Protein AF-0000000087102039 (afdb_homodimer)

Foldseek 3Di:
DQPDCPDDDDDPPDDPDPPPPDPPPPDDPPPPPPVPPPPPPPPPQDALCLQAQEWEQAAQNGDTHGAHLVLLVVQFVLSVVQQQQPPPPDDLNVQSVPTGSVRHRYDYHHHADPLLVNLVSCLSSVVDDPPNQDDQLQSLLSNLQVCLVRVRLVSNVVSLCSCLDPVNLVLLLVCLQVQHQAASNCSSLNSCLSSVPFVSNWVSLLSNLQRHLDAQCNQQPPDDDPSNVLSVLSSVVSVVLSVVLLVVVVCLLPPDDPDPPCPDCVQQPCLVQDQDPVRDRDRDDPPDPQPRLVQLVVVQSVVLVVCCVPCVSPGGNNRNLVSSLDGDPVSVVVRPCLVVQAPPPPVDVPVPRDRPSSNVSNVSVVVVCVPRSIGDGSQVSRPPHHRPPPCVPVVVVVVVVVVVVVVVVVVPVPPPCVPPDPPD/DDDDDDDDDDDDDDDPDDCPPDPPPPDDPPPPPPVPPPPPPPPPQDALCLQAQEWEQAAQNGDTHGAHLVLLVVQFVLSVVQQQQPPPPPDLNVQSVPTGSVRHRYDYHHHADPLLVNLVSCLSSVRDDPPNQDDQLQSLLSNLQVCLVRVRLVSNVVSLCSCLDPVNLVLLLVCLQVQHQAASNCSSLNSCLSSVPFVSNWVSLLSNLQRHLDAQCNQQPPDDDPSNVLSVLSSVVSVVLSVVLLVVLVCLLPPDDDDPPCPPCVQQPCLVQDQDPVRDRDRDDDPDPQPPLVQLVVVQSVVLVVCCVPCVSPGGNNRNLVSSLDGDPVSVVVRPCLVVQAPPPPVDVPVPRDRPSSNVSNVSVVVVCVPRSIGDGSQVSRPPHHRPPPQVPVNVVVVVVVVVVVVVVVVPVPPPCVPPDPPD

Solvent-accessible surface area (backbone atoms only — not comparable to full-atom values): 48150 Å² total; per-residue (Å²): 133,87,77,80,78,87,70,91,78,92,71,87,78,81,80,80,81,71,85,68,80,78,81,76,74,83,73,73,82,74,70,74,76,66,74,69,66,73,70,70,68,75,75,76,75,79,74,68,28,87,69,19,24,31,30,37,24,23,16,87,82,43,47,76,45,44,33,47,60,67,60,45,31,70,40,8,69,51,41,29,59,70,60,38,51,46,84,58,82,84,51,79,35,39,43,49,66,71,31,32,54,92,50,50,20,78,45,81,36,51,88,42,59,47,68,34,51,49,48,51,50,18,58,71,64,67,52,79,50,66,73,67,68,63,54,52,51,65,53,45,25,47,31,19,51,50,27,48,73,36,50,28,45,76,65,37,44,71,59,51,52,60,64,65,28,72,86,66,43,49,60,39,52,49,24,19,66,69,21,40,41,45,77,64,37,40,26,55,55,53,19,24,55,48,54,66,36,50,71,60,32,19,52,51,42,29,45,38,46,31,37,26,52,53,65,51,65,22,49,32,48,96,50,61,69,69,58,24,44,49,27,34,51,49,32,31,51,45,51,53,51,33,42,52,50,50,54,53,49,51,33,62,69,66,48,82,78,71,74,61,84,73,52,57,76,80,76,44,74,64,60,40,49,47,62,43,96,84,68,49,74,39,83,33,69,63,62,95,84,63,60,54,60,68,56,46,51,52,52,51,51,51,49,50,50,51,50,51,56,72,32,57,87,63,42,20,54,53,53,48,55,42,56,61,41,46,79,56,36,40,43,59,75,70,39,82,54,40,61,78,71,30,64,86,76,58,73,69,80,51,84,82,64,51,57,68,70,31,51,50,40,39,54,52,49,52,51,45,43,75,73,64,70,64,40,58,58,49,32,72,70,37,90,90,44,69,52,73,66,66,56,52,68,68,28,42,51,45,48,45,50,50,50,35,48,53,41,41,55,64,44,43,63,31,83,78,73,71,70,72,72,72,77,111,141,78,80,89,73,94,78,82,84,91,83,75,84,84,75,87,79,76,83,68,81,78,82,74,78,81,73,73,80,74,68,73,74,67,72,68,67,71,71,71,68,75,75,77,74,78,74,67,28,88,68,20,25,30,30,36,24,23,14,88,81,44,48,76,45,44,33,48,60,66,59,46,31,72,41,9,69,50,41,31,59,71,60,37,49,46,81,61,80,81,52,78,33,38,44,48,65,69,33,31,54,92,50,50,20,76,44,80,36,51,88,44,59,47,68,35,51,49,46,51,51,18,58,70,64,69,54,79,50,67,73,67,67,62,55,52,52,66,54,46,24,46,31,20,51,50,28,48,74,37,52,29,46,77,65,39,45,70,60,52,52,59,60,65,28,74,84,66,44,49,61,39,53,48,23,17,66,69,20,41,41,45,77,63,36,40,27,55,55,54,20,24,55,47,55,66,36,51,70,61,32,18,52,52,42,28,46,38,46,32,36,26,51,53,65,53,63,22,49,31,48,96,50,60,70,71,59,23,42,50,26,33,50,49,31,31,52,43,49,54,51,33,41,53,48,51,53,54,48,51,36,62,70,68,46,82,78,72,74,61,86,73,51,57,75,80,75,43,75,63,61,42,49,47,62,44,97,85,66,49,74,38,81,35,68,63,60,94,80,65,59,54,60,69,56,47,50,50,53,50,50,52,50,49,50,51,49,47,54,73,31,55,86,63,42,20,54,54,52,48,54,45,56,61,41,46,80,57,38,41,45,59,75,69,38,82,53,39,61,78,71,31,65,86,76,56,72,69,78,52,82,81,64,49,59,68,71,32,51,51,38,39,54,52,50,52,52,45,45,75,73,64,70,62,38,57,58,46,32,73,70,36,91,93,44,71,51,74,65,77,51,54,66,71,30,39,52,47,47,46,49,50,49,33,48,54,43,42,53,63,43,44,63,29,85,77,76,72,70,72,73,73,77,112

Radius of gyration: 37.92 Å; Cα contacts (8 Å, |Δi|>4): 1040; chains: 2; bounding box: 118×111×113 Å

Secondary structure (DSSP, 8-state):
--------------------------------------------PPPS-TT-SEEEEETTTTEEEEE-HHHHHHH-HHHHHHTS--S-TTSTHHHHHT--SSSPEEEEETTS-HHHHHHHHHHHTT---HHHHS--HHHHHHHHHHHHHTT-TGGGHHHHHHHT-GGGGHHHHHHHHHTS--TTTTHHHHHHHHTT-HHHHHHHHHHHHHH--S-SGGGTTT--HHHHHHHHHHHHHHHHHHHHHHHHHHHHHTS-----TT--TTTSS--EEEE-TTS-EEEE---TT---HHHHHHHHHHHHHHHHHHHGGG--HHHHHHHHHSPPHHHHHHSTTHHHHS-TT--S--TTSS-HHHHHHHHHHHHHHHHH-----HHHH-TT----STTSHHHHHHHHHHHHHHHHHHHTTS-----SGGG-/--------------------------------------------PPPS-TT-SEEEEETTTTEEEEE-HHHHHHH-HHHHHHTS--S-TTSTHHHHHT--SSSPEEEEETTS-HHHHHHHHHHHTT---HHHHS--HHHHHHHHHHHHHTT-TGGGHHHHHHHT-GGGGHHHHHHHHHTS--TTTTHHHHHHHHTT-HHHHHHHHHHHHHH--S-SGGGTTT--HHHHHHHHHHHHHHHHHHHHHHHHHHHHHTS-----TT--TTTSS--EEEE-TTS-EEEE---TT---HHHHHHHHHHHHHHHHHHHGGGS-HHHHHHHHHSPPTTHHHHSTTHHHHS-TT--S--TTSS-HHHHHHHHHHHHHHHHH-----HHHH-TT----STTSHHHHHHHHHHHHHHHHHHHHTS-----SGGG-

Structure (mmCIF, N/CA/C/O backbone):
data_AF-0000000087102039-model_v1
#
loop_
_entity.id
_entity.type
_entity.pdbx_description
1 polymer 'BTB domain-containing protein'
#
loop_
_atom_site.group_PDB
_atom_site.id
_atom_site.type_symbol
_atom_site.label_atom_id
_atom_site.label_alt_id
_atom_site.label_comp_id
_atom_site.label_asym_id
_atom_site.label_entity_id
_atom_site.label_seq_id
_atom_site.pdbx_PDB_ins_code
_atom_site.Cartn_x
_atom_site.Cartn_y
_atom_site.Cartn_z
_atom_site.occupancy
_atom_site.B_iso_or_equiv
_atom_site.auth_seq_id
_atom_site.auth_comp_id
_atom_site.auth_asym_id
_atom_site.auth_atom_id
_atom_site.pdbx_PDB_model_num
ATOM 1 N N . MET A 1 1 ? 60 3.762 45.062 1 17.02 1 MET A N 1
ATOM 2 C CA . MET A 1 1 ? 59.719 2.781 46.094 1 17.02 1 MET A CA 1
ATOM 3 C C . MET A 1 1 ? 58.375 2.094 45.875 1 17.02 1 MET A C 1
ATOM 5 O O . MET A 1 1 ? 57.562 2.561 45.094 1 17.02 1 MET A O 1
ATOM 9 N N . GLU A 1 2 ? 57.875 1.498 46.969 1 16.66 2 GLU A N 1
ATOM 10 C CA . GLU A 1 2 ? 57.188 0.29 47.438 1 16.66 2 GLU A CA 1
ATOM 11 C C . GLU A 1 2 ? 55.688 0.448 47.344 1 16.66 2 GLU A C 1
ATOM 13 O O . GLU A 1 2 ? 55.062 0.991 48.25 1 16.66 2 GLU A O 1
ATOM 18 N N . ARG A 1 3 ? 55.219 1.1 46.188 1 19.69 3 ARG A N 1
ATOM 19 C CA . ARG A 1 3 ? 53.812 1.444 45.938 1 19.69 3 ARG A CA 1
ATOM 20 C C . ARG A 1 3 ? 52.906 0.256 46.219 1 19.69 3 ARG A C 1
ATOM 22 O O . ARG A 1 3 ? 53.188 -0.871 45.812 1 19.69 3 ARG A O 1
ATOM 29 N N . ARG A 1 4 ? 51.906 0.52 46.969 1 18.41 4 ARG A N 1
ATOM 30 C CA . ARG A 1 4 ? 51.094 -0.146 47.969 1 18.41 4 ARG A CA 1
ATOM 31 C C . ARG A 1 4 ? 50.219 -1.213 47.344 1 18.41 4 ARG A C 1
ATOM 33 O O . ARG A 1 4 ? 49.719 -1.037 46.219 1 18.41 4 ARG A O 1
ATOM 40 N N . SER A 1 5 ? 50.125 -2.428 47.844 1 17.23 5 SER A N 1
ATOM 41 C CA . SER A 1 5 ? 49.812 -3.855 47.844 1 17.23 5 SER A CA 1
ATOM 42 C C . SER A 1 5 ? 48.312 -4.105 47.906 1 17.23 5 SER A C 1
ATOM 44 O O . SER A 1 5 ? 47.781 -4.336 49 1 17.23 5 SER A O 1
ATOM 46 N N . ALA A 1 6 ? 47.5 -3.188 47.188 1 20.36 6 ALA A N 1
ATOM 47 C CA . ALA A 1 6 ? 46.062 -3.055 47.531 1 20.36 6 ALA A CA 1
ATOM 48 C C . ALA A 1 6 ? 45.344 -4.398 47.438 1 20.36 6 ALA A C 1
ATOM 50 O O . ALA A 1 6 ? 45.125 -4.914 46.344 1 20.36 6 ALA A O 1
ATOM 51 N N . SER A 1 7 ? 45.438 -5.254 48.375 1 16.12 7 SER A N 1
ATOM 52 C CA . SER A 1 7 ? 45.344 -6.699 48.531 1 16.12 7 SER A CA 1
ATOM 53 C C . SER A 1 7 ? 43.906 -7.176 48.281 1 16.12 7 SER A C 1
ATOM 55 O O . SER A 1 7 ? 43.688 -8.094 47.5 1 16.12 7 SER A O 1
ATOM 57 N N . GLU A 1 8 ? 42.906 -7.012 49.25 1 17.36 8 GLU A N 1
ATOM 58 C CA . GLU A 1 8 ? 42.406 -8.219 49.875 1 17.36 8 GLU A CA 1
ATOM 59 C C . GLU A 1 8 ? 41.219 -8.781 49.125 1 17.36 8 GLU A C 1
ATOM 61 O O . GLU A 1 8 ? 40.531 -8.055 48.406 1 17.36 8 GLU A O 1
ATOM 66 N N . THR A 1 9 ? 40.719 -10.195 49.281 1 17.55 9 THR A N 1
ATOM 67 C CA . THR A 1 9 ? 40.375 -11.539 48.844 1 17.55 9 THR A CA 1
ATOM 68 C C . THR A 1 9 ? 38.875 -11.789 48.969 1 17.55 9 THR A C 1
ATOM 70 O O . THR A 1 9 ? 38.344 -12.703 48.344 1 17.55 9 THR A O 1
ATOM 73 N N . ASN A 1 10 ? 37.938 -10.945 49.688 1 17.38 10 ASN A N 1
ATOM 74 C CA . ASN A 1 10 ? 37.125 -11.852 50.5 1 17.38 10 ASN A CA 1
ATOM 75 C C . ASN A 1 10 ? 36.031 -12.516 49.656 1 17.38 10 ASN A C 1
ATOM 77 O O . ASN A 1 10 ? 35.344 -11.836 48.906 1 17.38 10 ASN A O 1
ATOM 81 N N . SER A 1 11 ? 35.875 -13.945 49.438 1 17.81 11 SER A N 1
ATOM 82 C CA . SER A 1 11 ? 35.344 -15.094 48.719 1 17.81 11 SER A CA 1
ATOM 83 C C . SER A 1 11 ? 33.875 -15.336 49.031 1 17.81 11 SER A C 1
ATOM 85 O O . SER A 1 11 ? 33.25 -16.25 48.5 1 17.81 11 SER A O 1
ATOM 87 N N . ASP A 1 12 ? 33.25 -14.664 50.062 1 17.8 12 ASP A N 1
ATOM 88 C CA . ASP A 1 12 ? 32.375 -15.594 50.75 1 17.8 12 ASP A CA 1
ATOM 89 C C . ASP A 1 12 ? 31.172 -16 49.906 1 17.8 12 ASP A C 1
ATOM 91 O O . ASP A 1 12 ? 30.516 -15.141 49.312 1 17.8 12 ASP A O 1
ATOM 95 N N . LYS A 1 13 ? 30.891 -17.344 49.5 1 18.33 13 LYS A N 1
ATOM 96 C CA . LYS A 1 13 ? 30.266 -18.375 48.688 1 18.33 13 LYS A CA 1
ATOM 97 C C . LYS A 1 13 ? 28.797 -18.578 49.094 1 18.33 13 LYS A C 1
ATOM 99 O O . LYS A 1 13 ? 28.141 -19.5 48.594 1 18.33 13 LYS A O 1
ATOM 104 N N . MET A 1 14 ? 28.203 -17.719 50 1 17.88 14 MET A N 1
ATOM 105 C CA . MET A 1 14 ? 27.25 -18.422 50.844 1 17.88 14 MET A CA 1
ATOM 106 C C . MET A 1 14 ? 26.125 -19.047 50.031 1 17.88 14 MET A C 1
ATOM 108 O O . MET A 1 14 ? 25.797 -18.547 48.938 1 17.88 14 MET A O 1
ATOM 112 N N . SER A 1 15 ? 25.281 -20.062 50.625 1 17.34 15 SER A N 1
ATOM 113 C CA . SER A 1 15 ? 24.578 -21.328 50.719 1 17.34 15 SER A CA 1
ATOM 114 C C . SER A 1 15 ? 23.109 -21.188 50.344 1 17.34 15 SER A C 1
ATOM 116 O O . SER A 1 15 ? 22.328 -20.578 51.062 1 17.34 15 SER A O 1
ATOM 118 N N . ILE A 1 16 ? 22.828 -20.75 49.094 1 20.47 16 ILE A N 1
ATOM 119 C CA . ILE A 1 16 ? 21.453 -20.484 48.719 1 20.47 16 ILE A CA 1
ATOM 120 C C . ILE A 1 16 ? 20.578 -21.703 48.969 1 20.47 16 ILE A C 1
ATOM 122 O O . ILE A 1 16 ? 20.859 -22.797 48.469 1 20.47 16 ILE A O 1
ATOM 126 N N . PRO A 1 17 ? 19.953 -21.844 50.156 1 18.12 17 PRO A N 1
ATOM 127 C CA . PRO A 1 17 ? 19.25 -23.031 50.656 1 18.12 17 PRO A CA 1
ATOM 128 C C . PRO A 1 17 ? 18.172 -23.531 49.688 1 18.12 17 PRO A C 1
ATOM 130 O O . PRO A 1 17 ? 17.484 -22.719 49.062 1 18.12 17 PRO A O 1
ATOM 133 N N . SER A 1 18 ? 18.234 -24.844 49.156 1 18.08 18 SER A N 1
ATOM 134 C CA . SER A 1 18 ? 17.641 -25.75 48.188 1 18.08 18 SER A CA 1
ATOM 135 C C . SER A 1 18 ? 16.234 -26.156 48.594 1 18.08 18 SER A C 1
ATOM 137 O O . SER A 1 18 ? 15.672 -27.094 48.031 1 18.08 18 SER A O 1
ATOM 139 N N . LYS A 1 19 ? 15.57 -25.578 49.656 1 17.61 19 LYS A N 1
ATOM 140 C CA . LYS A 1 19 ? 14.609 -26.516 50.219 1 17.61 19 LYS A CA 1
ATOM 141 C C . LYS A 1 19 ? 13.578 -26.953 49.188 1 17.61 19 LYS A C 1
ATOM 143 O O . LYS A 1 19 ? 12.914 -26.125 48.562 1 17.61 19 LYS A O 1
ATOM 148 N N . ALA A 1 20 ? 13.641 -28.266 48.75 1 19.19 20 ALA A N 1
ATOM 149 C CA . ALA A 1 20 ? 12.977 -29.141 47.812 1 19.19 20 ALA A CA 1
ATOM 150 C C . ALA A 1 20 ? 11.531 -29.391 48.219 1 19.19 20 ALA A C 1
ATOM 152 O O . ALA A 1 20 ? 11.266 -30.062 49.219 1 19.19 20 ALA A O 1
ATOM 153 N N . PRO A 1 21 ? 10.656 -28.375 48.344 1 20.12 21 PRO A N 1
ATOM 154 C CA . PRO A 1 21 ? 9.445 -28.797 49.031 1 20.12 21 PRO A CA 1
ATOM 155 C C . PRO A 1 21 ? 8.82 -30.047 48.438 1 20.12 21 PRO A C 1
ATOM 157 O O . PRO A 1 21 ? 8.969 -30.312 47.25 1 20.12 21 PRO A O 1
ATOM 160 N N . SER A 1 22 ? 8.695 -31.141 49.25 1 19.3 22 SER A N 1
ATOM 161 C CA . SER A 1 22 ? 8.211 -32.5 49.125 1 19.3 22 SER A CA 1
ATOM 162 C C . SER A 1 22 ? 6.801 -32.562 48.562 1 19.3 22 SER A C 1
ATOM 164 O O . SER A 1 22 ? 5.93 -31.797 48.969 1 19.3 22 SER A O 1
ATOM 166 N N . LEU A 1 23 ? 6.648 -33.125 47.375 1 21.44 23 LEU A N 1
ATOM 167 C CA . LEU A 1 23 ? 5.559 -33.375 46.438 1 21.44 23 LEU A CA 1
ATOM 168 C C . LEU A 1 23 ? 4.516 -34.281 47.062 1 21.44 23 LEU A C 1
ATOM 170 O O . LEU A 1 23 ? 4.773 -35.5 47.25 1 21.44 23 LEU A O 1
ATOM 174 N N . SER A 1 24 ? 3.947 -33.906 48.25 1 20.17 24 SER A N 1
ATOM 175 C CA . SER A 1 24 ? 3.014 -34.812 48.906 1 20.17 24 SER A CA 1
ATOM 176 C C . SER A 1 24 ? 2.014 -35.375 47.906 1 20.17 24 SER A C 1
ATOM 178 O O . SER A 1 24 ? 1.573 -34.688 47 1 20.17 24 SER A O 1
ATOM 180 N N . SER A 1 25 ? 1.806 -36.75 48 1 22.12 25 SER A N 1
ATOM 181 C CA . SER A 1 25 ? 1.198 -37.844 47.25 1 22.12 25 SER A CA 1
ATOM 182 C C . SER A 1 25 ? -0.323 -37.75 47.281 1 22.12 25 SER A C 1
ATOM 184 O O . SER A 1 25 ? -0.996 -38.531 47.969 1 22.12 25 SER A O 1
ATOM 186 N N . CYS A 1 26 ? -0.948 -36.562 47.156 1 23.25 26 CYS A N 1
ATOM 187 C CA . CYS A 1 26 ? -2.391 -36.594 47.344 1 23.25 26 CYS A CA 1
ATOM 188 C C . CYS A 1 26 ? -3.029 -37.719 46.562 1 23.25 26 CYS A C 1
ATOM 190 O O . CYS A 1 26 ? -2.904 -37.781 45.344 1 23.25 26 CYS A O 1
ATOM 192 N N . THR A 1 27 ? -3.268 -38.875 47.219 1 21.3 27 THR A N 1
ATOM 193 C CA . THR A 1 27 ? -3.764 -40.219 46.938 1 21.3 27 THR A CA 1
ATOM 194 C C . THR A 1 27 ? -5.012 -40.156 46.062 1 21.3 27 THR A C 1
ATOM 196 O O . THR A 1 27 ? -5.504 -39.062 45.75 1 21.3 27 THR A O 1
ATOM 199 N N . SER A 1 28 ? -6.211 -40.75 46.594 1 22.67 28 SER A N 1
ATOM 200 C CA . SER A 1 28 ? -7.02 -41.844 46.062 1 22.67 28 SER A CA 1
ATOM 201 C C . SER A 1 28 ? -8.227 -41.312 45.281 1 22.67 28 SER A C 1
ATOM 203 O O . SER A 1 28 ? -9.094 -42.094 44.875 1 22.67 28 SER A O 1
ATOM 205 N N . ASN A 1 29 ? -8.484 -40.031 45.156 1 23.97 29 ASN A N 1
ATOM 206 C CA . ASN A 1 29 ? -9.914 -39.812 44.938 1 23.97 29 ASN A CA 1
ATOM 207 C C . ASN A 1 29 ? -10.43 -40.625 43.75 1 23.97 29 ASN A C 1
ATOM 209 O O . ASN A 1 29 ? -9.891 -40.531 42.656 1 23.97 29 ASN A O 1
ATOM 213 N N . SER A 1 30 ? -11.141 -41.781 44 1 23.73 30 SER A N 1
ATOM 214 C CA . SER A 1 30 ? -11.836 -42.719 43.125 1 23.73 30 SER A CA 1
ATOM 215 C C . SER A 1 30 ? -12.773 -42 42.156 1 23.73 30 SER A C 1
ATOM 217 O O . SER A 1 30 ? -13.836 -41.531 42.562 1 23.73 30 SER A O 1
ATOM 219 N N . LYS A 1 31 ? -12.344 -41.094 41.5 1 26.61 31 LYS A N 1
ATOM 220 C CA . LYS A 1 31 ? -13.25 -40.406 40.562 1 26.61 31 LYS A CA 1
ATOM 221 C C . LYS A 1 31 ? -14.094 -41.406 39.812 1 26.61 31 LYS A C 1
ATOM 223 O O . LYS A 1 31 ? -13.562 -42.344 39.188 1 26.61 31 LYS A O 1
ATOM 228 N N . ASP A 1 32 ? -15.258 -41.625 40.281 1 29.34 32 ASP A N 1
ATOM 229 C CA . ASP A 1 32 ? -16.297 -42.438 39.625 1 29.34 32 ASP A CA 1
ATOM 230 C C . ASP A 1 32 ? -16.297 -42.188 38.125 1 29.34 32 ASP A C 1
ATOM 232 O O . ASP A 1 32 ? -16.219 -41.062 37.656 1 29.34 32 ASP A O 1
ATOM 236 N N . SER A 1 33 ? -15.742 -43.094 37.344 1 30.12 33 SER A N 1
ATOM 237 C CA . SER A 1 33 ? -15.797 -43.281 35.906 1 30.12 33 SER A CA 1
ATOM 238 C C . SER A 1 33 ? -17.203 -43.062 35.375 1 30.12 33 SER A C 1
ATOM 240 O O . SER A 1 33 ? -18.047 -43.969 35.406 1 30.12 33 SER A O 1
ATOM 242 N N . HIS A 1 34 ? -17.891 -42.031 35.938 1 31.05 34 HIS A N 1
ATOM 243 C CA . HIS A 1 34 ? -19.172 -41.969 35.25 1 31.05 34 HIS A CA 1
ATOM 244 C C . HIS A 1 34 ? -19.016 -42.156 33.75 1 31.05 34 HIS A C 1
ATOM 246 O O . HIS A 1 34 ? -18.062 -41.656 33.156 1 31.05 34 HIS A O 1
ATOM 252 N N . ASN A 1 35 ? -19.422 -43.281 33.281 1 30.91 35 ASN A N 1
ATOM 253 C CA . ASN A 1 35 ? -19.578 -43.688 31.891 1 30.91 35 ASN A CA 1
ATOM 254 C C . ASN A 1 35 ? -20 -42.531 31 1 30.91 35 ASN A C 1
ATOM 256 O O . ASN A 1 35 ? -21.125 -42.031 31.094 1 30.91 35 ASN A O 1
ATOM 260 N N . GLN A 1 36 ? -19.172 -41.531 30.891 1 33.78 36 GLN A N 1
ATOM 261 C CA . GLN A 1 36 ? -19.531 -40.562 29.844 1 33.78 36 GLN A CA 1
ATOM 262 C C . GLN A 1 36 ? -20.188 -41.25 28.656 1 33.78 36 GLN A C 1
ATOM 264 O O . GLN A 1 36 ? -19.609 -42.188 28.078 1 33.78 36 GLN A O 1
ATOM 269 N N . THR A 1 37 ? -21.5 -41.531 28.734 1 39.28 37 THR A N 1
ATOM 270 C CA . THR A 1 37 ? -22.203 -42 27.547 1 39.28 37 THR A CA 1
ATOM 271 C C . THR A 1 37 ? -21.5 -41.5 26.281 1 39.28 37 THR A C 1
ATOM 273 O O . THR A 1 37 ? -21.078 -40.344 26.188 1 39.28 37 THR A O 1
ATOM 276 N N . PRO A 1 38 ? -20.844 -42.438 25.562 1 38.72 38 PRO A N 1
ATOM 277 C CA . PRO A 1 38 ? -20.25 -42 24.281 1 38.72 38 PRO A CA 1
ATOM 278 C C . PRO A 1 38 ? -20.984 -40.844 23.641 1 38.72 38 PRO A C 1
ATOM 280 O O . PRO A 1 38 ? -22.219 -40.75 23.75 1 38.72 38 PRO A O 1
ATOM 283 N N . ASN A 1 39 ? -20.469 -39.656 23.75 1 40.44 39 ASN A N 1
ATOM 284 C CA . ASN A 1 39 ? -21 -38.562 22.969 1 40.44 39 ASN A CA 1
ATOM 285 C C . ASN A 1 39 ? -21.719 -39.031 21.719 1 40.44 39 ASN A C 1
ATOM 287 O O . ASN A 1 39 ? -21.234 -39.938 21.031 1 40.44 39 ASN A O 1
ATOM 291 N N . SER A 1 40 ? -23.016 -39.219 21.75 1 43.25 40 SER A N 1
ATOM 292 C CA . SER A 1 40 ? -23.781 -39.594 20.562 1 43.25 40 SER A CA 1
ATOM 293 C C . SER A 1 40 ? -23.031 -39.219 19.281 1 43.25 40 SER A C 1
ATOM 295 O O . SER A 1 40 ? -22.406 -38.156 19.219 1 43.25 40 SER A O 1
ATOM 297 N N . PRO A 1 41 ? -22.469 -40.188 18.578 1 46.22 41 PRO A N 1
ATOM 298 C CA . PRO A 1 41 ? -21.828 -39.844 17.312 1 46.22 41 PRO A CA 1
ATOM 299 C C . PRO A 1 41 ? -22.422 -38.594 16.656 1 46.22 41 PRO A C 1
ATOM 301 O O . PRO A 1 41 ? -23.609 -38.312 16.859 1 46.22 41 PRO A O 1
ATOM 304 N N . PRO A 1 42 ? -21.656 -37.531 16.547 1 51.5 42 PRO A N 1
ATOM 305 C CA . PRO A 1 42 ? -22.234 -36.375 15.898 1 51.5 42 PRO A CA 1
ATOM 306 C C . PRO A 1 42 ? -23.297 -36.719 14.852 1 51.5 42 PRO A C 1
ATOM 308 O O . PRO A 1 42 ? -23.156 -37.75 14.164 1 51.5 42 PRO A O 1
ATOM 311 N N . THR A 1 43 ? -24.547 -36.719 15.211 1 59.84 43 THR A N 1
ATOM 312 C CA . THR A 1 43 ? -25.609 -36.969 14.242 1 59.84 43 THR A CA 1
ATOM 313 C C . THR A 1 43 ? -25.156 -36.594 12.836 1 59.84 43 THR A C 1
ATOM 315 O O . THR A 1 43 ? -24.594 -35.531 12.609 1 59.84 43 THR A O 1
ATOM 318 N N . PRO A 1 44 ? -24.969 -37.656 12.047 1 71 44 PRO A N 1
ATOM 319 C CA . PRO A 1 44 ? -24.547 -37.438 10.664 1 71 44 PRO A CA 1
ATOM 320 C C . PRO A 1 44 ? -25.328 -36.281 9.992 1 71 44 PRO A C 1
ATOM 322 O O . PRO A 1 44 ? -26.516 -36.125 10.242 1 71 44 PRO A O 1
ATOM 325 N N . ARG A 1 45 ? -24.688 -35.281 9.438 1 83.88 45 ARG A N 1
ATOM 326 C CA . ARG A 1 45 ? -25.312 -34.188 8.719 1 83.88 45 ARG A CA 1
ATOM 327 C C . ARG A 1 45 ? -26.234 -34.688 7.609 1 83.88 45 ARG A C 1
ATOM 329 O O . ARG A 1 45 ? -25.922 -35.688 6.957 1 83.88 45 ARG A O 1
ATOM 336 N N . PRO A 1 46 ? -27.391 -34.188 7.5 1 87.62 46 PRO A N 1
ATOM 337 C CA . PRO A 1 46 ? -28.297 -34.594 6.434 1 87.62 46 PRO A CA 1
ATOM 338 C C . PRO A 1 46 ? -27.656 -34.562 5.051 1 87.62 46 PRO A C 1
ATOM 340 O O . PRO A 1 46 ? -26.875 -33.656 4.766 1 87.62 46 PRO A O 1
ATOM 343 N N . LYS A 1 47 ? -28 -35.562 4.301 1 92.81 47 LYS A N 1
ATOM 344 C CA . LYS A 1 47 ? -27.5 -35.594 2.928 1 92.81 47 LYS A CA 1
ATOM 345 C C . LYS A 1 47 ? -28.062 -34.438 2.111 1 92.81 47 LYS A C 1
ATOM 347 O O . LYS A 1 47 ? -29.203 -34 2.318 1 92.81 47 LYS A O 1
ATOM 352 N N . ILE A 1 48 ? -27.328 -33.906 1.179 1 96 48 ILE A N 1
ATOM 353 C CA . ILE A 1 48 ? -27.719 -32.75 0.372 1 96 48 ILE A CA 1
ATOM 354 C C . ILE A 1 48 ? -28.797 -33.156 -0.633 1 96 48 ILE A C 1
ATOM 356 O O . ILE A 1 48 ? -29.891 -32.594 -0.644 1 96 48 ILE A O 1
ATOM 360 N N . ALA A 1 49 ? -28.484 -34.156 -1.458 1 96.38 49 ALA A N 1
ATOM 361 C CA . ALA A 1 49 ? -29.391 -34.688 -2.465 1 96.38 49 ALA A CA 1
ATOM 362 C C . ALA A 1 49 ? -29.25 -36.188 -2.59 1 96.38 49 ALA A C 1
ATOM 364 O O . ALA A 1 49 ? -28.609 -36.688 -3.52 1 96.38 49 ALA A O 1
ATOM 365 N N . PRO A 1 50 ? -29.922 -36.938 -1.716 1 93.75 50 PRO A N 1
ATOM 366 C CA . PRO A 1 50 ? -29.781 -38.406 -1.726 1 93.75 50 PRO A CA 1
ATOM 367 C C . PRO A 1 50 ? -30.125 -39 -3.08 1 93.75 50 PRO A C 1
ATOM 369 O O . PRO A 1 50 ? -29.594 -40.062 -3.436 1 93.75 50 PRO A O 1
ATOM 372 N N . ASN A 1 51 ? -30.969 -38.406 -3.807 1 93.81 51 ASN A N 1
ATOM 373 C CA . ASN A 1 51 ? -31.359 -38.906 -5.117 1 93.81 51 ASN A CA 1
ATOM 374 C C . ASN A 1 51 ? -30.766 -38.062 -6.246 1 93.81 51 ASN A C 1
ATOM 376 O O . ASN A 1 51 ? -31.312 -38.031 -7.348 1 93.81 51 ASN A O 1
ATOM 380 N N . GLY A 1 52 ? -29.703 -37.344 -5.938 1 95.69 52 GLY A N 1
ATOM 381 C CA . GLY A 1 52 ? -29.047 -36.562 -6.965 1 95.69 52 GLY A CA 1
ATOM 382 C C . GLY A 1 52 ? -28.391 -37.406 -8.039 1 95.69 52 GLY A C 1
ATOM 383 O O . GLY A 1 52 ? -27.906 -38.5 -7.758 1 95.69 52 GLY A O 1
ATOM 384 N N . GLU A 1 53 ? -28.328 -36.969 -9.211 1 94.31 53 GLU A N 1
ATOM 385 C CA . GLU A 1 53 ? -27.797 -37.75 -10.328 1 94.31 53 GLU A CA 1
ATOM 386 C C . GLU A 1 53 ? -26.328 -37.406 -10.586 1 94.31 53 GLU A C 1
ATOM 388 O O . GLU A 1 53 ? -25.703 -38.031 -11.453 1 94.31 53 GLU A O 1
ATOM 393 N N . ILE A 1 54 ? -25.828 -36.438 -9.875 1 95.69 54 ILE A N 1
ATOM 394 C CA . ILE A 1 54 ? -24.422 -36.062 -10.031 1 95.69 54 ILE A CA 1
ATOM 395 C C . ILE A 1 54 ? -23.703 -36.219 -8.695 1 95.69 54 ILE A C 1
ATOM 397 O O . ILE A 1 54 ? -24.234 -35.844 -7.645 1 95.69 54 ILE A O 1
ATOM 401 N N . ILE A 1 55 ? -22.562 -36.781 -8.727 1 97.06 55 ILE A N 1
ATOM 402 C CA . ILE A 1 55 ? -21.656 -36.812 -7.578 1 97.06 55 ILE A CA 1
ATOM 403 C C . ILE A 1 55 ? -20.391 -36.031 -7.902 1 97.06 55 ILE A C 1
ATOM 405 O O . ILE A 1 55 ? -19.625 -36.406 -8.781 1 97.06 55 ILE A O 1
ATOM 409 N N . LEU A 1 56 ? -20.234 -34.906 -7.215 1 96.69 56 LEU A N 1
ATOM 410 C CA . LEU A 1 56 ? -19 -34.125 -7.336 1 96.69 56 LEU A CA 1
ATOM 411 C C . LEU A 1 56 ? -17.891 -34.719 -6.477 1 96.69 56 LEU A C 1
ATOM 413 O O . LEU A 1 56 ? -18.094 -35 -5.289 1 96.69 56 LEU A O 1
ATOM 417 N N . LEU A 1 57 ? -16.797 -35.062 -7.066 1 97.81 57 LEU A N 1
ATOM 418 C CA . LEU A 1 57 ? -15.602 -35.5 -6.344 1 97.81 57 LEU A CA 1
ATOM 419 C C . LEU A 1 57 ? -14.641 -34.344 -6.109 1 97.81 57 LEU A C 1
ATOM 421 O O . LEU A 1 57 ? -13.852 -34 -6.992 1 97.81 57 LEU A O 1
ATOM 425 N N . VAL A 1 58 ? -14.695 -33.875 -4.898 1 97.44 58 VAL A N 1
ATOM 426 C CA . VAL A 1 58 ? -14.102 -32.562 -4.641 1 97.44 58 VAL A CA 1
ATOM 427 C C . VAL A 1 58 ? -12.789 -32.719 -3.883 1 97.44 58 VAL A C 1
ATOM 429 O O . VAL A 1 58 ? -12.719 -33.469 -2.908 1 97.44 58 VAL A O 1
ATOM 432 N N . GLY A 1 59 ? -11.688 -31.938 -4.316 1 96.19 59 GLY A N 1
ATOM 433 C CA . GLY A 1 59 ? -10.406 -31.906 -3.629 1 96.19 59 GLY A CA 1
ATOM 434 C C . GLY A 1 59 ? -9.508 -33.062 -3.975 1 96.19 59 GLY A C 1
ATOM 435 O O . GLY A 1 59 ? -9.891 -33.969 -4.746 1 96.19 59 GLY A O 1
ATOM 436 N N . PRO A 1 60 ? -8.352 -33.062 -3.375 1 94.38 60 PRO A N 1
ATOM 437 C CA . PRO A 1 60 ? -7.371 -34.125 -3.662 1 94.38 60 PRO A CA 1
ATOM 438 C C . PRO A 1 60 ? -7.824 -35.5 -3.164 1 94.38 60 PRO A C 1
ATOM 440 O O . PRO A 1 60 ? -7.469 -36.5 -3.756 1 94.38 60 PRO A O 1
ATOM 443 N N . ASP A 1 61 ? -8.68 -35.562 -2.182 1 95.94 61 ASP A N 1
ATOM 444 C CA . ASP A 1 61 ? -9.156 -36.812 -1.61 1 95.94 61 ASP A CA 1
ATOM 445 C C . ASP A 1 61 ? -10.484 -37.25 -2.234 1 95.94 61 ASP A C 1
ATOM 447 O O . ASP A 1 61 ? -11.102 -38.219 -1.794 1 95.94 61 ASP A O 1
ATOM 451 N N . SER A 1 62 ? -10.93 -36.531 -3.178 1 96.31 62 SER A N 1
ATOM 452 C CA . SER A 1 62 ? -12.148 -36.844 -3.914 1 96.31 62 SER A CA 1
ATOM 453 C C . SER A 1 62 ? -13.344 -37 -2.975 1 96.31 62 SER A C 1
ATOM 455 O O . SER A 1 62 ? -14.07 -37.969 -3.035 1 96.31 62 SER A O 1
ATOM 457 N N . HIS A 1 63 ? -13.547 -36.062 -2.131 1 96.5 63 HIS A N 1
ATOM 458 C CA . HIS A 1 63 ? -14.703 -36.031 -1.241 1 96.5 63 HIS A CA 1
ATOM 459 C C . HIS A 1 63 ? -16 -35.969 -2.031 1 96.5 63 HIS A C 1
ATOM 461 O O . HIS A 1 63 ? -16.219 -35.031 -2.816 1 96.5 63 HIS A O 1
ATOM 467 N N . PRO A 1 64 ? -16.859 -36.906 -1.869 1 96.94 64 PRO A N 1
ATOM 468 C CA . PRO A 1 64 ? -18.078 -36.969 -2.678 1 96.94 64 PRO A CA 1
ATOM 469 C C . PRO A 1 64 ? -19.156 -36 -2.158 1 96.94 64 PRO A C 1
ATOM 471 O O . PRO A 1 64 ? -19.422 -35.969 -0.953 1 96.94 64 PRO A O 1
ATOM 474 N N . VAL A 1 65 ? -19.75 -35.219 -3.045 1 97.44 65 VAL A N 1
ATOM 475 C CA . VAL A 1 65 ? -20.891 -34.375 -2.789 1 97.44 65 VAL A CA 1
ATOM 476 C C . VAL A 1 65 ? -21.984 -34.656 -3.822 1 97.44 65 VAL A C 1
ATOM 478 O O . VAL A 1 65 ? -21.828 -34.312 -5 1 97.44 65 VAL A O 1
ATOM 481 N N . ARG A 1 66 ? -23.062 -35.219 -3.371 1 97.44 66 ARG A N 1
ATOM 482 C CA . ARG A 1 66 ? -24.125 -35.594 -4.289 1 97.44 66 ARG A CA 1
ATOM 483 C C . ARG A 1 66 ? -25.125 -34.469 -4.457 1 97.44 66 ARG A C 1
ATOM 485 O O . ARG A 1 66 ? -25.609 -33.906 -3.469 1 97.44 66 ARG A O 1
ATOM 492 N N . VAL A 1 67 ? -25.406 -34.094 -5.746 1 97.5 67 VAL A N 1
ATOM 493 C CA . VAL A 1 67 ? -26.203 -32.906 -6.004 1 97.5 67 VAL A CA 1
ATOM 494 C C . VAL A 1 67 ? -27.125 -33.156 -7.195 1 97.5 67 VAL A C 1
ATOM 496 O O . VAL A 1 67 ? -26.984 -34.156 -7.902 1 97.5 67 VAL A O 1
ATOM 499 N N . HIS A 1 68 ? -28.172 -32.312 -7.293 1 96 68 HIS A N 1
ATOM 500 C CA . HIS A 1 68 ? -29 -32.25 -8.492 1 96 68 HIS A CA 1
ATOM 501 C C . HIS A 1 68 ? -28.406 -31.328 -9.539 1 96 68 HIS A C 1
ATOM 503 O O . HIS A 1 68 ? -28.141 -30.156 -9.25 1 96 68 HIS A O 1
ATOM 509 N N . SER A 1 69 ? -28.203 -31.781 -10.711 1 93.88 69 SER A N 1
ATOM 510 C CA . SER A 1 69 ? -27.625 -30.984 -11.797 1 93.88 69 SER A CA 1
ATOM 511 C C . SER A 1 69 ? -28.453 -29.75 -12.086 1 93.88 69 SER A C 1
ATOM 513 O O . SER A 1 69 ? -27.906 -28.672 -12.32 1 93.88 69 SER A O 1
ATOM 515 N N . LEU A 1 70 ? -29.734 -29.875 -12.055 1 93.62 70 LEU A N 1
ATOM 516 C CA . LEU A 1 70 ? -30.625 -28.766 -12.383 1 93.62 70 LEU A CA 1
ATOM 517 C C . LEU A 1 70 ? -30.453 -27.609 -11.406 1 93.62 70 LEU A C 1
ATOM 519 O O . LEU A 1 70 ? -30.453 -26.453 -11.812 1 93.62 70 LEU A O 1
ATOM 523 N N . ILE A 1 71 ? -30.297 -27.891 -10.188 1 96.31 71 ILE A N 1
ATOM 524 C CA . ILE A 1 71 ? -30.172 -26.859 -9.156 1 96.31 71 ILE A CA 1
ATOM 525 C C . ILE A 1 71 ? -28.875 -26.094 -9.336 1 96.31 71 ILE A C 1
ATOM 527 O O . ILE A 1 71 ? -28.859 -24.859 -9.312 1 96.31 71 ILE A O 1
ATOM 531 N N . LEU A 1 72 ? -27.781 -26.781 -9.555 1 96.62 72 LEU A N 1
ATOM 532 C CA . LEU A 1 72 ? -26.484 -26.141 -9.742 1 96.62 72 LEU A CA 1
ATOM 533 C C . LEU A 1 72 ? -26.469 -25.328 -11.039 1 96.62 72 LEU A C 1
ATOM 535 O O . LEU A 1 72 ? -25.969 -24.203 -11.055 1 96.62 72 LEU A O 1
ATOM 539 N N . ALA A 1 73 ? -27.031 -25.953 -12.102 1 94.69 73 ALA A N 1
ATOM 540 C CA . ALA A 1 73 ? -27.031 -25.297 -13.406 1 94.69 73 ALA A CA 1
ATOM 541 C C . ALA A 1 73 ? -27.875 -24.031 -13.367 1 94.69 73 ALA A C 1
ATOM 543 O O . ALA A 1 73 ? -27.547 -23.047 -14.039 1 94.69 73 ALA A O 1
ATOM 544 N N . ASP A 1 74 ? -28.891 -24.062 -12.625 1 95.69 74 ASP A N 1
ATOM 545 C CA . ASP A 1 74 ? -29.75 -22.891 -12.5 1 95.69 74 ASP A CA 1
ATOM 546 C C . ASP A 1 74 ? -29.078 -21.781 -11.688 1 95.69 74 ASP A C 1
ATOM 548 O O . ASP A 1 74 ? -29.312 -20.609 -11.93 1 95.69 74 ASP A O 1
ATOM 552 N N . ALA A 1 75 ? -28.297 -22.188 -10.727 1 96.44 75 ALA A N 1
ATOM 553 C CA . ALA A 1 75 ? -27.703 -21.266 -9.766 1 96.44 75 ALA A CA 1
ATOM 554 C C . ALA A 1 75 ? -26.422 -20.641 -10.328 1 96.44 75 ALA A C 1
ATOM 556 O O . ALA A 1 75 ? -26 -19.578 -9.875 1 96.44 75 ALA A O 1
ATOM 557 N N . SER A 1 76 ? -25.797 -21.219 -11.305 1 96.94 76 SER A N 1
ATOM 558 C CA . SER A 1 76 ? -24.469 -20.828 -11.742 1 96.94 76 SER A CA 1
ATOM 559 C C . SER A 1 76 ? -24.25 -21.109 -13.219 1 96.94 76 SER A C 1
ATOM 561 O O . SER A 1 76 ? -24.406 -22.25 -13.664 1 96.94 76 SER A O 1
ATOM 563 N N . PRO A 1 77 ? -23.906 -20.109 -14.031 1 95.56 77 PRO A N 1
ATOM 564 C CA . PRO A 1 77 ? -23.578 -20.375 -15.43 1 95.56 77 PRO A CA 1
ATOM 565 C C . PRO A 1 77 ? -22.359 -21.281 -15.578 1 95.56 77 PRO A C 1
ATOM 567 O O . PRO A 1 77 ? -22.25 -22.031 -16.562 1 95.56 77 PRO A O 1
ATOM 570 N N . VAL A 1 78 ? -21.422 -21.219 -14.609 1 95.62 78 VAL A N 1
ATOM 571 C CA . VAL A 1 78 ? -20.219 -22.047 -14.641 1 95.62 78 VAL A CA 1
ATOM 572 C C . VAL A 1 78 ? -20.594 -23.5 -14.398 1 95.62 78 VAL A C 1
ATOM 574 O O . VAL A 1 78 ? -20.156 -24.391 -15.133 1 95.62 78 VAL A O 1
ATOM 577 N N . PHE A 1 79 ? -21.453 -23.734 -13.422 1 94.25 79 PHE A N 1
ATOM 578 C CA . PHE A 1 79 ? -21.938 -25.094 -13.188 1 94.25 79 PHE A CA 1
ATOM 579 C C . PHE A 1 79 ? -22.75 -25.594 -14.375 1 94.25 79 PHE A C 1
ATOM 581 O O . PHE A 1 79 ? -22.672 -26.781 -14.719 1 94.25 79 PHE A O 1
ATOM 588 N N . LYS A 1 80 ? -23.5 -24.703 -14.969 1 93.69 80 LYS A N 1
ATOM 589 C CA . LYS A 1 80 ? -24.281 -25.062 -16.141 1 93.69 80 LYS A CA 1
ATOM 590 C C . LYS A 1 80 ? -23.375 -25.578 -17.266 1 93.69 80 LYS A C 1
ATOM 592 O O . LYS A 1 80 ? -23.672 -26.594 -17.891 1 93.69 80 LYS A O 1
ATOM 597 N N . CYS A 1 81 ? -22.312 -24.859 -17.453 1 92.25 81 CYS A N 1
ATOM 598 C CA . CYS A 1 81 ? -21.359 -25.234 -18.5 1 92.25 81 CYS A CA 1
ATOM 599 C C . CYS A 1 81 ? -20.625 -26.531 -18.125 1 92.25 81 CYS A C 1
ATOM 601 O O . CYS A 1 81 ? -20.406 -27.375 -18.984 1 92.25 81 CYS A O 1
ATOM 603 N N . LEU A 1 82 ? -20.25 -26.656 -16.875 1 90.5 82 LEU A N 1
ATOM 604 C CA . LEU A 1 82 ? -19.484 -27.797 -16.391 1 90.5 82 LEU A CA 1
ATOM 605 C C . LEU A 1 82 ? -20.297 -29.078 -16.484 1 90.5 82 LEU A C 1
ATOM 607 O O . LEU A 1 82 ? -19.75 -30.156 -16.766 1 90.5 82 LEU A O 1
ATOM 611 N N . LEU A 1 83 ? -21.641 -28.922 -16.359 1 89 83 LEU A N 1
ATOM 612 C CA . LEU A 1 83 ? -22.5 -30.094 -16.266 1 89 83 LEU A CA 1
ATOM 613 C C . LEU A 1 83 ? -23.25 -30.328 -17.578 1 89 83 LEU A C 1
ATOM 615 O O . LEU A 1 83 ? -24.094 -31.219 -17.672 1 89 83 LEU A O 1
ATOM 619 N N . LYS A 1 84 ? -22.953 -29.359 -18.516 1 80.69 84 LYS A N 1
ATOM 620 C CA . LYS A 1 84 ? -23.578 -29.5 -19.828 1 80.69 84 LYS A CA 1
ATOM 621 C C . LYS A 1 84 ? -23.062 -30.75 -20.547 1 80.69 84 LYS A C 1
ATOM 623 O O . LYS A 1 84 ? -21.859 -31.016 -20.578 1 80.69 84 LYS A O 1
ATOM 628 N N . PRO A 1 85 ? -24.109 -31.547 -21.016 1 67.38 85 PRO A N 1
ATOM 629 C CA . PRO A 1 85 ? -23.688 -32.719 -21.797 1 67.38 85 PRO A CA 1
ATOM 630 C C . PRO A 1 85 ? -23 -32.344 -23.109 1 67.38 85 PRO A C 1
ATOM 632 O O . PRO A 1 85 ? -23.391 -31.359 -23.75 1 67.38 85 PRO A O 1
ATOM 635 N N . THR A 1 86 ? -21.734 -32.188 -23.203 1 57.97 86 THR A N 1
ATOM 636 C CA . THR A 1 86 ? -21.141 -31.922 -24.5 1 57.97 86 THR A CA 1
ATOM 637 C C . THR A 1 86 ? -21.422 -33.062 -25.484 1 57.97 86 THR A C 1
ATOM 639 O O . THR A 1 86 ? -21.438 -34.219 -25.078 1 57.97 86 THR A O 1
ATOM 642 N N . SER A 1 87 ? -22.344 -32.812 -26.438 1 48.53 87 SER A N 1
ATOM 643 C CA . SER A 1 87 ? -22.672 -33.781 -27.484 1 48.53 87 SER A CA 1
ATOM 644 C C . SER A 1 87 ? -21.469 -34.656 -27.844 1 48.53 87 SER A C 1
ATOM 646 O O . SER A 1 87 ? -21.562 -35.531 -28.719 1 48.53 87 SER A O 1
ATOM 648 N N . SER A 1 88 ? -20.281 -34.156 -27.766 1 44.66 88 SER A N 1
ATOM 649 C CA . SER A 1 88 ? -19.297 -35.062 -28.359 1 44.66 88 SER A CA 1
ATOM 650 C C . SER A 1 88 ? -19.188 -36.344 -27.547 1 44.66 88 SER A C 1
ATOM 652 O O . SER A 1 88 ? -19.25 -36.344 -26.312 1 44.66 88 SER A O 1
ATOM 654 N N . THR A 1 89 ? -19.594 -37.594 -28.047 1 43.59 89 THR A N 1
ATOM 655 C CA . THR A 1 89 ? -19.609 -39 -27.672 1 43.59 89 THR A CA 1
ATOM 656 C C . THR A 1 89 ? -18.562 -39.281 -26.594 1 43.59 89 THR A C 1
ATOM 658 O O . THR A 1 89 ? -18.641 -40.281 -25.891 1 43.59 89 THR A O 1
ATOM 661 N N . TYR A 1 90 ? -17.281 -39 -26.734 1 40.47 90 TYR A N 1
ATOM 662 C CA . TYR A 1 90 ? -16.172 -39.688 -26.094 1 40.47 90 TYR A CA 1
ATOM 663 C C . TYR A 1 90 ? -15.906 -39.125 -24.703 1 40.47 90 TYR A C 1
ATOM 665 O O . TYR A 1 90 ? -15 -39.594 -24.016 1 40.47 90 TYR A O 1
ATOM 673 N N . THR A 1 91 ? -16.094 -37.781 -24.406 1 44.41 91 THR A N 1
ATOM 674 C CA . THR A 1 91 ? -15.391 -37.312 -23.234 1 44.41 91 THR A CA 1
ATOM 675 C C . THR A 1 91 ? -16.297 -37.375 -22 1 44.41 91 THR A C 1
ATOM 677 O O . THR A 1 91 ? -17.516 -37.531 -22.125 1 44.41 91 THR A O 1
ATOM 680 N N . GLU A 1 92 ? -15.938 -37.219 -20.688 1 51 92 GLU A N 1
ATOM 681 C CA . GLU A 1 92 ? -16.5 -37.219 -19.344 1 51 92 GLU A CA 1
ATOM 682 C C . GLU A 1 92 ? -17.906 -36.594 -19.328 1 51 92 GLU A C 1
ATOM 684 O O . GLU A 1 92 ? -18.797 -37.062 -18.625 1 51 92 GLU A O 1
ATOM 689 N N . PRO A 1 93 ? -18.281 -35.594 -20.156 1 54.56 93 PRO A N 1
ATOM 690 C CA . PRO A 1 93 ? -19.609 -34.938 -20.109 1 54.56 93 PRO A CA 1
ATOM 691 C C . PRO A 1 93 ? -20.719 -35.844 -20.641 1 54.56 93 PRO A C 1
ATOM 693 O O . PRO A 1 93 ? -21.875 -35.688 -20.281 1 54.56 93 PRO A O 1
ATOM 696 N N . ALA A 1 94 ? -20.297 -36.875 -21.312 1 59.66 94 ALA A N 1
ATOM 697 C CA . ALA A 1 94 ? -21.344 -37.781 -21.797 1 59.66 94 ALA A CA 1
ATOM 698 C C . ALA A 1 94 ? -22.031 -38.5 -20.641 1 59.66 94 ALA A C 1
ATOM 700 O O . ALA A 1 94 ? -23.234 -38.781 -20.703 1 59.66 94 ALA A O 1
ATOM 701 N N . ALA A 1 95 ? -21.266 -38.688 -19.578 1 69.44 95 ALA A N 1
ATOM 702 C CA . ALA A 1 95 ? -21.812 -39.406 -18.422 1 69.44 95 ALA A CA 1
ATOM 703 C C . ALA A 1 95 ? -22.906 -38.594 -17.734 1 69.44 95 ALA A C 1
ATOM 705 O O . ALA A 1 95 ? -23.859 -39.188 -17.188 1 69.44 95 ALA A O 1
ATOM 706 N N . VAL A 1 96 ? -22.875 -37.281 -17.922 1 78.12 96 VAL A N 1
ATOM 707 C CA . VAL A 1 96 ? -23.859 -36.406 -17.266 1 78.12 96 VAL A CA 1
ATOM 708 C C . VAL A 1 96 ? -25.203 -36.531 -17.969 1 78.12 96 VAL A C 1
ATOM 710 O O . VAL A 1 96 ? -26.25 -36.5 -17.328 1 78.12 96 VAL A O 1
ATOM 713 N N . LEU A 1 97 ? -25.141 -36.781 -19.25 1 78.62 97 LEU A N 1
ATOM 714 C CA . LEU A 1 97 ? -26.344 -36.812 -20.047 1 78.62 97 LEU A CA 1
ATOM 715 C C . LEU A 1 97 ? -27.203 -38.031 -19.656 1 78.62 97 LEU A C 1
ATOM 717 O O . LEU A 1 97 ? -28.438 -37.938 -19.672 1 78.62 97 LEU A O 1
ATOM 721 N N . PHE A 1 98 ? -26.547 -39.062 -19.281 1 81.38 98 PHE A N 1
ATOM 722 C CA . PHE A 1 98 ? -27.281 -40.312 -19.016 1 81.38 98 PHE A CA 1
ATOM 723 C C . PHE A 1 98 ? -27.312 -40.594 -17.516 1 81.38 98 PHE A C 1
ATOM 725 O O . PHE A 1 98 ? -27.688 -41.688 -17.109 1 81.38 98 PHE A O 1
ATOM 732 N N . ALA A 1 99 ? -26.938 -39.625 -16.781 1 88.44 99 ALA A N 1
ATOM 733 C CA . ALA A 1 99 ? -26.875 -39.844 -15.336 1 88.44 99 ALA A CA 1
ATOM 734 C C . ALA A 1 99 ? -28.266 -39.969 -14.734 1 88.44 99 ALA A C 1
ATOM 736 O O . ALA A 1 99 ? -29.188 -39.25 -15.141 1 88.44 99 ALA A O 1
ATOM 737 N N . THR A 1 100 ? -28.469 -40.938 -13.867 1 89.38 100 THR A N 1
ATOM 738 C CA . THR A 1 100 ? -29.703 -41.156 -13.125 1 89.38 100 THR A CA 1
ATOM 739 C C . THR A 1 100 ? -29.422 -41.312 -11.633 1 89.38 100 THR A C 1
ATOM 741 O O . THR A 1 100 ? -28.281 -41.531 -11.234 1 89.38 100 THR A O 1
ATOM 744 N N . PRO A 1 101 ? -30.406 -41.094 -10.812 1 91.31 101 PRO A N 1
ATOM 745 C CA . PRO A 1 101 ? -30.203 -41.312 -9.375 1 91.31 101 PRO A CA 1
ATOM 746 C C . PRO A 1 101 ? -29.609 -42.656 -9.055 1 91.31 101 PRO A C 1
ATOM 748 O O . PRO A 1 101 ? -28.812 -42.781 -8.109 1 91.31 101 PRO A O 1
ATOM 751 N N . ASP A 1 102 ? -29.938 -43.656 -9.805 1 92.94 102 ASP A N 1
ATOM 752 C CA . ASP A 1 102 ? -29.438 -45 -9.562 1 92.94 102 ASP A CA 1
ATOM 753 C C . ASP A 1 102 ? -28.016 -45.188 -10.117 1 92.94 102 ASP A C 1
ATOM 755 O O . ASP A 1 102 ? -27.266 -46.031 -9.641 1 92.94 102 ASP A O 1
ATOM 759 N N . SER A 1 103 ? -27.781 -44.438 -11.102 1 93 103 SER A N 1
ATOM 760 C CA . SER A 1 103 ? -26.453 -44.438 -11.711 1 93 103 SER A CA 1
ATOM 761 C C . SER A 1 103 ? -25.938 -43.031 -11.898 1 93 103 SER A C 1
ATOM 763 O O . SER A 1 103 ? -25.906 -42.5 -13.023 1 93 103 SER A O 1
ATOM 765 N N . PRO A 1 104 ? -25.484 -42.5 -10.883 1 93.88 104 PRO A N 1
ATOM 766 C CA . PRO A 1 104 ? -25.062 -41.094 -10.938 1 93.88 104 PRO A CA 1
ATOM 767 C C . PRO A 1 104 ? -23.75 -40.875 -11.688 1 93.88 104 PRO A C 1
ATOM 769 O O . PRO A 1 104 ? -22.922 -41.781 -11.734 1 93.88 104 PRO A O 1
ATOM 772 N N . ALA A 1 105 ? -23.578 -39.75 -12.375 1 93.44 105 ALA A N 1
ATOM 773 C CA . ALA A 1 105 ? -22.328 -39.344 -13.023 1 93.44 105 ALA A CA 1
ATOM 774 C C . ALA A 1 105 ? -21.359 -38.719 -12.023 1 93.44 105 ALA A C 1
ATOM 776 O O . ALA A 1 105 ? -21.781 -38.031 -11.094 1 93.44 105 ALA A O 1
ATOM 777 N N . HIS A 1 106 ? -20.094 -39.031 -12.234 1 94.31 106 HIS A N 1
ATOM 778 C CA . HIS A 1 106 ? -19.047 -38.469 -11.383 1 94.31 106 HIS A CA 1
ATOM 779 C C . HIS A 1 106 ? -18.328 -37.312 -12.086 1 94.31 106 HIS A C 1
ATOM 781 O O . HIS A 1 106 ? -17.953 -37.438 -13.258 1 94.31 106 HIS A O 1
ATOM 787 N N . VAL A 1 107 ? -18.266 -36.188 -11.453 1 93.69 107 VAL A N 1
ATOM 788 C CA . VAL A 1 107 ? -17.547 -35.031 -11.961 1 93.69 107 VAL A CA 1
ATOM 789 C C . VAL A 1 107 ? -16.422 -34.656 -10.992 1 93.69 107 VAL A C 1
ATOM 791 O O . VAL A 1 107 ? -16.672 -34.406 -9.812 1 93.69 107 VAL A O 1
ATOM 794 N N . ALA A 1 108 ? -15.219 -34.562 -11.469 1 94.88 108 ALA A N 1
ATOM 795 C CA . ALA A 1 108 ? -14.055 -34.344 -10.625 1 94.88 108 ALA A CA 1
ATOM 796 C C . ALA A 1 108 ? -13.75 -32.844 -10.5 1 94.88 108 ALA A C 1
ATOM 798 O O . ALA A 1 108 ? -13.719 -32.125 -11.508 1 94.88 108 ALA A O 1
ATOM 799 N N . LEU A 1 109 ? -13.602 -32.406 -9.289 1 95.94 109 LEU A N 1
ATOM 800 C CA . LEU A 1 109 ? -13.133 -31.062 -8.945 1 95.94 109 LEU A CA 1
ATOM 801 C C . LEU A 1 109 ? -11.945 -31.141 -7.996 1 95.94 109 LEU A C 1
ATOM 803 O O . LEU A 1 109 ? -12.016 -30.672 -6.855 1 95.94 109 LEU A O 1
ATOM 807 N N . PRO A 1 110 ? -10.797 -31.531 -8.469 1 95.81 110 PRO A N 1
ATOM 808 C CA . PRO A 1 110 ? -9.68 -31.875 -7.59 1 95.81 110 PRO A CA 1
ATOM 809 C C . PRO A 1 110 ? -9.047 -30.656 -6.922 1 95.81 110 PRO A C 1
ATOM 811 O O . PRO A 1 110 ? -8.422 -30.781 -5.867 1 95.81 110 PRO A O 1
ATOM 814 N N . GLU A 1 111 ? -9.156 -29.453 -7.449 1 93.88 111 GLU A N 1
ATOM 815 C CA . GLU A 1 111 ? -8.461 -28.281 -6.941 1 93.88 111 GLU A CA 1
ATOM 816 C C . GLU A 1 111 ? -9.336 -27.484 -5.977 1 93.88 111 GLU A C 1
ATOM 818 O O . GLU A 1 111 ? -8.875 -26.531 -5.344 1 93.88 111 GLU A O 1
ATOM 823 N N . ASP A 1 112 ? -10.594 -27.953 -5.855 1 96.5 112 ASP A N 1
ATOM 824 C CA . ASP A 1 112 ? -11.539 -27.141 -5.086 1 96.5 112 ASP A CA 1
ATOM 825 C C . ASP A 1 112 ? -11.562 -27.578 -3.621 1 96.5 112 ASP A C 1
ATOM 827 O O . ASP A 1 112 ? -11.203 -28.719 -3.301 1 96.5 112 ASP A O 1
ATOM 831 N N . ASP A 1 113 ? -11.906 -26.656 -2.74 1 96 113 ASP A N 1
ATOM 832 C CA . ASP A 1 113 ? -12.047 -26.906 -1.311 1 96 113 ASP A CA 1
ATOM 833 C C . ASP A 1 113 ? -13.336 -27.672 -1.017 1 96 113 ASP A C 1
ATOM 835 O O . ASP A 1 113 ? -14.438 -27.172 -1.29 1 96 113 ASP A O 1
ATOM 839 N N . PRO A 1 114 ? -13.242 -28.906 -0.479 1 97.19 114 PRO A N 1
ATOM 840 C CA . PRO A 1 114 ? -14.43 -29.719 -0.266 1 97.19 114 PRO A CA 1
ATOM 841 C C . PRO A 1 114 ? -15.445 -29.062 0.665 1 97.19 114 PRO A C 1
ATOM 843 O O . PRO A 1 114 ? -16.656 -29.156 0.433 1 97.19 114 PRO A O 1
ATOM 846 N N . GLN A 1 115 ? -14.969 -28.438 1.704 1 96.25 115 GLN A N 1
ATOM 847 C CA . GLN A 1 115 ? -15.883 -27.812 2.652 1 96.25 115 GLN A CA 1
ATOM 848 C C . GLN A 1 115 ? -16.641 -26.656 2.004 1 96.25 115 GLN A C 1
ATOM 850 O O . GLN A 1 115 ? -17.844 -26.484 2.246 1 96.25 115 GLN A O 1
ATOM 855 N N . ALA A 1 116 ? -15.969 -25.859 1.23 1 98 116 ALA A N 1
ATOM 856 C CA . ALA A 1 116 ? -16.594 -24.719 0.56 1 98 116 ALA A CA 1
ATOM 857 C C . ALA A 1 116 ? -17.641 -25.188 -0.444 1 98 116 ALA A C 1
ATOM 859 O O . ALA A 1 116 ? -18.75 -24.656 -0.468 1 98 116 ALA A O 1
ATOM 860 N N . ILE A 1 117 ? -17.312 -26.188 -1.185 1 98.12 117 ILE A N 1
ATOM 861 C CA . ILE A 1 117 ? -18.234 -26.703 -2.186 1 98.12 117 ILE A CA 1
ATOM 862 C C . ILE A 1 117 ? -19.453 -27.328 -1.496 1 98.12 117 ILE A C 1
ATOM 864 O O . ILE A 1 117 ? -20.594 -27.109 -1.922 1 98.12 117 ILE A O 1
ATOM 868 N N . GLU A 1 118 ? -19.156 -28.078 -0.484 1 97.56 118 GLU A N 1
ATOM 869 C CA . GLU A 1 118 ? -20.266 -28.688 0.245 1 97.56 118 GLU A CA 1
ATOM 870 C C . GLU A 1 118 ? -21.219 -27.609 0.79 1 97.56 118 GLU A C 1
ATOM 872 O O . GLU A 1 118 ? -22.438 -27.75 0.686 1 97.56 118 GLU A O 1
ATOM 877 N N . THR A 1 119 ? -20.656 -26.594 1.418 1 97.88 119 THR A N 1
ATOM 878 C CA . THR A 1 119 ? -21.453 -25.516 1.968 1 97.88 119 THR A CA 1
ATOM 879 C C . THR A 1 119 ? -22.297 -24.844 0.876 1 97.88 119 THR A C 1
ATOM 881 O O . THR A 1 119 ? -23.5 -24.625 1.059 1 97.88 119 THR A O 1
ATOM 884 N N . ILE A 1 120 ? -21.672 -24.547 -0.271 1 98.44 120 ILE A N 1
ATOM 885 C CA . ILE A 1 120 ? -22.359 -23.922 -1.398 1 98.44 120 ILE A CA 1
ATOM 886 C C . ILE A 1 120 ? -23.5 -24.812 -1.863 1 98.44 120 ILE A C 1
ATOM 888 O O . ILE A 1 120 ? -24.625 -24.344 -2.049 1 98.44 120 ILE A O 1
ATOM 892 N N . CYS A 1 121 ? -23.234 -26.109 -1.979 1 98.06 121 CYS A N 1
ATOM 893 C CA . CYS A 1 121 ? -24.25 -27.047 -2.441 1 98.06 121 CYS A CA 1
ATOM 894 C C . CYS A 1 121 ? -25.391 -27.141 -1.438 1 98.06 121 CYS A C 1
ATOM 896 O O . CYS A 1 121 ? -26.562 -27.266 -1.824 1 98.06 121 CYS A O 1
ATOM 898 N N . ARG A 1 122 ? -25.047 -27.141 -0.177 1 97.56 122 ARG A N 1
ATOM 899 C CA . ARG A 1 122 ? -26.078 -27.188 0.847 1 97.56 122 ARG A CA 1
ATOM 900 C C . ARG A 1 122 ? -26.984 -25.953 0.766 1 97.56 122 ARG A C 1
ATOM 902 O O . ARG A 1 122 ? -28.203 -26.062 0.843 1 97.56 122 ARG A O 1
ATOM 909 N N . VAL A 1 123 ? -26.375 -24.766 0.613 1 97.5 123 VAL A N 1
ATOM 910 C CA . VAL A 1 123 ? -27.125 -23.516 0.532 1 97.5 123 VAL A CA 1
ATOM 911 C C . VAL A 1 123 ? -28.031 -23.531 -0.702 1 97.5 123 VAL A C 1
ATOM 913 O O . VAL A 1 123 ? -29.219 -23.234 -0.613 1 97.5 123 VAL A O 1
ATOM 916 N N . LEU A 1 124 ? -27.484 -23.969 -1.832 1 97.69 124 LEU A N 1
ATOM 917 C CA . LEU A 1 124 ? -28.234 -23.938 -3.088 1 97.69 124 LEU A CA 1
ATOM 918 C C . LEU A 1 124 ? -29.375 -24.938 -3.059 1 97.69 124 LEU A C 1
ATOM 920 O O . LEU A 1 124 ? -30.422 -24.703 -3.672 1 97.69 124 LEU A O 1
ATOM 924 N N . HIS A 1 125 ? -29.203 -26.094 -2.352 1 97 125 HIS A N 1
ATOM 925 C CA . HIS A 1 125 ? -30.219 -27.125 -2.244 1 97 125 HIS A CA 1
ATOM 926 C C . HIS A 1 125 ? -31.125 -26.891 -1.037 1 97 125 HIS A C 1
ATOM 928 O O . HIS A 1 125 ? -31.938 -27.734 -0.682 1 97 125 HIS A O 1
ATOM 934 N N . SER A 1 126 ? -30.906 -25.797 -0.307 1 94.5 126 SER A N 1
ATOM 935 C CA . SER A 1 126 ? -31.688 -25.391 0.852 1 94.5 126 SER A CA 1
ATOM 936 C C . SER A 1 126 ? -31.578 -26.406 1.981 1 94.5 126 SER A C 1
ATOM 938 O O . SER A 1 126 ? -32.562 -26.75 2.617 1 94.5 126 SER A O 1
ATOM 940 N N . ARG A 1 127 ? -30.391 -26.953 2.15 1 93.81 127 ARG A N 1
ATOM 941 C CA . ARG A 1 127 ? -30.078 -27.828 3.273 1 93.81 127 ARG A CA 1
ATOM 942 C C . ARG A 1 127 ? -29.281 -27.094 4.344 1 93.81 127 ARG A C 1
ATOM 944 O O . ARG A 1 127 ? -28.094 -27.312 4.508 1 93.81 127 ARG A O 1
ATOM 951 N N . ILE A 1 128 ? -29.984 -26.297 5.121 1 92.12 128 ILE A N 1
ATOM 952 C CA . ILE A 1 128 ? -29.344 -25.375 6.051 1 92.12 128 ILE A CA 1
ATOM 953 C C . ILE A 1 128 ? -29.297 -26 7.445 1 92.12 128 ILE A C 1
ATOM 955 O O . ILE A 1 128 ? -30.328 -26.484 7.945 1 92.12 128 ILE A O 1
ATOM 959 N N . ASP A 1 129 ? -28.172 -26.125 8.016 1 92.12 129 ASP A N 1
ATOM 960 C CA . ASP A 1 129 ? -27.984 -26.547 9.406 1 92.12 129 ASP A CA 1
ATOM 961 C C . ASP A 1 129 ? -27.062 -25.578 10.148 1 92.12 129 ASP A C 1
ATOM 963 O O . ASP A 1 129 ? -26.719 -24.516 9.617 1 92.12 129 ASP A O 1
ATOM 967 N N . ASP A 1 130 ? -26.672 -25.859 11.344 1 90.88 130 ASP A N 1
ATOM 968 C CA . ASP A 1 130 ? -25.891 -24.953 12.172 1 90.88 130 ASP A CA 1
ATOM 969 C C . ASP A 1 130 ? -24.484 -24.75 11.602 1 90.88 130 ASP A C 1
ATOM 971 O O . ASP A 1 130 ? -23.906 -23.672 11.703 1 90.88 130 ASP A O 1
ATOM 975 N N . ALA A 1 131 ? -24.016 -25.812 11.016 1 91.81 131 ALA A N 1
ATOM 976 C CA . ALA A 1 131 ? -22.656 -25.766 10.461 1 91.81 131 ALA A CA 1
ATOM 977 C C . ALA A 1 131 ? -22.594 -24.781 9.289 1 91.81 131 ALA A C 1
ATOM 979 O O . ALA A 1 131 ? -21.562 -24.156 9.062 1 91.81 131 ALA A O 1
ATOM 980 N N . VAL A 1 132 ? -23.688 -24.656 8.531 1 94.56 132 VAL A N 1
ATOM 981 C CA . VAL A 1 132 ? -23.766 -23.734 7.414 1 94.56 132 VAL A CA 1
ATOM 982 C C . VAL A 1 132 ? -23.938 -22.297 7.938 1 94.56 132 VAL A C 1
ATOM 984 O O . VAL A 1 132 ? -23.375 -21.359 7.387 1 94.56 132 VAL A O 1
ATOM 987 N N . CYS A 1 133 ? -24.625 -22.156 9.031 1 92.62 133 CYS A N 1
ATOM 988 C CA . CYS A 1 133 ? -24.953 -20.828 9.555 1 92.62 133 CYS A CA 1
ATOM 989 C C . CYS A 1 133 ? -23.766 -20.25 10.328 1 92.62 133 CYS A C 1
ATOM 991 O O . CYS A 1 133 ? -23.562 -19.031 10.328 1 92.62 133 CYS A O 1
ATOM 993 N N . ASP A 1 134 ? -23.078 -21.094 10.969 1 93.12 134 ASP A N 1
ATOM 994 C CA . ASP A 1 134 ? -22.047 -20.625 11.883 1 93.12 134 ASP A CA 1
ATOM 995 C C . ASP A 1 134 ? -20.641 -20.906 11.344 1 93.12 134 ASP A C 1
ATOM 997 O O . ASP A 1 134 ? -19.844 -21.594 11.992 1 93.12 134 ASP A O 1
ATOM 1001 N N . LEU A 1 135 ? -20.391 -20.312 10.258 1 95 135 LEU A N 1
ATOM 1002 C CA . LEU A 1 135 ? -19.078 -20.453 9.648 1 95 135 LEU A CA 1
ATOM 1003 C C . LEU A 1 135 ? -18.062 -19.531 10.344 1 95 135 LEU A C 1
ATOM 1005 O O . LEU A 1 135 ? -18.406 -18.422 10.758 1 95 135 LEU A O 1
ATOM 1009 N N . SER A 1 136 ? -16.844 -20.031 10.578 1 93.44 136 SER A N 1
ATOM 1010 C CA . SER A 1 136 ? -15.758 -19.156 10.977 1 93.44 136 SER A CA 1
ATOM 1011 C C . SER A 1 136 ? -15.414 -18.172 9.867 1 93.44 136 SER A C 1
ATOM 1013 O O . SER A 1 136 ? -15.828 -18.344 8.719 1 93.44 136 SER A O 1
ATOM 1015 N N . ASP A 1 137 ? -14.68 -17.156 10.195 1 92.94 137 ASP A N 1
ATOM 1016 C CA . ASP A 1 137 ? -14.305 -16.125 9.227 1 92.94 137 ASP A CA 1
ATOM 1017 C C . ASP A 1 137 ? -13.555 -16.734 8.047 1 92.94 137 ASP A C 1
ATOM 1019 O O . ASP A 1 137 ? -13.812 -16.375 6.891 1 92.94 137 ASP A O 1
ATOM 1023 N N . ASP A 1 138 ? -12.633 -17.609 8.344 1 93 138 ASP A N 1
ATOM 1024 C CA . ASP A 1 138 ? -11.836 -18.219 7.293 1 93 138 ASP A CA 1
ATOM 1025 C C . ASP A 1 138 ? -12.711 -19.094 6.391 1 93 138 ASP A C 1
ATOM 1027 O O . ASP A 1 138 ? -12.477 -19.188 5.188 1 93 138 ASP A O 1
ATOM 1031 N N . GLU A 1 139 ? -13.719 -19.797 6.965 1 95.94 139 GLU A N 1
ATOM 1032 C CA . GLU A 1 139 ? -14.648 -20.609 6.184 1 95.94 139 GLU A CA 1
ATOM 1033 C C . GLU A 1 139 ? -15.5 -19.734 5.262 1 95.94 139 GLU A C 1
ATOM 1035 O O . GLU A 1 139 ? -15.734 -20.094 4.105 1 95.94 139 GLU A O 1
ATOM 1040 N N . VAL A 1 140 ? -15.945 -18.625 5.828 1 96.75 140 VAL A N 1
ATOM 1041 C CA . VAL A 1 140 ? -16.734 -17.703 5.016 1 96.75 140 VAL A CA 1
ATOM 1042 C C . VAL A 1 140 ? -15.914 -17.234 3.812 1 96.75 140 VAL A C 1
ATOM 1044 O O . VAL A 1 140 ? -16.438 -17.188 2.693 1 96.75 140 VAL A O 1
ATOM 1047 N N . LEU A 1 141 ? -14.68 -16.938 4.074 1 96.19 141 LEU A N 1
ATOM 1048 C CA . LEU A 1 141 ? -13.805 -16.484 2.994 1 96.19 141 LEU A CA 1
ATOM 1049 C C . LEU A 1 141 ? -13.656 -17.562 1.929 1 96.19 141 LEU A C 1
ATOM 1051 O O . LEU A 1 141 ? -13.758 -17.281 0.733 1 96.19 141 LEU A O 1
ATOM 1055 N N . ARG A 1 142 ? -13.453 -18.812 2.303 1 96.81 142 ARG A N 1
ATOM 1056 C CA . ARG A 1 142 ? -13.297 -19.906 1.349 1 96.81 142 ARG A CA 1
ATOM 1057 C C . ARG A 1 142 ? -14.562 -20.078 0.515 1 96.81 142 ARG A C 1
ATOM 1059 O O . ARG A 1 142 ? -14.484 -20.328 -0.691 1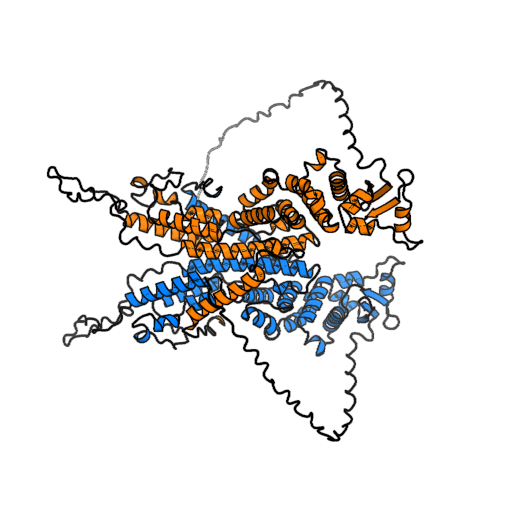 96.81 142 ARG A O 1
ATOM 1066 N N . VAL A 1 143 ? -15.664 -19.953 1.172 1 98.06 143 VAL A N 1
ATOM 1067 C CA . VAL A 1 143 ? -16.938 -20.047 0.462 1 98.06 143 VAL A CA 1
ATOM 1068 C C . VAL A 1 143 ? -17.047 -18.891 -0.537 1 98.06 143 VAL A C 1
ATOM 1070 O O . VAL A 1 143 ? -17.484 -19.094 -1.677 1 98.06 143 VAL A O 1
ATOM 1073 N N . ALA A 1 144 ? -16.672 -17.672 -0.061 1 98 144 ALA A N 1
ATOM 1074 C CA . ALA A 1 144 ? -16.766 -16.5 -0.925 1 98 144 ALA A CA 1
ATOM 1075 C C . ALA A 1 144 ? -15.922 -16.672 -2.182 1 98 144 ALA A C 1
ATOM 1077 O O . ALA A 1 144 ? -16.375 -16.391 -3.291 1 98 144 ALA A O 1
ATOM 1078 N N . VAL A 1 145 ? -14.711 -17.125 -2.027 1 97.06 145 VAL A N 1
ATOM 1079 C CA . VAL A 1 145 ? -13.789 -17.328 -3.141 1 97.06 145 VAL A CA 1
ATOM 1080 C C . VAL A 1 145 ? -14.367 -18.375 -4.105 1 97.06 145 VAL A C 1
ATOM 1082 O O . VAL A 1 145 ? -14.375 -18.156 -5.32 1 97.06 145 VAL A O 1
ATOM 1085 N N . THR A 1 146 ? -14.859 -19.438 -3.602 1 97.81 146 THR A N 1
ATOM 1086 C CA . THR A 1 146 ? -15.422 -20.516 -4.414 1 97.81 146 THR A CA 1
ATOM 1087 C C . THR A 1 146 ? -16.688 -20.047 -5.125 1 97.81 146 THR A C 1
ATOM 1089 O O . THR A 1 146 ? -16.922 -20.391 -6.285 1 97.81 146 THR A O 1
ATOM 1092 N N . ALA A 1 147 ? -17.516 -19.359 -4.402 1 97.94 147 ALA A N 1
ATOM 1093 C CA . ALA A 1 147 ? -18.75 -18.844 -4.988 1 97.94 147 ALA A CA 1
ATOM 1094 C C . ALA A 1 147 ? -18.453 -17.922 -6.168 1 97.94 147 ALA A C 1
ATOM 1096 O O . ALA A 1 147 ? -19.172 -17.922 -7.168 1 97.94 147 ALA A O 1
ATOM 1097 N N . ASP A 1 148 ? -17.453 -17.094 -5.98 1 96.62 148 ASP A N 1
ATOM 1098 C CA . ASP A 1 148 ? -17.031 -16.219 -7.082 1 96.62 148 ASP A CA 1
ATOM 1099 C C . ASP A 1 148 ? -16.516 -17.047 -8.258 1 96.62 148 ASP A C 1
ATOM 1101 O O . ASP A 1 148 ? -16.859 -16.766 -9.414 1 96.62 148 ASP A O 1
ATOM 1105 N N . LYS A 1 149 ? -15.703 -18.062 -7.984 1 95.88 149 LYS A N 1
ATOM 1106 C CA . LYS A 1 149 ? -15.156 -18.938 -9.008 1 95.88 149 LYS A CA 1
ATOM 1107 C C . LYS A 1 149 ? -16.266 -19.562 -9.844 1 95.88 149 LYS A C 1
ATOM 1109 O O . LYS A 1 149 ? -16.156 -19.672 -11.062 1 95.88 149 LYS A O 1
ATOM 1114 N N . TYR A 1 150 ? -17.344 -19.953 -9.195 1 97.06 150 TYR A N 1
ATOM 1115 C CA . TYR A 1 150 ? -18.406 -20.672 -9.883 1 97.06 150 TYR A CA 1
ATOM 1116 C C . TYR A 1 150 ? -19.562 -19.719 -10.195 1 97.06 150 TYR A C 1
ATOM 1118 O O . TYR A 1 150 ? -20.625 -20.172 -10.656 1 97.06 150 TYR A O 1
ATOM 1126 N N . ASP A 1 151 ? -19.406 -18.438 -9.891 1 96.38 151 ASP A N 1
ATOM 1127 C CA . ASP A 1 151 ? -20.359 -17.391 -10.219 1 96.38 151 ASP A CA 1
ATOM 1128 C C . ASP A 1 151 ? -21.75 -17.734 -9.68 1 96.38 151 ASP A C 1
ATOM 1130 O O . ASP A 1 151 ? -22.734 -17.734 -10.43 1 96.38 151 ASP A O 1
ATOM 1134 N N . CYS A 1 152 ? -21.844 -18.031 -8.438 1 97 152 CYS A N 1
ATOM 1135 C CA . CYS A 1 152 ? -23.125 -18.391 -7.867 1 97 152 CYS A CA 1
ATOM 1136 C C . CYS A 1 152 ? -23.438 -17.562 -6.629 1 97 152 CYS A C 1
ATOM 1138 O O . CYS A 1 152 ? -24.281 -17.922 -5.824 1 97 152 CYS A O 1
ATOM 1140 N N . THR A 1 153 ? -22.703 -16.422 -6.426 1 96.12 153 THR A N 1
ATOM 1141 C CA . THR A 1 153 ? -22.906 -15.547 -5.273 1 96.12 153 THR A CA 1
ATOM 1142 C C . THR A 1 153 ? -24.344 -15.039 -5.23 1 96.12 153 THR A C 1
ATOM 1144 O O . THR A 1 153 ? -24.969 -15.008 -4.168 1 96.12 153 THR A O 1
ATOM 1147 N N . ALA A 1 154 ? -24.828 -14.695 -6.359 1 94.31 154 ALA A N 1
ATOM 1148 C CA . ALA A 1 154 ? -26.172 -14.125 -6.426 1 94.31 154 ALA A CA 1
ATOM 1149 C C . ALA A 1 154 ? -27.219 -15.133 -5.945 1 94.31 154 ALA A C 1
ATOM 1151 O O . ALA A 1 154 ? -28.172 -14.766 -5.258 1 94.31 154 ALA A O 1
ATOM 1152 N N . ALA A 1 155 ? -27.031 -16.422 -6.285 1 96.62 155 ALA A N 1
ATOM 1153 C CA . ALA A 1 155 ? -27.969 -17.469 -5.906 1 96.62 155 ALA A CA 1
ATOM 1154 C C . ALA A 1 155 ? -27.906 -17.75 -4.41 1 96.62 155 ALA A C 1
ATOM 1156 O O . ALA A 1 155 ? -28.812 -18.359 -3.846 1 96.62 155 ALA A O 1
ATOM 1157 N N . MET A 1 156 ? -26.859 -17.266 -3.771 1 96.5 156 MET A N 1
ATOM 1158 C CA . MET A 1 156 ? -26.656 -17.484 -2.338 1 96.5 156 MET A CA 1
ATOM 1159 C C . MET A 1 156 ? -26.875 -16.188 -1.564 1 96.5 156 MET A C 1
ATOM 1161 O O . MET A 1 156 ? -26.328 -16 -0.477 1 96.5 156 MET A O 1
ATOM 1165 N N . GLY A 1 157 ? -27.672 -15.344 -2.066 1 95.06 157 GLY A N 1
ATOM 1166 C CA . GLY A 1 157 ? -27.812 -14 -1.539 1 95.06 157 GLY A CA 1
ATOM 1167 C C . GLY A 1 157 ? -28.172 -13.969 -0.064 1 95.06 157 GLY A C 1
ATOM 1168 O O . GLY A 1 157 ? -27.562 -13.227 0.71 1 95.06 157 GLY A O 1
ATOM 1169 N N . LEU A 1 158 ? -29.156 -14.758 0.354 1 93.94 158 LEU A N 1
ATOM 1170 C CA . LEU A 1 158 ? -29.609 -14.758 1.74 1 93.94 158 LEU A CA 1
ATOM 1171 C C . LEU A 1 158 ? -28.516 -15.289 2.668 1 93.94 158 LEU A C 1
ATOM 1173 O O . LEU A 1 158 ? -28.344 -14.781 3.777 1 93.94 158 LEU A O 1
ATOM 1177 N N . ALA A 1 159 ? -27.875 -16.297 2.232 1 96.06 159 ALA A N 1
ATOM 1178 C CA . ALA A 1 159 ? -26.781 -16.859 3.029 1 96.06 159 ALA A CA 1
ATOM 1179 C C . ALA A 1 159 ? -25.656 -15.836 3.195 1 96.06 159 ALA A C 1
ATOM 1181 O O . ALA A 1 159 ? -25.125 -15.672 4.293 1 96.06 159 ALA A O 1
ATOM 1182 N N . VAL A 1 160 ? -25.344 -15.133 2.119 1 96.88 160 VAL A N 1
ATOM 1183 C CA . VAL A 1 160 ? -24.281 -14.125 2.127 1 96.88 160 VAL A CA 1
ATOM 1184 C C . VAL A 1 160 ? -24.641 -13.008 3.107 1 96.88 160 VAL A C 1
ATOM 1186 O O . VAL A 1 160 ? -23.812 -12.586 3.912 1 96.88 160 VAL A O 1
ATOM 1189 N N . ARG A 1 161 ? -25.859 -12.602 3.084 1 94.56 161 ARG A N 1
ATOM 1190 C CA . ARG A 1 161 ? -26.312 -11.57 4.008 1 94.56 161 ARG A CA 1
ATOM 1191 C C . ARG A 1 161 ? -26.219 -12.039 5.453 1 94.56 161 ARG A C 1
ATOM 1193 O O . ARG A 1 161 ? -25.875 -11.258 6.344 1 94.56 161 ARG A O 1
ATOM 1200 N N . HIS A 1 162 ? -26.516 -13.258 5.641 1 95.25 162 HIS A N 1
ATOM 1201 C CA . HIS A 1 162 ? -26.438 -13.828 6.98 1 95.25 162 HIS A CA 1
ATOM 1202 C C . HIS A 1 162 ? -24.984 -13.844 7.48 1 95.25 162 HIS A C 1
ATOM 1204 O O . HIS A 1 162 ? -24.719 -13.438 8.609 1 95.25 162 HIS A O 1
ATOM 1210 N N . TRP A 1 163 ? -24.094 -14.32 6.668 1 96.25 163 TRP A N 1
ATOM 1211 C CA . TRP A 1 163 ? -22.688 -14.477 7.07 1 96.25 163 TRP A CA 1
ATOM 1212 C C . TRP A 1 163 ? -22.031 -13.117 7.273 1 96.25 163 TRP A C 1
ATOM 1214 O O . TRP A 1 163 ? -21.078 -13 8.039 1 96.25 163 TRP A O 1
ATOM 1224 N N . LEU A 1 164 ? -22.531 -12.016 6.598 1 95.75 164 LEU A N 1
ATOM 1225 C CA . LEU A 1 164 ? -21.906 -10.703 6.637 1 95.75 164 LEU A CA 1
ATOM 1226 C C . LEU A 1 164 ? -22.688 -9.758 7.547 1 95.75 164 LEU A C 1
ATOM 1228 O O . LEU A 1 164 ? -22.516 -8.539 7.465 1 95.75 164 LEU A O 1
ATOM 1232 N N . ARG A 1 165 ? -23.469 -10.383 8.359 1 93.31 165 ARG A N 1
ATOM 1233 C CA . ARG A 1 165 ? -24.203 -9.562 9.32 1 93.31 165 ARG A CA 1
ATOM 1234 C C . ARG A 1 165 ? -23.266 -8.859 10.281 1 93.31 165 ARG A C 1
ATOM 1236 O O . ARG A 1 165 ? -22.188 -9.375 10.602 1 93.31 165 ARG A O 1
ATOM 1243 N N . ALA A 1 166 ? -23.719 -7.754 10.812 1 88.62 166 ALA A N 1
ATOM 1244 C CA . ALA A 1 166 ? -22.906 -6.863 11.641 1 88.62 166 ALA A CA 1
ATOM 1245 C C . ALA A 1 166 ? -22.375 -7.594 12.875 1 88.62 166 ALA A C 1
ATOM 1247 O O . ALA A 1 166 ? -21.25 -7.359 13.305 1 88.62 166 ALA A O 1
ATOM 1248 N N . ASP A 1 167 ? -23.172 -8.43 13.438 1 88.75 167 ASP A N 1
ATOM 1249 C CA . ASP A 1 167 ? -22.781 -9.125 14.656 1 88.75 167 ASP A CA 1
ATOM 1250 C C . ASP A 1 167 ? -21.688 -10.156 14.375 1 88.75 167 ASP A C 1
ATOM 1252 O O . ASP A 1 167 ? -20.984 -10.586 15.289 1 88.75 167 ASP A O 1
ATOM 1256 N N . LYS A 1 168 ? -21.562 -10.516 13.086 1 88.88 168 LYS A N 1
ATOM 1257 C CA . LYS A 1 168 ? -20.547 -11.492 12.695 1 88.88 168 LYS A CA 1
ATOM 1258 C C . LYS A 1 168 ? -19.234 -10.812 12.344 1 88.88 168 LYS A C 1
ATOM 1260 O O . LYS A 1 168 ? -18.219 -11.484 12.117 1 88.88 168 LYS A O 1
ATOM 1265 N N . LEU A 1 169 ? -19.219 -9.516 12.367 1 88.88 169 LEU A N 1
ATOM 1266 C CA . LEU A 1 169 ? -18.047 -8.758 11.945 1 88.88 169 LEU A CA 1
ATOM 1267 C C . LEU A 1 169 ? -17.281 -8.219 13.148 1 88.88 169 LEU A C 1
ATOM 1269 O O . LEU A 1 169 ? -16.5 -7.277 13.023 1 88.88 169 LEU A O 1
ATOM 1273 N N . GLU A 1 170 ? -17.453 -8.797 14.281 1 84.25 170 GLU A N 1
ATOM 1274 C CA . GLU A 1 170 ? -16.875 -8.281 15.516 1 84.25 170 GLU A CA 1
ATOM 1275 C C . GLU A 1 170 ? -15.352 -8.461 15.531 1 84.25 170 GLU A C 1
ATOM 1277 O O . GLU A 1 170 ? -14.633 -7.598 16.031 1 84.25 170 GLU A O 1
ATOM 1282 N N . ALA A 1 171 ? -14.906 -9.539 14.922 1 79.25 171 ALA A N 1
ATOM 1283 C CA . ALA A 1 171 ? -13.477 -9.82 14.938 1 79.25 171 ALA A CA 1
ATOM 1284 C C . ALA A 1 171 ? -12.695 -8.727 14.219 1 79.25 171 ALA A C 1
ATOM 1286 O O . ALA A 1 171 ? -11.703 -8.203 14.75 1 79.25 171 ALA A O 1
ATOM 1287 N N . ILE A 1 172 ? -13.172 -8.352 13.086 1 82.19 172 ILE A N 1
ATOM 1288 C CA . ILE A 1 172 ? -12.461 -7.34 12.312 1 82.19 172 ILE A CA 1
ATOM 1289 C C . ILE A 1 172 ? -12.664 -5.969 12.953 1 82.19 172 ILE A C 1
ATOM 1291 O O . ILE A 1 172 ? -11.758 -5.129 12.93 1 82.19 172 ILE A O 1
ATOM 1295 N N . LYS A 1 173 ? -13.75 -5.762 13.516 1 81.31 173 LYS A N 1
ATOM 1296 C CA . LYS A 1 173 ? -14.008 -4.5 14.203 1 81.31 173 LYS A CA 1
ATOM 1297 C C . LYS A 1 173 ? -13.094 -4.332 15.414 1 81.31 173 LYS A C 1
ATOM 1299 O O . LYS A 1 173 ? -12.523 -3.26 15.633 1 81.31 173 LYS A O 1
ATOM 1304 N N . ASN A 1 174 ? -12.914 -5.398 16.062 1 80.38 174 ASN A N 1
ATOM 1305 C CA . ASN A 1 174 ? -12.008 -5.371 17.219 1 80.38 174 ASN A CA 1
ATOM 1306 C C . ASN A 1 174 ? -10.555 -5.203 16.781 1 80.38 174 ASN A C 1
ATOM 1308 O O . ASN A 1 174 ? -9.789 -4.488 17.438 1 80.38 174 ASN A O 1
ATOM 1312 N N . ALA A 1 175 ? -10.25 -5.832 15.734 1 78.25 175 ALA A N 1
ATOM 1313 C CA . ALA A 1 175 ? -8.898 -5.691 15.203 1 78.25 175 ALA A CA 1
ATOM 1314 C C . ALA A 1 175 ? -8.602 -4.238 14.836 1 78.25 175 ALA A C 1
ATOM 1316 O O . ALA A 1 175 ? -7.516 -3.732 15.117 1 78.25 175 ALA A O 1
ATOM 1317 N N . ALA A 1 176 ? -9.508 -3.635 14.203 1 78.06 176 ALA A N 1
ATOM 1318 C CA . ALA A 1 176 ? -9.367 -2.232 13.828 1 78.06 176 ALA A CA 1
ATOM 1319 C C . ALA A 1 176 ? -9.164 -1.352 15.055 1 78.06 176 ALA A C 1
ATOM 1321 O O . ALA A 1 176 ? -8.305 -0.461 15.055 1 78.06 176 ALA A O 1
ATOM 1322 N N . ARG A 1 177 ? -9.836 -1.659 16.078 1 75 177 ARG A N 1
ATOM 1323 C CA . ARG A 1 177 ? -9.773 -0.86 17.297 1 75 177 ARG A CA 1
ATOM 1324 C C . ARG A 1 177 ? -8.469 -1.095 18.047 1 75 177 ARG A C 1
ATOM 1326 O O . ARG A 1 177 ? -7.945 -0.185 18.688 1 75 177 ARG A O 1
ATOM 1333 N N . ASP A 1 178 ? -7.949 -2.287 17.844 1 74.31 178 ASP A N 1
ATOM 1334 C CA . ASP A 1 178 ? -6.688 -2.627 18.484 1 74.31 178 ASP A CA 1
ATOM 1335 C C . ASP A 1 178 ? -5.508 -1.978 17.766 1 74.31 178 ASP A C 1
ATOM 1337 O O . ASP A 1 178 ? -4.391 -1.954 18.281 1 74.31 178 ASP A O 1
ATOM 1341 N N . GLY A 1 179 ? -5.793 -1.43 16.719 1 69.25 179 GLY A N 1
ATOM 1342 C CA . GLY A 1 179 ? -4.785 -0.671 15.992 1 69.25 179 GLY A CA 1
ATOM 1343 C C . GLY A 1 179 ? -3.961 -1.524 15.047 1 69.25 179 GLY A C 1
ATOM 1344 O O . GLY A 1 179 ? -3.076 -1.016 14.352 1 69.25 179 GLY A O 1
ATOM 1345 N N . CYS A 1 180 ? -4.121 -2.832 15.117 1 69.88 180 CYS A N 1
ATOM 1346 C CA . CYS A 1 180 ? -3.393 -3.734 14.227 1 69.88 180 CYS A CA 1
ATOM 1347 C C . CYS A 1 180 ? -4.301 -4.848 13.719 1 69.88 180 CYS A C 1
ATOM 1349 O O . CYS A 1 180 ? -5.125 -5.375 14.469 1 69.88 180 CYS A O 1
ATOM 1351 N N . ILE A 1 181 ? -4.191 -5 12.406 1 72.62 181 ILE A N 1
ATOM 1352 C CA . ILE A 1 181 ? -4.945 -6.121 11.852 1 72.62 181 ILE A CA 1
ATOM 1353 C C . ILE A 1 181 ? -4.184 -7.422 12.086 1 72.62 181 ILE A C 1
ATOM 1355 O O . ILE A 1 181 ? -3.117 -7.637 11.5 1 72.62 181 ILE A O 1
ATOM 1359 N N . GLY A 1 182 ? -4.57 -8.133 13.102 1 67.94 182 GLY A N 1
ATOM 1360 C CA . GLY A 1 182 ? -3.938 -9.406 13.406 1 67.94 182 GLY A CA 1
ATOM 1361 C C . GLY A 1 182 ? -4.203 -10.469 12.367 1 67.94 182 GLY A C 1
ATOM 1362 O O . GLY A 1 182 ? -4.93 -10.234 11.398 1 67.94 182 GLY A O 1
ATOM 1363 N N . PHE A 1 183 ? -3.637 -11.617 12.672 1 67.19 183 PHE A N 1
ATOM 1364 C CA . PHE A 1 183 ? -3.699 -12.773 11.781 1 67.19 183 PHE A CA 1
ATOM 1365 C C . PHE A 1 183 ? -5.145 -13.148 11.484 1 67.19 183 PHE A C 1
ATOM 1367 O O . PHE A 1 183 ? -5.941 -13.359 12.398 1 67.19 183 PHE A O 1
ATOM 1374 N N . ARG A 1 184 ? -5.523 -13.203 10.242 1 68.25 184 ARG A N 1
ATOM 1375 C CA . ARG A 1 184 ? -6.773 -13.688 9.664 1 68.25 184 ARG A CA 1
ATOM 1376 C C . ARG A 1 184 ? -7.953 -12.82 10.109 1 68.25 184 ARG A C 1
ATOM 1378 O O . ARG A 1 184 ? -9.109 -13.211 9.945 1 68.25 184 ARG A O 1
ATOM 1385 N N . ARG A 1 185 ? -7.664 -11.719 10.742 1 78.25 185 ARG A N 1
ATOM 1386 C CA . ARG A 1 185 ? -8.75 -10.836 11.164 1 78.25 185 ARG A CA 1
ATOM 1387 C C . ARG A 1 185 ? -9.289 -10.031 9.984 1 78.25 185 ARG A C 1
ATOM 1389 O O . ARG A 1 185 ? -10.352 -9.414 10.078 1 78.25 185 ARG A O 1
ATOM 1396 N N . GLY A 1 186 ? -8.602 -10.227 8.914 1 87 186 GLY A N 1
ATOM 1397 C CA . GLY A 1 186 ? -9.039 -9.5 7.734 1 87 186 GLY A CA 1
ATOM 1398 C C . GLY A 1 186 ? -9.82 -10.367 6.758 1 87 186 GLY A C 1
ATOM 1399 O O . GLY A 1 186 ? -10.18 -9.914 5.668 1 87 186 GLY A O 1
ATOM 1400 N N . ASP A 1 187 ? -10.195 -11.609 7.16 1 92.94 187 ASP A N 1
ATOM 1401 C CA . ASP A 1 187 ? -10.836 -12.555 6.254 1 92.94 187 ASP A CA 1
ATOM 1402 C C . ASP A 1 187 ? -12.203 -12.062 5.809 1 92.94 187 ASP A C 1
ATOM 1404 O O . ASP A 1 187 ? -12.594 -12.242 4.652 1 92.94 187 ASP A O 1
ATOM 1408 N N . MET A 1 188 ? -12.859 -11.414 6.762 1 94.44 188 MET A N 1
ATOM 1409 C CA . MET A 1 188 ? -14.219 -10.977 6.449 1 94.44 188 MET A CA 1
ATOM 1410 C C . MET A 1 188 ? -14.195 -9.844 5.434 1 94.44 188 MET A C 1
ATOM 1412 O O . MET A 1 188 ? -15.133 -9.703 4.637 1 94.44 188 MET A O 1
ATOM 1416 N N . LEU A 1 189 ? -13.133 -9.047 5.469 1 95.56 189 LEU A N 1
ATOM 1417 C CA . LEU A 1 189 ? -13 -8.016 4.441 1 95.56 189 LEU A CA 1
ATOM 1418 C C . LEU A 1 189 ? -12.828 -8.641 3.062 1 95.56 189 LEU A C 1
ATOM 1420 O O . LEU A 1 189 ? -13.477 -8.227 2.102 1 95.56 189 LEU A O 1
ATOM 1424 N N . LEU A 1 190 ? -12 -9.609 2.973 1 95.94 190 LEU A N 1
ATOM 1425 C CA . LEU A 1 190 ? -11.773 -10.305 1.708 1 95.94 190 LEU A CA 1
ATOM 1426 C C . LEU A 1 190 ? -13.031 -11.039 1.26 1 95.94 190 LEU A C 1
ATOM 1428 O O . LEU A 1 190 ? -13.328 -11.102 0.064 1 95.94 190 LEU A O 1
ATOM 1432 N N . ALA A 1 191 ? -13.742 -11.617 2.256 1 96.88 191 ALA A N 1
ATOM 1433 C CA . ALA A 1 191 ? -15.008 -12.273 1.931 1 96.88 191 ALA A CA 1
ATOM 1434 C C . ALA A 1 191 ? -16 -11.289 1.328 1 96.88 191 ALA A C 1
ATOM 1436 O O . ALA A 1 191 ? -16.656 -11.594 0.324 1 96.88 191 ALA A O 1
ATOM 1437 N N . ALA A 1 192 ? -16.094 -10.117 1.956 1 96.94 192 ALA A N 1
ATOM 1438 C CA . ALA A 1 192 ? -16.984 -9.086 1.425 1 96.94 192 ALA A CA 1
ATOM 1439 C C . ALA A 1 192 ? -16.594 -8.695 0.006 1 96.94 192 ALA A C 1
ATOM 1441 O O . ALA A 1 192 ? -17.453 -8.422 -0.835 1 96.94 192 ALA A O 1
ATOM 1442 N N . TYR A 1 193 ? -15.297 -8.664 -0.218 1 97.12 193 TYR A N 1
ATOM 1443 C CA . TYR A 1 193 ? -14.766 -8.375 -1.545 1 97.12 193 TYR A CA 1
ATOM 1444 C C . TYR A 1 193 ? -15.219 -9.422 -2.555 1 97.12 193 TYR A C 1
ATOM 1446 O O . TYR A 1 193 ? -15.766 -9.078 -3.607 1 97.12 193 TYR A O 1
ATOM 1454 N N . TRP A 1 194 ? -15.086 -10.648 -2.281 1 97.19 194 TRP A N 1
ATOM 1455 C CA . TRP A 1 194 ? -15.375 -11.727 -3.225 1 97.19 194 TRP A CA 1
ATOM 1456 C C . TRP A 1 194 ? -16.875 -11.914 -3.391 1 97.19 194 TRP A C 1
ATOM 1458 O O . TRP A 1 194 ? -17.359 -12.273 -4.473 1 97.19 194 TRP A O 1
ATOM 1468 N N . PHE A 1 195 ? -17.656 -11.648 -2.324 1 97.38 195 PHE A N 1
ATOM 1469 C CA . PHE A 1 195 ? -19.109 -11.711 -2.414 1 97.38 195 PHE A CA 1
ATOM 1470 C C . PHE A 1 195 ? -19.656 -10.508 -3.18 1 97.38 195 PHE A C 1
ATOM 1472 O O . PHE A 1 195 ? -20.844 -10.445 -3.473 1 97.38 195 PHE A O 1
ATOM 1479 N N . LYS A 1 196 ? -18.797 -9.586 -3.453 1 95.88 196 LYS A N 1
ATOM 1480 C CA . LYS A 1 196 ? -19.172 -8.352 -4.141 1 95.88 196 LYS A CA 1
ATOM 1481 C C . LYS A 1 196 ? -20.25 -7.594 -3.369 1 95.88 196 LYS A C 1
ATOM 1483 O O . LYS A 1 196 ? -21.203 -7.098 -3.957 1 95.88 196 LYS A O 1
ATOM 1488 N N . CYS A 1 197 ? -20.062 -7.664 -2.051 1 95.31 197 CYS A N 1
ATOM 1489 C CA . CYS A 1 197 ? -20.969 -6.941 -1.175 1 95.31 197 CYS A CA 1
ATOM 1490 C C . CYS A 1 197 ? -20.453 -5.535 -0.893 1 95.31 197 CYS A C 1
ATOM 1492 O O . CYS A 1 197 ? -19.719 -5.316 0.073 1 95.31 197 CYS A O 1
ATOM 1494 N N . GLU A 1 198 ? -20.953 -4.539 -1.586 1 93.94 198 GLU A N 1
ATOM 1495 C CA . GLU A 1 198 ? -20.422 -3.176 -1.569 1 93.94 198 GLU A CA 1
ATOM 1496 C C . GLU A 1 198 ? -20.625 -2.52 -0.208 1 93.94 198 GLU A C 1
ATOM 1498 O O . GLU A 1 198 ? -19.688 -1.957 0.365 1 93.94 198 GLU A O 1
ATOM 1503 N N . PRO A 1 199 ? -21.844 -2.596 0.411 1 93.44 199 PRO A N 1
ATOM 1504 C CA . PRO A 1 199 ? -22.062 -1.874 1.667 1 93.44 199 PRO A CA 1
ATOM 1505 C C . PRO A 1 199 ? -21.172 -2.371 2.797 1 93.44 199 PRO A C 1
ATOM 1507 O O . PRO A 1 199 ? -20.578 -1.563 3.523 1 93.44 199 PRO A O 1
ATOM 1510 N N . VAL A 1 200 ? -21.078 -3.689 2.879 1 95.5 200 VAL A N 1
ATOM 1511 C CA . VAL A 1 200 ? -20.266 -4.25 3.957 1 95.5 200 VAL A CA 1
ATOM 1512 C C . VAL A 1 200 ? -18.797 -3.949 3.707 1 95.5 200 VAL A C 1
ATOM 1514 O O . VAL A 1 200 ? -18.047 -3.611 4.637 1 95.5 200 VAL A O 1
ATOM 1517 N N . PHE A 1 201 ? -18.406 -4.082 2.469 1 96.25 201 PHE A N 1
ATOM 1518 C CA . PHE A 1 201 ? -17.031 -3.787 2.102 1 96.25 201 PHE A CA 1
ATOM 1519 C C . PHE A 1 201 ? -16.672 -2.344 2.443 1 96.25 201 PHE A C 1
ATOM 1521 O O . PHE A 1 201 ? -15.633 -2.082 3.041 1 96.25 201 PHE A O 1
ATOM 1528 N N . GLU A 1 202 ? -17.484 -1.421 2.098 1 94.38 202 GLU A N 1
ATOM 1529 C CA . GLU A 1 202 ? -17.266 -0.004 2.375 1 94.38 202 GLU A CA 1
ATOM 1530 C C . GLU A 1 202 ? -17.203 0.262 3.877 1 94.38 202 GLU A C 1
ATOM 1532 O O . GLU A 1 202 ? -16.344 1.008 4.348 1 94.38 202 GLU A O 1
ATOM 1537 N N . GLU A 1 203 ? -18.125 -0.311 4.57 1 93.19 203 GLU A N 1
ATOM 1538 C CA . GLU A 1 203 ? -18.172 -0.122 6.016 1 93.19 203 GLU A CA 1
ATOM 1539 C C . GLU A 1 203 ? -16.891 -0.636 6.68 1 93.19 203 GLU A C 1
ATOM 1541 O O . GLU A 1 203 ? -16.312 0.043 7.531 1 93.19 203 GLU A O 1
ATOM 1546 N N . LEU A 1 204 ? -16.469 -1.801 6.305 1 93.81 204 LEU A N 1
ATOM 1547 C CA . LEU A 1 204 ? -15.289 -2.4 6.918 1 93.81 204 LEU A CA 1
ATOM 1548 C C . LEU A 1 204 ? -14.031 -1.604 6.578 1 93.81 204 LEU A C 1
ATOM 1550 O O . LEU A 1 204 ? -13.18 -1.389 7.438 1 93.81 204 LEU A O 1
ATOM 1554 N N . THR A 1 205 ? -13.906 -1.212 5.316 1 95.38 205 THR A N 1
ATOM 1555 C CA . THR A 1 205 ? -12.734 -0.436 4.922 1 95.38 205 THR A CA 1
ATOM 1556 C C . THR A 1 205 ? -12.727 0.923 5.613 1 95.38 205 THR A C 1
ATOM 1558 O O . THR A 1 205 ? -11.664 1.428 5.988 1 95.38 205 THR A O 1
ATOM 1561 N N . ARG A 1 206 ? -13.875 1.532 5.777 1 93.25 206 ARG A N 1
ATOM 1562 C CA . ARG A 1 206 ? -13.969 2.783 6.523 1 93.25 206 ARG A CA 1
ATOM 1563 C C . ARG A 1 206 ? -13.5 2.602 7.961 1 93.25 206 ARG A C 1
ATOM 1565 O O . ARG A 1 206 ? -12.734 3.42 8.477 1 93.25 206 ARG A O 1
ATOM 1572 N N . LEU A 1 207 ? -13.945 1.576 8.531 1 91.38 207 LEU A N 1
ATOM 1573 C CA . LEU A 1 207 ? -13.57 1.28 9.906 1 91.38 207 LEU A CA 1
ATOM 1574 C C . LEU A 1 207 ? -12.062 1.087 10.031 1 91.38 207 LEU A C 1
ATOM 1576 O O . LEU A 1 207 ? -11.438 1.597 10.961 1 91.38 207 LEU A O 1
ATOM 1580 N N . LEU A 1 208 ? -11.5 0.358 9.125 1 92.12 208 LEU A N 1
ATOM 1581 C CA . LEU A 1 208 ? -10.062 0.089 9.164 1 92.12 208 LEU A CA 1
ATOM 1582 C C . LEU A 1 208 ? -9.266 1.378 9.008 1 92.12 208 LEU A C 1
ATOM 1584 O O . LEU A 1 208 ? -8.344 1.637 9.789 1 92.12 208 LEU A O 1
ATOM 1588 N N . VAL A 1 209 ? -9.602 2.209 8.078 1 92.81 209 VAL A N 1
ATOM 1589 C CA . VAL A 1 209 ? -8.844 3.42 7.785 1 92.81 209 VAL A CA 1
ATOM 1590 C C . VAL A 1 209 ? -8.969 4.402 8.945 1 92.81 209 VAL A C 1
ATOM 1592 O O . VAL A 1 209 ? -8.031 5.141 9.25 1 92.81 209 VAL A O 1
ATOM 1595 N N . THR A 1 210 ? -10.07 4.449 9.641 1 91.31 210 THR A N 1
ATOM 1596 C CA . THR A 1 210 ? -10.32 5.469 10.648 1 91.31 210 THR A CA 1
ATOM 1597 C C . THR A 1 210 ? -9.828 5.008 12.016 1 91.31 210 THR A C 1
ATOM 1599 O O . THR A 1 210 ? -9.492 5.832 12.867 1 91.31 210 THR A O 1
ATOM 1602 N N . SER A 1 211 ? -9.711 3.717 12.203 1 88.44 211 SER A N 1
ATOM 1603 C CA . SER A 1 211 ? -9.461 3.244 13.562 1 88.44 211 SER A CA 1
ATOM 1604 C C . SER A 1 211 ? -8.07 2.633 13.695 1 88.44 211 SER A C 1
ATOM 1606 O O . SER A 1 211 ? -7.543 2.516 14.797 1 88.44 211 SER A O 1
ATOM 1608 N N . THR A 1 212 ? -7.516 2.248 12.633 1 86.69 212 THR A N 1
ATOM 1609 C CA . THR A 1 212 ? -6.223 1.573 12.711 1 86.69 212 THR A CA 1
ATOM 1610 C C . THR A 1 212 ? -5.086 2.588 12.773 1 86.69 212 THR A C 1
ATOM 1612 O O . THR A 1 212 ? -5.047 3.539 11.992 1 86.69 212 THR A O 1
ATOM 1615 N N . VAL A 1 213 ? -4.191 2.365 13.742 1 83.06 213 VAL A N 1
ATOM 1616 C CA . VAL A 1 213 ? -3.037 3.248 13.867 1 83.06 213 VAL A CA 1
ATOM 1617 C C . VAL A 1 213 ? -1.849 2.652 13.117 1 83.06 213 VAL A C 1
ATOM 1619 O O . VAL A 1 213 ? -1.129 3.367 12.414 1 83.06 213 VAL A O 1
ATOM 1622 N N . GLY A 1 214 ? -1.739 1.366 13.172 1 81.88 214 GLY A N 1
ATOM 1623 C CA . GLY A 1 214 ? -0.617 0.684 12.547 1 81.88 214 GLY A CA 1
ATOM 1624 C C . GLY A 1 214 ? -0.817 0.437 11.062 1 81.88 214 GLY A C 1
ATOM 1625 O O . GLY A 1 214 ? -1.614 1.119 10.422 1 81.88 214 GLY A O 1
ATOM 1626 N N . GLY A 1 215 ? 0.006 -0.403 10.523 1 86.62 215 GLY A N 1
ATOM 1627 C CA . GLY A 1 215 ? -0.083 -0.723 9.109 1 86.62 215 GLY A CA 1
ATOM 1628 C C . GLY A 1 215 ? -1.145 -1.762 8.797 1 86.62 215 GLY A C 1
ATOM 1629 O O . GLY A 1 215 ? -1.823 -2.254 9.703 1 86.62 215 GLY A O 1
ATOM 1630 N N . PHE A 1 216 ? -1.381 -1.992 7.535 1 90.75 216 PHE A N 1
ATOM 1631 C CA . PHE A 1 216 ? -2.404 -2.932 7.09 1 90.75 216 PHE A CA 1
ATOM 1632 C C . PHE A 1 216 ? -1.777 -4.254 6.664 1 90.75 216 PHE A C 1
ATOM 1634 O O . PHE A 1 216 ? -2.426 -5.074 6.012 1 90.75 216 PHE A O 1
ATOM 1641 N N . GLU A 1 217 ? -0.473 -4.523 7.062 1 88.12 217 GLU A N 1
ATOM 1642 C CA . GLU A 1 217 ? 0.246 -5.734 6.68 1 88.12 217 GLU A CA 1
ATOM 1643 C C . GLU A 1 217 ? -0.441 -6.98 7.234 1 88.12 217 GLU A C 1
ATOM 1645 O O . GLU A 1 217 ? -0.298 -8.07 6.68 1 88.12 217 GLU A O 1
ATOM 1650 N N . GLY A 1 218 ? -1.181 -6.773 8.25 1 87 218 GLY A N 1
ATOM 1651 C CA . GLY A 1 218 ? -1.874 -7.898 8.852 1 87 218 GLY A CA 1
ATOM 1652 C C . GLY A 1 218 ? -2.873 -8.555 7.918 1 87 218 GLY A C 1
ATOM 1653 O O . GLY A 1 218 ? -3.236 -9.719 8.109 1 87 218 GLY A O 1
ATOM 1654 N N . LEU A 1 219 ? -3.385 -7.859 6.918 1 90.56 219 LEU A N 1
ATOM 1655 C CA . LEU A 1 219 ? -4.309 -8.406 5.934 1 90.56 219 LEU A CA 1
ATOM 1656 C C . LEU A 1 219 ? -3.641 -9.508 5.113 1 90.56 219 LEU A C 1
ATOM 1658 O O . LEU A 1 219 ? -4.316 -10.391 4.582 1 90.56 219 LEU A O 1
ATOM 1662 N N . VAL A 1 220 ? -2.275 -9.422 5.012 1 91.88 220 VAL A N 1
ATOM 1663 C CA . VAL A 1 220 ? -1.532 -10.289 4.102 1 91.88 220 VAL A CA 1
ATOM 1664 C C . VAL A 1 220 ? -1.032 -11.523 4.859 1 91.88 220 VAL A C 1
ATOM 1666 O O . VAL A 1 220 ? -0.774 -12.562 4.254 1 91.88 220 VAL A O 1
ATOM 1669 N N . ASP A 1 221 ? -0.976 -11.461 6.141 1 86.94 221 ASP A N 1
ATOM 1670 C CA . ASP A 1 221 ? -0.388 -12.516 6.961 1 86.94 221 ASP A CA 1
ATOM 1671 C C . ASP A 1 221 ? -1.076 -13.859 6.711 1 86.94 221 ASP A C 1
ATOM 1673 O O . ASP A 1 221 ? -2.305 -13.953 6.77 1 86.94 221 ASP A O 1
ATOM 1677 N N . GLY A 1 222 ? -0.2 -14.875 6.406 1 85.62 222 GLY A N 1
ATOM 1678 C CA . GLY A 1 222 ? -0.689 -16.234 6.258 1 85.62 222 GLY A CA 1
ATOM 1679 C C . GLY A 1 222 ? -1.307 -16.5 4.898 1 85.62 222 GLY A C 1
ATOM 1680 O O . GLY A 1 222 ? -1.972 -17.531 4.699 1 85.62 222 GLY A O 1
ATOM 1681 N N . ARG A 1 223 ? -1.179 -15.57 3.969 1 90.81 223 ARG A N 1
ATOM 1682 C CA . ARG A 1 223 ? -1.797 -15.742 2.658 1 90.81 223 ARG A CA 1
ATOM 1683 C C . ARG A 1 223 ? -0.744 -15.992 1.584 1 90.81 223 ARG A C 1
ATOM 1685 O O . ARG A 1 223 ? 0.388 -15.516 1.695 1 90.81 223 ARG A O 1
ATOM 1692 N N . ASP A 1 224 ? -1.194 -16.781 0.631 1 88.81 224 ASP A N 1
ATOM 1693 C CA . ASP A 1 224 ? -0.32 -17.062 -0.504 1 88.81 224 ASP A CA 1
ATOM 1694 C C . ASP A 1 224 ? -1.094 -17 -1.819 1 88.81 224 ASP A C 1
ATOM 1696 O O . ASP A 1 224 ? -2.322 -16.906 -1.819 1 88.81 224 ASP A O 1
ATOM 1700 N N . GLY A 1 225 ? -0.374 -16.844 -2.912 1 89.25 225 GLY A N 1
ATOM 1701 C CA . GLY A 1 225 ? -1.008 -16.906 -4.219 1 89.25 225 GLY A CA 1
ATOM 1702 C C . GLY A 1 225 ? -1.883 -15.695 -4.508 1 89.25 225 GLY A C 1
ATOM 1703 O O . GLY A 1 225 ? -1.512 -14.562 -4.195 1 89.25 225 GLY A O 1
ATOM 1704 N N . PRO A 1 226 ? -2.988 -15.938 -5.117 1 88.38 226 PRO A N 1
ATOM 1705 C CA . PRO A 1 226 ? -3.865 -14.836 -5.52 1 88.38 226 PRO A CA 1
ATOM 1706 C C . PRO A 1 226 ? -4.418 -14.055 -4.332 1 88.38 226 PRO A C 1
ATOM 1708 O O . PRO A 1 226 ? -4.664 -12.852 -4.438 1 88.38 226 PRO A O 1
ATOM 1711 N N . GLU A 1 227 ? -4.652 -14.758 -3.254 1 90.88 227 GLU A N 1
ATOM 1712 C CA . GLU A 1 227 ? -5.176 -14.086 -2.068 1 90.88 227 GLU A CA 1
ATOM 1713 C C . GLU A 1 227 ? -4.156 -13.109 -1.492 1 90.88 227 GLU A C 1
ATOM 1715 O O . GLU A 1 227 ? -4.527 -12.07 -0.942 1 90.88 227 GLU A O 1
ATOM 1720 N N . GLU A 1 228 ? -2.934 -13.5 -1.591 1 93.19 228 GLU A N 1
ATOM 1721 C CA . GLU A 1 228 ? -1.874 -12.609 -1.126 1 93.19 228 GLU A CA 1
ATOM 1722 C C . GLU A 1 228 ? -1.815 -11.336 -1.967 1 93.19 228 GLU A C 1
ATOM 1724 O O . GLU A 1 228 ? -1.683 -10.234 -1.429 1 93.19 228 GLU A O 1
ATOM 1729 N N . VAL A 1 229 ? -1.911 -11.523 -3.252 1 93.81 229 VAL A N 1
ATOM 1730 C CA . VAL A 1 229 ? -1.892 -10.391 -4.168 1 93.81 229 VAL A CA 1
ATOM 1731 C C . VAL A 1 229 ? -3.059 -9.453 -3.857 1 93.81 229 VAL A C 1
ATOM 1733 O O . VAL A 1 229 ? -2.875 -8.242 -3.74 1 93.81 229 VAL A O 1
ATOM 1736 N N . LEU A 1 230 ? -4.219 -10.016 -3.682 1 94.38 230 LEU A N 1
ATOM 1737 C CA . LEU A 1 230 ? -5.395 -9.211 -3.365 1 94.38 230 LEU A CA 1
ATOM 1738 C C . LEU A 1 230 ? -5.215 -8.477 -2.041 1 94.38 230 LEU A C 1
ATOM 1740 O O . LEU A 1 230 ? -5.551 -7.297 -1.931 1 94.38 230 LEU A O 1
ATOM 1744 N N . ALA A 1 231 ? -4.73 -9.227 -1.08 1 94.25 231 ALA A N 1
ATOM 1745 C CA . ALA A 1 231 ? -4.539 -8.633 0.242 1 94.25 231 ALA A CA 1
ATOM 1746 C C . ALA A 1 231 ? -3.596 -7.438 0.174 1 94.25 231 ALA A C 1
ATOM 1748 O O . ALA A 1 231 ? -3.855 -6.398 0.787 1 94.25 231 ALA A O 1
ATOM 1749 N N . TRP A 1 232 ? -2.537 -7.539 -0.595 1 94.56 232 TRP A N 1
ATOM 1750 C CA . TRP A 1 232 ? -1.603 -6.43 -0.754 1 94.56 232 TRP A CA 1
ATOM 1751 C C . TRP A 1 232 ? -2.26 -5.266 -1.486 1 94.56 232 TRP A C 1
ATOM 1753 O O . TRP A 1 232 ? -2.045 -4.102 -1.136 1 94.56 232 TRP A O 1
ATOM 1763 N N . ARG A 1 233 ? -2.928 -5.582 -2.498 1 94.31 233 ARG A N 1
ATOM 1764 C CA . ARG A 1 233 ? -3.631 -4.551 -3.248 1 94.31 233 ARG A CA 1
ATOM 1765 C C . ARG A 1 233 ? -4.57 -3.758 -2.344 1 94.31 233 ARG A C 1
ATOM 1767 O O . ARG A 1 233 ? -4.621 -2.529 -2.416 1 94.31 233 ARG A O 1
ATOM 1774 N N . LEU A 1 234 ? -5.297 -4.453 -1.538 1 95.19 234 LEU A N 1
ATOM 1775 C CA . LEU A 1 234 ? -6.227 -3.797 -0.626 1 95.19 234 LEU A CA 1
ATOM 1776 C C . LEU A 1 234 ? -5.477 -3.004 0.437 1 95.19 234 LEU A C 1
ATOM 1778 O O . LEU A 1 234 ? -5.887 -1.898 0.799 1 95.19 234 LEU A O 1
ATOM 1782 N N . ALA A 1 235 ? -4.391 -3.621 0.971 1 94.25 235 ALA A N 1
ATOM 1783 C CA . ALA A 1 235 ? -3.574 -2.9 1.945 1 94.25 235 ALA A CA 1
ATOM 1784 C C . ALA A 1 235 ? -3.066 -1.583 1.368 1 94.25 235 ALA A C 1
ATOM 1786 O O . ALA A 1 235 ? -3.092 -0.551 2.045 1 94.25 235 ALA A O 1
ATOM 1787 N N . TYR A 1 236 ? -2.594 -1.626 0.164 1 95 236 TYR A N 1
ATOM 1788 C CA . TYR A 1 236 ? -2.111 -0.432 -0.522 1 95 236 TYR A CA 1
ATOM 1789 C C . TYR A 1 236 ? -3.232 0.586 -0.696 1 95 236 TYR A C 1
ATOM 1791 O O . TYR A 1 236 ? -3.047 1.775 -0.427 1 95 236 TYR A O 1
ATOM 1799 N N . ALA A 1 237 ? -4.41 0.12 -1.169 1 94.38 237 ALA A N 1
ATOM 1800 C CA . ALA A 1 237 ? -5.555 1.005 -1.371 1 94.38 237 ALA A CA 1
ATOM 1801 C C . ALA A 1 237 ? -5.977 1.667 -0.061 1 94.38 237 ALA A C 1
ATOM 1803 O O . ALA A 1 237 ? -6.305 2.855 -0.037 1 94.38 237 ALA A O 1
ATOM 1804 N N . LEU A 1 238 ? -5.965 0.89 0.986 1 94.5 238 LEU A N 1
ATOM 1805 C CA . LEU A 1 238 ? -6.324 1.408 2.301 1 94.5 238 LEU A CA 1
ATOM 1806 C C . LEU A 1 238 ? -5.34 2.484 2.746 1 94.5 238 LEU A C 1
ATOM 1808 O O . LEU A 1 238 ? -5.746 3.547 3.223 1 94.5 238 LEU A O 1
ATOM 1812 N N . GLU A 1 239 ? -4.066 2.188 2.549 1 93.31 239 GLU A N 1
ATOM 1813 C CA . GLU A 1 239 ? -3.047 3.146 2.967 1 93.31 239 GLU A CA 1
ATOM 1814 C C . GLU A 1 239 ? -3.139 4.438 2.158 1 93.31 239 GLU A C 1
ATOM 1816 O O . GLU A 1 239 ? -2.98 5.531 2.703 1 93.31 239 GLU A O 1
ATOM 1821 N N . ARG A 1 240 ? -3.342 4.324 0.916 1 90.69 240 ARG A N 1
ATOM 1822 C CA . ARG A 1 240 ? -3.5 5.5 0.065 1 90.69 240 ARG A CA 1
ATOM 1823 C C . ARG A 1 240 ? -4.703 6.332 0.497 1 90.69 240 ARG A C 1
ATOM 1825 O O . ARG A 1 240 ? -4.613 7.555 0.595 1 90.69 240 ARG A O 1
ATOM 1832 N N . HIS A 1 241 ? -5.793 5.637 0.719 1 92.38 241 HIS A N 1
ATOM 1833 C CA . HIS A 1 241 ? -7.004 6.312 1.173 1 92.38 241 HIS A CA 1
ATOM 1834 C C . HIS A 1 241 ? -6.789 6.984 2.525 1 92.38 241 HIS A C 1
ATOM 1836 O O . HIS A 1 241 ? -7.184 8.133 2.721 1 92.38 241 HIS A O 1
ATOM 1842 N N . ARG A 1 242 ? -6.168 6.27 3.416 1 91.75 242 ARG A N 1
ATOM 1843 C CA . ARG A 1 242 ? -5.875 6.812 4.738 1 91.75 242 ARG A CA 1
ATOM 1844 C C . ARG A 1 242 ? -5 8.055 4.637 1 91.75 242 ARG A C 1
ATOM 1846 O O . ARG A 1 242 ? -5.227 9.047 5.34 1 91.75 242 ARG A O 1
ATOM 1853 N N . ASN A 1 243 ? -3.947 8 3.836 1 88.81 243 ASN A N 1
ATOM 1854 C CA . ASN A 1 243 ? -3.055 9.133 3.619 1 88.81 243 ASN A CA 1
ATOM 1855 C C . ASN A 1 243 ? -3.822 10.375 3.172 1 88.81 243 ASN A C 1
ATOM 1857 O O . ASN A 1 243 ? -3.615 11.469 3.707 1 88.81 243 ASN A O 1
ATOM 1861 N N . ASN A 1 244 ? -4.695 10.172 2.26 1 86.06 244 ASN A N 1
ATOM 1862 C CA . ASN A 1 244 ? -5.5 11.281 1.768 1 86.06 244 ASN A CA 1
ATOM 1863 C C . ASN A 1 244 ? -6.41 11.836 2.859 1 86.06 244 ASN A C 1
ATOM 1865 O O . ASN A 1 244 ? -6.551 13.055 2.998 1 86.06 244 ASN A O 1
ATOM 1869 N N . LEU A 1 245 ? -7.008 10.969 3.598 1 89.5 245 LEU A N 1
ATOM 1870 C CA . LEU A 1 245 ? -7.906 11.383 4.668 1 89.5 245 LEU A CA 1
ATOM 1871 C C . LEU A 1 245 ? -7.145 12.117 5.766 1 89.5 245 LEU A C 1
ATOM 1873 O O . LEU A 1 245 ? -7.621 13.125 6.293 1 89.5 245 LEU A O 1
ATOM 1877 N N . ARG A 1 246 ? -6.012 11.602 6.098 1 88.06 246 ARG A N 1
ATOM 1878 C CA . ARG A 1 246 ? -5.195 12.242 7.129 1 88.06 246 ARG A CA 1
ATOM 1879 C C . ARG A 1 246 ? -4.797 13.656 6.719 1 88.06 246 ARG A C 1
ATOM 1881 O O . ARG A 1 246 ? -4.891 14.586 7.516 1 88.06 246 ARG A O 1
ATOM 1888 N N . LEU A 1 247 ? -4.348 13.797 5.523 1 83.25 247 LEU A N 1
ATOM 1889 C CA . LEU A 1 247 ? -3.953 15.117 5.039 1 83.25 247 LEU A CA 1
ATOM 1890 C C . LEU A 1 247 ? -5.137 16.078 5.039 1 83.25 247 LEU A C 1
ATOM 1892 O O . LEU A 1 247 ? -5.008 17.234 5.453 1 83.25 247 LEU A O 1
ATOM 1896 N N . SER A 1 248 ? -6.277 15.586 4.578 1 84.62 248 SER A N 1
ATOM 1897 C CA . SER A 1 248 ? -7.488 16.391 4.562 1 84.62 248 SER A CA 1
ATOM 1898 C C . SER A 1 248 ? -7.906 16.797 5.973 1 84.62 248 SER A C 1
ATOM 1900 O O . SER A 1 248 ? -8.281 17.953 6.207 1 84.62 248 SER A O 1
ATOM 1902 N N . LEU A 1 249 ? -7.836 15.867 6.867 1 87.06 249 LEU A N 1
ATOM 1903 C CA . LEU A 1 249 ? -8.203 16.141 8.258 1 87.06 249 LEU A CA 1
ATOM 1904 C C . LEU A 1 249 ? -7.242 17.141 8.883 1 87.06 249 LEU A C 1
ATOM 1906 O O . LEU A 1 249 ? -7.672 18.062 9.57 1 87.06 249 LEU A O 1
ATOM 1910 N N . TRP A 1 250 ? -6.02 16.953 8.617 1 81.44 250 TRP A N 1
ATOM 1911 C CA . TRP A 1 250 ? -5.012 17.844 9.172 1 81.44 250 TRP A CA 1
ATOM 1912 C C . TRP A 1 250 ? -5.199 19.266 8.656 1 81.44 250 TRP A C 1
ATOM 1914 O O . TRP A 1 250 ? -5.027 20.234 9.406 1 81.44 250 TRP A O 1
ATOM 1924 N N . THR A 1 251 ? -5.586 19.344 7.461 1 77.44 251 THR A N 1
ATOM 1925 C CA . THR A 1 251 ? -5.879 20.641 6.875 1 77.44 251 THR A CA 1
ATOM 1926 C C . THR A 1 251 ? -7.086 21.281 7.559 1 77.44 251 THR A C 1
ATOM 1928 O O . THR A 1 251 ? -7.078 22.484 7.848 1 77.44 251 THR A O 1
ATOM 1931 N N . ALA A 1 252 ? -8.055 20.5 7.82 1 80.19 252 ALA A N 1
ATOM 1932 C CA . ALA A 1 252 ? -9.266 21 8.469 1 80.19 252 ALA A CA 1
ATOM 1933 C C . ALA A 1 252 ? -8.977 21.453 9.898 1 80.19 252 ALA A C 1
ATOM 1935 O O . ALA A 1 252 ? -9.477 22.5 10.336 1 80.19 252 ALA A O 1
ATOM 1936 N N . ILE A 1 253 ? -8.148 20.734 10.578 1 81.31 253 ILE A N 1
ATOM 1937 C CA . ILE A 1 253 ? -7.852 21.016 11.977 1 81.31 253 ILE A CA 1
ATOM 1938 C C . ILE A 1 253 ? -6.992 22.266 12.086 1 81.31 253 ILE A C 1
ATOM 1940 O O . ILE A 1 253 ? -7.148 23.062 13.016 1 81.31 253 ILE A O 1
ATOM 1944 N N . ASN A 1 254 ? -6.125 22.531 11.156 1 73.25 254 ASN A N 1
ATOM 1945 C CA . ASN A 1 254 ? -5.164 23.625 11.258 1 73.25 254 ASN A CA 1
ATOM 1946 C C . ASN A 1 254 ? -5.684 24.891 10.594 1 73.25 254 ASN A C 1
ATOM 1948 O O . ASN A 1 254 ? -4.996 25.922 10.562 1 73.25 254 ASN A O 1
ATOM 1952 N N . GLU A 1 255 ? -6.895 24.734 10.094 1 66.81 255 GLU A N 1
ATOM 1953 C CA . GLU A 1 255 ? -7.484 25.969 9.555 1 66.81 255 GLU A CA 1
ATOM 1954 C C . GLU A 1 255 ? -7.723 27 10.648 1 66.81 255 GLU A C 1
ATOM 1956 O O . GLU A 1 255 ? -8.133 26.656 11.758 1 66.81 255 GLU A O 1
ATOM 1961 N N . ARG A 1 256 ? -7.121 28.219 10.438 1 57.69 256 ARG A N 1
ATOM 1962 C CA . ARG A 1 256 ? -7.219 29.281 11.422 1 57.69 256 ARG A CA 1
ATOM 1963 C C . ARG A 1 256 ? -8.672 29.547 11.812 1 57.69 256 ARG A C 1
ATOM 1965 O O . ARG A 1 256 ? -9.555 29.578 10.953 1 57.69 256 ARG A O 1
ATOM 1972 N N . ILE A 1 257 ? -8.859 29.359 13.047 1 57.88 257 ILE A N 1
ATOM 1973 C CA . ILE A 1 257 ? -10.164 29.703 13.594 1 57.88 257 ILE A CA 1
ATOM 1974 C C . ILE A 1 257 ? -10.164 31.172 14.031 1 57.88 257 ILE A C 1
ATOM 1976 O O . ILE A 1 257 ? -9.32 31.594 14.828 1 57.88 257 ILE A O 1
ATOM 1980 N N . TYR A 1 258 ? -10.727 32.062 13.07 1 48.28 258 TYR A N 1
ATOM 1981 C CA . TYR A 1 258 ? -10.789 33.469 13.383 1 48.28 258 TYR A CA 1
ATOM 1982 C C . TYR A 1 258 ? -11.82 33.75 14.477 1 48.28 258 TYR A C 1
ATOM 1984 O O . TYR A 1 258 ? -12.867 33.094 14.516 1 48.28 258 TYR A O 1
ATOM 1992 N N . GLU A 1 259 ? -11.258 34.344 15.555 1 50.62 259 GLU A N 1
ATOM 1993 C CA . GLU A 1 259 ? -12.164 34.812 16.609 1 50.62 259 GLU A CA 1
ATOM 1994 C C . GLU A 1 259 ? -13.375 35.531 16.016 1 50.62 259 GLU A C 1
ATOM 1996 O O . GLU A 1 259 ? -13.242 36.344 15.117 1 50.62 259 GLU A O 1
ATOM 2001 N N . PRO A 1 260 ? -14.594 34.844 16.156 1 44 260 PRO A N 1
ATOM 2002 C CA . PRO A 1 260 ? -15.742 35.625 15.672 1 44 260 PRO A CA 1
ATOM 2003 C C . PRO A 1 260 ? -15.688 37.094 16.078 1 44 260 PRO A C 1
ATOM 2005 O O . PRO A 1 260 ? -15.32 37.406 17.219 1 44 260 PRO A O 1
ATOM 2008 N N . VAL A 1 261 ? -15.336 37.938 15.094 1 40.84 261 VAL A N 1
ATOM 2009 C CA . VAL A 1 261 ? -15.406 39.344 15.43 1 40.84 261 VAL A CA 1
ATOM 2010 C C . VAL A 1 261 ? -16.484 39.562 16.5 1 40.84 261 VAL A C 1
ATOM 2012 O O . VAL A 1 261 ? -16.266 40.312 17.453 1 40.84 261 VAL A O 1
ATOM 2015 N N . SER A 1 262 ? -17.781 39.375 16 1 36.75 262 SER A N 1
ATOM 2016 C CA . SER A 1 262 ? -18.938 39.625 16.844 1 36.75 262 SER A CA 1
ATOM 2017 C C . SER A 1 262 ? -19.172 38.469 17.812 1 36.75 262 SER A C 1
ATOM 2019 O O . SER A 1 262 ? -19.906 37.531 17.516 1 36.75 262 SER A O 1
ATOM 2021 N N . LEU A 1 263 ? -18.219 37.781 18.375 1 38.75 263 LEU A N 1
ATOM 2022 C CA . LEU A 1 263 ? -18.766 36.875 19.375 1 38.75 263 LEU A CA 1
ATOM 2023 C C . LEU A 1 263 ? -20.047 37.438 19.984 1 38.75 263 LEU A C 1
ATOM 2025 O O . LEU A 1 263 ? -20.078 38.625 20.375 1 38.75 263 LEU A O 1
ATOM 2029 N N . PRO A 1 264 ? -21.156 37.031 19.609 1 34.44 264 PRO A N 1
ATOM 2030 C CA . PRO A 1 264 ? -22.25 37.656 20.375 1 34.44 264 PRO A CA 1
ATOM 2031 C C . PRO A 1 264 ? -21.859 37.969 21.797 1 34.44 264 PRO A C 1
ATOM 2033 O O . PRO A 1 264 ? -20.953 37.344 22.359 1 34.44 264 PRO A O 1
ATOM 2036 N N . TRP A 1 265 ? -22.234 39.156 22.25 1 34.69 265 TRP A N 1
ATOM 2037 C CA . TRP A 1 265 ? -22.203 39.688 23.609 1 34.69 265 TRP A CA 1
ATOM 2038 C C . TRP A 1 265 ? -22.359 38.594 24.641 1 34.69 265 TRP A C 1
ATOM 2040 O O . TRP A 1 265 ? -22.016 38.781 25.812 1 34.69 265 TRP A O 1
ATOM 2050 N N . ASN A 1 266 ? -23.109 37.5 24.328 1 33.03 266 ASN A N 1
ATOM 2051 C CA . ASN A 1 266 ? -23.531 36.5 25.281 1 33.03 266 ASN A CA 1
ATOM 2052 C C . ASN A 1 266 ? -22.422 35.5 25.609 1 33.03 266 ASN A C 1
ATOM 2054 O O . ASN A 1 266 ? -22.562 34.656 26.5 1 33.03 266 ASN A O 1
ATOM 2058 N N . ILE A 1 267 ? -21.516 35.188 24.688 1 38.28 267 ILE A N 1
ATOM 2059 C CA . ILE A 1 267 ? -20.531 34.188 25.047 1 38.28 267 ILE A CA 1
ATOM 2060 C C . ILE A 1 267 ? -19.234 34.875 25.484 1 38.28 267 ILE A C 1
ATOM 2062 O O . ILE A 1 267 ? -18.219 34.219 25.719 1 38.28 267 ILE A O 1
ATOM 2066 N N . ARG A 1 268 ? -18.891 36.156 25.234 1 36.75 268 ARG A N 1
ATOM 2067 C CA . ARG A 1 268 ? -17.859 36.906 25.953 1 36.75 268 ARG A CA 1
ATOM 2068 C C . ARG A 1 268 ? -17.938 36.656 27.453 1 36.75 268 ARG A C 1
ATOM 2070 O O . ARG A 1 268 ? -19 36.312 27.984 1 36.75 268 ARG A O 1
ATOM 2077 N N . PRO A 1 269 ? -16.984 36.5 28.156 1 38.06 269 PRO A N 1
ATOM 2078 C CA . PRO A 1 269 ? -17.328 36.562 29.578 1 38.06 269 PRO A CA 1
ATOM 2079 C C . PRO A 1 269 ? -18.469 37.531 29.859 1 38.06 269 PRO A C 1
ATOM 2081 O O . PRO A 1 269 ? -18.656 38.5 29.109 1 38.06 269 PRO A O 1
ATOM 2084 N N . ARG A 1 270 ? -19.578 37.219 30.469 1 37.5 270 ARG A N 1
ATOM 2085 C CA . ARG A 1 270 ? -20.609 38.062 31.047 1 37.5 270 ARG A CA 1
ATOM 2086 C C . ARG A 1 270 ? -20.078 39.438 31.375 1 37.5 270 ARG A C 1
ATOM 2088 O O . ARG A 1 270 ? -19.328 39.625 32.344 1 37.5 270 ARG A O 1
ATOM 2095 N N . ILE A 1 271 ? -19.625 40.188 30.516 1 39.91 271 ILE A N 1
ATOM 2096 C CA . ILE A 1 271 ? -19.75 41.594 30.984 1 39.91 271 ILE A CA 1
ATOM 2097 C C . ILE A 1 271 ? -21.078 41.75 31.719 1 39.91 271 ILE A C 1
ATOM 2099 O O . ILE A 1 271 ? -22.141 41.625 31.109 1 39.91 271 ILE A O 1
ATOM 2103 N N . GLN A 1 272 ? -21.125 41.281 32.938 1 42.84 272 GLN A N 1
ATOM 2104 C CA . GLN A 1 272 ? -22.281 41.531 33.812 1 42.84 272 GLN A CA 1
ATOM 2105 C C . GLN A 1 272 ? -22.75 42.969 33.688 1 42.84 272 GLN A C 1
ATOM 2107 O O . GLN A 1 272 ? -21.984 43.906 33.969 1 42.84 272 GLN A O 1
ATOM 2112 N N . TYR A 1 273 ? -23.359 43.281 32.719 1 41.53 273 TYR A N 1
ATOM 2113 C CA . TYR A 1 273 ? -24.094 44.531 32.906 1 41.53 273 TYR A CA 1
ATOM 2114 C C . TYR A 1 273 ? -25.219 44.344 33.906 1 41.53 273 TYR A C 1
ATOM 2116 O O . TYR A 1 273 ? -25.906 43.312 33.906 1 41.53 273 TYR A O 1
ATOM 2124 N N . LYS A 1 274 ? -24.953 44.812 35.125 1 47.59 274 LYS A N 1
ATOM 2125 C CA . LYS A 1 274 ? -26.094 44.938 36.031 1 47.59 274 LYS A CA 1
ATOM 2126 C C . LYS A 1 274 ? -26.938 46.156 35.656 1 47.59 274 LYS A C 1
ATOM 2128 O O . LYS A 1 274 ? -26.422 47.156 35.219 1 47.59 274 LYS A O 1
ATOM 2133 N N . ARG A 1 275 ? -28.031 45.812 35.375 1 53.06 275 ARG A N 1
ATOM 2134 C CA . ARG A 1 275 ? -28.953 46.938 35.281 1 53.06 275 ARG A CA 1
ATOM 2135 C C . ARG A 1 275 ? -28.969 47.719 36.594 1 53.06 275 ARG A C 1
ATOM 2137 O O . ARG A 1 275 ? -29.062 47.156 37.656 1 53.06 275 ARG A O 1
ATOM 2144 N N . ASN A 1 276 ? -28.5 48.969 36.531 1 49.94 276 ASN A N 1
ATOM 2145 C CA . ASN A 1 276 ? -28.688 49.781 37.719 1 49.94 276 ASN A CA 1
ATOM 2146 C C . ASN A 1 276 ? -30.156 50.094 37.969 1 49.94 276 ASN A C 1
ATOM 2148 O O . ASN A 1 276 ? -31.016 49.75 37.188 1 49.94 276 ASN A O 1
ATOM 2152 N N . TRP A 1 277 ? -30.469 50.625 39.062 1 61.94 277 TRP A N 1
ATOM 2153 C CA . TRP A 1 277 ? -31.812 50.969 39.5 1 61.94 277 TRP A CA 1
ATOM 2154 C C . TRP A 1 277 ? -32.562 51.719 38.438 1 61.94 277 TRP A C 1
ATOM 2156 O O . TRP A 1 277 ? -33.781 51.594 38.281 1 61.94 277 TRP A O 1
ATOM 2166 N N . PHE A 1 278 ? -31.812 52.531 37.531 1 63.09 278 PHE A N 1
ATOM 2167 C CA . PHE A 1 278 ? -32.5 53.438 36.594 1 63.09 278 PHE A CA 1
ATOM 2168 C C . PHE A 1 278 ? -32.688 52.75 35.25 1 63.09 278 PHE A C 1
ATOM 2170 O O . PHE A 1 278 ? -33.156 53.344 34.312 1 63.09 278 PHE A O 1
ATOM 2177 N N . GLY A 1 279 ? -32.375 51.469 35.125 1 57.09 279 GLY A N 1
ATOM 2178 C CA . GLY A 1 279 ? -32.688 50.688 33.938 1 57.09 279 GLY A CA 1
ATOM 2179 C C . GLY A 1 279 ? -31.547 50.688 32.938 1 57.09 279 GLY A C 1
ATOM 2180 O O . GLY A 1 279 ? -31.672 50.094 31.859 1 57.09 279 GLY A O 1
ATOM 2181 N N . SER A 1 280 ? -30.625 51.531 33.156 1 53.88 280 SER A N 1
ATOM 2182 C CA . SER A 1 280 ? -29.531 51.594 32.188 1 53.88 280 SER A CA 1
ATOM 2183 C C . SER A 1 280 ? -28.531 50.469 32.375 1 53.88 280 SER A C 1
ATOM 2185 O O . SER A 1 280 ? -28.312 50 33.5 1 53.88 280 SER A O 1
ATOM 2187 N N . ARG A 1 281 ? -28.141 49.844 31.438 1 54.84 281 ARG A N 1
ATOM 2188 C CA . ARG A 1 281 ? -27.156 48.75 31.469 1 54.84 281 ARG A CA 1
ATOM 2189 C C . ARG A 1 281 ? -25.766 49.281 31.734 1 54.84 281 ARG A C 1
ATOM 2191 O O . ARG A 1 281 ? -25.297 50.188 31.031 1 54.84 281 ARG A O 1
ATOM 2198 N N . VAL A 1 282 ? -25.281 49.219 32.969 1 50.78 282 VAL A N 1
ATOM 2199 C CA . VAL A 1 282 ? -23.938 49.625 33.344 1 50.78 282 VAL A CA 1
ATOM 2200 C C . VAL A 1 282 ? -22.969 48.438 33.188 1 50.78 282 VAL A C 1
ATOM 2202 O O . VAL A 1 282 ? -23.328 47.281 33.469 1 50.78 282 VAL A O 1
ATOM 2205 N N . TYR A 1 283 ? -21.891 48.688 32.625 1 47.84 283 TYR A N 1
ATOM 2206 C CA . TYR A 1 283 ? -20.797 47.719 32.469 1 47.84 283 TYR A CA 1
ATOM 2207 C C . TYR A 1 283 ? -20.297 47.281 33.844 1 47.84 283 TYR A C 1
ATOM 2209 O O . TYR A 1 283 ? -19.953 48.094 34.688 1 47.84 283 TYR A O 1
ATOM 2217 N N . VAL A 1 284 ? -20.594 46.156 34.344 1 46.78 284 VAL A N 1
ATOM 2218 C CA . VAL A 1 284 ? -19.906 45.656 35.531 1 46.78 284 VAL A CA 1
ATOM 2219 C C . VAL A 1 284 ? -18.562 45.031 35.125 1 46.78 284 VAL A C 1
ATOM 2221 O O . VAL A 1 284 ? -18.516 44.094 34.344 1 46.78 284 VAL A O 1
ATOM 2224 N N . PRO A 1 285 ? -17.547 45.75 35.312 1 46.62 285 PRO A N 1
ATOM 2225 C CA . PRO A 1 285 ? -16.25 45.156 35.031 1 46.62 285 PRO A CA 1
ATOM 2226 C C . PRO A 1 285 ? -16.156 43.688 35.5 1 46.62 285 PRO A C 1
ATOM 2228 O O . PRO A 1 285 ? -16.812 43.312 36.5 1 46.62 285 PRO A O 1
ATOM 2231 N N . PRO A 1 286 ? -15.758 42.812 34.594 1 46 286 PRO A N 1
ATOM 2232 C CA . PRO A 1 286 ? -15.625 41.438 35.125 1 46 286 PRO A CA 1
ATOM 2233 C C . PRO A 1 286 ? -15.055 41.438 36.531 1 46 286 PRO A C 1
ATOM 2235 O O . PRO A 1 286 ? -14.289 42.312 36.906 1 46 286 PRO A O 1
ATOM 2238 N N . LEU A 1 287 ? -15.812 40.844 37.469 1 43.66 287 LEU A N 1
ATOM 2239 C CA . LEU A 1 287 ? -15.297 40.75 38.844 1 43.66 287 LEU A CA 1
ATOM 2240 C C . LEU A 1 287 ? -13.797 40.469 38.844 1 43.66 287 LEU A C 1
ATOM 2242 O O . LEU A 1 287 ? -13.273 39.844 37.906 1 43.66 287 LEU A O 1
ATOM 2246 N N . PRO A 1 288 ? -13.047 40.938 39.688 1 41.53 288 PRO A N 1
ATOM 2247 C CA . PRO A 1 288 ? -11.664 40.531 39.969 1 41.53 288 PRO A CA 1
ATOM 2248 C C . PRO A 1 288 ? -11.5 39.031 40.031 1 41.53 288 PRO A C 1
ATOM 2250 O O . PRO A 1 288 ? -12.258 38.344 40.75 1 41.53 288 PRO A O 1
ATOM 2253 N N . GLY A 1 289 ? -10.766 38.188 38.969 1 47.41 289 GLY A N 1
ATOM 2254 C CA . GLY A 1 289 ? -10.523 36.75 38.938 1 47.41 289 GLY A CA 1
ATOM 2255 C C . GLY A 1 289 ? -11.109 36.094 37.719 1 47.41 289 GLY A C 1
ATOM 2256 O O . GLY A 1 289 ? -11.102 34.844 37.594 1 47.41 289 GLY A O 1
ATOM 2257 N N . THR A 1 290 ? -12.039 36.781 37.031 1 51.72 290 THR A N 1
ATOM 2258 C CA . THR A 1 290 ? -12.664 36.188 35.875 1 51.72 290 THR A CA 1
ATOM 2259 C C . THR A 1 290 ? -11.609 35.781 34.844 1 51.72 290 THR A C 1
ATOM 2261 O O . THR A 1 290 ? -10.766 36.594 34.469 1 51.72 290 THR A O 1
ATOM 2264 N N . PRO A 1 291 ? -11.508 34.469 34.656 1 59.09 291 PRO A N 1
ATOM 2265 C CA . PRO A 1 291 ? -10.469 34 33.75 1 59.09 291 PRO A CA 1
ATOM 2266 C C . PRO A 1 291 ? -10.609 34.594 32.344 1 59.09 291 PRO A C 1
ATOM 2268 O O . PRO A 1 291 ? -11.727 34.844 31.875 1 59.09 291 PRO A O 1
ATOM 2271 N N . ASP A 1 292 ? -9.625 35.25 31.844 1 64.81 292 ASP A N 1
ATOM 2272 C CA . ASP A 1 292 ? -9.508 35.781 30.484 1 64.81 292 ASP A CA 1
ATOM 2273 C C . ASP A 1 292 ? -9.742 34.688 29.453 1 64.81 292 ASP A C 1
ATOM 2275 O O . ASP A 1 292 ? -8.859 33.844 29.203 1 64.81 292 ASP A O 1
ATOM 2279 N N . LEU A 1 293 ? -11.078 34.656 29.031 1 69.06 293 LEU A N 1
ATOM 2280 C CA . LEU A 1 293 ? -11.469 33.625 28.078 1 69.06 293 LEU A CA 1
ATOM 2281 C C . LEU A 1 293 ? -10.531 33.625 26.859 1 69.06 293 LEU A C 1
ATOM 2283 O O . LEU A 1 293 ? -10.219 32.562 26.328 1 69.06 293 LEU A O 1
ATOM 2287 N N . GLN A 1 294 ? -10.156 34.875 26.484 1 69.25 294 GLN A N 1
ATOM 2288 C CA . GLN A 1 294 ? -9.266 34.938 25.328 1 69.25 294 GLN A CA 1
ATOM 2289 C C . GLN A 1 294 ? -7.926 34.281 25.625 1 69.25 294 GLN A C 1
ATOM 2291 O O . GLN A 1 294 ? -7.387 33.562 24.781 1 69.25 294 GLN A O 1
ATOM 2296 N N . TYR A 1 295 ? -7.52 34.531 26.797 1 70.19 295 TYR A N 1
ATOM 2297 C CA . TYR A 1 295 ? -6.262 33.906 27.203 1 70.19 295 TYR A CA 1
ATOM 2298 C C . TYR A 1 295 ? -6.398 32.406 27.281 1 70.19 295 TYR A C 1
ATOM 2300 O O . TYR A 1 295 ? -5.531 31.672 26.797 1 70.19 295 TYR A O 1
ATOM 2308 N N . ILE A 1 296 ? -7.465 31.953 27.859 1 74.81 296 ILE A N 1
ATOM 2309 C CA . ILE A 1 296 ? -7.707 30.516 28.016 1 74.81 296 ILE A CA 1
ATOM 2310 C C . ILE A 1 296 ? -7.785 29.859 26.641 1 74.81 296 ILE A C 1
ATOM 2312 O O . ILE A 1 296 ? -7.176 28.828 26.406 1 74.81 296 ILE A O 1
ATOM 2316 N N . CYS A 1 297 ? -8.477 30.531 25.703 1 75 297 CYS A N 1
ATOM 2317 C CA . CYS A 1 297 ? -8.625 29.969 24.359 1 75 297 CYS A CA 1
ATOM 2318 C C . CYS A 1 297 ? -7.281 29.922 23.641 1 75 297 CYS A C 1
ATOM 2320 O O . CYS A 1 297 ? -6.992 28.953 22.922 1 75 297 CYS A O 1
ATOM 2322 N N . GLN A 1 298 ? -6.492 30.906 23.875 1 72.81 298 GLN A N 1
ATOM 2323 C CA . GLN A 1 298 ? -5.172 30.938 23.25 1 72.81 298 GLN A CA 1
ATOM 2324 C C . GLN A 1 298 ? -4.289 29.812 23.766 1 72.81 298 GLN A C 1
ATOM 2326 O O . GLN A 1 298 ? -3.574 29.172 23 1 72.81 298 GLN A O 1
ATOM 2331 N N . GLN A 1 299 ? -4.398 29.594 25.078 1 76.12 299 GLN A N 1
ATOM 2332 C CA . GLN A 1 299 ? -3.602 28.531 25.672 1 76.12 299 GLN A CA 1
ATOM 2333 C C . GLN A 1 299 ? -4.074 27.156 25.219 1 76.12 299 GLN A C 1
ATOM 2335 O O . GLN A 1 299 ? -3.262 26.266 24.953 1 76.12 299 GLN A O 1
ATOM 2340 N N . LEU A 1 300 ? -5.344 27.047 25.109 1 80.19 300 LEU A N 1
ATOM 2341 C CA . LEU A 1 300 ? -5.902 25.781 24.641 1 80.19 300 LEU A CA 1
ATOM 2342 C C . LEU A 1 300 ? -5.5 25.5 23.203 1 80.19 300 LEU A C 1
ATOM 2344 O O . LEU A 1 300 ? -5.156 24.359 22.859 1 80.19 300 LEU A O 1
ATOM 2348 N N . GLN A 1 301 ? -5.504 26.5 22.391 1 77 301 GLN A N 1
ATOM 2349 C CA . GLN A 1 301 ? -5.113 26.344 21 1 77 301 GLN A CA 1
ATOM 2350 C C . GLN A 1 301 ? -3.645 25.953 20.875 1 77 301 GLN A C 1
ATOM 2352 O O . GLN A 1 301 ? -3.279 25.141 20.031 1 77 301 GLN A O 1
ATOM 2357 N N . ALA A 1 302 ? -2.854 26.562 21.719 1 73.75 302 ALA A N 1
ATOM 2358 C CA . ALA A 1 302 ? -1.432 26.234 21.719 1 73.75 302 ALA A CA 1
ATOM 2359 C C . ALA A 1 302 ? -1.208 24.781 22.125 1 73.75 302 ALA A C 1
ATOM 2361 O O . ALA A 1 302 ? -0.379 24.094 21.531 1 73.75 302 ALA A O 1
ATOM 2362 N N . LEU A 1 303 ? -1.974 24.375 23.109 1 77.5 303 LEU A N 1
ATOM 2363 C CA . LEU A 1 303 ? -1.856 22.984 23.562 1 77.5 303 LEU A 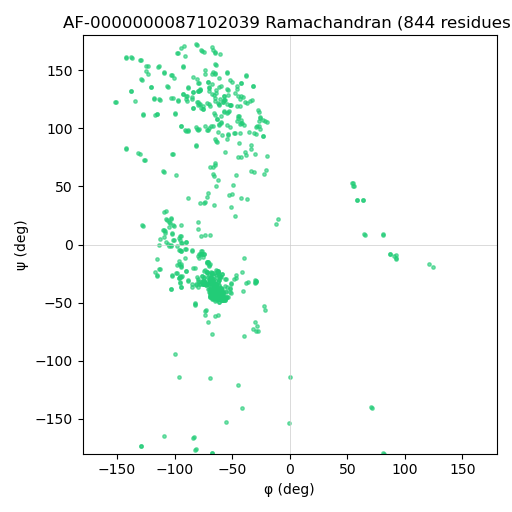CA 1
ATOM 2364 C C . LEU A 1 303 ? -2.326 22.016 22.484 1 77.5 303 LEU A C 1
ATOM 2366 O O . LEU A 1 303 ? -1.714 20.969 22.266 1 77.5 303 LEU A O 1
ATOM 2370 N N . ASP A 1 304 ? -3.391 22.312 21.844 1 79.12 304 ASP A N 1
ATOM 2371 C CA . ASP A 1 304 ? -3.893 21.5 20.734 1 79.12 304 ASP A CA 1
ATOM 2372 C C . ASP A 1 304 ? -2.85 21.359 19.641 1 79.12 304 ASP A C 1
ATOM 2374 O O . ASP A 1 304 ? -2.594 20.266 19.141 1 79.12 304 ASP A O 1
ATOM 2378 N N . ARG A 1 305 ? -2.256 22.453 19.297 1 74.62 305 ARG A N 1
ATOM 2379 C CA . ARG A 1 305 ? -1.253 22.453 18.234 1 74.62 305 ARG A CA 1
ATOM 2380 C C . ARG A 1 305 ? -0.07 21.562 18.609 1 74.62 305 ARG A C 1
ATOM 2382 O O . ARG A 1 305 ? 0.419 20.797 17.766 1 74.62 305 ARG A O 1
ATOM 2389 N N . LYS A 1 306 ? 0.317 21.703 19.797 1 73.19 306 LYS A N 1
ATOM 2390 C CA . LYS A 1 306 ? 1.436 20.891 20.266 1 73.19 306 LYS A CA 1
ATOM 2391 C C . LYS A 1 306 ? 1.079 19.406 20.234 1 73.19 306 LYS A C 1
ATOM 2393 O O . LYS A 1 306 ? 1.884 18.578 19.812 1 73.19 306 LYS A O 1
ATOM 2398 N N . THR A 1 307 ? -0.118 19.141 20.703 1 77.06 307 THR A N 1
ATOM 2399 C CA . THR A 1 307 ? -0.583 17.75 20.75 1 77.06 307 THR A CA 1
ATOM 2400 C C . THR A 1 307 ? -0.617 17.141 19.359 1 77.06 307 THR A C 1
ATOM 2402 O O . THR A 1 307 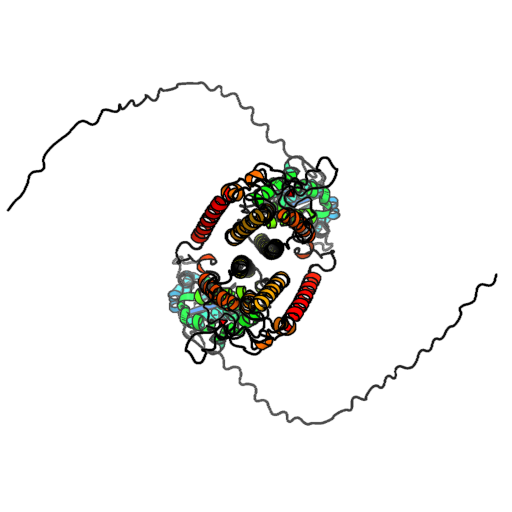? -0.136 16.016 19.156 1 77.06 307 THR A O 1
ATOM 2405 N N . PHE A 1 308 ? -1.148 17.844 18.422 1 78.38 308 PHE A N 1
ATOM 2406 C CA . PHE A 1 308 ? -1.279 17.328 17.078 1 78.38 308 PHE A CA 1
ATOM 2407 C C . PHE A 1 308 ? 0.076 17.281 16.375 1 78.38 308 PHE A C 1
ATOM 2409 O O . PHE A 1 308 ? 0.374 16.328 15.648 1 78.38 308 PHE A O 1
ATOM 2416 N N . ALA A 1 309 ? 0.93 18.203 16.641 1 71.38 309 ALA A N 1
ATOM 2417 C CA . ALA A 1 309 ? 2.25 18.25 16.016 1 71.38 309 ALA A CA 1
ATOM 2418 C C . ALA A 1 309 ? 3.104 17.062 16.453 1 71.38 309 ALA A C 1
ATOM 2420 O O . ALA A 1 309 ? 3.795 16.453 15.633 1 71.38 309 ALA A O 1
ATOM 2421 N N . THR A 1 310 ? 2.955 16.641 17.688 1 73 310 THR A N 1
ATOM 2422 C CA . THR A 1 310 ? 3.807 15.594 18.219 1 73 310 THR A CA 1
ATOM 2423 C C . THR A 1 310 ? 3.145 14.227 18.047 1 73 310 THR A C 1
ATOM 2425 O O . THR A 1 310 ? 3.826 13.203 18 1 73 310 THR A O 1
ATOM 2428 N N . GLY A 1 311 ? 1.859 14.242 18.016 1 75.56 311 GLY A N 1
ATOM 2429 C CA . GLY A 1 311 ? 1.189 12.953 18.156 1 75.56 311 GLY A CA 1
ATOM 2430 C C . GLY A 1 311 ? 0.58 12.469 16.844 1 75.56 311 GLY A C 1
ATOM 2431 O O . GLY A 1 311 ? -0.057 11.414 16.812 1 75.56 311 GLY A O 1
ATOM 2432 N N . PHE A 1 312 ? 0.748 13.18 15.781 1 71.69 312 PHE A N 1
ATOM 2433 C CA . PHE A 1 312 ? -0.017 12.859 14.586 1 71.69 312 PHE A CA 1
ATOM 2434 C C . PHE A 1 312 ? 0.31 11.453 14.102 1 71.69 312 PHE A C 1
ATOM 2436 O O . PHE A 1 312 ? -0.56 10.75 13.578 1 71.69 312 PHE A O 1
ATOM 2443 N N . ASN A 1 313 ? 1.521 10.984 14.328 1 73.31 313 ASN A N 1
ATOM 2444 C CA . ASN A 1 313 ? 1.947 9.664 13.859 1 73.31 313 ASN A CA 1
ATOM 2445 C C . ASN A 1 313 ? 1.432 8.555 14.773 1 73.31 313 ASN A C 1
ATOM 2447 O O . ASN A 1 313 ? 1.49 7.379 14.414 1 73.31 313 ASN A O 1
ATOM 2451 N N . TYR A 1 314 ? 0.912 8.969 15.867 1 77.06 314 TYR A N 1
ATOM 2452 C CA . TYR A 1 314 ? 0.573 7.969 16.875 1 77.06 314 TYR A CA 1
ATOM 2453 C C . TYR A 1 314 ? -0.936 7.871 17.062 1 77.06 314 TYR A C 1
ATOM 2455 O O . TYR A 1 314 ? -1.412 7.184 17.969 1 77.06 314 TYR A O 1
ATOM 2463 N N . MET A 1 315 ? -1.622 8.547 16.297 1 82.31 315 MET A N 1
ATOM 2464 C CA . MET A 1 315 ? -3.062 8.555 16.531 1 82.31 315 MET A CA 1
ATOM 2465 C C . MET A 1 315 ? -3.822 8.102 15.289 1 82.31 315 MET A C 1
ATOM 2467 O O . MET A 1 315 ? -3.355 8.297 1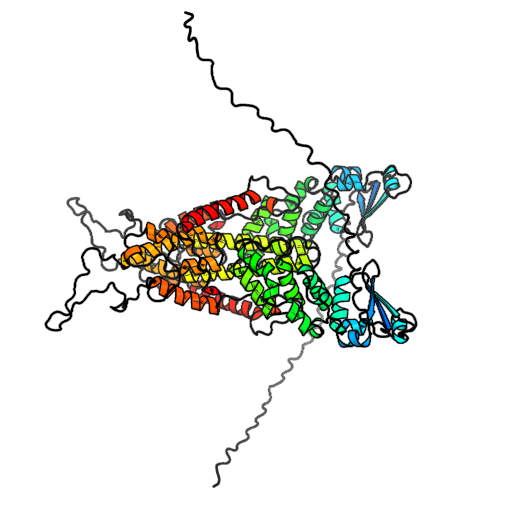4.164 1 82.31 315 MET A O 1
ATOM 2471 N N . SER A 1 316 ? -4.941 7.43 15.523 1 85.5 316 SER A N 1
ATOM 2472 C CA . SER A 1 316 ? -5.852 7.109 14.43 1 85.5 316 SER A CA 1
ATOM 2473 C C . SER A 1 316 ? -6.652 8.336 14.008 1 85.5 316 SER A C 1
ATOM 2475 O O . SER A 1 316 ? -6.617 9.367 14.672 1 85.5 316 SER A O 1
ATOM 2477 N N . ILE A 1 317 ? -7.285 8.266 12.906 1 89.06 317 ILE A N 1
ATOM 2478 C CA . ILE A 1 317 ? -8.125 9.359 12.422 1 89.06 317 ILE A CA 1
ATOM 2479 C C . ILE A 1 317 ? -9.242 9.633 13.43 1 89.06 317 ILE A C 1
ATOM 2481 O O . ILE A 1 317 ? -9.539 10.789 13.75 1 89.06 317 ILE A O 1
ATOM 2485 N N . ASN A 1 318 ? -9.812 8.562 14 1 87.12 318 ASN A N 1
ATOM 2486 C CA . ASN A 1 318 ? -10.852 8.711 15.016 1 87.12 318 ASN A CA 1
ATOM 2487 C C . ASN A 1 318 ? -10.32 9.391 16.266 1 87.12 318 ASN A C 1
ATOM 2489 O O . ASN A 1 318 ? -10.984 10.25 16.844 1 87.12 318 ASN A O 1
ATOM 2493 N N . ASP A 1 319 ? -9.148 9.039 16.641 1 84.75 319 ASP A N 1
ATOM 2494 C CA . ASP A 1 319 ? -8.516 9.68 17.797 1 84.75 319 ASP A CA 1
ATOM 2495 C C . ASP A 1 319 ? -8.297 11.164 17.531 1 84.75 319 ASP A C 1
ATOM 2497 O O . ASP A 1 319 ? -8.516 11.992 18.422 1 84.75 319 ASP A O 1
ATOM 2501 N N . ALA A 1 320 ? -7.812 11.477 16.406 1 86.75 320 ALA A N 1
ATOM 2502 C CA . ALA A 1 320 ? -7.559 12.867 16.031 1 86.75 320 ALA A CA 1
ATOM 2503 C C . ALA A 1 320 ? -8.844 13.688 16.062 1 86.75 320 ALA A C 1
ATOM 2505 O O . ALA A 1 320 ? -8.852 14.828 16.531 1 86.75 320 ALA A O 1
ATOM 2506 N N . LEU A 1 321 ? -9.898 13.109 15.562 1 86.56 321 LEU A N 1
ATOM 2507 C CA . LEU A 1 321 ? -11.195 13.789 15.555 1 86.56 321 LEU A CA 1
ATOM 2508 C C . LEU A 1 321 ? -11.656 14.078 16.984 1 86.56 321 LEU A C 1
ATOM 2510 O O . LEU A 1 321 ? -12.094 15.188 17.281 1 86.56 321 LEU A O 1
ATOM 2514 N N . CYS A 1 322 ? -11.477 13.141 17.828 1 83.06 322 CYS A N 1
ATOM 2515 C CA . CYS A 1 322 ? -11.891 13.297 19.219 1 83.06 322 CYS A CA 1
ATOM 2516 C C . CYS A 1 322 ? -11.055 14.359 19.922 1 83.06 322 CYS A C 1
ATOM 2518 O O . CYS A 1 322 ? -11.594 15.203 20.625 1 83.06 322 CYS A O 1
ATOM 2520 N N . ARG A 1 323 ? -9.867 14.352 19.656 1 81.75 323 ARG A N 1
ATOM 2521 C CA . ARG A 1 323 ? -8.961 15.281 20.312 1 81.75 323 ARG A CA 1
ATOM 2522 C C . ARG A 1 323 ? -9.125 16.703 19.781 1 81.75 323 ARG A C 1
ATOM 2524 O O . ARG A 1 323 ? -8.914 17.672 20.5 1 81.75 323 ARG A O 1
ATOM 2531 N N . ALA A 1 324 ? -9.461 16.766 18.531 1 84.25 324 ALA A N 1
ATOM 2532 C CA . ALA A 1 324 ? -9.648 18.078 17.922 1 84.25 324 ALA A CA 1
ATOM 2533 C C . ALA A 1 324 ? -10.867 18.797 18.5 1 84.25 324 ALA A C 1
ATOM 2535 O O . ALA A 1 324 ? -10.883 20.016 18.609 1 84.25 324 ALA A O 1
ATOM 2536 N N . VAL A 1 325 ? -11.852 18.078 18.922 1 83.06 325 VAL A N 1
ATOM 2537 C CA . VAL A 1 325 ? -13.109 18.672 19.359 1 83.06 325 VAL A CA 1
ATOM 2538 C C . VAL A 1 325 ? -13.125 18.766 20.891 1 83.06 325 VAL A C 1
ATOM 2540 O O . VAL A 1 325 ? -13.727 19.672 21.453 1 83.06 325 VAL A O 1
ATOM 2543 N N . GLY A 1 326 ? -12.422 17.984 21.547 1 78.94 326 GLY A N 1
ATOM 2544 C CA . GLY A 1 326 ? -12.453 17.953 23 1 78.94 326 GLY A CA 1
ATOM 2545 C C . GLY A 1 326 ? -11.328 18.766 23.625 1 78.94 326 GLY A C 1
ATOM 2546 O O . GLY A 1 326 ? -10.438 19.25 22.922 1 78.94 326 GLY A O 1
ATOM 2547 N N . ILE A 1 327 ? -11.547 19.016 24.938 1 81.81 327 ILE A N 1
ATOM 2548 C CA . ILE A 1 327 ? -10.492 19.625 25.734 1 81.81 327 ILE A CA 1
ATOM 2549 C C . ILE A 1 327 ? -9.609 18.547 26.344 1 81.81 327 ILE A C 1
ATOM 2551 O O . ILE A 1 327 ? -10.109 17.609 26.984 1 81.81 327 ILE A O 1
ATOM 2555 N N . LEU A 1 328 ? -8.359 18.656 26.047 1 78.81 328 LEU A N 1
ATOM 2556 C CA . LEU A 1 328 ? -7.418 17.672 26.594 1 78.81 328 LEU A CA 1
ATOM 2557 C C . LEU A 1 328 ? -7.434 17.688 28.125 1 78.81 328 LEU A C 1
ATOM 2559 O O . LEU A 1 328 ? -7.492 18.766 28.734 1 78.81 328 LEU A O 1
ATOM 2563 N N . PRO A 1 329 ? -7.438 16.531 28.688 1 75.88 329 PRO A N 1
ATOM 2564 C CA . PRO A 1 329 ? -7.383 16.484 30.156 1 75.88 329 PRO A CA 1
ATOM 2565 C C . PRO A 1 329 ? -6.176 17.219 30.719 1 75.88 329 PRO A C 1
ATOM 2567 O O . PRO A 1 329 ? -6.285 17.875 31.766 1 75.88 329 PRO A O 1
ATOM 2570 N N . ALA A 1 330 ? -5.105 17.172 30.062 1 77.44 330 ALA A N 1
ATOM 2571 C CA . ALA A 1 330 ? -3.881 17.828 30.516 1 77.44 330 ALA A CA 1
ATOM 2572 C C . ALA A 1 330 ? -4.059 19.344 30.562 1 77.44 330 ALA A C 1
ATOM 2574 O O . ALA A 1 330 ? -3.357 20.016 31.312 1 77.44 330 ALA A O 1
ATOM 2575 N N . ALA A 1 331 ? -5.023 19.844 29.812 1 81.94 331 ALA A N 1
ATOM 2576 C CA . ALA A 1 331 ? -5.266 21.281 29.766 1 81.94 331 ALA A CA 1
ATOM 2577 C C . ALA A 1 331 ? -5.84 21.781 31.094 1 81.94 331 ALA A C 1
ATOM 2579 O O . ALA A 1 331 ? -5.582 22.906 31.5 1 81.94 331 ALA A O 1
ATOM 2580 N N . PHE A 1 332 ? -6.574 21.016 31.781 1 81.31 332 PHE A N 1
ATOM 2581 C CA . PHE A 1 332 ? -7.207 21.406 33.031 1 81.31 332 PHE A CA 1
ATOM 2582 C C . PHE A 1 332 ? -6.172 21.531 34.156 1 81.31 332 PHE A C 1
ATOM 2584 O O . PHE A 1 332 ? -6.422 22.188 35.156 1 81.31 332 PHE A O 1
ATOM 2591 N N . GLU A 1 333 ? -5.023 20.969 33.906 1 77.38 333 GLU A N 1
ATOM 2592 C CA . GLU A 1 333 ? -3.936 21.062 34.875 1 77.38 333 GLU A CA 1
ATOM 2593 C C . GLU A 1 333 ? -2.984 22.203 34.531 1 77.38 333 GLU A C 1
ATOM 2595 O O . GLU A 1 333 ? -2.43 22.844 35.438 1 77.38 333 GLU A O 1
ATOM 2600 N N . SER A 1 334 ? -2.912 22.484 33.281 1 78.69 334 SER A N 1
ATOM 2601 C CA . SER A 1 334 ? -1.866 23.406 32.844 1 78.69 334 SER A CA 1
ATOM 2602 C C . SER A 1 334 ? -2.43 24.797 32.594 1 78.69 334 SER A C 1
ATOM 2604 O O . SER A 1 334 ? -1.687 25.781 32.594 1 78.69 334 SER A O 1
ATOM 2606 N N . VAL A 1 335 ? -3.738 24.891 32.25 1 80.12 335 VAL A N 1
ATOM 2607 C CA . VAL A 1 335 ? -4.324 26.188 31.906 1 80.12 335 VAL A CA 1
ATOM 2608 C C . VAL A 1 335 ? -5.082 26.734 33.125 1 80.12 335 VAL A C 1
ATOM 2610 O O . VAL A 1 335 ? -6.133 26.219 33.5 1 80.12 335 VAL A O 1
ATOM 2613 N N . SER A 1 336 ? -4.516 27.781 33.594 1 78.5 336 SER A N 1
ATOM 2614 C CA . SER A 1 336 ? -5.105 28.406 34.781 1 78.5 336 SER A CA 1
ATOM 2615 C C . SER A 1 336 ? -6.508 28.938 34.5 1 78.5 336 SER A C 1
ATOM 2617 O O . SER A 1 336 ? -6.727 29.594 33.469 1 78.5 336 SER A O 1
ATOM 2619 N N . GLY A 1 337 ? -7.484 28.641 35.312 1 75.12 337 GLY A N 1
ATOM 2620 C CA . GLY A 1 337 ? -8.828 29.188 35.219 1 75.12 337 GLY A CA 1
ATOM 2621 C C . GLY A 1 337 ? -9.758 28.312 34.375 1 75.12 337 GLY A C 1
ATOM 2622 O O . GLY A 1 337 ? -10.969 28.547 34.344 1 75.12 337 GLY A O 1
ATOM 2623 N N . LEU A 1 338 ? -9.148 27.312 33.719 1 81.62 338 LEU A N 1
ATOM 2624 C CA . LEU A 1 338 ? -9.938 26.484 32.844 1 81.62 338 LEU A CA 1
ATOM 2625 C C . LEU A 1 338 ? -10.992 25.688 33.594 1 81.62 338 LEU A C 1
ATOM 2627 O O . LEU A 1 338 ? -12.133 25.562 33.156 1 81.62 338 LEU A O 1
ATOM 2631 N N . ARG A 1 339 ? -10.648 25.312 34.781 1 78.56 339 ARG A N 1
ATOM 2632 C CA . ARG A 1 339 ? -11.539 24.5 35.594 1 78.56 339 ARG A CA 1
ATOM 2633 C C . ARG A 1 339 ? -12.734 25.312 36.062 1 78.56 339 ARG A C 1
ATOM 2635 O O . ARG A 1 339 ? -13.789 24.75 36.375 1 78.56 339 ARG A O 1
ATOM 2642 N N . LYS A 1 340 ? -12.445 26.5 36.156 1 74.25 340 LYS A N 1
ATOM 2643 C CA . LYS A 1 340 ? -13.523 27.375 36.594 1 74.25 340 LYS A CA 1
ATOM 2644 C C . LYS A 1 340 ? -14.562 27.594 35.5 1 74.25 340 LYS A C 1
ATOM 2646 O O . LYS A 1 340 ? -15.719 27.875 35.781 1 74.25 340 LYS A O 1
ATOM 2651 N N . MET A 1 341 ? -14.109 27.375 34.344 1 74.44 341 MET A N 1
ATOM 2652 C CA . MET A 1 341 ? -14.977 27.719 33.219 1 74.44 341 MET A CA 1
ATOM 2653 C C . MET A 1 341 ? -15.609 26.469 32.625 1 74.44 341 MET A C 1
ATOM 2655 O O . MET A 1 341 ? -16.75 26.516 32.156 1 74.44 341 MET A O 1
ATOM 2659 N N . TYR A 1 342 ? -14.789 25.453 32.594 1 76.69 342 TYR A N 1
ATOM 2660 C CA . TYR A 1 342 ? -15.25 24.25 31.922 1 76.69 342 TYR A CA 1
ATOM 2661 C C . TYR A 1 342 ? -15.094 23.016 32.812 1 76.69 342 TYR A C 1
ATOM 2663 O O . TYR A 1 342 ? -14.141 22.922 33.594 1 76.69 342 TYR A O 1
ATOM 2671 N N . ASN A 1 343 ? -16.094 22.141 32.719 1 69.25 343 ASN A N 1
ATOM 2672 C CA . ASN A 1 343 ? -16.094 20.906 33.5 1 69.25 343 ASN A CA 1
ATOM 2673 C C . ASN A 1 343 ? -15.289 19.797 32.812 1 69.25 343 ASN A C 1
ATOM 2675 O O . ASN A 1 343 ? -15.609 19.375 31.719 1 69.25 343 ASN A O 1
ATOM 2679 N N . PRO A 1 344 ? -14.211 19.359 33.5 1 68.19 344 PRO A N 1
ATOM 2680 C CA . PRO A 1 344 ? -13.398 18.297 32.906 1 68.19 344 PRO A CA 1
ATOM 2681 C C . PRO A 1 344 ? -14.172 17 32.719 1 68.19 344 PRO A C 1
ATOM 2683 O O . PRO A 1 344 ? -13.812 16.188 31.859 1 68.19 344 PRO A O 1
ATOM 2686 N N . ASP A 1 345 ? -15.086 16.719 33.562 1 60.44 345 ASP A N 1
ATOM 2687 C CA . ASP A 1 345 ? -15.828 15.469 33.5 1 60.44 345 ASP A CA 1
ATOM 2688 C C . ASP A 1 345 ? -17 15.562 32.531 1 60.44 345 ASP A C 1
ATOM 2690 O O . ASP A 1 345 ? -17.797 14.625 32.406 1 60.44 345 ASP A O 1
ATOM 2694 N N . ALA A 1 346 ? -17.156 16.75 32.062 1 52.94 346 ALA A N 1
ATOM 2695 C CA . ALA A 1 346 ? -18.297 16.891 31.141 1 52.94 346 ALA A CA 1
ATOM 2696 C C . ALA A 1 346 ? -18.078 16.062 29.875 1 52.94 346 ALA A C 1
ATOM 2698 O O . ALA A 1 346 ? -17.109 16.281 29.141 1 52.94 346 ALA A O 1
ATOM 2699 N N . ALA A 1 347 ? -18.172 14.844 30.188 1 46.97 347 ALA A N 1
ATOM 2700 C CA . ALA A 1 347 ? -17.984 13.844 29.141 1 46.97 347 ALA A CA 1
ATOM 2701 C C . ALA A 1 347 ? -18.406 14.383 27.781 1 46.97 347 ALA A C 1
ATOM 2703 O O . ALA A 1 347 ? -17.766 14.094 26.766 1 46.97 347 ALA A O 1
ATOM 2704 N N . ASP A 1 348 ? -19.859 14.492 27.578 1 41.47 348 ASP A N 1
ATOM 2705 C CA . ASP A 1 348 ? -20.594 14.742 26.344 1 41.47 348 ASP A CA 1
ATOM 2706 C C . ASP A 1 348 ? -20.391 16.172 25.859 1 41.47 348 ASP A C 1
ATOM 2708 O O . ASP A 1 348 ? -20.203 17.094 26.672 1 41.47 348 ASP A O 1
ATOM 2712 N N . GLY A 1 349 ? -19.578 16.5 24.938 1 42.19 349 GLY A N 1
ATOM 2713 C CA . GLY A 1 349 ? -19.609 17.734 24.172 1 42.19 349 GLY A CA 1
ATOM 2714 C C . GLY A 1 349 ? -20.875 18.547 24.391 1 42.19 349 GLY A C 1
ATOM 2715 O O . GLY A 1 349 ? -21.578 18.891 23.438 1 42.19 349 GLY A O 1
ATOM 2716 N N . CYS A 1 350 ? -21.5 18.391 25.344 1 39 350 CYS A N 1
ATOM 2717 C CA . CYS A 1 350 ? -22.688 19.219 25.391 1 39 350 CYS A CA 1
ATOM 2718 C C . CYS A 1 350 ? -22.375 20.641 24.938 1 39 350 CYS A C 1
ATOM 2720 O O . CYS A 1 350 ? -21.312 21.172 25.266 1 39 350 CYS A O 1
ATOM 2722 N N . HIS A 1 351 ? -23.016 21.031 23.906 1 46.34 351 HIS A N 1
ATOM 2723 C CA . HIS A 1 351 ? -23.031 22.234 23.078 1 46.34 351 HIS A CA 1
ATOM 2724 C C . HIS A 1 351 ? -22.672 23.469 23.891 1 46.34 351 HIS A C 1
ATOM 2726 O O . HIS A 1 351 ? -22.016 24.391 23.391 1 46.34 351 HIS A O 1
ATOM 2732 N N . GLY A 1 352 ? -23.016 23.422 25.156 1 50.28 352 GLY A N 1
ATOM 2733 C CA . GLY A 1 352 ? -22.953 24.703 25.859 1 50.28 352 GLY A CA 1
ATOM 2734 C C . GLY A 1 352 ? -21.656 24.891 26.625 1 50.28 352 GLY A C 1
ATOM 2735 O O . GLY A 1 352 ? -21.266 26.016 26.922 1 50.28 352 GLY A O 1
ATOM 2736 N N . ASP A 1 353 ? -20.812 23.703 26.844 1 63.44 353 ASP A N 1
ATOM 2737 C CA . ASP A 1 353 ? -19.75 23.859 27.828 1 63.44 353 ASP A CA 1
ATOM 2738 C C . ASP A 1 353 ? -18.375 23.875 27.156 1 63.44 353 ASP A C 1
ATOM 2740 O O . ASP A 1 353 ? -17.344 23.797 27.812 1 63.44 353 ASP A O 1
ATOM 2744 N N . LEU A 1 354 ? -18.391 24.016 25.781 1 72.5 354 LEU A N 1
ATOM 2745 C CA . LEU A 1 354 ? -17.078 24.062 25.125 1 72.5 354 LEU A CA 1
ATOM 2746 C C . LEU A 1 354 ? -16.734 25.5 24.734 1 72.5 354 LEU A C 1
ATOM 2748 O O . LEU A 1 354 ? -17.625 26.297 24.453 1 72.5 354 LEU A O 1
ATOM 2752 N N . PRO A 1 355 ? -15.469 25.766 24.812 1 73.62 355 PRO A N 1
ATOM 2753 C CA . PRO A 1 355 ? -15.062 27.062 24.266 1 73.62 355 PRO A CA 1
ATOM 2754 C C . PRO A 1 355 ? -15.508 27.25 22.812 1 73.62 355 PRO A C 1
ATOM 2756 O O . PRO A 1 355 ? -15.695 26.266 22.094 1 73.62 355 PRO A O 1
ATOM 2759 N N . TRP A 1 356 ? -15.781 28.422 22.453 1 72.69 356 TRP A N 1
ATOM 2760 C CA . TRP A 1 356 ? -16.359 28.734 21.156 1 72.69 356 TRP A CA 1
ATOM 2761 C C . TRP A 1 356 ? -15.547 28.109 20.031 1 72.69 356 TRP A C 1
ATOM 2763 O O . TRP A 1 356 ? -16.109 27.609 19.047 1 72.69 356 TRP A O 1
ATOM 2773 N N . TYR A 1 357 ? -14.203 28.125 20.109 1 75.75 357 TYR A N 1
ATOM 2774 C CA . TYR A 1 357 ? -13.391 27.625 19 1 75.75 357 TYR A CA 1
ATOM 2775 C C . TYR A 1 357 ? -13.539 26.109 18.859 1 75.75 357 TYR A C 1
ATOM 2777 O O . TYR A 1 357 ? -13.422 25.562 17.75 1 75.75 357 TYR A O 1
ATOM 2785 N N . LYS A 1 358 ? -13.844 25.406 19.984 1 81.19 358 LYS A N 1
ATOM 2786 C CA . LYS A 1 358 ? -14.062 23.969 19.922 1 81.19 358 LYS A CA 1
ATOM 2787 C C . LYS A 1 358 ? -15.422 23.641 19.312 1 81.19 358 LYS A C 1
ATOM 2789 O O . LYS A 1 358 ? -15.57 22.625 18.625 1 81.19 358 LYS A O 1
ATOM 2794 N N . GLN A 1 359 ? -16.375 24.547 19.625 1 77.69 359 GLN A N 1
ATOM 2795 C CA . GLN A 1 359 ? -17.688 24.375 19 1 77.69 359 GLN A CA 1
ATOM 2796 C C . GLN A 1 359 ? -17.594 24.562 17.484 1 77.69 359 GLN A C 1
ATOM 2798 O O . GLN A 1 359 ? -18.219 23.797 16.734 1 77.69 359 GLN A O 1
ATOM 2803 N N . ASP A 1 360 ? -16.812 25.547 17.141 1 79.12 360 ASP A N 1
ATOM 2804 C CA . ASP A 1 360 ? -16.594 25.781 15.719 1 79.12 360 ASP A CA 1
ATOM 2805 C C . ASP A 1 360 ? -15.883 24.594 15.078 1 79.12 360 ASP A C 1
ATOM 2807 O O . ASP A 1 360 ? -16.234 24.172 13.969 1 79.12 360 ASP A O 1
ATOM 2811 N N . MET A 1 361 ? -14.922 24.062 15.805 1 84.25 361 MET A N 1
ATOM 2812 C CA . MET A 1 361 ? -14.172 22.906 15.328 1 84.25 361 MET A CA 1
ATOM 2813 C C . MET A 1 361 ? -15.086 21.688 15.164 1 84.25 361 MET A C 1
ATOM 2815 O O . MET A 1 361 ? -15 20.969 14.164 1 84.25 361 MET A O 1
ATOM 2819 N N . ARG A 1 362 ? -15.977 21.531 16.078 1 83.88 362 ARG A N 1
ATOM 2820 C CA . ARG A 1 362 ? -16.922 20.422 16.031 1 83.88 362 ARG A CA 1
ATOM 2821 C C . ARG A 1 362 ? -17.812 20.516 14.805 1 83.88 362 ARG A C 1
ATOM 2823 O O . ARG A 1 362 ? -18.047 19.516 14.109 1 83.88 362 ARG A O 1
ATOM 2830 N N . THR A 1 363 ? -18.281 21.703 14.578 1 83.25 363 THR A N 1
ATOM 2831 C CA . THR A 1 363 ? -19.156 21.922 13.422 1 83.25 363 THR A CA 1
ATOM 2832 C C . THR A 1 363 ? -18.391 21.656 12.125 1 83.25 363 THR A C 1
ATOM 2834 O O . THR A 1 363 ? -18.906 20.969 11.234 1 83.25 363 THR A O 1
ATOM 2837 N N . LYS A 1 364 ? -17.188 22.156 12.117 1 84.06 364 LYS A N 1
ATOM 2838 C CA . LYS A 1 364 ? -16.359 21.984 10.93 1 84.06 364 LYS A CA 1
ATOM 2839 C C . LYS A 1 364 ? -16.031 20.516 10.695 1 84.06 364 LYS A C 1
ATOM 2841 O O . LYS A 1 364 ? -16.141 20.016 9.57 1 84.06 364 LYS A O 1
ATOM 2846 N N . LEU A 1 365 ? -15.672 19.812 11.719 1 89.06 365 LEU A N 1
ATOM 2847 C CA . LEU A 1 365 ? -15.227 18.422 11.578 1 89.06 365 LEU A CA 1
ATOM 2848 C C . LEU A 1 365 ? -16.406 17.5 11.344 1 89.06 365 LEU A C 1
ATOM 2850 O O . LEU A 1 365 ? -16.266 16.453 10.695 1 89.06 365 LEU A O 1
ATOM 2854 N N . ASN A 1 366 ? -17.625 17.922 11.852 1 87.88 366 ASN A N 1
ATOM 2855 C CA . ASN A 1 366 ? -18.812 17.156 11.508 1 87.88 366 ASN A CA 1
ATOM 2856 C C . ASN A 1 366 ? -19.125 17.25 10.016 1 87.88 366 ASN A C 1
ATOM 2858 O O . ASN A 1 366 ? -19.5 16.25 9.391 1 87.88 366 ASN A O 1
ATOM 2862 N N . LYS A 1 367 ? -18.953 18.422 9.555 1 88.44 367 LYS A N 1
ATOM 2863 C CA . LYS A 1 367 ? -19.125 18.594 8.109 1 88.44 367 LYS A CA 1
ATOM 2864 C C . LYS A 1 367 ? -18.078 17.781 7.34 1 88.44 367 LYS A C 1
ATOM 2866 O O . LYS A 1 367 ? -18.406 17.109 6.367 1 88.44 367 LYS A O 1
ATOM 2871 N N . TRP A 1 368 ? -16.828 17.828 7.727 1 88.25 368 TRP A N 1
ATOM 2872 C CA . TRP A 1 368 ? -15.734 17.094 7.094 1 88.25 368 TRP A CA 1
ATOM 2873 C C . TRP A 1 368 ? -16.016 15.586 7.113 1 88.25 368 TRP A C 1
ATOM 2875 O O . TRP A 1 368 ? -15.805 14.898 6.109 1 88.25 368 TRP A O 1
ATOM 2885 N N . LYS A 1 369 ? -16.531 15.078 8.211 1 89.38 369 LYS A N 1
ATOM 2886 C CA . LYS A 1 369 ? -16.828 13.664 8.367 1 89.38 369 LYS A CA 1
ATOM 2887 C C . LYS A 1 369 ? -17.875 13.211 7.359 1 89.38 369 LYS A C 1
ATOM 2889 O O . LYS A 1 369 ? -17.734 12.156 6.73 1 89.38 369 LYS A O 1
ATOM 2894 N N . ARG A 1 370 ? -18.844 13.977 7.18 1 88 370 ARG A N 1
ATOM 2895 C CA . ARG A 1 370 ? -19.953 13.633 6.277 1 88 370 ARG A CA 1
ATOM 2896 C C . ARG A 1 370 ? -19.484 13.648 4.824 1 88 370 ARG A C 1
ATOM 2898 O O . ARG A 1 370 ? -19.906 12.82 4.023 1 88 370 ARG A O 1
ATOM 2905 N N . GLU A 1 371 ? -18.547 14.484 4.594 1 85.94 371 GLU A N 1
ATOM 2906 C CA . GLU A 1 371 ? -18.172 14.711 3.199 1 85.94 371 GLU A CA 1
ATOM 2907 C C . GLU A 1 371 ? -16.984 13.844 2.801 1 85.94 371 GLU A C 1
ATOM 2909 O O . GLU A 1 371 ? -16.859 13.461 1.636 1 85.94 371 GLU A O 1
ATOM 2914 N N . SER A 1 372 ? -16.109 13.586 3.736 1 87.25 372 SER A N 1
ATOM 2915 C CA . SER A 1 372 ? -14.82 13.039 3.34 1 87.25 372 SER A CA 1
ATOM 2916 C C . SER A 1 372 ? -14.625 11.625 3.887 1 87.25 372 SER A C 1
ATOM 2918 O O . SER A 1 372 ? -13.875 10.836 3.318 1 87.25 372 SER A O 1
ATOM 2920 N N . LEU A 1 373 ? -15.266 11.312 4.961 1 90.19 373 LEU A N 1
ATOM 2921 C CA . LEU A 1 373 ? -14.992 10.047 5.637 1 90.19 373 LEU A CA 1
ATOM 2922 C C . LEU A 1 373 ? -15.742 8.898 4.977 1 90.19 373 LEU A C 1
ATOM 2924 O O . LEU A 1 373 ? -16.859 8.578 5.379 1 90.19 373 LEU A O 1
ATOM 2928 N N . THR A 1 374 ? -15.211 8.305 3.959 1 89.44 374 THR A N 1
ATOM 2929 C CA . THR A 1 374 ? -15.781 7.184 3.229 1 89.44 374 THR A CA 1
ATOM 2930 C C . THR A 1 374 ? -14.805 6.012 3.186 1 89.44 374 THR A C 1
ATOM 2932 O O . THR A 1 374 ? -13.609 6.184 3.418 1 89.44 374 THR A O 1
ATOM 2935 N N . GLY A 1 375 ? -15.414 4.828 3.051 1 92.31 375 GLY A N 1
ATOM 2936 C CA . GLY A 1 375 ? -14.57 3.674 2.785 1 92.31 375 GLY A CA 1
ATOM 2937 C C . GLY A 1 375 ? -14.188 3.535 1.322 1 92.31 375 GLY A C 1
ATOM 2938 O O . GLY A 1 375 ? -14.438 4.441 0.523 1 92.31 375 GLY A O 1
ATOM 2939 N N . LEU A 1 376 ? -13.5 2.479 1.042 1 93.62 376 LEU A N 1
ATOM 2940 C CA . LEU A 1 376 ? -13.125 2.199 -0.34 1 93.62 376 LEU A CA 1
ATOM 2941 C C . LEU A 1 376 ? -14.344 1.788 -1.161 1 93.62 376 LEU A C 1
ATOM 2943 O O . LEU A 1 376 ? -15.234 1.094 -0.659 1 93.62 376 LEU A O 1
ATOM 2947 N N . CYS A 1 377 ? -14.391 2.258 -2.336 1 92.19 377 CYS A N 1
ATOM 2948 C CA . CYS A 1 377 ? -15.422 1.835 -3.275 1 92.19 377 CYS A CA 1
ATOM 2949 C C . CYS A 1 377 ? -15.086 0.477 -3.881 1 92.19 377 CYS A C 1
ATOM 2951 O O . CYS A 1 377 ? -14.062 0.329 -4.555 1 92.19 377 CYS A O 1
ATOM 2953 N N . LEU A 1 378 ? -15.945 -0.498 -3.693 1 93.44 378 LEU A N 1
ATOM 2954 C CA . LEU A 1 378 ? -15.688 -1.844 -4.191 1 93.44 378 LEU A CA 1
ATOM 2955 C C . LEU A 1 378 ? -15.68 -1.867 -5.719 1 93.44 378 LEU A C 1
ATOM 2957 O O . LEU A 1 378 ? -14.867 -2.562 -6.328 1 93.44 378 LEU A O 1
ATOM 2961 N N . GLY A 1 379 ? -16.578 -1.113 -6.289 1 90.38 379 GLY A N 1
ATOM 2962 C CA . GLY A 1 379 ? -16.641 -1.05 -7.738 1 90.38 379 GLY A CA 1
ATOM 2963 C C . GLY A 1 379 ? -15.352 -0.561 -8.375 1 90.38 379 GLY A C 1
ATOM 2964 O O . GLY A 1 379 ? -15.031 -0.93 -9.508 1 90.38 379 GLY A O 1
ATOM 2965 N N . CYS A 1 380 ? -14.578 0.201 -7.648 1 86.75 380 CYS A N 1
ATOM 2966 C CA . CYS A 1 380 ? -13.32 0.748 -8.164 1 86.75 380 CYS A CA 1
ATOM 2967 C C . CYS A 1 380 ? -12.172 -0.216 -7.918 1 86.75 380 CYS A C 1
ATOM 2969 O O . CYS A 1 380 ? -11.219 -0.261 -8.703 1 86.75 380 CYS A O 1
ATOM 2971 N N . VAL A 1 381 ? -12.281 -0.95 -6.852 1 90.19 381 VAL A N 1
ATOM 2972 C CA . VAL A 1 381 ? -11.141 -1.77 -6.441 1 90.19 381 VAL A CA 1
ATOM 2973 C C . VAL A 1 381 ? -11.289 -3.18 -7.008 1 90.19 381 VAL A C 1
ATOM 2975 O O . VAL A 1 381 ? -10.297 -3.871 -7.242 1 90.19 381 VAL A O 1
ATOM 2978 N N . HIS A 1 382 ? -12.539 -3.588 -7.211 1 92.56 382 HIS A N 1
ATOM 2979 C CA . HIS A 1 382 ? -12.781 -4.945 -7.68 1 92.56 382 HIS A CA 1
ATOM 2980 C C . HIS A 1 382 ? -12.516 -5.07 -9.172 1 92.56 382 HIS A C 1
ATOM 2982 O O . HIS A 1 382 ? -13.031 -4.289 -9.969 1 92.56 382 HIS A O 1
ATOM 2988 N N . GLU A 1 383 ? -11.812 -6.062 -9.57 1 84.44 383 GLU A N 1
ATOM 2989 C CA . GLU A 1 383 ? -11.375 -6.234 -10.953 1 84.44 383 GLU A CA 1
ATOM 2990 C C . GLU A 1 383 ? -12.539 -6.613 -11.859 1 84.44 383 GLU A C 1
ATOM 2992 O O . GLU A 1 383 ? -12.523 -6.332 -13.062 1 84.44 383 GLU A O 1
ATOM 2997 N N . GLN A 1 384 ? -13.617 -7.211 -11.297 1 86.31 384 GLN A N 1
ATOM 2998 C CA . GLN A 1 384 ? -14.727 -7.723 -12.094 1 86.31 384 GLN A CA 1
ATOM 2999 C C . GLN A 1 384 ? -15.93 -6.781 -12.031 1 86.31 384 GLN A C 1
ATOM 3001 O O . GLN A 1 384 ? -16.984 -7.066 -12.609 1 86.31 384 GLN A O 1
ATOM 3006 N N . MET A 1 385 ? -15.789 -5.695 -11.266 1 87.69 385 MET A N 1
ATOM 3007 C CA . MET A 1 385 ? -16.922 -4.797 -11.086 1 87.69 385 MET A CA 1
ATOM 3008 C C . MET A 1 385 ? -16.656 -3.443 -11.734 1 87.69 385 MET A C 1
ATOM 3010 O O . MET A 1 385 ? -15.508 -3.092 -11.992 1 87.69 385 MET A O 1
ATOM 3014 N N . LEU A 1 386 ? -17.766 -2.785 -12.102 1 79.81 386 LEU A N 1
ATOM 3015 C CA . LEU A 1 386 ? -17.703 -1.421 -12.609 1 79.81 386 LEU A CA 1
ATOM 3016 C C . LEU A 1 386 ? -18.375 -0.445 -11.648 1 79.81 386 LEU A C 1
ATOM 3018 O O . LEU A 1 386 ? -19.453 -0.728 -11.133 1 79.81 386 LEU A O 1
ATOM 3022 N N . CYS A 1 387 ? -17.641 0.487 -11.297 1 80.25 387 CYS A N 1
ATOM 3023 C CA . CYS A 1 387 ? -18.172 1.471 -10.352 1 80.25 387 CYS A CA 1
ATOM 3024 C C . CYS A 1 387 ? -19.344 2.219 -10.945 1 80.25 387 CYS A C 1
ATOM 3026 O O . CYS A 1 387 ? -19.266 2.754 -12.055 1 80.25 387 CYS A O 1
ATOM 3028 N N . GLU A 1 388 ? -20.594 1.941 -10.453 1 66.81 388 GLU A N 1
ATOM 3029 C CA . GLU A 1 388 ? -21.812 2.59 -10.922 1 66.81 388 GLU A CA 1
ATOM 3030 C C . GLU A 1 388 ? -21.844 4.062 -10.523 1 66.81 388 GLU A C 1
ATOM 3032 O O . GLU A 1 388 ? -22.578 4.852 -11.109 1 66.81 388 GLU A O 1
ATOM 3037 N N . LYS A 1 389 ? -21.359 4.242 -9.414 1 60.06 389 LYS A N 1
ATOM 3038 C CA . LYS A 1 389 ? -21.391 5.637 -9 1 60.06 389 LYS A CA 1
ATOM 3039 C C . LYS A 1 389 ? -20.641 6.523 -9.984 1 60.06 389 LYS A C 1
ATOM 3041 O O . LYS A 1 389 ? -19.578 6.133 -10.492 1 60.06 389 LYS A O 1
ATOM 3046 N N . GLU A 1 390 ? -21.203 7.062 -10.844 1 52.56 390 GLU A N 1
ATOM 3047 C CA . GLU A 1 390 ? -20.562 7.875 -11.867 1 52.56 390 GLU A CA 1
ATOM 3048 C C . GLU A 1 390 ? -19.047 7.945 -11.641 1 52.56 390 GLU A C 1
ATOM 3050 O O . GLU A 1 390 ? -18.547 7.52 -10.594 1 52.56 390 GLU A O 1
ATOM 3055 N N . GLN A 1 391 ? -18.141 8.945 -12.023 1 49.34 391 GLN A N 1
ATOM 3056 C CA . GLN A 1 391 ? -16.766 9.297 -12.414 1 49.34 391 GLN A CA 1
ATOM 3057 C C . GLN A 1 391 ? -15.797 9.07 -11.258 1 49.34 391 GLN A C 1
ATOM 3059 O O . GLN A 1 391 ? -14.922 9.898 -11 1 49.34 391 GLN A O 1
ATOM 3064 N N . HIS A 1 392 ? -16.047 8.055 -10.438 1 56.53 392 HIS A N 1
ATOM 3065 C CA . HIS A 1 392 ? -15.188 8.047 -9.266 1 56.53 392 HIS A CA 1
ATOM 3066 C C . HIS A 1 392 ? -13.719 7.883 -9.664 1 56.53 392 HIS A C 1
ATOM 3068 O O . HIS A 1 392 ? -12.867 8.672 -9.25 1 56.53 392 HIS A O 1
ATOM 3074 N N . GLY A 1 393 ? -13.422 6.66 -10.375 1 49.34 393 GLY A N 1
ATOM 3075 C CA . GLY A 1 393 ? -12.008 6.52 -10.695 1 49.34 393 GLY A CA 1
ATOM 3076 C C . GLY A 1 393 ? -11.516 7.574 -11.672 1 49.34 393 GLY A C 1
ATOM 3077 O O . GLY A 1 393 ? -10.562 8.297 -11.375 1 49.34 393 GLY A O 1
ATOM 3078 N N . GLU A 1 394 ? -12.156 7.512 -12.891 1 51.31 394 GLU A N 1
ATOM 3079 C CA . GLU A 1 394 ? -11.836 8.539 -13.875 1 51.31 394 GLU A CA 1
ATOM 3080 C C . GLU A 1 394 ? -12.211 9.93 -13.367 1 51.31 394 GLU A C 1
ATOM 3082 O O . GLU A 1 394 ? -11.492 10.898 -13.609 1 51.31 394 GLU A O 1
ATOM 3087 N N . THR A 1 395 ? -13.195 9.789 -12.523 1 52.16 395 THR A N 1
ATOM 3088 C CA . THR A 1 395 ? -13.664 11.062 -11.992 1 52.16 395 THR A CA 1
ATOM 3089 C C . THR A 1 395 ? -12.742 11.555 -10.875 1 52.16 395 THR A C 1
ATOM 3091 O O . THR A 1 395 ? -12.461 12.75 -10.781 1 52.16 395 THR A O 1
ATOM 3094 N N . GLU A 1 396 ? -12.344 10.453 -10.18 1 60.12 396 GLU A N 1
ATOM 3095 C CA . GLU A 1 396 ? -11.445 10.883 -9.109 1 60.12 396 GLU A CA 1
ATOM 3096 C C . GLU A 1 396 ? -10.133 11.414 -9.672 1 60.12 396 GLU A C 1
ATOM 3098 O O . GLU A 1 396 ? -9.594 12.414 -9.188 1 60.12 396 GLU A O 1
ATOM 3103 N N . GLU A 1 397 ? -9.727 10.656 -10.727 1 63.84 397 GLU A N 1
ATOM 3104 C CA . GLU A 1 397 ? -8.492 11.125 -11.359 1 63.84 397 GLU A CA 1
ATOM 3105 C C . GLU A 1 397 ? -8.711 12.477 -12.039 1 63.84 397 GLU A C 1
ATOM 3107 O O . GLU A 1 397 ? -7.844 13.352 -11.984 1 63.84 397 GLU A O 1
ATOM 3112 N N . ARG A 1 398 ? -9.859 12.508 -12.695 1 63.09 398 ARG A N 1
ATOM 3113 C CA . ARG A 1 398 ? -10.172 13.766 -13.367 1 63.09 398 ARG A CA 1
ATOM 3114 C C . ARG A 1 398 ? -10.344 14.891 -12.352 1 63.09 398 ARG A C 1
ATOM 3116 O O . ARG A 1 398 ? -9.812 15.992 -12.547 1 63.09 398 ARG A O 1
ATOM 3123 N N . LYS A 1 399 ? -11.062 14.617 -11.312 1 64.69 399 LYS A N 1
ATOM 3124 C CA . LYS A 1 399 ? -11.25 15.625 -10.266 1 64.69 399 LYS A CA 1
ATOM 3125 C C . LYS A 1 399 ? -9.922 16.016 -9.633 1 64.69 399 LYS A C 1
ATOM 3127 O O . LYS A 1 399 ? -9.688 17.188 -9.344 1 64.69 399 LYS A O 1
ATOM 3132 N N . TRP A 1 400 ? -9.219 14.992 -9.523 1 69.5 400 TRP A N 1
ATOM 3133 C CA . TRP A 1 400 ? -7.898 15.266 -8.961 1 69.5 400 TRP A CA 1
ATOM 3134 C C . TRP A 1 400 ? -7.066 16.125 -9.906 1 69.5 400 TRP A C 1
ATOM 3136 O O . TRP A 1 400 ? -6.426 17.094 -9.477 1 69.5 400 TRP A O 1
ATOM 3146 N N . THR A 1 401 ? -7.125 15.789 -11.141 1 72 401 THR A N 1
ATOM 3147 C CA . THR A 1 401 ? -6.363 16.547 -12.125 1 72 401 THR A CA 1
ATOM 3148 C C . THR A 1 401 ? -6.871 17.984 -12.227 1 72 401 THR A C 1
ATOM 3150 O O . THR A 1 401 ? -6.078 18.922 -12.336 1 72 401 THR A O 1
ATOM 3153 N N . GLU A 1 402 ? -8.156 18.047 -12.219 1 71.25 402 GLU A N 1
ATOM 3154 C CA . GLU A 1 402 ? -8.75 19.391 -12.266 1 71.25 402 GLU A CA 1
ATOM 3155 C C . GLU A 1 402 ? -8.414 20.188 -11.016 1 71.25 402 GLU A C 1
ATOM 3157 O O . GLU A 1 402 ? -8.117 21.375 -11.094 1 71.25 402 GLU A O 1
ATOM 3162 N N . GLY A 1 403 ? -8.562 19.484 -9.906 1 70.75 403 GLY A N 1
ATOM 3163 C CA . GLY A 1 403 ? -8.195 20.141 -8.656 1 70.75 403 GLY A CA 1
ATOM 3164 C C . GLY A 1 403 ? -6.738 20.562 -8.617 1 70.75 403 GLY A C 1
ATOM 3165 O O . GLY A 1 403 ? -6.418 21.656 -8.164 1 70.75 403 GLY A O 1
ATOM 3166 N N . ARG A 1 404 ? -5.973 19.719 -9.141 1 74.25 404 ARG A N 1
ATOM 3167 C CA . ARG A 1 404 ? -4.551 20.031 -9.188 1 74.25 404 ARG A CA 1
ATOM 3168 C C . ARG A 1 404 ? -4.281 21.219 -10.109 1 74.25 404 ARG A C 1
ATOM 3170 O O . ARG A 1 404 ? -3.5 22.109 -9.773 1 74.25 404 ARG A O 1
ATOM 3177 N N . ARG A 1 405 ? -4.898 21.156 -11.234 1 74.88 405 ARG A N 1
ATOM 3178 C CA . ARG A 1 405 ? -4.746 22.266 -12.188 1 74.88 405 ARG A CA 1
ATOM 3179 C C . ARG A 1 405 ? -5.211 23.578 -11.578 1 74.88 405 ARG A C 1
ATOM 3181 O O . ARG A 1 405 ? -4.543 24.609 -11.727 1 74.88 405 ARG A O 1
ATOM 3188 N N . ALA A 1 406 ? -6.375 23.516 -10.953 1 71.88 406 ALA A N 1
ATOM 3189 C CA . ALA A 1 406 ? -6.91 24.703 -10.297 1 71.88 406 ALA A CA 1
ATOM 3190 C C . ALA A 1 406 ? -5.945 25.219 -9.234 1 71.88 406 ALA A C 1
ATOM 3192 O O . ALA A 1 406 ? -5.727 26.438 -9.117 1 71.88 406 ALA A O 1
ATOM 3193 N N . TRP A 1 407 ? -5.43 24.281 -8.594 1 73.31 407 TRP A N 1
ATOM 3194 C CA . TRP A 1 407 ? -4.477 24.641 -7.551 1 73.31 407 TRP A CA 1
ATOM 3195 C C . TRP A 1 407 ? -3.197 25.203 -8.156 1 73.31 407 TRP A C 1
ATOM 3197 O O . TRP A 1 407 ? -2.654 26.203 -7.668 1 73.31 407 TRP A O 1
ATOM 3207 N N . GLU A 1 408 ? -2.717 24.516 -9.203 1 73.81 408 GLU A N 1
ATOM 3208 C CA . GLU A 1 408 ? -1.525 25.016 -9.883 1 73.81 408 GLU A CA 1
ATOM 3209 C C . GLU A 1 408 ? -1.743 26.422 -10.438 1 73.81 408 GLU A C 1
ATOM 3211 O O . GLU A 1 408 ? -0.842 27.25 -10.383 1 73.81 408 GLU A O 1
ATOM 3216 N N . ASP A 1 409 ? -2.889 26.562 -10.992 1 71.31 409 ASP A N 1
ATOM 3217 C CA . ASP A 1 409 ? -3.244 27.891 -11.5 1 71.31 409 ASP A CA 1
ATOM 3218 C C . ASP A 1 409 ? -3.252 28.922 -10.375 1 71.31 409 ASP A C 1
ATOM 3220 O O . ASP A 1 409 ? -2.814 30.062 -10.562 1 71.31 409 ASP A O 1
ATOM 3224 N N . MET A 1 410 ? -3.811 28.406 -9.328 1 66.06 410 MET A N 1
ATOM 3225 C CA . MET A 1 410 ? -3.83 29.281 -8.156 1 66.06 410 MET A CA 1
ATOM 3226 C C . MET A 1 410 ? -2.412 29.625 -7.711 1 66.06 410 MET A C 1
ATOM 3228 O O . MET A 1 410 ? -2.148 30.75 -7.281 1 66.06 410 MET A O 1
ATOM 3232 N N . CYS A 1 411 ? -1.551 28.422 -7.953 1 63.22 411 CYS A N 1
ATOM 3233 C CA . CYS A 1 411 ? -0.168 28.609 -7.531 1 63.22 411 CYS A CA 1
ATOM 3234 C C . CYS A 1 411 ? 0.632 29.344 -8.602 1 63.22 411 CYS A C 1
ATOM 3236 O O . CYS A 1 411 ? 1.656 29.953 -8.297 1 63.22 411 CYS A O 1
ATOM 3238 N N . LYS A 1 412 ? 0.541 28.719 -10.164 1 56.62 412 LYS A N 1
ATOM 3239 C CA . LYS A 1 412 ? 1.197 29.375 -11.281 1 56.62 412 LYS A CA 1
ATOM 3240 C C . LYS A 1 412 ? 1.022 30.891 -11.211 1 56.62 412 LYS A C 1
ATOM 3242 O O . LYS A 1 412 ? 1.521 31.625 -12.062 1 56.62 412 LYS A O 1
ATOM 3247 N N . THR A 1 413 ? 0.311 31.406 -10.75 1 41.5 413 THR A N 1
ATOM 3248 C CA . THR A 1 413 ? 0.883 32.656 -11.242 1 41.5 413 THR A CA 1
ATOM 3249 C C . THR A 1 413 ? 2.406 32.625 -11.172 1 41.5 413 THR A C 1
ATOM 3251 O O . THR A 1 413 ? 3.082 33.469 -11.773 1 41.5 413 THR A O 1
ATOM 3254 N N . GLY A 1 414 ? 3.572 32.188 -10.336 1 34.25 414 GLY A N 1
ATOM 3255 C CA . GLY A 1 414 ? 4.984 32.188 -10.68 1 34.25 414 GLY A CA 1
ATOM 3256 C C . GLY A 1 414 ? 5.59 30.781 -10.688 1 34.25 414 GLY A C 1
ATOM 3257 O O . GLY A 1 414 ? 5.07 29.875 -10.047 1 34.25 414 GLY A O 1
ATOM 3258 N N . LYS A 1 415 ? 6.043 30.109 -11.945 1 35.59 415 LYS A N 1
ATOM 3259 C CA . LYS A 1 415 ? 6.922 28.969 -12.18 1 35.59 415 LYS A CA 1
ATOM 3260 C C . LYS A 1 415 ? 7.812 28.703 -10.961 1 35.59 415 LYS A C 1
ATOM 3262 O O . LYS A 1 415 ? 8.609 29.562 -10.578 1 35.59 415 LYS A O 1
ATOM 3267 N N . PHE A 1 416 ? 7.426 28.172 -9.961 1 33.12 416 PHE A N 1
ATOM 3268 C CA . PHE A 1 416 ? 8.422 27.891 -8.93 1 33.12 416 PHE A CA 1
ATOM 3269 C C . PHE A 1 416 ? 9.414 26.844 -9.398 1 33.12 416 PHE A C 1
ATOM 3271 O O . PHE A 1 416 ? 9.062 25.672 -9.539 1 33.12 416 PHE A O 1
ATOM 3278 N N . GLU A 1 417 ? 10.266 27.062 -10.391 1 32.41 417 GLU A N 1
ATOM 3279 C CA . GLU A 1 417 ? 11.438 26.266 -10.742 1 32.41 417 GLU A CA 1
ATOM 3280 C C . GLU A 1 417 ? 12.273 25.953 -9.508 1 32.41 417 GLU A C 1
ATOM 3282 O O . GLU A 1 417 ? 13.266 26.641 -9.227 1 32.41 417 GLU A O 1
ATOM 3287 N N . GLY A 1 418 ? 11.922 25.906 -8.406 1 31.19 418 GLY A N 1
ATOM 3288 C CA . GLY A 1 418 ? 12.922 25.625 -7.391 1 31.19 418 GLY A CA 1
ATOM 3289 C C . GLY A 1 418 ? 13.727 24.375 -7.676 1 31.19 418 GLY A C 1
ATOM 3290 O O . GLY A 1 418 ? 13.406 23.297 -7.164 1 31.19 418 GLY A O 1
ATOM 3291 N N . THR A 1 419 ? 14.188 24.062 -8.883 1 31.62 419 THR A N 1
ATOM 3292 C CA . THR A 1 419 ? 15.094 23.062 -9.414 1 31.62 419 THR A CA 1
ATOM 3293 C C . THR A 1 419 ? 16.188 22.719 -8.398 1 31.62 419 THR A C 1
ATOM 3295 O O . THR A 1 419 ? 16.531 21.547 -8.211 1 31.62 419 THR A O 1
ATOM 3298 N N . HIS A 1 420 ? 17.266 23.703 -8.148 1 29.78 420 HIS A N 1
ATOM 3299 C CA . HIS A 1 420 ? 18.641 23.422 -7.762 1 29.78 420 HIS A CA 1
ATOM 3300 C C . HIS A 1 420 ? 18.734 23.031 -6.289 1 29.78 420 HIS A C 1
ATOM 3302 O O . HIS A 1 420 ? 19.797 22.656 -5.805 1 29.78 420 HIS A O 1
ATOM 3308 N N . TRP A 1 421 ? 17.953 23.5 -5.535 1 29.11 421 TRP A N 1
ATOM 3309 C CA . TRP A 1 421 ? 18.344 23.328 -4.141 1 29.11 421 TRP A CA 1
ATOM 3310 C C . TRP A 1 421 ? 18.531 21.844 -3.816 1 29.11 421 TRP A C 1
ATOM 3312 O O . TRP A 1 421 ? 19.297 21.484 -2.912 1 29.11 421 TRP A O 1
ATOM 3322 N N . TRP A 1 422 ? 17.594 21.016 -4.203 1 32.25 422 TRP A N 1
ATOM 3323 C CA . TRP A 1 422 ? 17.641 19.734 -3.516 1 32.25 422 TRP A CA 1
ATOM 3324 C C . TRP A 1 422 ? 18.719 18.844 -4.102 1 32.25 422 TRP A C 1
ATOM 3326 O O . TRP A 1 422 ? 18.828 17.656 -3.736 1 32.25 422 TRP A O 1
ATOM 3336 N N . GLN A 1 423 ? 19.359 19.203 -5.207 1 27.84 423 GLN A N 1
ATOM 3337 C CA . GLN A 1 423 ? 20.359 18.25 -5.691 1 27.84 423 GLN A CA 1
ATOM 3338 C C . GLN A 1 423 ? 21.438 18.016 -4.648 1 27.84 423 GLN A C 1
ATOM 3340 O O . GLN A 1 423 ? 22.344 17.219 -4.863 1 27.84 423 GLN A O 1
ATOM 3345 N N . GLY A 1 424 ? 21.75 19 -3.744 1 24.78 424 GLY A N 1
ATOM 3346 C CA . GLY A 1 424 ? 22.859 18.641 -2.879 1 24.78 424 GLY A CA 1
ATOM 3347 C C . GLY A 1 424 ? 22.516 17.578 -1.86 1 24.78 424 GLY A C 1
ATOM 3348 O O . GLY A 1 424 ? 21.344 17.406 -1.499 1 24.78 424 GLY A O 1
ATOM 3349 N N . MET B 1 1 ? -59.031 37.188 -36.719 1 16.83 1 MET B N 1
ATOM 3350 C CA . MET B 1 1 ? -58.25 37.875 -37.719 1 16.83 1 MET B CA 1
ATOM 3351 C C . MET B 1 1 ? -56.812 37.312 -37.781 1 16.83 1 MET B C 1
ATOM 3353 O O . MET B 1 1 ? -56.281 36.906 -36.781 1 16.83 1 MET B O 1
ATOM 3357 N N . GLU B 1 2 ? -56.156 37.094 -39.094 1 16.91 2 GLU B N 1
ATOM 3358 C CA . GLU B 1 2 ? -55.219 36.469 -40 1 16.91 2 GLU B CA 1
ATOM 3359 C C . GLU B 1 2 ? -53.812 37.062 -39.844 1 16.91 2 GLU B C 1
ATOM 3361 O O . GLU B 1 2 ? -52.875 36.656 -40.562 1 16.91 2 GLU B O 1
ATOM 3366 N N . ARG B 1 3 ? -53.469 37.75 -38.938 1 14.84 3 ARG B N 1
ATOM 3367 C CA . ARG B 1 3 ? -52.531 38.719 -39.5 1 14.84 3 ARG B CA 1
ATOM 3368 C C . ARG B 1 3 ? -51.375 38 -40.219 1 14.84 3 ARG B C 1
ATOM 3370 O O . ARG B 1 3 ? -51.125 36.812 -39.969 1 14.84 3 ARG B O 1
ATOM 3377 N N . ARG B 1 4 ? -50.094 38.594 -40.344 1 15.73 4 ARG B N 1
ATOM 3378 C CA . ARG B 1 4 ? -49.406 39.281 -41.438 1 15.73 4 ARG B CA 1
ATOM 3379 C C . ARG B 1 4 ? -48.281 38.438 -42 1 15.73 4 ARG B C 1
ATOM 3381 O O . ARG B 1 4 ? -47.844 37.469 -41.375 1 15.73 4 ARG B O 1
ATOM 3388 N N . SER B 1 5 ? -47.312 38.969 -42.812 1 15.12 5 SER B N 1
ATOM 3389 C CA . SER B 1 5 ? -46.625 39.062 -44.125 1 15.12 5 SER B CA 1
ATOM 3390 C C . SER B 1 5 ? -45.156 38.625 -44.031 1 15.12 5 SER B C 1
ATOM 3392 O O . SER B 1 5 ? -44.469 38.562 -45.031 1 15.12 5 SER B O 1
ATOM 3394 N N . ALA B 1 6 ? -44.5 38.656 -42.906 1 17.31 6 ALA B N 1
ATOM 3395 C CA . ALA B 1 6 ? -43.188 39.344 -43.094 1 17.31 6 ALA B CA 1
ATOM 3396 C C . ALA B 1 6 ? -42.312 38.562 -44.094 1 17.31 6 ALA B C 1
ATOM 3398 O O . ALA B 1 6 ? -42.094 37.344 -43.906 1 17.31 6 ALA B O 1
ATOM 3399 N N . SER B 1 7 ? -41.844 39.062 -45.188 1 15.67 7 SER B N 1
ATOM 3400 C CA . SER B 1 7 ? -41.344 38.969 -46.531 1 15.67 7 SER B CA 1
ATOM 3401 C C . SER B 1 7 ? -39.969 38.312 -46.594 1 15.67 7 SER B C 1
ATOM 3403 O O . SER B 1 7 ? -39.75 37.312 -47.281 1 15.67 7 SER B O 1
ATOM 3405 N N . GLU B 1 8 ? -38.906 39.094 -47.031 1 15.88 8 GLU B N 1
ATOM 3406 C CA . GLU B 1 8 ? -38.219 39.031 -48.312 1 15.88 8 GLU B CA 1
ATOM 3407 C C . GLU B 1 8 ? -36.906 38.25 -48.188 1 15.88 8 GLU B C 1
ATOM 3409 O O . GLU B 1 8 ? -36.688 37.312 -48.969 1 15.88 8 GLU B O 1
ATOM 3414 N N . THR B 1 9 ? -35.656 38.938 -47.938 1 15.96 9 THR B N 1
ATOM 3415 C CA . THR B 1 9 ? -34.75 39.281 -49 1 15.96 9 THR B CA 1
ATOM 3416 C C . THR B 1 9 ? -33.656 38.25 -49.156 1 15.96 9 THR B C 1
ATOM 3418 O O . THR B 1 9 ? -33.438 37.688 -50.25 1 15.96 9 THR B O 1
ATOM 3421 N N . ASN B 1 10 ? -32.281 38.594 -48.875 1 16.58 10 ASN B N 1
ATOM 3422 C CA . ASN B 1 10 ? -31.188 38.812 -49.812 1 16.58 10 ASN B CA 1
ATOM 3423 C C . ASN B 1 10 ? -30.297 37.594 -49.906 1 16.58 10 ASN B C 1
ATOM 3425 O O . ASN B 1 10 ? -30.125 36.844 -48.969 1 16.58 10 ASN B O 1
ATOM 3429 N N . SER B 1 11 ? -29.672 37.156 -51.156 1 16.62 11 SER B N 1
ATOM 3430 C CA . SER B 1 11 ? -29.156 36.219 -52.156 1 16.62 11 SER B CA 1
ATOM 3431 C C . SER B 1 11 ? -27.734 35.75 -51.812 1 16.62 11 SER B C 1
ATOM 3433 O O . SER B 1 11 ? -27.391 34.594 -52 1 16.62 11 SER B O 1
ATOM 3435 N N . ASP B 1 12 ? -26.75 36.656 -51.5 1 16.53 12 ASP B N 1
ATOM 3436 C CA . ASP B 1 12 ? -25.641 36.625 -52.469 1 16.53 12 ASP B CA 1
ATOM 3437 C C . ASP B 1 12 ? -24.562 35.656 -52.062 1 16.53 12 ASP B C 1
ATOM 3439 O O . ASP B 1 12 ? -23.562 35.5 -52.781 1 16.53 12 ASP B O 1
ATOM 3443 N N . LYS B 1 13 ? -24.469 35.094 -50.906 1 18.48 13 LYS B N 1
ATOM 3444 C CA . LYS B 1 13 ? -23.109 35.031 -50.375 1 18.48 13 LYS B CA 1
ATOM 3445 C C . LYS B 1 13 ? -22.203 34.219 -51.281 1 18.48 13 LYS B C 1
ATOM 3447 O O . LYS B 1 13 ? -22.609 33.156 -51.781 1 18.48 13 LYS B O 1
ATOM 3452 N N . MET B 1 14 ? -20.875 34.562 -51.5 1 17.77 14 MET B N 1
ATOM 3453 C CA . MET B 1 14 ? -19.75 34.562 -52.438 1 17.77 14 MET B CA 1
ATOM 3454 C C . MET B 1 14 ? -19.125 33.188 -52.531 1 17.77 14 MET B C 1
ATOM 3456 O O . MET B 1 14 ? -19.234 32.375 -51.625 1 17.77 14 MET B O 1
ATOM 3460 N N . SER B 1 15 ? -18.219 32.844 -53.531 1 16.88 15 SER B N 1
ATOM 3461 C CA . SER B 1 15 ? -17.719 32 -54.625 1 16.88 15 SER B CA 1
ATOM 3462 C C . SER B 1 15 ? -16.531 31.156 -54.156 1 16.88 15 SER B C 1
ATOM 3464 O O . SER B 1 15 ? -15.93 30.438 -54.938 1 16.88 15 SER B O 1
ATOM 3466 N N . ILE B 1 16 ? -16.25 31 -52.781 1 20.02 16 ILE B N 1
ATOM 3467 C CA . ILE B 1 16 ? -14.812 30.797 -52.688 1 20.02 16 ILE B CA 1
ATOM 3468 C C . ILE B 1 16 ? -14.406 29.547 -53.469 1 20.02 16 ILE B C 1
ATOM 3470 O O . ILE B 1 16 ? -15.031 28.5 -53.344 1 20.02 16 ILE B O 1
ATOM 3474 N N . PRO B 1 17 ? -13.461 29.594 -54.438 1 17.73 17 PRO B N 1
ATOM 3475 C CA . PRO B 1 17 ? -12.977 28.797 -55.562 1 17.73 17 PRO B CA 1
ATOM 3476 C C . PRO B 1 17 ? -12.312 27.5 -55.125 1 17.73 17 PRO B C 1
ATOM 3478 O O . PRO B 1 17 ? -11.797 27.406 -54 1 17.73 17 PRO B O 1
ATOM 3481 N N . SER B 1 18 ? -12.539 26.297 -55.812 1 17.48 18 SER B N 1
ATOM 3482 C CA . SER B 1 18 ? -12.414 24.844 -55.812 1 17.48 18 SER B CA 1
ATOM 3483 C C . SER B 1 18 ? -10.969 24.422 -56.031 1 17.48 18 SER B C 1
ATOM 3485 O O . SER B 1 18 ? -10.695 23.234 -56.281 1 17.48 18 SER B O 1
ATOM 3487 N N . LYS B 1 19 ? -9.906 25.328 -56.031 1 17.58 19 LYS B N 1
ATOM 3488 C CA . LYS B 1 19 ? -8.836 24.891 -56.906 1 17.58 19 LYS B CA 1
ATOM 3489 C C . LYS B 1 19 ? -8.25 23.562 -56.438 1 17.58 19 LYS B C 1
ATOM 3491 O O . LYS B 1 19 ? -7.727 23.453 -55.344 1 17.58 19 LYS B O 1
ATOM 3496 N N . ALA B 1 20 ? -8.656 22.422 -56.969 1 19.28 20 ALA B N 1
ATOM 3497 C CA . ALA B 1 20 ? -8.383 21.016 -56.75 1 19.28 20 ALA B CA 1
ATOM 3498 C C . ALA B 1 20 ? -6.941 20.672 -57.125 1 19.28 20 ALA B C 1
ATOM 3500 O O . ALA B 1 20 ? -6.586 20.688 -58.312 1 19.28 20 ALA B O 1
ATOM 3501 N N . PRO B 1 21 ? -5.891 21.266 -56.5 1 19.95 21 PRO B N 1
ATOM 3502 C CA . PRO B 1 21 ? -4.625 21.141 -57.25 1 19.95 21 PRO B CA 1
ATOM 3503 C C . PRO B 1 21 ? -4.293 19.688 -57.594 1 19.95 21 PRO B C 1
ATOM 3505 O O . PRO B 1 21 ? -4.738 18.766 -56.906 1 19.95 21 PRO B O 1
ATOM 3508 N N . SER B 1 22 ? -4.004 19.438 -58.906 1 19.02 22 SER B N 1
ATOM 3509 C CA . SER B 1 22 ? -3.705 18.266 -59.75 1 19.02 22 SER B CA 1
ATOM 3510 C C . SER B 1 22 ? -2.498 17.516 -59.188 1 19.02 22 SER B C 1
ATOM 3512 O O . SER B 1 22 ? -1.536 18.125 -58.719 1 19.02 22 SER B O 1
ATOM 3514 N N . LEU B 1 23 ? -2.637 16.219 -58.906 1 21.52 23 LEU B N 1
ATOM 3515 C CA . LEU B 1 23 ? -1.85 15.117 -58.375 1 21.52 23 LEU B CA 1
ATOM 3516 C C . LEU B 1 23 ? -0.685 14.773 -59.281 1 21.52 23 LEU B C 1
ATOM 3518 O O . LEU B 1 23 ? -0.884 14.18 -60.344 1 21.52 23 LEU B O 1
ATOM 3522 N N . SER B 1 24 ? 0.164 15.828 -59.719 1 19.69 24 SER B N 1
ATOM 3523 C CA . SER B 1 24 ? 1.188 15.5 -60.688 1 19.69 24 SER B CA 1
ATOM 3524 C C . SER B 1 24 ? 1.941 14.234 -60.312 1 19.69 24 SER B C 1
ATOM 3526 O O . SER B 1 24 ? 2.156 13.961 -59.125 1 19.69 24 SER B O 1
ATOM 3528 N N . SER B 1 25 ? 2.162 13.352 -61.375 1 22 25 SER B N 1
ATOM 3529 C CA . SER B 1 25 ? 2.631 11.984 -61.562 1 22 25 SER B CA 1
ATOM 3530 C C . SER B 1 25 ? 4.121 11.859 -61.281 1 22 25 SER B C 1
ATOM 3532 O O . SER B 1 25 ? 4.957 12.281 -62.062 1 22 25 SER B O 1
ATOM 3534 N N . CYS B 1 26 ? 4.676 12.438 -60.219 1 22.98 26 CYS B N 1
ATOM 3535 C CA . CYS B 1 26 ? 6.133 12.43 -60.156 1 22.98 26 CYS B CA 1
ATOM 3536 C C . CYS B 1 26 ? 6.68 11.031 -60.438 1 22.98 26 CYS B C 1
ATOM 3538 O O . CYS B 1 26 ? 6.328 10.078 -59.719 1 22.98 26 CYS B O 1
ATOM 3540 N N . THR B 1 27 ? 7.043 10.812 -61.688 1 21.59 27 THR B N 1
ATOM 3541 C CA . THR B 1 27 ? 7.59 9.664 -62.406 1 21.59 27 THR B CA 1
ATOM 3542 C C . THR B 1 27 ? 8.648 8.961 -61.562 1 21.59 27 THR B C 1
ATOM 3544 O O . THR B 1 27 ? 9.133 9.508 -60.594 1 21.59 27 THR B O 1
ATOM 3547 N N . SER B 1 28 ? 9.773 8.5 -62.312 1 22.97 28 SER B N 1
ATOM 3548 C CA . SER B 1 28 ? 10.484 7.23 -62.438 1 22.97 28 SER B CA 1
ATOM 3549 C C . SER B 1 28 ? 11.688 7.176 -61.5 1 22.97 28 SER B C 1
ATOM 3551 O O . SER B 1 28 ? 12.539 6.293 -61.656 1 22.97 28 SER B O 1
ATOM 3553 N N . ASN B 1 29 ? 11.836 7.984 -60.5 1 23.83 29 ASN B N 1
ATOM 3554 C CA . ASN B 1 29 ? 13.227 8.016 -60.062 1 23.83 29 ASN B CA 1
ATOM 3555 C C . ASN B 1 29 ? 13.773 6.613 -59.812 1 23.83 29 ASN B C 1
ATOM 3557 O O . ASN B 1 29 ? 13.18 5.84 -59.062 1 23.83 29 ASN B O 1
ATOM 3561 N N . SER B 1 30 ? 14.547 6.078 -60.781 1 24.22 30 SER B N 1
ATOM 3562 C CA . SER B 1 30 ? 15.32 4.84 -60.781 1 24.22 30 SER B CA 1
ATOM 3563 C C . SER B 1 30 ? 16.141 4.699 -59.5 1 24.22 30 SER B C 1
ATOM 3565 O O . SER B 1 30 ? 17.125 5.426 -59.312 1 24.22 30 SER B O 1
ATOM 3567 N N . LYS B 1 31 ? 15.516 4.672 -58.438 1 26.52 31 LYS B N 1
ATOM 3568 C CA . LYS B 1 31 ? 16.266 4.457 -57.219 1 26.52 31 LYS B CA 1
ATOM 3569 C C . LYS B 1 31 ? 17.297 3.346 -57.375 1 26.52 31 LYS B C 1
ATOM 3571 O O . LYS B 1 31 ? 16.953 2.225 -57.781 1 26.52 31 LYS B O 1
ATOM 3576 N N . ASP B 1 32 ? 18.469 3.75 -57.844 1 28.8 32 ASP B N 1
ATOM 3577 C CA . ASP B 1 32 ? 19.609 2.848 -57.844 1 28.8 32 ASP B CA 1
ATOM 3578 C C . ASP B 1 32 ? 19.609 1.945 -56.625 1 28.8 32 ASP B C 1
ATOM 3580 O O . ASP B 1 32 ? 19.422 2.418 -55.5 1 28.8 32 ASP B O 1
ATOM 3584 N N . SER B 1 33 ? 19.109 0.726 -56.75 1 29.92 33 SER B N 1
ATOM 3585 C CA . SER B 1 33 ? 19.234 -0.419 -55.875 1 29.92 33 SER B CA 1
ATOM 3586 C C . SER B 1 33 ? 20.625 -0.495 -55.25 1 29.92 33 SER B C 1
ATOM 3588 O O . SER B 1 33 ? 21.547 -1.027 -55.844 1 29.92 33 SER B O 1
ATOM 3590 N N . HIS B 1 34 ? 21.172 0.706 -54.875 1 30.22 34 HIS B N 1
ATOM 3591 C CA . HIS B 1 34 ? 22.453 0.382 -54.25 1 30.22 34 HIS B CA 1
ATOM 3592 C C . HIS B 1 34 ? 22.328 -0.84 -53.344 1 30.22 34 HIS B C 1
ATOM 3594 O O . HIS B 1 34 ? 21.344 -0.978 -52.625 1 30.22 34 HIS B O 1
ATOM 3600 N N . ASN B 1 35 ? 22.828 -1.956 -53.812 1 30.64 35 ASN B N 1
ATOM 3601 C CA . ASN B 1 35 ? 23.078 -3.209 -53.094 1 30.64 35 ASN B CA 1
ATOM 3602 C C . ASN B 1 35 ? 23.422 -2.967 -51.625 1 30.64 35 ASN B C 1
ATOM 3604 O O . ASN B 1 35 ? 24.484 -2.449 -51.312 1 30.64 35 ASN B O 1
ATOM 3608 N N . GLN B 1 36 ? 22.484 -2.389 -50.906 1 34.03 36 GLN B N 1
ATOM 3609 C CA . GLN B 1 36 ? 22.781 -2.406 -49.469 1 34.03 36 GLN B CA 1
ATOM 3610 C C . GLN B 1 36 ? 23.531 -3.672 -49.094 1 34.03 36 GLN B C 1
ATOM 3612 O O . GLN B 1 36 ? 23.094 -4.785 -49.375 1 34.03 36 GLN B O 1
ATOM 3617 N N . THR B 1 37 ? 24.875 -3.627 -49.25 1 38.75 37 THR B N 1
ATOM 3618 C CA . THR B 1 37 ? 25.672 -4.723 -48.719 1 38.75 37 THR B CA 1
ATOM 3619 C C . THR B 1 37 ? 24.938 -5.391 -47.531 1 38.75 37 THR B C 1
ATOM 3621 O O . THR B 1 37 ? 24.406 -4.711 -46.656 1 38.75 37 THR B O 1
ATOM 3624 N N . PRO B 1 38 ? 24.391 -6.582 -47.75 1 38.5 38 PRO B N 1
ATOM 3625 C CA . PRO B 1 38 ? 23.812 -7.297 -46.625 1 38.5 38 PRO B CA 1
ATOM 3626 C C . PRO B 1 38 ? 24.453 -6.906 -45.281 1 38.5 38 PRO B C 1
ATOM 3628 O O . PRO B 1 38 ? 25.656 -6.641 -45.25 1 38.5 38 PRO B O 1
ATOM 3631 N N . ASN B 1 39 ? 23.781 -6.09 -44.531 1 40.38 39 ASN B N 1
ATOM 3632 C CA . ASN B 1 39 ? 24.219 -5.875 -43.156 1 40.38 39 ASN B CA 1
ATOM 3633 C C . ASN B 1 39 ? 25.047 -7.047 -42.625 1 40.38 39 ASN B C 1
ATOM 3635 O O . ASN B 1 39 ? 24.703 -8.211 -42.875 1 40.38 39 ASN B O 1
ATOM 3639 N N . SER B 1 40 ? 26.359 -7 -42.719 1 43.41 40 SER B N 1
ATOM 3640 C CA . SER B 1 40 ? 27.219 -8.047 -42.156 1 43.41 40 SER B CA 1
ATOM 3641 C C . SER B 1 40 ? 26.484 -8.852 -41.094 1 43.41 40 SER B C 1
ATOM 3643 O O . SER B 1 40 ? 25.75 -8.289 -40.281 1 43.41 40 SER B O 1
ATOM 3645 N N . PRO B 1 41 ? 26.078 -10.07 -41.375 1 46.22 41 PRO B N 1
ATOM 3646 C CA . PRO B 1 41 ? 25.453 -10.875 -40.312 1 46.22 41 PRO B CA 1
ATOM 3647 C C . PRO B 1 41 ? 25.922 -10.492 -38.906 1 46.22 41 PRO B C 1
ATOM 3649 O O . PRO B 1 41 ? 27.047 -10.016 -38.75 1 46.22 41 PRO B O 1
ATOM 3652 N N . PRO B 1 42 ? 25.031 -10 -38.094 1 51.94 42 PRO B N 1
ATOM 3653 C CA . PRO B 1 42 ? 25.5 -9.656 -36.75 1 51.94 42 PRO B CA 1
ATOM 3654 C C . PRO B 1 42 ? 26.641 -10.555 -36.281 1 51.94 42 PRO B C 1
ATOM 3656 O O . PRO B 1 42 ? 26.656 -11.75 -36.562 1 51.94 42 PRO B O 1
ATOM 3659 N N . THR B 1 43 ? 27.859 -10.148 -36.438 1 60.12 43 THR B N 1
ATOM 3660 C CA . THR B 1 43 ? 29 -10.898 -35.906 1 60.12 43 THR B CA 1
ATOM 3661 C C . THR B 1 43 ? 28.578 -11.773 -34.75 1 60.12 43 THR B C 1
ATOM 3663 O O . THR B 1 43 ? 27.906 -11.305 -33.812 1 60.12 43 THR B O 1
ATOM 3666 N N . PRO B 1 44 ? 28.531 -13.078 -35.031 1 71.56 44 PRO B N 1
ATOM 3667 C CA . PRO B 1 44 ? 28.141 -14 -33.938 1 71.56 44 PRO B CA 1
ATOM 3668 C C . PRO B 1 44 ? 28.844 -13.688 -32.625 1 71.56 44 PRO B C 1
ATOM 3670 O O . PRO B 1 44 ? 30 -13.289 -32.625 1 71.56 44 PRO B O 1
ATOM 3673 N N . ARG B 1 45 ? 28.141 -13.523 -31.516 1 83.94 45 ARG B N 1
ATOM 3674 C CA . ARG B 1 45 ? 28.688 -13.273 -30.188 1 83.94 45 ARG B CA 1
ATOM 3675 C C . ARG B 1 45 ? 29.703 -14.344 -29.797 1 83.94 45 ARG B C 1
ATOM 3677 O O . ARG B 1 45 ? 29.531 -15.516 -30.141 1 83.94 45 ARG B O 1
ATOM 3684 N N . PRO B 1 46 ? 30.812 -13.969 -29.281 1 87.75 46 PRO B N 1
ATOM 3685 C CA . PRO B 1 46 ? 31.812 -14.953 -28.859 1 87.75 46 PRO B CA 1
ATOM 3686 C C . PRO B 1 46 ? 31.219 -16.031 -27.938 1 87.75 46 PRO B C 1
ATOM 3688 O O . PRO B 1 46 ? 30.359 -15.727 -27.109 1 87.75 46 PRO B O 1
ATOM 3691 N N . LYS B 1 47 ? 31.703 -17.219 -28.172 1 92.88 47 LYS B N 1
ATOM 3692 C CA . LYS B 1 47 ? 31.266 -18.312 -27.328 1 92.88 47 LYS B CA 1
ATOM 3693 C C . LYS B 1 47 ? 31.734 -18.109 -25.891 1 92.88 47 LYS B C 1
ATOM 3695 O O . LYS B 1 47 ? 32.812 -17.562 -25.656 1 92.88 47 LYS B O 1
ATOM 3700 N N . ILE B 1 48 ? 31 -18.547 -24.906 1 96.06 48 ILE B N 1
ATOM 3701 C CA . ILE B 1 48 ? 31.297 -18.359 -23.5 1 96.06 48 ILE B CA 1
ATOM 3702 C C . ILE B 1 48 ? 32.469 -19.281 -23.094 1 96.06 48 ILE B C 1
ATOM 3704 O O . ILE B 1 48 ? 33.5 -18.812 -22.609 1 96.06 48 ILE B O 1
ATOM 3708 N N . ALA B 1 49 ? 32.281 -20.562 -23.312 1 96.38 49 ALA B N 1
ATOM 3709 C CA . ALA B 1 49 ? 33.281 -21.578 -23 1 96.38 49 ALA B CA 1
ATOM 3710 C C . ALA B 1 49 ? 33.312 -22.672 -24.062 1 96.38 49 ALA B C 1
ATOM 3712 O O . ALA B 1 49 ? 32.781 -23.766 -23.844 1 96.38 49 ALA B O 1
ATOM 3713 N N . PRO B 1 50 ? 34 -22.438 -25.156 1 93.75 50 PRO B N 1
ATOM 3714 C CA . PRO B 1 50 ? 34.031 -23.406 -26.25 1 93.75 50 PRO B CA 1
ATOM 3715 C C . PRO B 1 50 ? 34.5 -24.797 -25.797 1 93.75 50 PRO B C 1
ATOM 3717 O O . PRO B 1 50 ? 34.094 -25.797 -26.375 1 93.75 50 PRO B O 1
ATOM 3720 N N . ASN B 1 51 ? 35.312 -24.844 -24.812 1 93.81 51 ASN B N 1
ATOM 3721 C CA . ASN B 1 51 ? 35.812 -26.125 -24.312 1 93.81 51 ASN B CA 1
ATOM 3722 C C . ASN B 1 51 ? 35.188 -26.484 -22.969 1 93.81 51 ASN B C 1
ATOM 3724 O O . ASN B 1 51 ? 35.75 -27.219 -22.172 1 93.81 51 ASN B O 1
ATOM 3728 N N . GLY B 1 52 ? 34.031 -25.891 -22.688 1 95.75 52 GLY B N 1
ATOM 3729 C CA . GLY B 1 52 ? 33.344 -26.203 -21.453 1 95.75 52 GLY B CA 1
ATOM 3730 C C . GLY B 1 52 ? 32.812 -27.641 -21.406 1 95.75 52 GLY B C 1
ATOM 3731 O O . GLY B 1 52 ? 32.438 -28.203 -22.438 1 95.75 52 GLY B O 1
ATOM 3732 N N . GLU B 1 53 ? 32.781 -28.234 -20.297 1 94.44 53 GLU B N 1
ATOM 3733 C CA . GLU B 1 53 ? 32.375 -29.625 -20.156 1 94.44 53 GLU B CA 1
ATOM 3734 C C . GLU B 1 53 ? 30.906 -29.75 -19.812 1 94.44 53 GLU B C 1
ATOM 3736 O O . GLU B 1 53 ? 30.375 -30.859 -19.719 1 94.44 53 GLU B O 1
ATOM 3741 N N . ILE B 1 54 ? 30.266 -28.641 -19.578 1 95.62 54 ILE B N 1
ATOM 3742 C CA . ILE B 1 54 ? 28.828 -28.656 -19.25 1 95.62 54 ILE B CA 1
ATOM 3743 C C . ILE B 1 54 ? 28.078 -27.828 -20.297 1 95.62 54 ILE B C 1
ATOM 3745 O O . ILE B 1 54 ? 28.516 -26.75 -20.672 1 95.62 54 ILE B O 1
ATOM 3749 N N . ILE B 1 55 ? 27 -28.328 -20.75 1 97.12 55 ILE B N 1
ATOM 3750 C CA . ILE B 1 55 ? 26.047 -27.578 -21.562 1 97.12 55 ILE B CA 1
ATOM 3751 C C . ILE B 1 55 ? 24.734 -27.438 -20.828 1 97.12 55 ILE B C 1
ATOM 3753 O O . ILE B 1 55 ? 24.047 -28.422 -20.562 1 97.12 55 ILE B O 1
ATOM 3757 N N . LEU B 1 56 ? 24.422 -26.203 -20.438 1 96.69 56 LEU B N 1
ATOM 3758 C CA . LEU B 1 56 ? 23.125 -25.906 -19.844 1 96.69 56 LEU B CA 1
ATOM 3759 C C . LEU B 1 56 ? 22.047 -25.766 -20.906 1 96.69 56 LEU B C 1
ATOM 3761 O O . LEU B 1 56 ? 22.219 -25.031 -21.875 1 96.69 56 LEU B O 1
ATOM 3765 N N . LEU B 1 57 ? 21.016 -26.547 -20.812 1 97.81 57 LEU B N 1
ATOM 3766 C CA . LEU B 1 57 ? 19.844 -26.406 -21.672 1 97.81 57 LEU B CA 1
ATOM 3767 C C . LEU B 1 57 ? 18.766 -25.562 -21 1 97.81 57 LEU B C 1
ATOM 3769 O O . LEU B 1 57 ? 17.969 -26.078 -20.203 1 97.81 57 LEU B O 1
ATOM 3773 N N . VAL B 1 58 ? 18.719 -24.344 -21.453 1 97.44 58 VAL B N 1
ATOM 3774 C CA . VAL B 1 58 ? 17.984 -23.359 -20.656 1 97.44 58 VAL B CA 1
ATOM 3775 C C . VAL B 1 58 ? 16.656 -23.031 -21.344 1 97.44 58 VAL B C 1
ATOM 3777 O O . VAL B 1 58 ? 16.609 -22.797 -22.547 1 97.44 58 VAL B O 1
ATOM 3780 N N . GLY B 1 59 ? 15.492 -22.953 -20.531 1 96.25 59 GLY B N 1
ATOM 3781 C CA . GLY B 1 59 ? 14.188 -22.547 -21 1 96.25 59 GLY B CA 1
ATOM 3782 C C . GLY B 1 59 ? 13.422 -23.656 -21.688 1 96.25 59 GLY B C 1
ATOM 3783 O O . GLY B 1 59 ? 13.93 -24.781 -21.812 1 96.25 59 GLY B O 1
ATOM 3784 N N . PRO B 1 60 ? 12.25 -23.312 -22.125 1 94.38 60 PRO B N 1
ATOM 3785 C CA . PRO B 1 60 ? 11.406 -24.312 -22.766 1 94.38 60 PRO B CA 1
ATOM 3786 C C . PRO B 1 60 ? 11.969 -24.797 -24.109 1 94.38 60 PRO B C 1
ATOM 3788 O O . PRO B 1 60 ? 11.742 -25.953 -24.484 1 94.38 60 PRO B O 1
ATOM 3791 N N . ASP B 1 61 ? 12.781 -24.016 -24.766 1 95.94 61 ASP B N 1
ATOM 3792 C CA . ASP B 1 61 ? 13.344 -24.375 -26.062 1 95.94 61 ASP B CA 1
ATOM 3793 C C . ASP B 1 61 ? 14.734 -24.984 -25.906 1 95.94 61 ASP B C 1
ATOM 3795 O O . ASP B 1 61 ? 15.43 -25.234 -26.906 1 95.94 61 ASP B O 1
ATOM 3799 N N . SER B 1 62 ? 15.156 -25.188 -24.734 1 96.25 62 SER B N 1
ATOM 3800 C CA . SER B 1 62 ? 16.438 -25.812 -24.438 1 96.25 62 SER B CA 1
ATOM 3801 C C . SER B 1 62 ? 17.594 -25.094 -25.109 1 96.25 62 SER B C 1
ATOM 3803 O O . SER B 1 62 ? 18.422 -25.703 -25.781 1 96.25 62 SER B O 1
ATOM 3805 N N . HIS B 1 63 ? 17.656 -23.812 -24.953 1 96.5 63 HIS B N 1
ATOM 3806 C CA . HIS B 1 63 ? 18.766 -23.016 -25.469 1 96.5 63 HIS B CA 1
ATOM 3807 C C . HIS B 1 63 ? 20.094 -23.438 -24.844 1 96.5 63 HIS B C 1
ATOM 3809 O O . HIS B 1 63 ? 20.25 -23.391 -23.625 1 96.5 63 HIS B O 1
ATOM 3815 N N . PRO B 1 64 ? 21.031 -23.859 -25.625 1 97 64 PRO B N 1
ATOM 3816 C CA . PRO B 1 64 ? 22.281 -24.359 -25.062 1 97 64 PRO B CA 1
ATOM 3817 C C . PRO B 1 64 ? 23.234 -23.25 -24.656 1 97 64 PRO B C 1
ATOM 3819 O O . PRO B 1 64 ? 23.438 -22.297 -25.406 1 97 64 PRO B O 1
ATOM 3822 N N . VAL B 1 65 ? 23.781 -23.344 -23.453 1 97.44 65 VAL B N 1
ATOM 3823 C CA . VAL B 1 65 ? 24.828 -22.484 -22.938 1 97.44 65 VAL B CA 1
ATOM 3824 C C . VAL B 1 65 ? 25.984 -23.328 -22.406 1 97.44 65 VAL B C 1
ATOM 3826 O O . VAL B 1 65 ? 25.844 -24 -21.391 1 97.44 65 VAL B O 1
ATOM 3829 N N . ARG B 1 66 ? 27.094 -23.25 -23.094 1 97.5 66 ARG B N 1
ATOM 3830 C CA . ARG B 1 66 ? 28.234 -24.062 -22.719 1 97.5 66 ARG B CA 1
ATOM 3831 C C . ARG B 1 66 ? 29.109 -23.344 -21.703 1 97.5 66 ARG B C 1
ATOM 3833 O O . ARG B 1 66 ? 29.484 -22.188 -21.906 1 97.5 66 ARG B O 1
ATOM 3840 N N . VAL B 1 67 ? 29.406 -24.062 -20.562 1 97.5 67 VAL B N 1
ATOM 3841 C CA . VAL B 1 67 ? 30.094 -23.391 -19.469 1 97.5 67 VAL B CA 1
ATOM 3842 C C . VAL B 1 67 ? 31.094 -24.344 -18.812 1 97.5 67 VAL B C 1
ATOM 3844 O O . VAL B 1 67 ? 31.078 -25.547 -19.094 1 97.5 67 VAL B O 1
ATOM 3847 N N . HIS B 1 68 ? 32.062 -23.766 -18.078 1 96 68 HIS B N 1
ATOM 3848 C CA . HIS B 1 68 ? 32.938 -24.547 -17.203 1 96 68 HIS B CA 1
ATOM 3849 C C . HIS B 1 68 ? 32.281 -24.766 -15.844 1 96 68 HIS B C 1
ATOM 3851 O O . HIS B 1 68 ? 31.906 -23.812 -15.172 1 96 68 HIS B O 1
ATOM 3857 N N . SER B 1 69 ? 32.188 -25.984 -15.406 1 94 69 SER B N 1
ATOM 3858 C CA . SER B 1 69 ? 31.562 -26.328 -14.133 1 94 69 SER B CA 1
ATOM 3859 C C . SER B 1 69 ? 32.281 -25.656 -12.969 1 94 69 SER B C 1
ATOM 3861 O O . SER B 1 69 ? 31.641 -25.172 -12.031 1 94 69 SER B O 1
ATOM 3863 N N . LEU B 1 70 ? 33.562 -25.562 -13.039 1 93.62 70 LEU B N 1
ATOM 3864 C CA . LEU B 1 70 ? 34.344 -25 -11.961 1 93.62 70 LEU B CA 1
ATOM 3865 C C . LEU B 1 70 ? 34.031 -23.531 -11.742 1 93.62 70 LEU B C 1
ATOM 3867 O O . LEU B 1 70 ? 33.938 -23.078 -10.602 1 93.62 70 LEU B O 1
ATOM 3871 N N . ILE B 1 71 ? 33.844 -22.812 -12.773 1 96.38 71 ILE B N 1
ATOM 3872 C CA . ILE B 1 71 ? 33.562 -21.391 -12.688 1 96.38 71 ILE B CA 1
ATOM 3873 C C . ILE B 1 71 ? 32.188 -21.156 -12.055 1 96.38 71 ILE B C 1
ATOM 3875 O O . ILE B 1 71 ? 32.062 -20.328 -11.148 1 96.38 71 ILE B O 1
ATOM 3879 N N . LEU B 1 72 ? 31.203 -21.875 -12.461 1 96.69 72 LEU B N 1
ATOM 3880 C CA . LEU B 1 72 ? 29.859 -21.719 -11.922 1 96.69 72 LEU B CA 1
ATOM 3881 C C . LEU B 1 72 ? 29.812 -22.156 -10.461 1 96.69 72 LEU B C 1
ATOM 3883 O O . LEU B 1 72 ? 29.203 -21.484 -9.625 1 96.69 72 LEU B O 1
ATOM 3887 N N . ALA B 1 73 ? 30.484 -23.312 -10.203 1 94.75 73 ALA B N 1
ATOM 3888 C CA . ALA B 1 73 ? 30.484 -23.859 -8.852 1 94.75 73 ALA B CA 1
ATOM 3889 C C . ALA B 1 73 ? 31.188 -22.906 -7.879 1 94.75 73 ALA B C 1
ATOM 3891 O O . ALA B 1 73 ? 30.797 -22.812 -6.711 1 94.75 73 ALA B O 1
ATOM 3892 N N . ASP B 1 74 ? 32.156 -22.281 -8.367 1 95.75 74 ASP B N 1
ATOM 3893 C CA . ASP B 1 74 ? 32.906 -21.344 -7.527 1 95.75 74 ASP B CA 1
ATOM 3894 C C . ASP B 1 74 ? 32.062 -20.078 -7.266 1 95.75 74 ASP B C 1
ATOM 3896 O O . ASP B 1 74 ? 32.188 -19.453 -6.211 1 95.75 74 ASP B O 1
ATOM 3900 N N . ALA B 1 75 ? 31.297 -19.688 -8.234 1 96.5 75 ALA B N 1
ATOM 3901 C CA . ALA B 1 75 ? 30.562 -18.422 -8.203 1 96.5 75 ALA B CA 1
ATOM 3902 C C . ALA B 1 75 ? 29.266 -18.562 -7.422 1 96.5 75 ALA B C 1
ATOM 3904 O O . ALA B 1 75 ? 28.703 -17.562 -6.945 1 96.5 75 ALA B O 1
ATOM 3905 N N . SER B 1 76 ? 28.75 -19.734 -7.227 1 96.94 76 SER B N 1
ATOM 3906 C CA . SER B 1 76 ? 27.391 -19.938 -6.711 1 96.94 76 SER B CA 1
ATOM 3907 C C . SER B 1 76 ? 27.281 -21.266 -5.957 1 96.94 76 SER B C 1
ATOM 3909 O O . SER B 1 76 ? 27.562 -22.328 -6.512 1 96.94 76 SER B O 1
ATOM 3911 N N . PRO B 1 77 ? 26.875 -21.25 -4.703 1 95.62 77 PRO B N 1
ATOM 3912 C CA . PRO B 1 77 ? 26.625 -22.5 -3.992 1 95.62 77 PRO B CA 1
ATOM 3913 C C . PRO B 1 77 ? 25.516 -23.328 -4.633 1 95.62 77 PRO B C 1
ATOM 3915 O O . PRO B 1 77 ? 25.531 -24.562 -4.547 1 95.62 77 PRO B O 1
ATOM 3918 N N . VAL B 1 78 ? 24.547 -22.656 -5.254 1 95.62 78 VAL B N 1
ATOM 3919 C CA . VAL B 1 78 ? 23.438 -23.344 -5.902 1 95.62 78 VAL B CA 1
ATOM 3920 C C . VAL B 1 78 ? 23.938 -24.078 -7.145 1 95.62 78 VAL B C 1
ATOM 3922 O O . VAL B 1 78 ? 23.625 -25.25 -7.344 1 95.62 78 VAL B O 1
ATOM 3925 N N . PHE B 1 79 ? 24.781 -23.422 -7.922 1 94.31 79 PHE B N 1
ATOM 3926 C CA . PHE B 1 79 ? 25.391 -24.078 -9.078 1 94.31 79 PHE B CA 1
ATOM 3927 C C . PHE B 1 79 ? 26.297 -25.219 -8.633 1 94.31 79 PHE B C 1
ATOM 3929 O O . PHE B 1 79 ? 26.359 -26.25 -9.289 1 94.31 79 PHE B O 1
ATOM 3936 N N . LYS B 1 80 ? 26.969 -25 -7.516 1 93.75 80 LYS B N 1
ATOM 3937 C CA . LYS B 1 80 ? 27.844 -26.047 -6.977 1 93.75 80 LYS B CA 1
ATOM 3938 C C . LYS B 1 80 ? 27.047 -27.312 -6.66 1 93.75 80 LYS B C 1
ATOM 3940 O O . LYS B 1 80 ? 27.469 -28.406 -6.996 1 93.75 80 LYS B O 1
ATOM 3945 N N . CYS B 1 81 ? 25.922 -27.078 -6.062 1 92.19 81 CYS B N 1
ATOM 3946 C CA . CYS B 1 81 ? 25.062 -28.203 -5.699 1 92.19 81 CYS B CA 1
ATOM 3947 C C . CYS B 1 81 ? 24.453 -28.844 -6.941 1 92.19 81 CYS B C 1
ATOM 3949 O O . CYS B 1 81 ? 24.344 -30.062 -7.027 1 92.19 81 CYS B O 1
ATOM 3951 N N . LEU B 1 82 ? 24.031 -28.031 -7.883 1 90.38 82 LEU B N 1
ATOM 3952 C CA . LEU B 1 82 ? 23.359 -28.5 -9.094 1 90.38 82 LEU B CA 1
ATOM 3953 C C . LEU B 1 82 ? 24.312 -29.328 -9.953 1 90.38 82 LEU B C 1
ATOM 3955 O O . LEU B 1 82 ? 23.875 -30.297 -10.594 1 90.38 82 LEU B O 1
ATOM 3959 N N . LEU B 1 83 ? 25.641 -29 -9.852 1 89.06 83 LEU B N 1
ATOM 3960 C CA . LEU B 1 83 ? 26.609 -29.609 -10.75 1 89.06 83 LEU B CA 1
ATOM 3961 C C . LEU B 1 83 ? 27.438 -30.656 -10.016 1 89.06 83 LEU B C 1
ATOM 3963 O O . LEU B 1 83 ? 28.359 -31.234 -10.594 1 89.06 83 LEU B O 1
ATOM 3967 N N . LYS B 1 84 ? 27.062 -30.781 -8.695 1 80.88 84 LYS B N 1
ATOM 3968 C CA . LYS B 1 84 ? 27.766 -31.781 -7.91 1 80.88 84 LYS B CA 1
ATOM 3969 C C . LYS B 1 84 ? 27.422 -33.188 -8.391 1 80.88 84 LYS B C 1
ATOM 3971 O O . LYS B 1 84 ? 26.266 -33.5 -8.625 1 80.88 84 LYS B O 1
ATOM 3976 N N . PRO B 1 85 ? 28.562 -33.938 -8.625 1 67.5 85 PRO B N 1
ATOM 3977 C CA . PRO B 1 85 ? 28.328 -35.344 -9.008 1 67.5 85 PRO B CA 1
ATOM 3978 C C . PRO B 1 85 ? 27.656 -36.156 -7.898 1 67.5 85 PRO B C 1
ATOM 3980 O O . PRO B 1 85 ? 27.969 -35.969 -6.723 1 67.5 85 PRO B O 1
ATOM 3983 N N . THR B 1 86 ? 26.406 -36.25 -7.762 1 58.19 86 THR B N 1
ATOM 3984 C CA . THR B 1 86 ? 25.844 -37.125 -6.723 1 58.19 86 THR B CA 1
ATOM 3985 C C . THR B 1 86 ? 26.281 -38.562 -6.93 1 58.19 86 THR B C 1
ATOM 3987 O O . THR B 1 86 ? 26.391 -39.031 -8.07 1 58.19 86 THR B O 1
ATOM 3990 N N . SER B 1 87 ? 27.25 -39.031 -6.082 1 48 87 SER B N 1
ATOM 3991 C CA . SER B 1 87 ? 27.734 -40.406 -6.098 1 48 87 SER B CA 1
ATOM 3992 C C . SER B 1 87 ? 26.625 -41.344 -6.555 1 48 87 SER B C 1
ATOM 3994 O O . SER B 1 87 ? 26.844 -42.562 -6.629 1 48 87 SER B O 1
ATOM 3996 N N . SER B 1 88 ? 25.406 -41.094 -6.27 1 44.19 88 SER B N 1
ATOM 3997 C CA . SER B 1 88 ? 24.531 -42.25 -6.598 1 44.19 88 SER B CA 1
ATOM 3998 C C . SER B 1 88 ? 24.516 -42.5 -8.102 1 44.19 88 SER B C 1
ATOM 4000 O O . SER B 1 88 ? 24.5 -41.562 -8.898 1 44.19 88 SER B O 1
ATOM 4002 N N . THR B 1 89 ? 25.078 -43.594 -8.68 1 42.81 89 THR B N 1
ATOM 4003 C CA . THR B 1 89 ? 25.219 -44.219 -9.992 1 42.81 89 THR B CA 1
ATOM 4004 C C . THR B 1 89 ? 24.125 -43.75 -10.938 1 42.81 89 THR B C 1
ATOM 4006 O O . THR B 1 89 ? 24.234 -43.906 -12.156 1 42.81 89 THR B O 1
ATOM 4009 N N . TYR B 1 90 ? 22.844 -43.812 -10.656 1 40.34 90 TYR B N 1
ATOM 4010 C CA . TYR B 1 90 ? 21.781 -43.938 -11.648 1 40.34 90 TYR B CA 1
ATOM 4011 C C . TYR B 1 90 ? 21.391 -42.562 -12.195 1 40.34 90 TYR B C 1
ATOM 4013 O O . TYR B 1 90 ? 20.547 -42.438 -13.078 1 40.34 90 TYR B O 1
ATOM 4021 N N . THR B 1 91 ? 21.375 -41.438 -11.375 1 43.91 91 THR B N 1
ATOM 4022 C CA . THR B 1 91 ? 20.578 -40.312 -11.867 1 43.91 91 THR B CA 1
ATOM 4023 C C . THR B 1 91 ? 21.438 -39.344 -12.688 1 43.91 91 THR B C 1
ATOM 4025 O O . THR B 1 91 ? 22.656 -39.406 -12.641 1 43.91 91 THR B O 1
ATOM 4028 N N . GLU B 1 92 ? 21 -38.281 -13.438 1 50.59 92 GLU B N 1
ATOM 4029 C CA . GLU B 1 92 ? 21.5 -37.219 -14.305 1 50.59 92 GLU B CA 1
ATOM 4030 C C . GLU B 1 92 ? 22.828 -36.656 -13.789 1 50.59 92 GLU B C 1
ATOM 4032 O O . GLU B 1 92 ? 23.719 -36.344 -14.57 1 50.59 92 GLU B O 1
ATOM 4037 N N . PRO B 1 93 ? 23.141 -36.562 -12.469 1 54.31 93 PRO B N 1
ATOM 4038 C CA . PRO B 1 93 ? 24.375 -35.969 -11.953 1 54.31 93 PRO B CA 1
ATOM 4039 C C . PRO B 1 93 ? 25.594 -36.844 -12.227 1 54.31 93 PRO B C 1
ATOM 4041 O O . PRO B 1 93 ? 26.719 -36.344 -12.266 1 54.31 93 PRO B O 1
ATOM 4044 N N . ALA B 1 94 ? 25.328 -38.062 -12.578 1 59.56 94 ALA B N 1
ATOM 4045 C CA . ALA B 1 94 ? 26.484 -38.906 -12.891 1 59.56 94 ALA B CA 1
ATOM 4046 C C . ALA B 1 94 ? 27.188 -38.406 -14.164 1 59.56 94 ALA B C 1
ATOM 4048 O O . ALA B 1 94 ? 28.406 -38.531 -14.281 1 59.56 94 ALA B O 1
ATOM 4049 N N . ALA B 1 95 ? 26.406 -37.844 -15.039 1 69.44 95 ALA B N 1
ATOM 4050 C CA . ALA B 1 95 ? 26.953 -37.375 -16.312 1 69.44 95 ALA B CA 1
ATOM 4051 C C . ALA B 1 95 ? 27.938 -36.219 -16.109 1 69.44 95 ALA B C 1
ATOM 4053 O O . ALA B 1 95 ? 28.906 -36.094 -16.844 1 69.44 95 ALA B O 1
ATOM 4054 N N . VAL B 1 96 ? 27.766 -35.5 -14.992 1 78.12 96 VAL B N 1
ATOM 4055 C CA . VAL B 1 96 ? 28.625 -34.344 -14.742 1 78.12 96 VAL B CA 1
ATOM 4056 C C . VAL B 1 96 ? 30 -34.812 -14.297 1 78.12 96 VAL B C 1
ATOM 4058 O O . VAL B 1 96 ? 31.016 -34.219 -14.633 1 78.12 96 VAL B O 1
ATOM 4061 N N . LEU B 1 97 ? 30.031 -35.906 -13.633 1 78.81 97 LEU B N 1
ATOM 4062 C CA . LEU B 1 97 ? 31.281 -36.438 -13.086 1 78.81 97 LEU B CA 1
ATOM 4063 C C . LEU B 1 97 ? 32.25 -36.844 -14.203 1 78.81 97 LEU B C 1
ATOM 4065 O O . LEU B 1 97 ? 33.438 -36.688 -14.078 1 78.81 97 LEU B O 1
ATOM 4069 N N . PHE B 1 98 ? 31.672 -37.312 -15.273 1 81.38 98 PHE B N 1
ATOM 4070 C CA . PHE B 1 98 ? 32.5 -37.844 -16.328 1 81.38 98 PHE B CA 1
ATOM 4071 C C . PHE B 1 98 ? 32.5 -36.938 -17.547 1 81.38 98 PHE B C 1
ATOM 4073 O O . PHE B 1 98 ? 33 -37.312 -18.625 1 81.38 98 PHE B O 1
ATOM 4080 N N . ALA B 1 99 ? 32 -35.781 -17.328 1 88.38 99 ALA B N 1
ATOM 4081 C CA . ALA B 1 99 ? 31.891 -34.844 -18.438 1 88.38 99 ALA B CA 1
ATOM 4082 C C . ALA B 1 99 ? 33.281 -34.344 -18.859 1 88.38 99 ALA B C 1
ATOM 4084 O O . ALA B 1 99 ? 34.125 -34.094 -18.016 1 88.38 99 ALA B O 1
ATOM 4085 N N . THR B 1 100 ? 33.531 -34.312 -20.172 1 89.5 100 THR B N 1
ATOM 4086 C CA . THR B 1 100 ? 34.75 -33.781 -20.766 1 89.5 100 THR B CA 1
ATOM 4087 C C . THR B 1 100 ? 34.406 -32.812 -21.875 1 89.5 100 THR B C 1
ATOM 4089 O O . THR B 1 100 ? 33.281 -32.75 -22.359 1 89.5 100 THR B O 1
ATOM 4092 N N . PRO B 1 101 ? 35.344 -31.938 -22.203 1 91.25 101 PRO B N 1
ATOM 4093 C CA . PRO B 1 101 ? 35.094 -31.016 -23.312 1 91.25 101 PRO B CA 1
ATOM 4094 C C . PRO B 1 101 ? 34.625 -31.719 -24.578 1 91.25 101 PRO B C 1
ATOM 4096 O O . PRO B 1 101 ? 33.812 -31.172 -25.328 1 91.25 101 PRO B O 1
ATOM 4099 N N . ASP B 1 102 ? 35.094 -32.906 -24.812 1 92.88 102 ASP B N 1
ATOM 4100 C CA . ASP B 1 102 ? 34.719 -33.656 -26 1 92.88 102 ASP B CA 1
ATOM 4101 C C . ASP B 1 102 ? 33.344 -34.312 -25.844 1 92.88 102 ASP B C 1
ATOM 4103 O O . ASP B 1 102 ? 32.688 -34.625 -26.828 1 92.88 102 ASP B O 1
ATOM 4107 N N . SER B 1 103 ? 33.094 -34.594 -24.641 1 92.94 103 SER B N 1
ATOM 4108 C CA . SER B 1 103 ? 31.797 -35.188 -24.297 1 92.94 103 SER B CA 1
ATOM 4109 C C . SER B 1 103 ? 31.125 -34.438 -23.141 1 92.94 103 SER B C 1
ATOM 4111 O O . SER B 1 103 ? 31.109 -34.969 -22.016 1 92.94 103 SER B O 1
ATOM 4113 N N . PRO B 1 104 ? 30.578 -33.375 -23.422 1 93.88 104 PRO B N 1
ATOM 4114 C CA . PRO B 1 104 ? 30.031 -32.562 -22.359 1 93.88 104 PRO B CA 1
ATOM 4115 C C . PRO B 1 104 ? 28.734 -33.125 -21.766 1 93.88 104 PRO B C 1
ATOM 4117 O O . PRO B 1 104 ? 28 -33.812 -22.469 1 93.88 104 PRO B O 1
ATOM 4120 N N . ALA B 1 105 ? 28.469 -32.875 -20.484 1 93.38 105 ALA B N 1
ATOM 4121 C CA . ALA B 1 105 ? 27.219 -33.25 -19.812 1 93.38 105 ALA B CA 1
ATOM 4122 C C . ALA B 1 105 ? 26.156 -32.188 -20.062 1 93.38 105 ALA B C 1
ATOM 4124 O O . ALA B 1 105 ? 26.453 -30.984 -20.141 1 93.38 105 ALA B O 1
ATOM 4125 N N . HIS B 1 106 ? 24.922 -32.656 -20.203 1 94.38 106 HIS B N 1
ATOM 4126 C CA . HIS B 1 106 ? 23.797 -31.766 -20.391 1 94.38 106 HIS B CA 1
ATOM 4127 C C . HIS B 1 106 ? 22.984 -31.625 -19.109 1 94.38 106 HIS B C 1
ATOM 4129 O O . HIS B 1 106 ? 22.688 -32.625 -18.438 1 94.38 106 HIS B O 1
ATOM 4135 N N . VAL B 1 107 ? 22.781 -30.422 -18.688 1 93.75 107 VAL B N 1
ATOM 4136 C CA . VAL B 1 107 ? 21.984 -30.109 -17.516 1 93.75 107 VAL B CA 1
ATOM 4137 C C . VAL B 1 107 ? 20.781 -29.266 -17.922 1 93.75 107 VAL B C 1
ATOM 4139 O O . VAL B 1 107 ? 20.953 -28.172 -18.5 1 93.75 107 VAL B O 1
ATOM 4142 N N . ALA B 1 108 ? 19.594 -29.672 -17.594 1 94.88 108 ALA B N 1
ATOM 4143 C CA . ALA B 1 108 ? 18.375 -29 -18.031 1 94.88 108 ALA B CA 1
ATOM 4144 C C . ALA B 1 108 ? 17.922 -27.969 -17.016 1 94.88 108 ALA B C 1
ATOM 4146 O O . ALA B 1 108 ? 17.859 -28.25 -15.812 1 94.88 108 ALA B O 1
ATOM 4147 N N . LEU B 1 109 ? 17.672 -26.781 -17.484 1 95.94 109 LEU B N 1
ATOM 4148 C CA . LEU B 1 109 ? 17.047 -25.703 -16.734 1 95.94 109 LEU B CA 1
ATOM 4149 C C . LEU B 1 109 ? 15.828 -25.156 -17.469 1 95.94 109 LEU B C 1
ATOM 4151 O O . LEU B 1 109 ? 15.805 -23.984 -17.859 1 95.94 109 LEU B O 1
ATOM 4155 N N . PRO B 1 110 ? 14.758 -25.891 -17.5 1 95.88 110 PRO B N 1
ATOM 4156 C CA . PRO B 1 110 ? 13.641 -25.578 -18.391 1 95.88 110 PRO B CA 1
ATOM 4157 C C . PRO B 1 110 ? 12.859 -24.344 -17.953 1 95.88 110 PRO B C 1
ATOM 4159 O O . PRO B 1 110 ? 12.203 -23.688 -18.766 1 95.88 110 PRO B O 1
ATOM 4162 N N . GLU B 1 111 ? 12.867 -23.922 -16.688 1 93.94 111 GLU B N 1
ATOM 4163 C CA . GLU B 1 111 ? 12.031 -22.844 -16.172 1 93.94 111 GLU B CA 1
ATOM 4164 C C . GLU B 1 111 ? 12.773 -21.516 -16.188 1 93.94 111 GLU B C 1
ATOM 4166 O O . GLU B 1 111 ? 12.188 -20.469 -15.922 1 93.94 111 GLU B O 1
ATOM 4171 N N . ASP B 1 112 ? 14.078 -21.594 -16.562 1 96.5 112 ASP B N 1
ATOM 4172 C CA . ASP B 1 112 ? 14.898 -20.406 -16.422 1 96.5 112 ASP B CA 1
ATOM 4173 C C . ASP B 1 112 ? 14.891 -19.594 -17.719 1 96.5 112 ASP B C 1
ATOM 4175 O O . ASP B 1 112 ? 14.633 -20.125 -18.797 1 96.5 112 ASP B O 1
ATOM 4179 N N . ASP B 1 113 ? 15.102 -18.297 -17.594 1 96 113 ASP B N 1
ATOM 4180 C CA . ASP B 1 113 ? 15.211 -17.375 -18.719 1 96 113 ASP B CA 1
ATOM 4181 C C . ASP B 1 113 ? 16.562 -17.516 -19.422 1 96 113 ASP B C 1
ATOM 4183 O O . ASP B 1 113 ? 17.609 -17.281 -18.828 1 96 113 ASP B O 1
ATOM 4187 N N . PRO B 1 114 ? 16.547 -17.938 -20.703 1 97.25 114 PRO B N 1
ATOM 4188 C CA . PRO B 1 114 ? 17.812 -18.188 -21.406 1 97.25 114 PRO B CA 1
ATOM 4189 C C . PRO B 1 114 ? 18.703 -16.953 -21.484 1 97.25 114 PRO B C 1
ATOM 4191 O O . PRO B 1 114 ? 19.922 -17.078 -21.344 1 97.25 114 PRO B O 1
ATOM 4194 N N . GLN B 1 115 ? 18.125 -15.82 -21.734 1 96.31 115 GLN B N 1
ATOM 4195 C CA . GLN B 1 115 ? 18.922 -14.609 -21.844 1 96.31 115 GLN B CA 1
ATOM 4196 C C . GLN B 1 115 ? 19.594 -14.266 -20.516 1 96.31 115 GLN B C 1
ATOM 4198 O O . GLN B 1 115 ? 20.75 -13.852 -20.484 1 96.31 115 GLN B O 1
ATOM 4203 N N . ALA B 1 116 ? 18.875 -14.375 -19.438 1 98 116 ALA B N 1
ATOM 4204 C CA . ALA B 1 116 ? 19.406 -14.07 -18.109 1 98 116 ALA B CA 1
ATOM 4205 C C . ALA B 1 116 ? 20.547 -15.023 -17.75 1 98 116 ALA B C 1
ATOM 4207 O O . ALA B 1 116 ? 21.609 -14.586 -17.281 1 98 116 ALA B O 1
ATOM 4208 N N . ILE B 1 117 ? 20.359 -16.266 -18.016 1 98.19 117 ILE B N 1
ATOM 4209 C CA . ILE B 1 117 ? 21.375 -17.266 -17.703 1 98.19 117 ILE B CA 1
ATOM 4210 C C . ILE B 1 117 ? 22.609 -17.031 -18.562 1 98.19 117 ILE B C 1
ATOM 4212 O O . ILE B 1 117 ? 23.734 -17.094 -18.078 1 98.19 117 ILE B O 1
ATOM 4216 N N . GLU B 1 118 ? 22.359 -16.797 -19.828 1 97.62 118 GLU B N 1
ATOM 4217 C CA . GLU B 1 118 ? 23.484 -16.531 -20.703 1 97.62 118 GLU B CA 1
ATOM 4218 C C . GLU B 1 118 ? 24.297 -15.336 -20.219 1 97.62 118 GLU B C 1
ATOM 4220 O O . GLU B 1 118 ? 25.531 -15.375 -20.203 1 97.62 118 GLU B O 1
ATOM 4225 N N . THR B 1 119 ? 23.594 -14.25 -19.906 1 97.94 119 THR B N 1
ATOM 4226 C CA . THR B 1 119 ? 24.266 -13.047 -19.406 1 97.94 119 THR B CA 1
ATOM 4227 C C . THR B 1 119 ? 25.078 -13.352 -18.156 1 97.94 119 THR B C 1
ATOM 4229 O O . THR B 1 119 ? 26.234 -12.945 -18.062 1 97.94 119 THR B O 1
ATOM 4232 N N . ILE B 1 120 ? 24.469 -14.078 -17.219 1 98.44 120 ILE B N 1
ATOM 4233 C CA . ILE B 1 120 ? 25.141 -14.445 -15.969 1 98.44 120 ILE B CA 1
ATOM 4234 C C . ILE B 1 120 ? 26.406 -15.258 -16.281 1 98.44 120 ILE B C 1
ATOM 4236 O O . ILE B 1 120 ? 27.484 -14.969 -15.758 1 98.44 120 ILE B O 1
ATOM 4240 N N . CYS B 1 121 ? 26.266 -16.219 -17.172 1 98.06 121 CYS B N 1
ATOM 4241 C CA . CYS B 1 121 ? 27.406 -17.078 -17.531 1 98.06 121 CYS B CA 1
ATOM 4242 C C . CYS B 1 121 ? 28.5 -16.281 -18.219 1 98.06 121 CYS B C 1
ATOM 4244 O O . CYS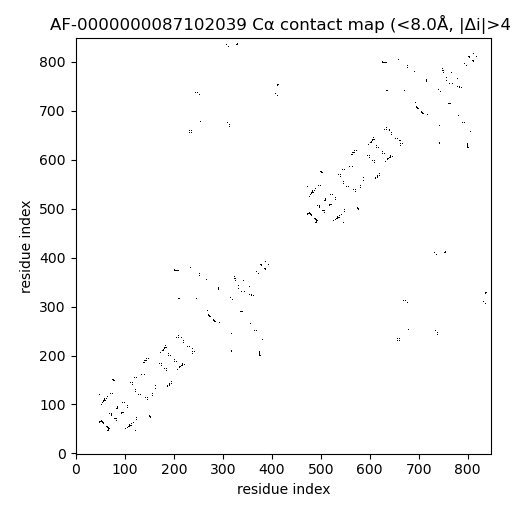 B 1 121 ? 29.688 -16.516 -17.984 1 98.06 121 CYS B O 1
ATOM 4246 N N . ARG B 1 122 ? 28.094 -15.359 -19.062 1 97.62 122 ARG B N 1
ATOM 4247 C CA . ARG B 1 122 ? 29.094 -14.516 -19.719 1 97.62 122 ARG B CA 1
ATOM 4248 C C . ARG B 1 122 ? 29.859 -13.68 -18.703 1 97.62 122 ARG B C 1
ATOM 4250 O O . ARG B 1 122 ? 31.078 -13.57 -18.781 1 97.62 122 ARG B O 1
ATOM 4257 N N . VAL B 1 123 ? 29.141 -13.078 -17.75 1 97.5 123 VAL B N 1
ATOM 4258 C CA . VAL B 1 123 ? 29.75 -12.242 -16.734 1 97.5 123 VAL B CA 1
ATOM 4259 C C . VAL B 1 123 ? 30.703 -13.086 -15.883 1 97.5 123 VAL B C 1
ATOM 4261 O O . VAL B 1 123 ? 31.859 -12.703 -15.664 1 97.5 123 VAL B O 1
ATOM 4264 N N . LEU B 1 124 ? 30.281 -14.273 -15.484 1 97.62 124 LEU B N 1
ATOM 4265 C CA . LEU B 1 124 ? 31.062 -15.125 -14.602 1 97.62 124 LEU B CA 1
ATOM 4266 C C . LEU B 1 124 ? 32.312 -15.641 -15.32 1 97.62 124 LEU B C 1
ATOM 4268 O O . LEU B 1 124 ? 33.344 -15.852 -14.695 1 97.62 124 LEU B O 1
ATOM 4272 N N . HIS B 1 125 ? 32.219 -15.883 -16.656 1 97.06 125 HIS B N 1
ATOM 4273 C CA . HIS B 1 125 ? 33.344 -16.375 -17.453 1 97.06 125 HIS B CA 1
ATOM 4274 C C . HIS B 1 125 ? 34.156 -15.227 -18.031 1 97.06 125 HIS B C 1
ATOM 4276 O O . HIS B 1 125 ? 35.031 -15.438 -18.859 1 97.06 125 HIS B O 1
ATOM 4282 N N . SER B 1 126 ? 33.781 -13.977 -17.703 1 94.56 126 SER B N 1
ATOM 4283 C CA . SER B 1 126 ? 34.469 -12.766 -18.141 1 94.56 126 SER B CA 1
ATOM 4284 C C . SER B 1 126 ? 34.406 -12.602 -19.656 1 94.56 126 SER B C 1
ATOM 4286 O O . SER B 1 126 ? 35.406 -12.258 -20.281 1 94.56 126 SER B O 1
ATOM 4288 N N . ARG B 1 127 ? 33.281 -12.953 -20.219 1 93.88 127 ARG B N 1
ATOM 4289 C CA . ARG B 1 127 ? 33 -12.719 -21.641 1 93.88 127 ARG B CA 1
ATOM 4290 C C . ARG B 1 127 ? 32.094 -11.508 -21.828 1 93.88 127 ARG B C 1
ATOM 4292 O O . ARG B 1 127 ? 30.906 -11.664 -22.156 1 93.88 127 ARG B O 1
ATOM 4299 N N . ILE B 1 128 ? 32.688 -10.328 -21.719 1 92.19 128 ILE B N 1
ATOM 4300 C CA . ILE B 1 128 ? 31.906 -9.102 -21.688 1 92.19 128 ILE B CA 1
ATOM 4301 C C . ILE B 1 128 ? 31.859 -8.469 -23.078 1 92.19 128 ILE B C 1
ATOM 4303 O O . ILE B 1 128 ? 32.906 -8.312 -23.719 1 92.19 128 ILE B O 1
ATOM 4307 N N . ASP B 1 129 ? 30.734 -8.234 -23.594 1 92.19 129 ASP B N 1
ATOM 4308 C CA . ASP B 1 129 ? 30.516 -7.488 -24.828 1 92.19 129 ASP B CA 1
ATOM 4309 C C . ASP B 1 129 ? 29.469 -6.387 -24.641 1 92.19 129 ASP B C 1
ATOM 4311 O O . ASP B 1 129 ? 29.047 -6.121 -23.5 1 92.19 129 ASP B O 1
ATOM 4315 N N . ASP B 1 130 ? 29.062 -5.719 -25.641 1 91 130 ASP B N 1
ATOM 4316 C CA . ASP B 1 130 ? 28.156 -4.578 -25.547 1 91 130 ASP B CA 1
ATOM 4317 C C . ASP B 1 130 ? 26.766 -5.023 -25.094 1 91 130 ASP B C 1
ATOM 4319 O O . ASP B 1 130 ? 26.078 -4.293 -24.375 1 91 130 ASP B O 1
ATOM 4323 N N . ALA B 1 131 ? 26.438 -6.211 -25.531 1 91.94 131 ALA B N 1
ATOM 4324 C CA . ALA B 1 131 ? 25.109 -6.727 -25.188 1 91.94 131 ALA B CA 1
ATOM 4325 C C . ALA B 1 131 ? 24.984 -6.969 -23.688 1 91.94 131 ALA B C 1
ATOM 4327 O O . ALA B 1 131 ? 23.906 -6.828 -23.109 1 91.94 131 ALA B O 1
ATOM 4328 N N . VAL B 1 132 ? 26.094 -7.352 -23.031 1 94.62 132 VAL B N 1
ATOM 4329 C CA . VAL B 1 132 ? 26.125 -7.57 -21.594 1 94.62 132 VAL B CA 1
ATOM 4330 C C . VAL B 1 132 ? 26.125 -6.227 -20.859 1 94.62 132 VAL B C 1
ATOM 4332 O O . VAL B 1 132 ? 25.484 -6.074 -19.828 1 94.62 132 VAL B O 1
ATOM 4335 N N . CYS B 1 133 ? 26.75 -5.234 -21.438 1 92.69 133 CYS B N 1
ATOM 4336 C CA . CYS B 1 133 ? 26.922 -3.943 -20.781 1 92.69 133 CYS B CA 1
ATOM 4337 C C . CYS B 1 133 ? 25.656 -3.1 -20.922 1 92.69 133 CYS B C 1
ATOM 4339 O O . CYS B 1 133 ? 25.328 -2.32 -20.016 1 92.69 133 CYS B O 1
ATOM 4341 N N . ASP B 1 134 ? 25.016 -3.254 -22 1 93.06 134 ASP B N 1
ATOM 4342 C CA . ASP B 1 134 ? 23.906 -2.357 -22.297 1 93.06 134 ASP B CA 1
ATOM 4343 C C . ASP B 1 134 ? 22.562 -3.096 -22.219 1 93.06 134 ASP B C 1
ATOM 4345 O O . ASP B 1 134 ? 21.812 -3.139 -23.188 1 93.06 134 ASP B O 1
ATOM 4349 N N . LEU B 1 135 ? 22.312 -3.537 -21.062 1 95 135 LEU B N 1
ATOM 4350 C CA . LEU B 1 135 ? 21.047 -4.211 -20.812 1 95 135 LEU B CA 1
ATOM 4351 C C . LEU B 1 135 ? 19.922 -3.197 -20.641 1 95 135 LEU B C 1
ATOM 4353 O O . LEU B 1 135 ? 20.125 -2.125 -20.062 1 95 135 LEU B O 1
ATOM 4357 N N . SER B 1 136 ? 18.75 -3.486 -21.219 1 93.31 136 SER B N 1
ATOM 4358 C CA . SER B 1 136 ? 17.562 -2.723 -20.875 1 93.31 136 SER B CA 1
ATOM 4359 C C . SER B 1 136 ? 17.172 -2.934 -19.406 1 93.31 136 SER B C 1
ATOM 4361 O O . SER B 1 136 ? 17.656 -3.863 -18.766 1 93.31 136 SER B O 1
ATOM 4363 N N . ASP B 1 137 ? 16.312 -2.094 -18.906 1 92.88 137 ASP B N 1
ATOM 4364 C CA . ASP B 1 137 ? 15.875 -2.184 -17.516 1 92.88 137 ASP B CA 1
ATOM 4365 C C . ASP B 1 137 ? 15.25 -3.545 -17.219 1 92.88 137 ASP B C 1
ATOM 4367 O O . ASP B 1 137 ? 15.516 -4.148 -16.172 1 92.88 137 ASP B O 1
ATOM 4371 N N . ASP B 1 138 ? 14.406 -3.979 -18.125 1 93 138 ASP B N 1
ATOM 4372 C CA . ASP B 1 138 ? 13.727 -5.254 -17.938 1 93 138 ASP B CA 1
ATOM 4373 C C . ASP B 1 138 ? 14.719 -6.414 -17.953 1 93 138 ASP B C 1
ATOM 4375 O O . ASP B 1 138 ? 14.547 -7.402 -17.234 1 93 138 ASP B O 1
ATOM 4379 N N . GLU B 1 139 ? 15.773 -6.336 -18.797 1 95.88 139 GLU B N 1
ATOM 4380 C CA . GLU B 1 139 ? 16.812 -7.359 -18.844 1 95.88 139 GLU B CA 1
ATOM 4381 C C . GLU B 1 139 ? 17.609 -7.402 -17.547 1 95.88 139 GLU B C 1
ATOM 4383 O O . GLU B 1 139 ? 17.938 -8.477 -17.047 1 95.88 139 GLU B O 1
ATOM 4388 N N . VAL B 1 140 ? 17.922 -6.199 -17.062 1 96.75 140 VAL B N 1
ATOM 4389 C CA . VAL B 1 140 ? 18.641 -6.125 -15.797 1 96.75 140 VAL B CA 1
ATOM 4390 C C . VAL B 1 140 ? 17.844 -6.809 -14.695 1 96.75 140 VAL B C 1
ATOM 4392 O O . VAL B 1 140 ? 18.391 -7.559 -13.883 1 96.75 140 VAL B O 1
ATOM 4395 N N . LEU B 1 141 ? 16.562 -6.539 -14.695 1 96.12 141 LEU B N 1
ATOM 4396 C CA . LEU B 1 141 ? 15.695 -7.145 -13.68 1 96.12 141 LEU B CA 1
ATOM 4397 C C . LEU B 1 141 ? 15.703 -8.664 -13.797 1 96.12 141 LEU B C 1
ATOM 4399 O O . LEU B 1 141 ? 15.836 -9.367 -12.797 1 96.12 141 LEU B O 1
ATOM 4403 N N . ARG B 1 142 ? 15.609 -9.211 -14.992 1 96.81 142 ARG B N 1
ATOM 4404 C CA . ARG B 1 142 ? 15.609 -10.656 -15.188 1 96.81 142 ARG B CA 1
ATOM 4405 C C . ARG B 1 142 ? 16.922 -11.273 -14.711 1 96.81 142 ARG B C 1
ATOM 4407 O O . ARG B 1 142 ? 16.922 -12.344 -14.102 1 96.81 142 ARG B O 1
ATOM 4414 N N . VAL B 1 143 ? 17.969 -10.586 -14.992 1 98.06 143 VAL B N 1
ATOM 4415 C CA . VAL B 1 143 ? 19.281 -11.055 -14.531 1 98.06 143 VAL B CA 1
ATOM 4416 C C . VAL B 1 143 ? 19.328 -11.039 -13.008 1 98.06 143 VAL B C 1
ATOM 4418 O O . VAL B 1 143 ? 19.828 -11.984 -12.383 1 98.06 143 VAL B O 1
ATOM 4421 N N . ALA B 1 144 ? 18.797 -9.93 -12.422 1 98 144 ALA B N 1
ATOM 4422 C CA . ALA B 1 144 ? 18.812 -9.797 -10.969 1 98 144 ALA B CA 1
ATOM 4423 C C . ALA B 1 144 ? 18.047 -10.938 -10.305 1 98 144 ALA B C 1
ATOM 4425 O O . ALA B 1 144 ? 18.531 -11.539 -9.344 1 98 144 ALA B O 1
ATOM 4426 N N . VAL B 1 145 ? 16.891 -11.234 -10.812 1 97.06 145 VAL B N 1
ATOM 4427 C CA . VAL B 1 145 ? 16.047 -12.297 -10.273 1 97.06 145 VAL B CA 1
ATOM 4428 C C . VAL B 1 145 ? 16.766 -13.641 -10.383 1 97.06 145 VAL B C 1
ATOM 4430 O O . VAL B 1 145 ? 16.812 -14.414 -9.422 1 97.06 145 VAL B O 1
ATOM 4433 N N . THR B 1 146 ? 17.344 -13.906 -11.492 1 97.81 146 THR B N 1
ATOM 4434 C CA . THR B 1 146 ? 18.047 -15.164 -11.734 1 97.81 146 THR B CA 1
ATOM 4435 C C . THR B 1 146 ? 19.297 -15.266 -10.859 1 97.81 146 THR B C 1
ATOM 4437 O O . THR B 1 146 ? 19.609 -16.328 -10.336 1 97.81 146 THR B O 1
ATOM 4440 N N . ALA B 1 147 ? 20.016 -14.18 -10.781 1 97.94 147 ALA B N 1
ATOM 4441 C CA . ALA B 1 147 ? 21.219 -14.148 -9.945 1 97.94 147 ALA B CA 1
ATOM 4442 C C . ALA B 1 147 ? 20.875 -14.461 -8.484 1 97.94 147 ALA B C 1
ATOM 4444 O O . ALA B 1 147 ? 21.641 -15.141 -7.797 1 97.94 147 ALA B O 1
ATOM 4445 N N . ASP B 1 148 ? 19.781 -13.891 -8.039 1 96.62 148 ASP B N 1
ATOM 4446 C CA . ASP B 1 148 ? 19.328 -14.188 -6.68 1 96.62 148 ASP B CA 1
ATOM 4447 C C . ASP B 1 148 ? 18.953 -15.664 -6.535 1 96.62 148 ASP B C 1
ATOM 4449 O O . ASP B 1 148 ? 19.312 -16.312 -5.551 1 96.62 148 ASP B O 1
ATOM 4453 N N . LYS B 1 149 ? 18.234 -16.203 -7.516 1 95.94 149 LYS B N 1
ATOM 4454 C CA . LYS B 1 149 ? 17.844 -17.609 -7.523 1 95.94 149 LYS B CA 1
ATOM 4455 C C . LYS B 1 149 ? 19.047 -18.531 -7.391 1 95.94 149 LYS B C 1
ATOM 4457 O O . LYS B 1 149 ? 19 -19.516 -6.656 1 95.94 149 LYS B O 1
ATOM 4462 N N . TYR B 1 150 ? 20.109 -18.188 -8.07 1 97.06 150 TYR B N 1
ATOM 4463 C CA . TYR B 1 150 ? 21.281 -19.062 -8.102 1 97.06 150 TYR B CA 1
ATOM 4464 C C . TYR B 1 150 ? 22.344 -18.562 -7.133 1 97.06 150 TYR B C 1
ATOM 4466 O O . TYR B 1 150 ? 23.469 -19.094 -7.105 1 97.06 150 TYR B O 1
ATOM 4474 N N . ASP B 1 151 ? 22.031 -17.516 -6.383 1 96.38 151 ASP B N 1
ATOM 4475 C CA . ASP B 1 151 ? 22.906 -16.969 -5.336 1 96.38 151 ASP B CA 1
ATOM 4476 C C . ASP B 1 151 ? 24.281 -16.656 -5.879 1 96.38 151 ASP B C 1
ATOM 4478 O O . ASP B 1 151 ? 25.297 -17.109 -5.34 1 96.38 151 ASP B O 1
ATOM 4482 N N . CYS B 1 152 ? 24.344 -15.906 -6.922 1 97 152 CYS B N 1
ATOM 4483 C CA . CYS B 1 152 ? 25.641 -15.586 -7.512 1 97 152 CYS B CA 1
ATOM 4484 C C . CYS B 1 152 ? 25.797 -14.078 -7.688 1 97 152 CYS B C 1
ATOM 4486 O O . CYS B 1 152 ? 26.656 -13.625 -8.453 1 97 152 CYS B O 1
ATOM 4488 N N . THR B 1 153 ? 24.969 -13.258 -7.004 1 96.19 153 THR B N 1
ATOM 4489 C CA . THR B 1 153 ? 25.031 -11.805 -7.105 1 96.19 153 THR B CA 1
ATOM 4490 C C . THR B 1 153 ? 26.406 -11.289 -6.68 1 96.19 153 THR B C 1
ATOM 4492 O O . THR B 1 153 ? 26.969 -10.406 -7.336 1 96.19 153 THR B O 1
ATOM 4495 N N . ALA B 1 154 ? 26.891 -11.852 -5.664 1 94.38 154 ALA B N 1
ATOM 4496 C CA . ALA B 1 154 ? 28.188 -11.391 -5.137 1 94.38 154 ALA B CA 1
ATOM 4497 C C . ALA B 1 154 ? 29.297 -11.586 -6.164 1 94.38 154 ALA B C 1
ATOM 4499 O O . ALA B 1 154 ? 30.172 -10.727 -6.309 1 94.38 154 ALA B O 1
ATOM 4500 N N . ALA B 1 155 ? 29.25 -12.711 -6.898 1 96.56 155 ALA B N 1
ATOM 4501 C CA . ALA B 1 155 ? 30.266 -13.023 -7.898 1 96.56 155 ALA B CA 1
ATOM 4502 C C . ALA B 1 155 ? 30.172 -12.086 -9.094 1 96.56 155 ALA B C 1
ATOM 4504 O O . ALA B 1 155 ? 31.109 -11.961 -9.875 1 96.56 155 ALA B O 1
ATOM 4505 N N . MET B 1 156 ? 29.047 -11.414 -9.219 1 96.56 156 MET B N 1
ATOM 4506 C CA . MET B 1 156 ? 28.812 -10.492 -10.328 1 96.56 156 MET B CA 1
ATOM 4507 C C . MET B 1 156 ? 28.859 -9.047 -9.852 1 96.56 156 MET B C 1
ATOM 4509 O O . MET B 1 156 ? 28.25 -8.164 -10.469 1 96.56 156 MET B O 1
ATOM 4513 N N . GLY B 1 157 ? 29.594 -8.797 -8.852 1 95.06 157 GLY B N 1
ATOM 4514 C CA . GLY B 1 157 ? 29.578 -7.508 -8.18 1 95.06 157 GLY B CA 1
ATOM 4515 C C . GLY B 1 157 ? 29.859 -6.344 -9.109 1 95.06 157 GLY B C 1
ATOM 4516 O O . GLY B 1 157 ? 29.141 -5.34 -9.094 1 95.06 157 GLY B O 1
ATOM 4517 N N . LEU B 1 158 ? 30.906 -6.445 -9.93 1 94 158 LEU B N 1
ATOM 4518 C CA . LEU B 1 158 ? 31.281 -5.359 -10.828 1 94 158 LEU B CA 1
ATOM 4519 C C . LEU B 1 158 ? 30.219 -5.121 -11.883 1 94 158 LEU B C 1
ATOM 4521 O O . LEU B 1 158 ? 29.938 -3.975 -12.25 1 94 158 LEU B O 1
ATOM 4525 N N . ALA B 1 159 ? 29.703 -6.18 -12.398 1 96.06 159 ALA B N 1
ATOM 4526 C CA . ALA B 1 159 ? 28.641 -6.051 -13.391 1 96.06 159 ALA B CA 1
ATOM 4527 C C . ALA B 1 159 ? 27.406 -5.379 -12.797 1 96.06 159 ALA B C 1
ATOM 4529 O O . ALA B 1 159 ? 26.812 -4.5 -13.422 1 96.06 159 ALA B O 1
ATOM 4530 N N . VAL B 1 160 ? 27.062 -5.75 -11.57 1 96.94 160 VAL B N 1
ATOM 4531 C CA . VAL B 1 160 ? 25.922 -5.191 -10.867 1 96.94 160 VAL B CA 1
ATOM 4532 C C . VAL B 1 160 ? 26.109 -3.691 -10.656 1 96.94 160 VAL B C 1
ATOM 4534 O O . VAL B 1 160 ? 25.203 -2.9 -10.914 1 96.94 160 VAL B O 1
ATOM 4537 N N . ARG B 1 161 ? 27.281 -3.324 -10.273 1 94.56 161 ARG B N 1
ATOM 4538 C CA . ARG B 1 161 ? 27.578 -1.909 -10.086 1 94.56 161 ARG B CA 1
ATOM 4539 C C . ARG B 1 161 ? 27.469 -1.145 -11.406 1 94.56 161 ARG B C 1
ATOM 4541 O O . ARG B 1 161 ? 27.016 0.003 -11.422 1 94.56 161 ARG B O 1
ATOM 4548 N N . HIS B 1 162 ? 27.891 -1.771 -12.438 1 95.25 162 HIS B N 1
ATOM 4549 C CA . HIS B 1 162 ? 27.797 -1.149 -13.75 1 95.25 162 HIS B CA 1
ATOM 4550 C C . HIS B 1 162 ? 26.344 -0.93 -14.164 1 95.25 162 HIS B C 1
ATOM 4552 O O . HIS B 1 162 ? 25.984 0.159 -14.609 1 95.25 162 HIS B O 1
ATOM 4558 N N . TRP B 1 163 ? 25.531 -1.933 -14.023 1 96.12 163 TRP B N 1
ATOM 4559 C CA . TRP B 1 163 ? 24.141 -1.871 -14.469 1 96.12 163 TRP B CA 1
ATOM 4560 C C . TRP B 1 163 ? 23.344 -0.896 -13.609 1 96.12 163 TRP B C 1
ATOM 4562 O O . TRP B 1 163 ? 22.344 -0.344 -14.07 1 96.12 163 TRP B O 1
ATOM 4572 N N . LEU B 1 164 ? 23.766 -0.626 -12.32 1 95.69 164 LEU B N 1
ATOM 4573 C CA . LEU B 1 164 ? 23 0.198 -11.391 1 95.69 164 LEU B CA 1
ATOM 4574 C C . LEU B 1 164 ? 23.641 1.578 -11.242 1 95.69 164 LEU B C 1
ATOM 4576 O O . LEU B 1 164 ? 23.359 2.293 -10.273 1 95.69 164 LEU B O 1
ATOM 4580 N N . ARG B 1 165 ? 24.438 1.854 -12.219 1 93.19 165 ARG B N 1
ATOM 4581 C CA . ARG B 1 165 ? 25.047 3.18 -12.195 1 93.19 165 ARG B CA 1
ATOM 4582 C C . ARG B 1 165 ? 23.984 4.27 -12.352 1 93.19 165 ARG B C 1
ATOM 4584 O O . ARG B 1 165 ? 22.969 4.062 -13.008 1 93.19 165 ARG B O 1
ATOM 4591 N N . ALA B 1 166 ? 24.297 5.434 -11.859 1 88.69 166 ALA B N 1
ATOM 4592 C CA . ALA B 1 166 ? 23.359 6.547 -11.773 1 88.69 166 ALA B CA 1
ATOM 4593 C C . ALA B 1 166 ? 22.859 6.941 -13.164 1 88.69 166 ALA B C 1
ATOM 4595 O O . ALA B 1 166 ? 21.688 7.305 -13.328 1 88.69 166 ALA B O 1
ATOM 4596 N N . ASP B 1 167 ? 23.734 6.895 -14.125 1 88.75 167 ASP B N 1
ATOM 4597 C CA . ASP B 1 167 ? 23.359 7.316 -15.469 1 88.75 167 ASP B CA 1
ATOM 4598 C C . ASP B 1 167 ? 22.391 6.324 -16.109 1 88.75 167 ASP B C 1
ATOM 4600 O O . ASP B 1 167 ? 21.688 6.66 -17.062 1 88.75 167 ASP B O 1
ATOM 4604 N N . LYS B 1 168 ? 22.344 5.109 -15.523 1 88.81 168 LYS B N 1
ATOM 4605 C CA . LYS B 1 168 ? 21.469 4.07 -16.047 1 88.81 168 LYS B CA 1
ATOM 4606 C C . LYS B 1 168 ? 20.094 4.121 -15.367 1 88.81 168 LYS B C 1
ATOM 4608 O O . LYS B 1 168 ? 19.172 3.41 -15.773 1 88.81 168 LYS B O 1
ATOM 4613 N N . LEU B 1 169 ? 19.953 4.984 -14.414 1 88.69 169 LEU B N 1
ATOM 4614 C CA . LEU B 1 169 ? 18.734 5.043 -13.625 1 88.69 169 LEU B CA 1
ATOM 4615 C C . LEU B 1 169 ? 17.859 6.223 -14.055 1 88.69 169 LEU B C 1
ATOM 4617 O O . LEU B 1 169 ? 17 6.664 -13.305 1 88.69 169 LEU B O 1
ATOM 4621 N N . GLU B 1 170 ? 18.031 6.691 -15.227 1 84 170 GLU B N 1
ATOM 4622 C CA . GLU B 1 170 ? 17.344 7.895 -15.695 1 84 170 GLU B CA 1
ATOM 4623 C C . GLU B 1 170 ? 15.852 7.641 -15.898 1 84 170 GLU B C 1
ATOM 4625 O O . GLU B 1 170 ? 15.023 8.508 -15.633 1 84 170 GLU B O 1
ATOM 4630 N N . ALA B 1 171 ? 15.547 6.422 -16.328 1 79.06 171 ALA B N 1
ATOM 4631 C CA . ALA B 1 171 ? 14.148 6.117 -16.625 1 79.06 171 ALA B CA 1
ATOM 4632 C C . ALA B 1 171 ? 13.297 6.219 -15.359 1 79.06 171 ALA B C 1
ATOM 4634 O O . ALA B 1 171 ? 12.234 6.852 -15.367 1 79.06 171 ALA B O 1
ATOM 4635 N N . ILE B 1 172 ? 13.781 5.664 -14.312 1 81.88 172 ILE B N 1
ATOM 4636 C CA . ILE B 1 172 ? 13.008 5.676 -13.07 1 81.88 172 ILE B CA 1
ATOM 4637 C C . ILE B 1 172 ? 13.039 7.07 -12.453 1 81.88 172 ILE B C 1
ATOM 4639 O O . ILE B 1 172 ? 12.055 7.52 -11.859 1 81.88 172 ILE B O 1
ATOM 4643 N N . LYS B 1 173 ? 14.078 7.742 -12.633 1 80.94 173 LYS B N 1
ATOM 4644 C CA . LYS B 1 173 ? 14.172 9.109 -12.133 1 80.94 173 LYS B CA 1
ATOM 4645 C C . LYS B 1 173 ? 13.195 10.031 -12.859 1 80.94 173 LYS B C 1
ATOM 4647 O O . LYS B 1 173 ? 12.508 10.836 -12.227 1 80.94 173 LYS B O 1
ATOM 4652 N N . ASN B 1 174 ? 13.094 9.797 -14.094 1 80.12 174 ASN B N 1
ATOM 4653 C CA . ASN B 1 174 ? 12.141 10.578 -14.875 1 80.12 174 ASN B CA 1
ATOM 4654 C C . ASN B 1 174 ? 10.695 10.227 -14.523 1 80.12 174 ASN B C 1
ATOM 4656 O O . ASN B 1 174 ? 9.836 11.102 -14.461 1 80.12 174 ASN B O 1
ATOM 4660 N N . ALA B 1 175 ? 10.508 9.008 -14.305 1 77.94 175 ALA B N 1
ATOM 4661 C CA . ALA B 1 175 ? 9.172 8.562 -13.906 1 77.94 175 ALA B CA 1
ATOM 4662 C C . ALA B 1 175 ? 8.75 9.219 -12.594 1 77.94 175 ALA B C 1
ATOM 4664 O O . ALA B 1 175 ? 7.605 9.656 -12.453 1 77.94 175 ALA B O 1
ATOM 4665 N N . ALA B 1 176 ? 9.617 9.242 -11.695 1 77.88 176 ALA B N 1
ATOM 4666 C CA . ALA B 1 176 ? 9.344 9.859 -10.398 1 77.88 176 ALA B CA 1
ATOM 4667 C C . ALA B 1 176 ? 9 11.344 -10.562 1 77.88 176 ALA B C 1
ATOM 4669 O O . ALA B 1 176 ? 8.062 11.844 -9.938 1 77.88 176 ALA B O 1
ATOM 4670 N N . ARG B 1 177 ? 9.656 11.969 -11.438 1 74.75 177 ARG B N 1
ATOM 4671 C CA . ARG B 1 177 ? 9.469 13.398 -11.656 1 74.75 177 ARG B CA 1
ATOM 4672 C C . ARG B 1 177 ? 8.156 13.672 -12.383 1 74.75 177 ARG B C 1
ATOM 4674 O O . ARG B 1 177 ? 7.52 14.703 -12.156 1 74.75 177 ARG B O 1
ATOM 4681 N N . ASP B 1 178 ? 7.766 12.695 -13.18 1 74.38 178 ASP B N 1
ATOM 4682 C CA . ASP B 1 178 ? 6.512 12.828 -13.914 1 74.38 178 ASP B CA 1
ATOM 4683 C C . ASP B 1 178 ? 5.309 12.594 -13 1 74.38 178 ASP B C 1
ATOM 4685 O O . ASP B 1 178 ? 4.172 12.891 -13.375 1 74.38 178 ASP B O 1
ATOM 4689 N N . GLY B 1 179 ? 5.594 12.18 -11.875 1 68.94 179 GLY B N 1
ATOM 4690 C CA . GLY B 1 179 ? 4.551 12.039 -10.867 1 68.94 179 GLY B CA 1
ATOM 4691 C C . GLY B 1 179 ? 3.852 10.695 -10.922 1 68.94 179 GLY B C 1
ATOM 4692 O O . GLY B 1 179 ? 2.945 10.43 -10.133 1 68.94 179 GLY B O 1
ATOM 4693 N N . CYS B 1 180 ? 4.137 9.906 -11.945 1 69.69 180 CYS B N 1
ATOM 4694 C CA . CYS B 1 180 ? 3.541 8.586 -12.062 1 69.69 180 CYS B CA 1
ATOM 4695 C C . CYS B 1 180 ? 4.574 7.559 -12.516 1 69.69 180 CYS B C 1
ATOM 4697 O O . CYS B 1 180 ? 5.422 7.855 -13.359 1 69.69 180 CYS B O 1
ATOM 4699 N N . ILE B 1 181 ? 4.527 6.465 -11.766 1 72.06 181 ILE B N 1
ATOM 4700 C CA . ILE B 1 181 ? 5.418 5.395 -12.195 1 72.06 181 ILE B CA 1
ATOM 4701 C C . ILE B 1 181 ? 4.781 4.629 -13.352 1 72.06 181 ILE B C 1
ATOM 4703 O O . ILE B 1 181 ? 3.775 3.941 -13.18 1 72.06 181 ILE B O 1
ATOM 4707 N N . GLY B 1 182 ? 5.211 4.969 -14.555 1 67.69 182 GLY B N 1
ATOM 4708 C CA . GLY B 1 182 ? 4.699 4.297 -15.742 1 67.69 182 GLY B CA 1
ATOM 4709 C C . GLY B 1 182 ? 5.125 2.842 -15.828 1 67.69 182 GLY B C 1
ATOM 4710 O O . GLY B 1 182 ? 5.875 2.355 -14.984 1 67.69 182 GLY B O 1
ATOM 4711 N N . PHE B 1 183 ? 4.66 2.275 -16.891 1 66.12 183 PHE B N 1
ATOM 4712 C CA . PHE B 1 183 ? 4.883 0.861 -17.172 1 66.12 183 PHE B CA 1
ATOM 4713 C C . PHE B 1 183 ? 6.375 0.542 -17.188 1 66.12 183 PHE B C 1
ATOM 4715 O O . PHE B 1 183 ? 7.141 1.174 -17.922 1 66.12 183 PHE B O 1
ATOM 4722 N N . ARG B 1 184 ? 6.82 -0.392 -16.391 1 67.69 184 ARG B N 1
ATOM 4723 C CA . ARG B 1 184 ? 8.141 -1.017 -16.328 1 67.69 184 ARG B CA 1
ATOM 4724 C C . ARG B 1 184 ? 9.203 -0.002 -15.914 1 67.69 184 ARG B C 1
ATOM 4726 O O . ARG B 1 184 ? 10.398 -0.268 -16.047 1 67.69 184 ARG B O 1
ATOM 4733 N N . ARG B 1 185 ? 8.773 1.17 -15.531 1 77.56 185 ARG B N 1
ATOM 4734 C CA . ARG B 1 185 ? 9.75 2.166 -15.102 1 77.56 185 ARG B CA 1
ATOM 4735 C C . ARG B 1 185 ? 10.258 1.86 -13.695 1 77.56 185 ARG B C 1
ATOM 4737 O O . ARG B 1 185 ? 11.25 2.441 -13.25 1 77.56 185 ARG B O 1
ATOM 4744 N N . GLY B 1 186 ? 9.641 0.866 -13.164 1 86.88 186 GLY B N 1
ATOM 4745 C CA . GLY B 1 186 ? 10.055 0.501 -11.82 1 86.88 186 GLY B CA 1
ATOM 4746 C C . GLY B 1 186 ? 10.953 -0.719 -11.781 1 86.88 186 GLY B C 1
ATOM 4747 O O . GLY B 1 186 ? 11.305 -1.208 -10.711 1 86.88 186 GLY B O 1
ATOM 4748 N N . ASP B 1 187 ? 11.422 -1.199 -12.961 1 92.81 187 ASP B N 1
ATOM 4749 C CA . ASP B 1 187 ? 12.188 -2.438 -13.039 1 92.81 187 ASP B CA 1
ATOM 4750 C C . ASP B 1 187 ? 13.523 -2.307 -12.312 1 92.81 187 ASP B C 1
ATOM 4752 O O . ASP B 1 187 ? 13.977 -3.252 -11.664 1 92.81 187 ASP B O 1
ATOM 4756 N N . MET B 1 188 ? 14.07 -1.109 -12.43 1 94.31 188 MET B N 1
ATOM 4757 C CA . MET B 1 188 ? 15.391 -0.918 -11.828 1 94.31 188 MET B CA 1
ATOM 4758 C C . MET B 1 188 ? 15.297 -0.938 -10.305 1 94.31 188 MET B C 1
ATOM 4760 O O . MET B 1 188 ? 16.25 -1.339 -9.633 1 94.31 188 MET B O 1
ATOM 4764 N N . LEU B 1 189 ? 14.156 -0.504 -9.797 1 95.44 189 LEU B N 1
ATOM 4765 C CA . LEU B 1 189 ? 13.969 -0.609 -8.352 1 95.44 189 LEU B CA 1
ATOM 4766 C C . LEU B 1 189 ? 13.922 -2.068 -7.914 1 95.44 189 LEU B C 1
ATOM 4768 O O . LEU B 1 189 ? 14.57 -2.451 -6.941 1 95.44 189 LEU B O 1
ATOM 4772 N N . LEU B 1 190 ? 13.195 -2.855 -8.625 1 95.88 190 LEU B N 1
ATOM 4773 C CA . LEU B 1 190 ? 13.102 -4.277 -8.312 1 95.88 190 LEU B CA 1
ATOM 4774 C C . LEU B 1 190 ? 14.445 -4.969 -8.508 1 95.88 190 LEU B C 1
ATOM 4776 O O . LEU B 1 190 ? 14.797 -5.871 -7.75 1 95.88 190 LEU B O 1
ATOM 4780 N N . ALA B 1 191 ? 15.18 -4.512 -9.555 1 96.88 191 ALA B N 1
ATOM 4781 C CA . ALA B 1 191 ? 16.516 -5.066 -9.773 1 96.88 191 ALA B CA 1
ATOM 4782 C C . ALA B 1 191 ? 17.438 -4.77 -8.594 1 96.88 191 ALA B C 1
ATOM 4784 O O . ALA B 1 191 ? 18.156 -5.656 -8.125 1 96.88 191 ALA B O 1
ATOM 4785 N N . ALA B 1 192 ? 17.375 -3.527 -8.125 1 96.94 192 ALA B N 1
ATOM 4786 C CA . ALA B 1 192 ? 18.172 -3.164 -6.965 1 96.94 192 ALA B CA 1
ATOM 4787 C C . ALA B 1 192 ? 17.812 -4.012 -5.75 1 96.94 192 ALA B C 1
ATOM 4789 O O . ALA B 1 192 ? 18.672 -4.379 -4.953 1 96.94 192 ALA B O 1
ATOM 4790 N N . TYR B 1 193 ? 16.531 -4.293 -5.645 1 97.12 193 TYR B N 1
ATOM 4791 C CA . TYR B 1 193 ? 16.031 -5.156 -4.578 1 97.12 193 TYR B CA 1
ATOM 4792 C C . TYR B 1 193 ? 16.625 -6.551 -4.672 1 97.12 193 TYR B C 1
ATOM 4794 O O . TYR B 1 193 ? 17.188 -7.062 -3.697 1 97.12 193 TYR B O 1
ATOM 4802 N N . TRP B 1 194 ? 16.609 -7.152 -5.781 1 97.19 194 TRP B N 1
ATOM 4803 C CA . TRP B 1 194 ? 17.062 -8.531 -5.953 1 97.19 194 TRP B CA 1
ATOM 4804 C C . TRP B 1 194 ? 18.578 -8.633 -5.91 1 97.19 194 TRP B C 1
ATOM 4806 O O . TRP B 1 194 ? 19.125 -9.633 -5.441 1 97.19 194 TRP B O 1
ATOM 4816 N N . PHE B 1 195 ? 19.266 -7.574 -6.379 1 97.31 195 PHE B N 1
ATOM 4817 C CA . PHE B 1 195 ? 20.719 -7.539 -6.301 1 97.31 195 PHE B CA 1
ATOM 4818 C C . PHE B 1 195 ? 21.188 -7.273 -4.871 1 97.31 195 PHE B C 1
ATOM 4820 O O . PHE B 1 195 ? 22.375 -7.332 -4.574 1 97.31 195 PHE B O 1
ATOM 4827 N N . LYS B 1 196 ? 20.234 -6.961 -4.035 1 95.81 196 LYS B N 1
ATOM 4828 C CA . LYS B 1 196 ? 20.5 -6.633 -2.639 1 95.81 196 LYS B CA 1
ATOM 4829 C C . LYS B 1 196 ? 21.453 -5.449 -2.529 1 95.81 196 LYS B C 1
ATOM 4831 O O . LYS B 1 196 ? 22.391 -5.469 -1.722 1 95.81 196 LYS B O 1
ATOM 4836 N N . CYS B 1 197 ? 21.219 -4.531 -3.461 1 95.25 197 CYS B N 1
ATOM 4837 C CA . CYS B 1 197 ? 22.016 -3.309 -3.455 1 95.25 197 CYS B CA 1
ATOM 4838 C C . CYS B 1 197 ? 21.359 -2.229 -2.609 1 95.25 197 CYS B C 1
ATOM 4840 O O . CYS B 1 197 ? 20.562 -1.434 -3.121 1 95.25 197 CYS B O 1
ATOM 4842 N N . GLU B 1 198 ? 21.766 -2.049 -1.38 1 93.94 198 GLU B N 1
ATOM 4843 C CA . GLU B 1 198 ? 21.109 -1.197 -0.395 1 93.94 198 GLU B CA 1
ATOM 4844 C C . GLU B 1 198 ? 21.188 0.273 -0.794 1 93.94 198 GLU B C 1
ATOM 4846 O O . GLU B 1 198 ? 20.188 0.98 -0.792 1 93.94 198 GLU B O 1
ATOM 4851 N N . PRO B 1 199 ? 22.391 0.804 -1.208 1 93.44 199 PRO B N 1
ATOM 4852 C CA . PRO B 1 199 ? 22.469 2.238 -1.488 1 93.44 199 PRO B CA 1
ATOM 4853 C C . PRO B 1 199 ? 21.578 2.67 -2.648 1 93.44 199 PRO B C 1
ATOM 4855 O O . PRO B 1 199 ? 20.891 3.688 -2.553 1 93.44 199 PRO B O 1
ATOM 4858 N N . VAL B 1 200 ? 21.625 1.867 -3.697 1 95.38 200 VAL B N 1
ATOM 4859 C CA . VAL B 1 200 ? 20.828 2.23 -4.867 1 95.38 200 VAL B CA 1
ATOM 4860 C C . VAL B 1 200 ? 19.344 2.09 -4.547 1 95.38 200 VAL B C 1
ATOM 4862 O O . VAL B 1 200 ? 18.531 2.932 -4.945 1 95.38 200 VAL B O 1
ATOM 4865 N N . PHE B 1 201 ? 19.031 1.038 -3.842 1 96.25 201 PHE B N 1
ATOM 4866 C CA . PHE B 1 201 ? 17.656 0.819 -3.443 1 96.25 201 PHE B CA 1
ATOM 4867 C C . PHE B 1 201 ? 17.141 1.984 -2.607 1 96.25 201 PHE B C 1
ATOM 4869 O O . PHE B 1 201 ? 16.047 2.498 -2.854 1 96.25 201 PHE B O 1
ATOM 4876 N N . GLU B 1 202 ? 17.859 2.406 -1.649 1 94.38 202 GLU B N 1
ATOM 4877 C CA . GLU B 1 202 ? 17.484 3.52 -0.783 1 94.38 202 GLU B CA 1
ATOM 4878 C C . GLU B 1 202 ? 17.328 4.812 -1.579 1 94.38 202 GLU B C 1
ATOM 4880 O O . GLU B 1 202 ? 16.375 5.566 -1.374 1 94.38 202 GLU B O 1
ATOM 4885 N N . GLU B 1 203 ? 18.266 5.043 -2.43 1 93.06 203 GLU B N 1
ATOM 4886 C CA . GLU B 1 203 ? 18.234 6.254 -3.242 1 93.06 203 GLU B CA 1
ATOM 4887 C C . GLU B 1 203 ? 16.984 6.285 -4.129 1 93.06 203 GLU B C 1
ATOM 4889 O O . GLU B 1 203 ? 16.297 7.312 -4.215 1 93.06 203 GLU B O 1
ATOM 4894 N N . LEU B 1 204 ? 16.703 5.199 -4.773 1 93.69 204 LEU B N 1
ATOM 4895 C CA . LEU B 1 204 ? 15.57 5.145 -5.688 1 93.69 204 LEU B CA 1
ATOM 4896 C C . LEU B 1 204 ? 14.258 5.289 -4.926 1 93.69 204 LEU B C 1
ATOM 4898 O O . LEU B 1 204 ? 13.344 5.992 -5.375 1 93.69 204 LEU B O 1
ATOM 4902 N N . THR B 1 205 ? 14.148 4.602 -3.803 1 95.25 205 THR B N 1
ATOM 4903 C CA . THR B 1 205 ? 12.922 4.699 -3.016 1 95.25 205 THR B CA 1
ATOM 4904 C C . THR B 1 205 ? 12.742 6.109 -2.459 1 95.25 205 THR B C 1
ATOM 4906 O O . THR B 1 205 ? 11.625 6.617 -2.383 1 95.25 205 THR B O 1
ATOM 4909 N N . ARG B 1 206 ? 13.812 6.738 -2.057 1 93.12 206 ARG B N 1
ATOM 4910 C CA . ARG B 1 206 ? 13.75 8.125 -1.608 1 93.12 206 ARG B CA 1
ATOM 4911 C C . ARG B 1 206 ? 13.234 9.039 -2.721 1 93.12 206 ARG B C 1
ATOM 4913 O O . ARG B 1 206 ? 12.367 9.883 -2.488 1 93.12 206 ARG B O 1
ATOM 4920 N N . LEU B 1 207 ? 13.773 8.852 -3.842 1 91.25 207 LEU B N 1
ATOM 4921 C CA . LEU B 1 207 ? 13.359 9.648 -4.992 1 91.25 207 LEU B CA 1
ATOM 4922 C C . LEU B 1 207 ? 11.883 9.453 -5.289 1 91.25 207 LEU B C 1
ATOM 4924 O O . LEU B 1 207 ? 11.164 10.422 -5.555 1 91.25 207 LEU B O 1
ATOM 4928 N N . LEU B 1 208 ? 11.43 8.25 -5.266 1 92 208 LEU B N 1
ATOM 4929 C CA . LEU B 1 208 ? 10.031 7.953 -5.562 1 92 208 LEU B CA 1
ATOM 4930 C C . LEU B 1 208 ? 9.109 8.602 -4.535 1 92 208 LEU B C 1
ATOM 4932 O O . LEU B 1 208 ? 8.133 9.258 -4.898 1 92 208 LEU B O 1
ATOM 4936 N N . VAL B 1 209 ? 9.398 8.477 -3.273 1 92.94 209 VAL B N 1
ATOM 4937 C CA . VAL B 1 209 ? 8.531 8.977 -2.213 1 92.94 209 VAL B CA 1
ATOM 4938 C C . VAL B 1 209 ? 8.516 10.508 -2.238 1 92.94 209 VAL B C 1
ATOM 4940 O O . VAL B 1 209 ? 7.492 11.125 -1.938 1 92.94 209 VAL B O 1
ATOM 4943 N N . THR B 1 210 ? 9.578 11.164 -2.615 1 91.31 210 THR B N 1
ATOM 4944 C CA . THR B 1 210 ? 9.68 12.617 -2.51 1 91.31 210 THR B CA 1
ATOM 4945 C C . THR B 1 210 ? 9.172 13.289 -3.783 1 91.31 210 THR B C 1
ATOM 4947 O O . THR B 1 210 ? 8.719 14.43 -3.748 1 91.31 210 THR B O 1
ATOM 4950 N N . SER B 1 211 ? 9.172 12.562 -4.871 1 88.38 211 SER B N 1
ATOM 4951 C CA . SER B 1 211 ? 8.914 13.242 -6.137 1 88.38 211 SER B CA 1
ATOM 4952 C C . SER B 1 211 ? 7.594 12.797 -6.746 1 88.38 211 SER B C 1
ATOM 4954 O O . SER B 1 211 ? 7.031 13.492 -7.594 1 88.38 211 SER B O 1
ATOM 4956 N N . THR B 1 212 ? 7.125 11.688 -6.359 1 86.69 212 THR B N 1
ATOM 4957 C CA . THR B 1 212 ? 5.906 11.172 -6.973 1 86.69 212 THR B CA 1
ATOM 4958 C C . THR B 1 212 ? 4.672 11.773 -6.309 1 86.69 212 THR B C 1
ATOM 4960 O O . THR B 1 212 ? 4.578 11.82 -5.082 1 86.69 212 THR B O 1
ATOM 4963 N N . VAL B 1 213 ? 3.764 12.266 -7.164 1 83.06 213 VAL B N 1
ATOM 4964 C CA . VAL B 1 213 ? 2.521 12.828 -6.641 1 83.06 213 VAL B CA 1
ATOM 4965 C C . VAL B 1 213 ? 1.431 11.758 -6.648 1 83.06 213 VAL B C 1
ATOM 4967 O O . VAL B 1 213 ? 0.671 11.625 -5.684 1 83.06 213 VAL B O 1
ATOM 4970 N N . GLY B 1 214 ? 1.455 10.938 -7.641 1 82.19 214 GLY B N 1
ATOM 4971 C CA . GLY B 1 214 ? 0.434 9.914 -7.797 1 82.19 214 GLY B CA 1
ATOM 4972 C C . GLY B 1 214 ? 0.719 8.664 -6.988 1 82.19 214 GLY B C 1
ATOM 4973 O O . GLY B 1 214 ? 1.486 8.695 -6.027 1 82.19 214 GLY B O 1
ATOM 4974 N N . GLY B 1 215 ? -0.005 7.633 -7.293 1 86.69 215 GLY B N 1
ATOM 4975 C CA . GLY B 1 215 ? 0.174 6.371 -6.59 1 86.69 215 GLY B CA 1
ATOM 4976 C C . GLY B 1 215 ? 1.35 5.562 -7.105 1 86.69 215 GLY B C 1
ATOM 4977 O O . GLY B 1 215 ? 2.033 5.98 -8.047 1 86.69 215 GLY B O 1
ATOM 4978 N N . PHE B 1 216 ? 1.672 4.5 -6.422 1 90.75 216 PHE B N 1
ATOM 4979 C CA . PHE B 1 216 ? 2.803 3.652 -6.781 1 90.75 216 PHE B CA 1
ATOM 4980 C C . PHE B 1 216 ? 2.334 2.404 -7.52 1 90.75 216 PHE B C 1
ATOM 4982 O O . PHE B 1 216 ? 3.09 1.44 -7.66 1 90.75 216 PHE B O 1
ATOM 4989 N N . GLU B 1 217 ? 1.051 2.385 -8.039 1 88.25 217 GLU B N 1
ATOM 4990 C CA . GLU B 1 217 ? 0.478 1.232 -8.734 1 88.25 217 GLU B CA 1
ATOM 4991 C C . GLU B 1 217 ? 1.265 0.9 -10 1 88.25 217 GLU B C 1
ATOM 4993 O O . GLU B 1 217 ? 1.262 -0.245 -10.453 1 88.25 217 GLU B O 1
ATOM 4998 N N . GLY B 1 218 ? 1.935 1.879 -10.484 1 87.06 218 GLY B N 1
ATOM 4999 C CA . GLY B 1 218 ? 2.715 1.664 -11.695 1 87.06 218 GLY B CA 1
ATOM 5000 C C . GLY B 1 218 ? 3.812 0.633 -11.523 1 87.06 218 GLY B C 1
ATOM 5001 O O . GLY B 1 218 ? 4.285 0.05 -12.5 1 87.06 218 GLY B O 1
ATOM 5002 N N . LEU B 1 219 ? 4.289 0.389 -10.312 1 90.5 219 LEU B N 1
ATOM 5003 C CA . LEU B 1 219 ? 5.305 -0.619 -10.031 1 90.5 219 LEU B CA 1
ATOM 5004 C C . LEU B 1 219 ? 4.785 -2.018 -10.344 1 90.5 219 LEU B C 1
ATOM 5006 O O . LEU B 1 219 ? 5.566 -2.93 -10.625 1 90.5 219 LEU B O 1
ATOM 5010 N N . VAL B 1 220 ? 3.439 -2.186 -10.281 1 91.81 220 VAL B N 1
ATOM 5011 C CA . VAL B 1 220 ? 2.828 -3.508 -10.367 1 91.81 220 VAL B CA 1
ATOM 5012 C C . VAL B 1 220 ? 2.42 -3.795 -11.805 1 91.81 220 VAL B C 1
ATOM 5014 O O . VAL B 1 220 ? 2.275 -4.957 -12.195 1 91.81 220 VAL B O 1
ATOM 5017 N N . ASP B 1 221 ? 2.305 -2.801 -12.602 1 86.94 221 ASP B N 1
ATOM 5018 C CA . ASP B 1 221 ? 1.79 -2.932 -13.961 1 86.94 221 ASP B CA 1
ATOM 5019 C C . ASP B 1 221 ? 2.619 -3.93 -14.766 1 86.94 221 ASP B C 1
ATOM 5021 O O . ASP B 1 221 ? 3.846 -3.828 -14.812 1 86.94 221 ASP B O 1
ATOM 5025 N N . GLY B 1 222 ? 1.861 -4.914 -15.375 1 85.5 222 GLY B N 1
ATOM 5026 C CA . GLY B 1 222 ? 2.49 -5.867 -16.281 1 85.5 222 GLY B CA 1
ATOM 5027 C C . GLY B 1 222 ? 3.191 -7 -15.547 1 85.5 222 GLY B C 1
ATOM 5028 O O . GLY B 1 222 ? 3.963 -7.746 -16.156 1 85.5 222 GLY B O 1
ATOM 5029 N N . ARG B 1 223 ? 3.008 -7.09 -14.234 1 90.69 223 ARG B N 1
ATOM 5030 C CA . ARG B 1 223 ? 3.695 -8.125 -13.477 1 90.69 223 ARG B CA 1
ATOM 5031 C C . ARG B 1 223 ? 2.719 -9.195 -13 1 90.69 223 ARG B C 1
ATOM 5033 O O . ARG B 1 223 ? 1.541 -8.914 -12.773 1 90.69 223 ARG B O 1
ATOM 5040 N N . ASP B 1 224 ? 3.295 -10.383 -12.93 1 88.75 224 ASP B N 1
ATOM 5041 C CA . ASP B 1 224 ? 2.506 -11.508 -12.43 1 88.75 224 ASP B CA 1
ATOM 5042 C C . ASP B 1 224 ? 3.328 -12.375 -11.484 1 88.75 224 ASP B C 1
ATOM 5044 O O . ASP B 1 224 ? 4.539 -12.18 -11.344 1 88.75 224 ASP B O 1
ATOM 5048 N N . GLY B 1 225 ? 2.645 -13.164 -10.695 1 89.12 225 GLY B N 1
ATOM 5049 C CA . GLY B 1 225 ? 3.34 -14.117 -9.836 1 89.12 225 GLY B CA 1
ATOM 5050 C C . GLY B 1 225 ? 4.098 -13.453 -8.703 1 89.12 225 GLY B C 1
ATOM 5051 O O . GLY B 1 225 ? 3.596 -12.516 -8.078 1 89.12 225 GLY B O 1
ATOM 5052 N N . PRO B 1 226 ? 5.238 -13.953 -8.438 1 88.12 226 PRO B N 1
ATOM 5053 C CA . PRO B 1 226 ? 6.02 -13.453 -7.305 1 88.12 226 PRO B CA 1
ATOM 5054 C C . PRO B 1 226 ? 6.438 -11.992 -7.48 1 88.12 226 PRO B C 1
ATOM 5056 O O . PRO B 1 226 ? 6.566 -11.266 -6.496 1 88.12 226 PRO B O 1
ATOM 5059 N N . GLU B 1 227 ? 6.699 -11.625 -8.703 1 90.75 227 GLU B N 1
ATOM 5060 C CA . GLU B 1 227 ? 7.102 -10.242 -8.961 1 90.75 227 GLU B CA 1
ATOM 5061 C C . GLU B 1 227 ? 5.961 -9.273 -8.656 1 90.75 227 GLU B C 1
ATOM 5063 O O . GLU B 1 227 ? 6.203 -8.141 -8.227 1 90.75 227 GLU B O 1
ATOM 5068 N N . GLU B 1 228 ? 4.785 -9.719 -8.938 1 93.19 228 GLU B N 1
ATOM 5069 C CA . GLU B 1 228 ? 3.625 -8.891 -8.625 1 93.19 228 GLU B CA 1
ATOM 5070 C C . GLU B 1 228 ? 3.475 -8.688 -7.121 1 93.19 228 GLU B C 1
ATOM 5072 O O . GLU B 1 228 ? 3.209 -7.578 -6.66 1 93.19 228 GLU B O 1
ATOM 5077 N N . VAL B 1 229 ? 3.643 -9.766 -6.41 1 93.81 229 VAL B N 1
ATOM 5078 C CA . VAL B 1 229 ? 3.549 -9.711 -4.957 1 93.81 229 VAL B CA 1
ATOM 5079 C C . VAL B 1 229 ? 4.602 -8.75 -4.406 1 93.81 229 VAL B C 1
ATOM 5081 O O . VAL B 1 229 ? 4.289 -7.891 -3.582 1 93.81 229 VAL B O 1
ATOM 5084 N N . LEU B 1 230 ? 5.805 -8.875 -4.883 1 94.31 230 LEU B N 1
ATOM 5085 C CA . LEU B 1 230 ? 6.879 -7.996 -4.438 1 94.31 230 LEU B CA 1
ATOM 5086 C C . LEU B 1 230 ? 6.562 -6.539 -4.773 1 94.31 230 LEU B C 1
ATOM 5088 O O . LEU B 1 230 ? 6.773 -5.648 -3.949 1 94.31 230 LEU B O 1
ATOM 5092 N N . ALA B 1 231 ? 6.113 -6.367 -5.996 1 94.12 231 ALA B N 1
ATOM 5093 C CA . ALA B 1 231 ? 5.805 -5.008 -6.438 1 94.12 231 ALA B CA 1
ATOM 5094 C C . ALA B 1 231 ? 4.75 -4.367 -5.539 1 94.12 231 ALA B C 1
ATOM 5096 O O . ALA B 1 231 ? 4.875 -3.203 -5.152 1 94.12 231 ALA B O 1
ATOM 5097 N N . TRP B 1 232 ? 3.74 -5.113 -5.156 1 94.5 232 TRP B N 1
ATOM 5098 C CA . TRP B 1 232 ? 2.707 -4.598 -4.266 1 94.5 232 TRP B CA 1
ATOM 5099 C C . TRP B 1 232 ? 3.275 -4.309 -2.881 1 94.5 232 TRP B C 1
ATOM 5101 O O . TRP B 1 232 ? 2.93 -3.303 -2.258 1 94.5 232 TRP B O 1
ATOM 5111 N N . ARG B 1 233 ? 4.012 -5.211 -2.422 1 94.31 233 ARG B N 1
ATOM 5112 C CA . ARG B 1 233 ? 4.641 -5.023 -1.118 1 94.31 233 ARG B CA 1
ATOM 5113 C C . ARG B 1 233 ? 5.453 -3.732 -1.083 1 94.31 233 ARG B C 1
ATOM 5115 O O . ARG B 1 233 ? 5.383 -2.973 -0.115 1 94.31 233 ARG B O 1
ATOM 5122 N N . LEU B 1 234 ? 6.223 -3.51 -2.098 1 95.12 234 LEU B N 1
ATOM 5123 C CA . LEU B 1 234 ? 7.039 -2.305 -2.168 1 95.12 234 LEU B CA 1
ATOM 5124 C C . LEU B 1 234 ? 6.164 -1.063 -2.316 1 95.12 234 LEU B C 1
ATOM 5126 O O . LEU B 1 234 ? 6.445 -0.025 -1.712 1 95.12 234 LEU B O 1
ATOM 5130 N N . ALA B 1 235 ? 5.121 -1.19 -3.178 1 94.25 235 ALA B N 1
ATOM 5131 C CA . ALA B 1 235 ? 4.191 -0.072 -3.322 1 94.25 235 ALA B CA 1
ATOM 5132 C C . ALA B 1 235 ? 3.582 0.312 -1.979 1 94.25 235 ALA B C 1
ATOM 5134 O O . ALA B 1 235 ? 3.477 1.498 -1.653 1 94.25 235 ALA B O 1
ATOM 5135 N N . TYR B 1 236 ? 3.164 -0.66 -1.236 1 94.88 236 TYR B N 1
ATOM 5136 C CA . TYR B 1 236 ? 2.598 -0.436 0.088 1 94.88 236 TYR B CA 1
ATOM 5137 C C . TYR B 1 236 ? 3.617 0.215 1.016 1 94.88 236 TYR B C 1
ATOM 5139 O O . TYR B 1 236 ? 3.301 1.181 1.715 1 94.88 236 TYR B O 1
ATOM 5147 N N . ALA B 1 237 ? 4.855 -0.33 1.032 1 94.25 237 ALA B N 1
ATOM 5148 C CA . ALA B 1 237 ? 5.914 0.214 1.88 1 94.25 237 ALA B CA 1
ATOM 5149 C C . ALA B 1 237 ? 6.207 1.669 1.526 1 94.25 237 ALA B C 1
ATOM 5151 O O . ALA B 1 237 ? 6.414 2.5 2.414 1 94.25 237 ALA B O 1
ATOM 5152 N N . LEU B 1 238 ? 6.23 1.939 0.254 1 94.44 238 LEU B N 1
ATOM 5153 C CA . LEU B 1 238 ? 6.477 3.299 -0.213 1 94.44 238 LEU B CA 1
ATOM 5154 C C . LEU B 1 238 ? 5.371 4.242 0.249 1 94.44 238 LEU B C 1
ATOM 5156 O O . LEU B 1 238 ? 5.648 5.336 0.747 1 94.44 238 LEU B O 1
ATOM 5160 N N . GLU B 1 239 ? 4.137 3.775 0.093 1 93.25 239 GLU B N 1
ATOM 5161 C CA . GLU B 1 239 ? 3.01 4.617 0.483 1 93.25 239 GLU B CA 1
ATOM 5162 C C . GLU B 1 239 ? 3.002 4.867 1.988 1 93.25 239 GLU B C 1
ATOM 5164 O O . GLU B 1 239 ? 2.713 5.977 2.438 1 93.25 239 GLU B O 1
ATOM 5169 N N . ARG B 1 240 ? 3.268 3.891 2.738 1 90.62 240 ARG B N 1
ATOM 5170 C CA . ARG B 1 240 ? 3.342 4.039 4.188 1 90.62 240 ARG B CA 1
ATOM 5171 C C . ARG B 1 240 ? 4.438 5.023 4.582 1 90.62 240 ARG B C 1
ATOM 5173 O O . ARG B 1 240 ? 4.227 5.891 5.434 1 90.62 240 ARG B O 1
ATOM 5180 N N . HIS B 1 241 ? 5.582 4.844 3.973 1 92.31 241 HIS B N 1
ATOM 5181 C CA . HIS B 1 241 ? 6.699 5.746 4.234 1 92.31 241 HIS B CA 1
ATOM 5182 C C . HIS B 1 241 ? 6.355 7.176 3.83 1 92.31 241 HIS B C 1
ATOM 5184 O O . HIS B 1 241 ? 6.621 8.117 4.582 1 92.31 241 HIS B O 1
ATOM 5190 N N . ARG B 1 242 ? 5.77 7.316 2.672 1 91.94 242 ARG B N 1
ATOM 5191 C CA . ARG B 1 242 ? 5.367 8.633 2.189 1 91.94 242 ARG B CA 1
ATOM 5192 C C . ARG B 1 242 ? 4.375 9.289 3.146 1 91.94 242 ARG B C 1
ATOM 5194 O O . ARG B 1 242 ? 4.473 10.484 3.426 1 91.94 242 ARG B O 1
ATOM 5201 N N . ASN B 1 243 ? 3.369 8.547 3.584 1 88.56 243 ASN B N 1
ATOM 5202 C CA . ASN B 1 243 ? 2.379 9.039 4.531 1 88.56 243 ASN B CA 1
ATOM 5203 C C . ASN B 1 243 ? 3.039 9.602 5.789 1 88.56 243 ASN B C 1
ATOM 5205 O O . ASN B 1 243 ? 2.697 10.695 6.242 1 88.56 243 ASN B O 1
ATOM 5209 N N . ASN B 1 244 ? 3.965 8.867 6.27 1 85.69 244 ASN B N 1
ATOM 5210 C CA . ASN B 1 244 ? 4.68 9.312 7.465 1 85.69 244 ASN B CA 1
ATOM 5211 C C . ASN B 1 244 ? 5.477 10.586 7.199 1 85.69 244 ASN B C 1
ATOM 5213 O O . ASN B 1 244 ? 5.488 11.5 8.023 1 85.69 244 ASN B O 1
ATOM 5217 N N . LEU B 1 245 ? 6.129 10.625 6.082 1 89.56 245 LEU B N 1
ATOM 5218 C CA . LEU B 1 245 ? 6.93 11.789 5.723 1 89.56 245 LEU B CA 1
ATOM 5219 C C . LEU B 1 245 ? 6.047 13.016 5.508 1 89.56 245 LEU B C 1
ATOM 5221 O O . LEU B 1 245 ? 6.395 14.117 5.938 1 89.56 245 LEU B O 1
ATOM 5225 N N . ARG B 1 246 ? 4.949 12.805 4.844 1 88.12 246 ARG B N 1
ATOM 5226 C CA . ARG B 1 246 ? 4.027 13.914 4.594 1 88.12 246 ARG B CA 1
ATOM 5227 C C . ARG B 1 246 ? 3.506 14.492 5.902 1 88.12 246 ARG B C 1
ATOM 5229 O O . ARG B 1 246 ? 3.449 15.711 6.066 1 88.12 246 ARG B O 1
ATOM 5236 N N . LEU B 1 247 ? 3.117 13.664 6.785 1 82.62 247 LEU B N 1
ATOM 5237 C CA . LEU B 1 247 ? 2.607 14.125 8.07 1 82.62 247 LEU B CA 1
ATOM 5238 C C . LEU B 1 247 ? 3.689 14.867 8.852 1 82.62 247 LEU B C 1
ATOM 5240 O O . LEU B 1 247 ? 3.422 15.914 9.445 1 82.62 247 LEU B O 1
ATOM 5244 N N . SER B 1 248 ? 4.891 14.305 8.836 1 84.5 248 SER B N 1
ATOM 5245 C CA . SER B 1 248 ? 6.016 14.945 9.508 1 84.5 248 SER B CA 1
ATOM 5246 C C . SER B 1 248 ? 6.324 16.312 8.898 1 84.5 248 SER B C 1
ATOM 5248 O O . SER B 1 248 ? 6.582 17.281 9.617 1 84.5 248 SER B O 1
ATOM 5250 N N . LEU B 1 249 ? 6.289 16.359 7.602 1 87.31 249 LEU B N 1
ATOM 5251 C CA . LEU B 1 249 ? 6.551 17.609 6.898 1 87.31 249 LEU B CA 1
ATOM 5252 C C . LEU B 1 249 ? 5.469 18.641 7.203 1 87.31 249 LEU B C 1
ATOM 5254 O O . LEU B 1 249 ? 5.77 19.797 7.453 1 87.31 249 LEU B O 1
ATOM 5258 N N . TRP B 1 250 ? 4.277 18.188 7.188 1 81.38 250 TRP B N 1
ATOM 5259 C CA . TRP B 1 250 ? 3.154 19.062 7.48 1 81.38 250 TRP B CA 1
ATOM 5260 C C . TRP B 1 250 ? 3.283 19.672 8.875 1 81.38 250 TRP B C 1
ATOM 5262 O O . TRP B 1 250 ? 3.018 20.859 9.078 1 81.38 250 TRP B O 1
ATOM 5272 N N . THR B 1 251 ? 3.701 18.875 9.766 1 77.31 251 THR B N 1
ATOM 5273 C CA . THR B 1 251 ? 3.904 19.328 11.133 1 77.31 251 THR B CA 1
ATOM 5274 C C . THR B 1 251 ? 5.012 20.375 11.203 1 77.31 251 THR B C 1
ATOM 5276 O O . THR B 1 251 ? 4.887 21.375 11.906 1 77.31 251 THR B O 1
ATOM 5279 N N . ALA B 1 252 ? 6.047 20.156 10.477 1 80.75 252 ALA B N 1
ATOM 5280 C CA . ALA B 1 252 ? 7.172 21.078 10.453 1 80.75 252 ALA B CA 1
ATOM 5281 C C . ALA B 1 252 ? 6.77 22.422 9.836 1 80.75 252 ALA B C 1
ATOM 5283 O O . ALA B 1 252 ? 7.152 23.484 10.336 1 80.75 252 ALA B O 1
ATOM 5284 N N . ILE B 1 253 ? 5.984 22.359 8.828 1 81.75 253 ILE B N 1
ATOM 5285 C CA . ILE B 1 253 ? 5.586 23.562 8.094 1 81.75 253 ILE B CA 1
ATOM 5286 C C . ILE B 1 253 ? 4.613 24.375 8.938 1 81.75 253 ILE B C 1
ATOM 5288 O O . ILE B 1 253 ? 4.645 25.609 8.906 1 81.75 253 ILE B O 1
ATOM 5292 N N . ASN B 1 254 ? 3.783 23.781 9.719 1 73.62 254 ASN B N 1
ATOM 5293 C CA . ASN B 1 254 ? 2.721 24.484 10.438 1 73.62 254 ASN B CA 1
ATOM 5294 C C . ASN B 1 254 ? 3.152 24.859 11.852 1 73.62 254 ASN B C 1
ATOM 5296 O O . ASN B 1 254 ? 2.369 25.422 12.617 1 73.62 254 ASN B O 1
ATOM 5300 N N . GLU B 1 255 ? 4.387 24.5 12.102 1 68.19 255 GLU B N 1
ATOM 5301 C CA . GLU B 1 255 ? 4.879 24.953 13.398 1 68.19 255 GLU B CA 1
ATOM 5302 C C . GLU B 1 255 ? 4.957 26.469 13.469 1 68.19 255 GLU B C 1
ATOM 5304 O O . GLU B 1 255 ? 5.328 27.125 12.492 1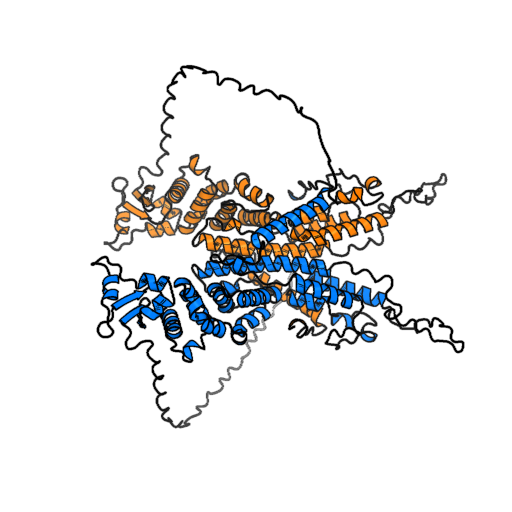 68.19 255 GLU B O 1
ATOM 5309 N N . ARG B 1 256 ? 4.285 27.031 14.539 1 58.41 256 ARG B N 1
ATOM 5310 C CA . ARG B 1 256 ? 4.23 28.484 14.711 1 58.41 256 ARG B CA 1
ATOM 5311 C C . ARG B 1 256 ? 5.625 29.094 14.664 1 58.41 256 ARG B C 1
ATOM 5313 O O . ARG B 1 256 ? 6.566 28.547 15.25 1 58.41 256 ARG B O 1
ATOM 5320 N N . ILE B 1 257 ? 5.73 29.938 13.719 1 58.25 257 ILE B N 1
ATOM 5321 C CA . ILE B 1 257 ? 6.965 30.719 13.641 1 58.25 257 ILE B CA 1
ATOM 5322 C C . ILE B 1 257 ? 6.824 31.984 14.477 1 58.25 257 ILE B C 1
ATOM 5324 O O . ILE B 1 257 ? 5.906 32.781 14.266 1 58.25 257 ILE B O 1
ATOM 5328 N N . TYR B 1 258 ? 7.406 31.891 15.75 1 48.66 258 TYR B N 1
ATOM 5329 C CA . TYR B 1 258 ? 7.336 33.062 16.625 1 48.66 258 TYR B CA 1
ATOM 5330 C C . TYR B 1 258 ? 8.25 34.156 16.141 1 48.66 258 TYR B C 1
ATOM 5332 O O . TYR B 1 258 ? 9.352 33.906 15.641 1 48.66 258 TYR B O 1
ATOM 5340 N N . GLU B 1 259 ? 7.566 35.312 15.891 1 51.12 259 GLU B N 1
ATOM 5341 C CA . GLU B 1 259 ? 8.336 36.531 15.57 1 51.12 259 GLU B CA 1
ATOM 5342 C C . GLU B 1 259 ? 9.523 36.688 16.516 1 51.12 259 GLU B C 1
ATOM 5344 O O . GLU B 1 259 ? 9.383 36.531 17.734 1 51.12 259 GLU B O 1
ATOM 5349 N N . PRO B 1 260 ? 10.781 36.5 15.945 1 44.53 260 PRO B N 1
ATOM 5350 C CA . PRO B 1 260 ? 11.891 36.75 16.859 1 44.53 260 PRO B CA 1
ATOM 5351 C C . PRO B 1 260 ? 11.672 38.031 17.703 1 44.53 260 PRO B C 1
ATOM 5353 O O . PRO B 1 260 ? 11.195 39.031 17.188 1 44.53 260 PRO B O 1
ATOM 5356 N N . VAL B 1 261 ? 11.305 37.781 18.984 1 41.28 261 VAL B N 1
ATOM 5357 C CA . VAL B 1 261 ? 11.227 38.969 19.828 1 41.28 261 VAL B CA 1
ATOM 5358 C C . VAL B 1 261 ? 12.18 40.062 19.312 1 41.28 261 VAL B C 1
ATOM 5360 O O . VAL B 1 261 ? 11.812 41.219 19.234 1 41.28 261 VAL B O 1
ATOM 5363 N N . SER B 1 262 ? 13.523 39.781 19.594 1 36.81 262 SER B N 1
ATOM 5364 C CA . SER B 1 262 ? 14.586 40.688 19.234 1 36.81 262 SER B CA 1
ATOM 5365 C C . SER B 1 262 ? 14.883 40.656 17.734 1 36.81 262 SER B C 1
ATOM 5367 O O . SER B 1 262 ? 15.703 39.844 17.281 1 36.81 262 SER B O 1
ATOM 5369 N N . LEU B 1 263 ? 13.969 40.5 16.797 1 39 263 LEU B N 1
ATOM 5370 C CA . LEU B 1 263 ? 14.555 40.688 15.477 1 39 263 LEU B CA 1
ATOM 5371 C C . LEU B 1 263 ? 15.781 41.594 15.531 1 39 263 LEU B C 1
ATOM 5373 O O . LEU B 1 263 ? 15.727 42.656 16.109 1 39 263 LEU B O 1
ATOM 5377 N N . PRO B 1 264 ? 16.938 41.094 15.531 1 34.34 264 PRO B N 1
ATOM 5378 C CA . PRO B 1 264 ? 17.938 42.156 15.508 1 34.34 264 PRO B CA 1
ATOM 5379 C C . PRO B 1 264 ? 17.469 43.406 14.75 1 34.34 264 PRO B C 1
ATOM 5381 O O . PRO B 1 264 ? 16.609 43.312 13.883 1 34.34 264 PRO B O 1
ATOM 5384 N N . TRP B 1 265 ? 17.719 44.562 15.305 1 34.75 265 TRP B N 1
ATOM 5385 C CA . TRP B 1 265 ? 17.594 45.906 14.766 1 34.75 265 TRP B CA 1
ATOM 5386 C C . TRP B 1 265 ? 17.812 45.906 13.258 1 34.75 265 TRP B C 1
ATOM 5388 O O . TRP B 1 265 ? 17.422 46.875 12.57 1 34.75 265 TRP B O 1
ATOM 5398 N N . ASN B 1 266 ? 18.672 45 12.727 1 33.19 266 ASN B N 1
ATOM 5399 C CA . ASN B 1 266 ? 19.141 45.062 11.344 1 33.19 266 ASN B CA 1
ATOM 5400 C C . ASN B 1 266 ? 18.094 44.531 10.367 1 33.19 266 ASN B C 1
ATOM 5402 O O . ASN B 1 266 ? 18.281 44.625 9.156 1 33.19 266 ASN B O 1
ATOM 5406 N N . ILE B 1 267 ? 17.281 43.562 10.75 1 38.53 267 ILE B N 1
ATOM 5407 C CA . ILE B 1 267 ? 16.359 43.094 9.727 1 38.53 267 ILE B CA 1
ATOM 5408 C C . ILE B 1 267 ? 15.008 43.781 9.875 1 38.53 267 ILE B C 1
ATOM 5410 O O . ILE B 1 267 ? 14.031 43.406 9.211 1 38.53 267 ILE B O 1
ATOM 5414 N N . ARG B 1 268 ? 14.57 44.438 10.969 1 36.81 268 ARG B N 1
ATOM 5415 C CA . ARG B 1 268 ? 13.477 45.406 11.008 1 36.81 268 ARG B CA 1
ATOM 5416 C C . ARG B 1 268 ? 13.539 46.344 9.805 1 36.81 268 ARG B C 1
ATOM 5418 O O . ARG B 1 268 ? 14.617 46.594 9.258 1 36.81 268 ARG B O 1
ATOM 5425 N N . PRO B 1 269 ? 12.57 46.688 9.188 1 38.12 269 PRO B N 1
ATOM 5426 C CA . PRO B 1 269 ? 12.883 47.812 8.289 1 38.12 269 PRO B CA 1
ATOM 5427 C C . PRO B 1 269 ? 13.914 48.75 8.875 1 38.12 269 PRO B C 1
ATOM 5429 O O . PRO B 1 269 ? 14.031 48.875 10.094 1 38.12 269 PRO B O 1
ATOM 5432 N N . ARG B 1 270 ? 15.039 49.062 8.289 1 37.56 270 ARG B N 1
ATOM 5433 C CA . ARG B 1 270 ? 15.992 50.125 8.555 1 37.56 270 ARG B CA 1
ATOM 5434 C C . ARG B 1 270 ? 15.336 51.25 9.336 1 37.56 270 ARG B C 1
ATOM 5436 O O . ARG B 1 270 ? 14.516 52 8.797 1 37.56 270 ARG B O 1
ATOM 5443 N N . ILE B 1 271 ? 14.891 51.125 10.484 1 39.91 271 ILE B N 1
ATOM 5444 C CA . ILE B 1 271 ? 14.906 52.438 11.164 1 39.91 271 ILE B CA 1
ATOM 5445 C C . ILE B 1 271 ? 16.172 53.188 10.781 1 39.91 271 ILE B C 1
ATOM 5447 O O . ILE B 1 271 ? 17.281 52.75 11.07 1 39.91 271 ILE B O 1
ATOM 5451 N N . GLN B 1 272 ? 16.156 53.781 9.609 1 42.56 272 GLN B N 1
ATOM 5452 C CA . GLN B 1 272 ? 17.219 54.656 9.18 1 42.56 272 GLN B CA 1
ATOM 5453 C C . GLN B 1 272 ? 17.609 55.625 10.305 1 42.56 272 GLN B C 1
ATOM 5455 O O . GLN B 1 272 ? 16.781 56.406 10.789 1 42.56 272 GLN B O 1
ATOM 5460 N N . TYR B 1 273 ? 18.25 55.156 11.195 1 41.34 273 TYR B N 1
ATOM 5461 C CA . TYR B 1 273 ? 18.891 56.188 11.992 1 41.34 273 TYR B CA 1
ATOM 5462 C C . TYR B 1 273 ? 19.953 56.906 11.172 1 41.34 273 TYR B C 1
ATOM 5464 O O . TYR B 1 273 ? 20.703 56.281 10.422 1 41.34 273 TYR B O 1
ATOM 5472 N N . LYS B 1 274 ? 19.594 58.094 10.695 1 47.62 274 LYS B N 1
ATOM 5473 C CA . LYS B 1 274 ? 20.656 58.938 10.18 1 47.62 274 LYS B CA 1
ATOM 5474 C C . LYS B 1 274 ? 21.453 59.594 11.32 1 47.62 274 LYS B C 1
ATOM 5476 O O . LYS B 1 274 ? 20.891 59.906 12.359 1 47.62 274 LYS B O 1
ATOM 5481 N N . ARG B 1 275 ? 22.578 59.219 11.281 1 54 275 ARG B N 1
ATOM 5482 C CA . ARG B 1 275 ? 23.438 60.031 12.164 1 54 275 ARG B CA 1
ATOM 5483 C C . ARG B 1 275 ? 23.312 61.5 11.859 1 54 275 ARG B C 1
ATOM 5485 O O . ARG B 1 275 ? 23.391 61.906 10.703 1 54 275 ARG B O 1
ATOM 5492 N N . ASN B 1 276 ? 22.781 62.281 12.773 1 50.34 276 ASN B N 1
ATOM 5493 C CA . ASN B 1 276 ? 22.859 63.719 12.562 1 50.34 276 ASN B CA 1
ATOM 5494 C C . ASN B 1 276 ? 24.297 64.25 12.633 1 50.34 276 ASN B C 1
ATOM 5496 O O . ASN B 1 276 ? 25.219 63.469 12.922 1 50.34 276 ASN B O 1
ATOM 5500 N N . TRP B 1 277 ? 24.531 65.375 12.25 1 61.09 277 TRP B N 1
ATOM 5501 C CA . TRP B 1 277 ? 25.828 66.062 12.203 1 61.09 277 TRP B CA 1
ATOM 5502 C C . TRP B 1 277 ? 26.594 65.875 13.508 1 61.09 277 TRP B C 1
ATOM 5504 O O . TRP B 1 277 ? 27.828 65.75 13.5 1 61.09 277 TRP B O 1
ATOM 5514 N N . PHE B 1 278 ? 25.828 65.688 14.703 1 62.22 278 PHE B N 1
ATOM 5515 C CA . PHE B 1 278 ? 26.516 65.688 15.992 1 62.22 278 PHE B CA 1
ATOM 5516 C C . PHE B 1 278 ? 26.828 64.25 16.406 1 62.22 278 PHE B C 1
ATOM 5518 O O . PHE B 1 278 ? 27.328 64 17.5 1 62.22 278 PHE B O 1
ATOM 5525 N N . GLY B 1 279 ? 26.594 63.281 15.555 1 56.88 279 GLY B N 1
ATOM 5526 C CA . GLY B 1 279 ? 27.016 61.906 15.812 1 56.88 279 GLY B CA 1
ATOM 5527 C C . GLY B 1 279 ? 25.953 61.062 16.5 1 56.88 279 GLY B C 1
ATOM 5528 O O . GLY B 1 279 ? 26.172 59.875 16.797 1 56.88 279 GLY B O 1
ATOM 5529 N N . SER B 1 280 ? 24.953 61.719 16.953 1 53.78 280 SER B N 1
ATOM 5530 C CA . SER B 1 280 ? 23.938 61 17.688 1 53.78 280 SER B CA 1
ATOM 5531 C C . SER B 1 280 ? 22.984 60.25 16.734 1 53.78 280 SER B C 1
ATOM 5533 O O . SER B 1 280 ? 22.734 60.75 15.625 1 53.78 280 SER B O 1
ATOM 5535 N N . ARG B 1 281 ? 22.703 59.125 16.906 1 54.31 281 ARG B N 1
ATOM 5536 C CA . ARG B 1 281 ? 21.781 58.312 16.094 1 54.31 281 ARG B CA 1
ATOM 5537 C C . ARG B 1 281 ? 20.344 58.75 16.297 1 54.31 281 ARG B C 1
ATOM 5539 O O . ARG B 1 281 ? 19.859 58.844 17.422 1 54.31 281 ARG B O 1
ATOM 5546 N N . VAL B 1 282 ? 19.797 59.562 15.406 1 50.75 282 VAL B N 1
ATOM 5547 C CA . VAL B 1 282 ? 18.406 60 15.445 1 50.75 282 VAL B CA 1
ATOM 5548 C C . VAL B 1 282 ? 17.531 59 14.695 1 50.75 282 VAL B C 1
ATOM 5550 O O . VAL B 1 282 ? 17.922 58.469 13.656 1 50.75 282 VAL B O 1
ATOM 5553 N N . TYR B 1 283 ? 16.469 58.688 15.25 1 47.44 283 TYR B N 1
ATOM 5554 C CA . TYR B 1 283 ? 15.445 57.844 14.633 1 47.44 283 TYR B CA 1
ATOM 5555 C C . TYR B 1 283 ? 14.891 58.5 13.367 1 47.44 283 TYR B C 1
ATOM 5557 O O . TYR B 1 283 ? 14.445 59.625 13.398 1 47.44 283 TYR B O 1
ATOM 5565 N N . VAL B 1 284 ? 15.242 58.125 12.211 1 46.31 284 VAL B N 1
ATOM 5566 C CA . VAL B 1 284 ? 14.508 58.562 11.031 1 46.31 284 VAL B CA 1
ATOM 5567 C C . VAL B 1 284 ? 13.234 57.75 10.859 1 46.31 284 VAL B C 1
ATOM 5569 O O . VAL B 1 284 ? 13.297 56.531 10.727 1 46.31 284 VAL B O 1
ATOM 5572 N N . PRO B 1 285 ? 12.164 58.281 11.258 1 46.12 285 PRO B N 1
ATOM 5573 C CA . PRO B 1 285 ? 10.922 57.531 11.008 1 46.12 285 PRO B CA 1
ATOM 5574 C C . PRO B 1 285 ? 10.891 56.906 9.617 1 46.12 285 PRO B C 1
ATOM 5576 O O . PRO B 1 285 ? 11.508 57.438 8.68 1 46.12 285 PRO B O 1
ATOM 5579 N N . PRO B 1 286 ? 10.617 55.594 9.586 1 45.53 286 PRO B N 1
ATOM 5580 C CA . PRO B 1 286 ? 10.523 55.062 8.219 1 45.53 286 PRO B CA 1
ATOM 5581 C C . PRO B 1 286 ? 9.875 56.062 7.25 1 45.53 286 PRO B C 1
ATOM 5583 O O . PRO B 1 286 ? 9.047 56.875 7.652 1 45.53 286 PRO B O 1
ATOM 5586 N N . LEU B 1 287 ? 10.617 56.406 6.199 1 42.91 287 LEU B N 1
ATOM 5587 C CA . LEU B 1 287 ? 10.031 57.312 5.215 1 42.91 287 LEU B CA 1
ATOM 5588 C C . LEU B 1 287 ? 8.555 57 5 1 42.91 287 LEU B C 1
ATOM 5590 O O . LEU B 1 287 ? 8.133 55.875 5.156 1 42.91 287 LEU B O 1
ATOM 5594 N N . PRO B 1 288 ? 7.707 57.875 4.75 1 40.59 288 PRO B N 1
ATOM 5595 C CA . PRO B 1 288 ? 6.352 57.719 4.223 1 40.59 288 PRO B CA 1
ATOM 5596 C C . PRO B 1 288 ? 6.297 56.75 3.033 1 40.59 288 PRO B C 1
ATOM 5598 O O . PRO B 1 288 ? 7.07 56.906 2.084 1 40.59 288 PRO B O 1
ATOM 5601 N N . GLY B 1 289 ? 5.703 55.281 3.115 1 46.91 289 GLY B N 1
ATOM 5602 C CA . GLY B 1 289 ? 5.582 54.312 2.064 1 46.91 289 GLY B CA 1
ATOM 5603 C C . GLY B 1 289 ? 6.262 53 2.402 1 46.91 289 GLY B C 1
ATOM 5604 O O . GLY B 1 289 ? 6.371 52.094 1.553 1 46.91 289 GLY B O 1
ATOM 5605 N N . THR B 1 290 ? 7.184 53.062 3.391 1 51.72 290 THR B N 1
ATOM 5606 C CA . THR B 1 290 ? 7.902 51.844 3.746 1 51.72 290 THR B CA 1
ATOM 5607 C C . THR B 1 290 ? 6.93 50.719 4.09 1 51.72 290 THR B C 1
ATOM 5609 O O . THR B 1 290 ? 6.031 50.875 4.918 1 51.72 290 THR B O 1
ATOM 5612 N N . PRO B 1 291 ? 6.949 49.719 3.232 1 58.75 291 PRO B N 1
ATOM 5613 C CA . PRO B 1 291 ? 5.992 48.625 3.445 1 58.75 291 PRO B CA 1
ATOM 5614 C C . PRO B 1 291 ? 6.133 47.969 4.82 1 58.75 291 PRO B C 1
ATOM 5616 O O . PRO B 1 291 ? 7.242 47.906 5.355 1 58.75 291 PRO B O 1
ATOM 5619 N N . ASP B 1 292 ? 5.117 47.938 5.613 1 64.5 292 ASP B N 1
ATOM 5620 C CA . ASP B 1 292 ? 5.008 47.281 6.898 1 64.5 292 ASP B CA 1
ATOM 5621 C C . ASP B 1 292 ? 5.391 45.781 6.773 1 64.5 292 ASP B C 1
ATOM 5623 O O . ASP B 1 292 ? 4.602 45 6.281 1 64.5 292 ASP B O 1
ATOM 5627 N N . LEU B 1 293 ? 6.738 45.594 7.098 1 68.62 293 LEU B N 1
ATOM 5628 C CA . LEU B 1 293 ? 7.27 44.25 6.98 1 68.62 293 LEU B CA 1
ATOM 5629 C C . LEU B 1 293 ? 6.398 43.25 7.738 1 68.62 293 LEU B C 1
ATOM 5631 O O . LEU B 1 293 ? 6.203 42.125 7.289 1 68.62 293 LEU B O 1
ATOM 5635 N N . GLN B 1 294 ? 5.93 43.75 8.914 1 68.75 294 GLN B N 1
ATOM 5636 C CA . GLN B 1 294 ? 5.094 42.875 9.703 1 68.75 294 GLN B CA 1
ATOM 5637 C C . GLN B 1 294 ? 3.807 42.5 8.953 1 68.75 294 GLN B C 1
ATOM 5639 O O . GLN B 1 294 ? 3.381 41.344 8.953 1 68.75 294 GLN B O 1
ATOM 5644 N N . TYR B 1 295 ? 3.326 43.531 8.359 1 69.56 295 TYR B N 1
ATOM 5645 C CA . TYR B 1 295 ? 2.115 43.312 7.578 1 69.56 295 TYR B CA 1
ATOM 5646 C C . TYR B 1 295 ? 2.385 42.375 6.406 1 69.56 295 TYR B C 1
ATOM 5648 O O . TYR B 1 295 ? 1.609 41.438 6.152 1 69.56 295 TYR B O 1
ATOM 5656 N N . ILE B 1 296 ? 3.445 42.625 5.715 1 74.44 296 ILE B N 1
ATOM 5657 C CA . ILE B 1 296 ? 3.807 41.812 4.555 1 74.44 296 ILE B CA 1
ATOM 5658 C C . ILE B 1 296 ? 4.016 40.344 4.984 1 74.44 296 ILE B C 1
ATOM 5660 O O . ILE B 1 296 ? 3.516 39.438 4.34 1 74.44 296 ILE B O 1
ATOM 5664 N N . CYS B 1 297 ? 4.684 40.156 6.129 1 74.94 297 CYS B N 1
ATOM 5665 C CA . CYS B 1 297 ? 4.949 38.812 6.613 1 74.94 297 CYS B CA 1
ATOM 5666 C C . CYS B 1 297 ? 3.656 38.094 7.004 1 74.94 297 CYS B C 1
ATOM 5668 O O . CYS B 1 297 ? 3.49 36.906 6.742 1 74.94 297 CYS B O 1
ATOM 5670 N N . GLN B 1 298 ? 2.766 38.844 7.566 1 72.81 298 GLN B N 1
ATOM 5671 C CA . GLN B 1 298 ? 1.484 38.25 7.953 1 72.81 298 GLN B CA 1
ATOM 5672 C C . GLN B 1 298 ? 0.684 37.812 6.73 1 72.81 298 GLN B C 1
ATOM 5674 O O . GLN B 1 298 ? 0.07 36.75 6.734 1 72.81 298 GLN B O 1
ATOM 5679 N N . GLN B 1 299 ? 0.745 38.688 5.699 1 75.81 299 GLN B N 1
ATOM 5680 C CA . GLN B 1 299 ? 0.02 38.344 4.477 1 75.81 299 GLN B CA 1
ATOM 5681 C C . GLN B 1 299 ? 0.641 37.125 3.781 1 75.81 299 GLN B C 1
ATOM 5683 O O . GLN B 1 299 ? -0.074 36.281 3.266 1 75.81 299 GLN B O 1
ATOM 5688 N N . LEU B 1 300 ? 1.918 37.094 3.812 1 80.12 300 LEU B N 1
ATOM 5689 C CA . LEU B 1 300 ? 2.613 35.969 3.193 1 80.12 300 LEU B CA 1
ATOM 5690 C C . LEU B 1 300 ? 2.312 34.688 3.93 1 80.12 300 LEU B C 1
ATOM 5692 O O . LEU B 1 300 ? 2.092 33.656 3.301 1 80.12 300 LEU B O 1
ATOM 5696 N N . GLN B 1 301 ? 2.264 34.75 5.215 1 76.75 301 GLN B N 1
ATOM 5697 C CA . GLN B 1 301 ? 1.96 33.562 6.012 1 76.75 301 GLN B CA 1
ATOM 5698 C C . GLN B 1 301 ? 0.539 33.094 5.746 1 76.75 301 GLN B C 1
ATOM 5700 O O . GLN B 1 301 ? 0.294 31.875 5.684 1 76.75 301 GLN B O 1
ATOM 5705 N N . ALA B 1 302 ? -0.344 34.031 5.625 1 73.25 302 ALA B N 1
ATOM 5706 C CA . ALA B 1 302 ? -1.728 33.688 5.324 1 73.25 302 ALA B CA 1
ATOM 5707 C C . ALA B 1 302 ? -1.837 33 3.967 1 73.25 302 ALA B C 1
ATOM 5709 O O . ALA B 1 302 ? -2.57 32.031 3.814 1 73.25 302 ALA B O 1
ATOM 5710 N N . LEU B 1 303 ? -1.083 33.531 3.033 1 77.12 303 LEU B N 1
ATOM 5711 C CA . LEU B 1 303 ? -1.096 32.938 1.696 1 77.12 303 LEU B CA 1
ATOM 5712 C C . LEU B 1 303 ? -0.49 31.547 1.708 1 77.12 303 LEU B C 1
ATOM 5714 O O . LEU B 1 303 ? -0.995 30.641 1.04 1 77.12 303 LEU B O 1
ATOM 5718 N N . ASP B 1 304 ? 0.578 31.359 2.4 1 79 304 ASP B N 1
ATOM 5719 C CA . ASP B 1 304 ? 1.204 30.047 2.531 1 79 304 ASP B CA 1
ATOM 5720 C C . ASP B 1 304 ? 0.233 29.031 3.131 1 79 304 ASP B C 1
ATOM 5722 O O . ASP B 1 304 ? 0.106 27.922 2.627 1 79 304 ASP B O 1
ATOM 5726 N N . ARG B 1 305 ? -0.435 29.453 4.129 1 74.44 305 ARG B N 1
ATOM 5727 C CA . ARG B 1 305 ? -1.383 28.562 4.801 1 74.44 305 ARG B CA 1
ATOM 5728 C C . ARG B 1 305 ? -2.498 28.141 3.854 1 74.44 305 ARG B C 1
ATOM 5730 O O . ARG B 1 305 ? -2.873 26.969 3.816 1 74.44 305 ARG B O 1
ATOM 5737 N N . LYS B 1 306 ? -2.957 29.094 3.164 1 72.94 306 LYS B N 1
ATOM 5738 C CA . LYS B 1 306 ? -4.02 28.781 2.209 1 72.94 306 LYS B CA 1
ATOM 5739 C C . LYS B 1 306 ? -3.529 27.828 1.131 1 72.94 306 LYS B C 1
ATOM 5741 O O . LYS B 1 306 ? -4.234 26.875 0.77 1 72.94 306 LYS B O 1
ATOM 5746 N N . THR B 1 307 ? -2.334 28.109 0.672 1 76.75 307 THR B N 1
ATOM 5747 C CA . THR B 1 307 ? -1.751 27.281 -0.379 1 76.75 307 THR B CA 1
ATOM 5748 C C . THR B 1 307 ? -1.598 25.844 0.091 1 76.75 307 THR B C 1
ATOM 5750 O O . THR B 1 307 ? -1.973 24.906 -0.622 1 76.75 307 THR B O 1
ATOM 5753 N N . PHE B 1 308 ? -1.095 25.641 1.269 1 78.44 308 PHE B N 1
ATOM 5754 C CA . PHE B 1 308 ? -0.851 24.297 1.773 1 78.44 308 PHE B CA 1
ATOM 5755 C C . PHE B 1 308 ? -2.158 23.625 2.17 1 78.44 308 PHE B C 1
ATOM 5757 O O . PHE B 1 308 ? -2.34 22.438 1.942 1 78.44 308 PHE B O 1
ATOM 5764 N N . ALA B 1 309 ? -3.086 24.359 2.662 1 71.62 309 ALA B N 1
ATOM 5765 C CA . ALA B 1 309 ? -4.367 23.797 3.076 1 71.62 309 ALA B CA 1
ATOM 5766 C C . ALA B 1 309 ? -5.145 23.266 1.879 1 71.62 309 ALA B C 1
ATOM 5768 O O . ALA B 1 309 ? -5.75 22.188 1.957 1 71.62 309 ALA B O 1
ATOM 5769 N N . THR B 1 310 ? -5.02 23.891 0.762 1 72.62 310 THR B N 1
ATOM 5770 C CA . THR B 1 310 ? -5.805 23.5 -0.404 1 72.62 310 THR B CA 1
ATOM 5771 C C . THR B 1 310 ? -5.016 22.547 -1.292 1 72.62 310 THR B C 1
ATOM 5773 O O . THR B 1 310 ? -5.598 21.734 -2.016 1 72.62 310 THR B O 1
ATOM 5776 N N . GLY B 1 311 ? -3.746 22.672 -1.216 1 75.88 311 GLY B N 1
ATOM 5777 C CA . GLY B 1 311 ? -2.998 22.016 -2.275 1 75.88 311 GLY B CA 1
ATOM 5778 C C . GLY B 1 311 ? -2.15 20.859 -1.778 1 75.88 311 GLY B C 1
ATOM 5779 O O . GLY B 1 311 ? -1.47 20.188 -2.566 1 75.88 311 GLY B O 1
ATOM 5780 N N . PHE B 1 312 ? -2.164 20.578 -0.464 1 74.5 312 PHE B N 1
ATOM 5781 C CA . PHE B 1 312 ? -1.195 19.609 0.049 1 74.5 312 PHE B CA 1
ATOM 5782 C C . PHE B 1 312 ? -1.387 18.25 -0.606 1 74.5 312 PHE B C 1
ATOM 5784 O O . PHE B 1 312 ? -0.422 17.516 -0.804 1 74.5 312 PHE B O 1
ATOM 5791 N N . ASN B 1 313 ? -2.602 17.922 -1.06 1 74.31 313 ASN B N 1
ATOM 5792 C CA . ASN B 1 313 ? -2.9 16.625 -1.677 1 74.31 313 ASN B CA 1
ATOM 5793 C C . ASN B 1 313 ? -2.42 16.578 -3.125 1 74.31 313 ASN B C 1
ATOM 5795 O O . ASN B 1 313 ? -2.359 15.5 -3.723 1 74.31 313 ASN B O 1
ATOM 5799 N N . TYR B 1 314 ? -2.074 17.688 -3.639 1 77 314 TYR B N 1
ATOM 5800 C CA . TYR B 1 314 ? -1.746 17.766 -5.059 1 77 314 TYR B CA 1
ATOM 5801 C C . TYR B 1 314 ? -0.253 17.984 -5.262 1 77 314 TYR B C 1
ATOM 5803 O O . TYR B 1 314 ? 0.193 18.25 -6.383 1 77 314 TYR B O 1
ATOM 5811 N N . MET B 1 315 ? 0.454 17.938 -4.258 1 82 315 MET B N 1
ATOM 5812 C CA . MET B 1 315 ? 1.87 18.25 -4.422 1 82 315 MET B CA 1
ATOM 5813 C C . MET B 1 315 ? 2.746 17.125 -3.898 1 82 315 MET B C 1
ATOM 5815 O O . MET B 1 315 ? 2.328 16.359 -3.023 1 82 315 MET B O 1
ATOM 5819 N N . SER B 1 316 ? 3.906 16.984 -4.52 1 85.38 316 SER B N 1
ATOM 5820 C CA . SER B 1 316 ? 4.906 16.062 -4 1 85.38 316 SER B CA 1
ATOM 5821 C C . SER B 1 316 ? 5.59 16.625 -2.76 1 85.38 316 SER B C 1
ATOM 5823 O O . SER B 1 316 ? 5.426 17.812 -2.438 1 85.38 316 SER B O 1
ATOM 5825 N N . ILE B 1 317 ? 6.262 15.828 -2.057 1 89.25 317 ILE B N 1
ATOM 5826 C CA . ILE B 1 317 ? 7.008 16.266 -0.882 1 89.25 317 ILE B CA 1
ATOM 5827 C C . ILE B 1 317 ? 8.047 17.312 -1.292 1 89.25 317 ILE B C 1
ATOM 5829 O O . ILE B 1 317 ? 8.203 18.344 -0.623 1 89.25 317 ILE B O 1
ATOM 5833 N N . ASN B 1 318 ? 8.719 17.094 -2.434 1 87.12 318 ASN B N 1
ATOM 5834 C CA . ASN B 1 318 ? 9.688 18.062 -2.941 1 87.12 318 ASN B CA 1
ATOM 5835 C C . ASN B 1 318 ? 9.039 19.391 -3.291 1 87.12 318 ASN B C 1
ATOM 5837 O O . ASN B 1 318 ? 9.578 20.453 -2.99 1 87.12 318 ASN B O 1
ATOM 5841 N N . ASP B 1 319 ? 7.891 19.312 -3.863 1 84.81 319 ASP B N 1
ATOM 5842 C CA . ASP B 1 319 ? 7.152 20.531 -4.18 1 84.81 319 ASP B CA 1
ATOM 5843 C C . ASP B 1 319 ? 6.77 21.281 -2.91 1 84.81 319 ASP B C 1
ATOM 5845 O O . ASP B 1 319 ? 6.852 22.516 -2.867 1 84.81 319 ASP B O 1
ATOM 5849 N N . ALA B 1 320 ? 6.297 20.594 -1.948 1 86.88 320 ALA B N 1
ATOM 5850 C CA . ALA B 1 320 ? 5.91 21.203 -0.678 1 86.88 320 ALA B CA 1
ATOM 5851 C C . ALA B 1 320 ? 7.098 21.891 -0.018 1 86.88 320 ALA B C 1
ATOM 5853 O O . ALA B 1 320 ? 6.961 22.984 0.524 1 86.88 320 ALA B O 1
ATOM 5854 N N . LEU B 1 321 ? 8.242 21.25 -0.073 1 86.56 321 LEU B N 1
ATOM 5855 C CA . LEU B 1 321 ? 9.453 21.828 0.499 1 86.56 321 LEU B CA 1
ATOM 5856 C C . LEU B 1 321 ? 9.812 23.125 -0.205 1 86.56 321 LEU B C 1
ATOM 5858 O O . LEU B 1 321 ? 10.109 24.125 0.449 1 86.56 321 LEU B O 1
ATOM 5862 N N . CYS B 1 322 ? 9.703 23.125 -1.481 1 82.94 322 CYS B N 1
ATOM 5863 C CA . CYS B 1 322 ? 10.031 24.312 -2.27 1 82.94 322 CYS B CA 1
ATOM 5864 C C . CYS B 1 322 ? 9.062 25.438 -1.978 1 82.94 322 CYS B C 1
ATOM 5866 O O . CYS B 1 322 ? 9.477 26.594 -1.795 1 82.94 322 CYS B O 1
ATOM 5868 N N . ARG B 1 323 ? 7.887 25.125 -1.852 1 81.62 323 ARG B N 1
ATOM 5869 C CA . ARG B 1 323 ? 6.859 26.125 -1.637 1 81.62 323 ARG B CA 1
ATOM 5870 C C . ARG B 1 323 ? 6.918 26.672 -0.213 1 81.62 323 ARG B C 1
ATOM 5872 O O . ARG B 1 323 ? 6.582 27.844 0.026 1 81.62 323 ARG B O 1
ATOM 5879 N N . ALA B 1 324 ? 7.301 25.828 0.678 1 84.31 324 ALA B N 1
ATOM 5880 C CA . ALA B 1 324 ? 7.387 26.25 2.072 1 84.31 324 ALA B CA 1
ATOM 5881 C C . ALA B 1 324 ? 8.5 27.281 2.27 1 84.31 324 ALA B C 1
ATOM 5883 O O . ALA B 1 324 ? 8.398 28.156 3.119 1 84.31 324 ALA B O 1
ATOM 5884 N N . VAL B 1 325 ? 9.531 27.203 1.503 1 82.94 325 VAL B N 1
ATOM 5885 C CA . VAL B 1 325 ? 10.695 28.047 1.705 1 82.94 325 VAL B CA 1
ATOM 5886 C C . VAL B 1 325 ? 10.641 29.25 0.761 1 82.94 325 VAL B C 1
ATOM 5888 O O . VAL B 1 325 ? 11.125 30.328 1.092 1 82.94 325 VAL B O 1
ATOM 5891 N N . GLY B 1 326 ? 9.977 29.156 -0.29 1 78.62 326 GLY B N 1
ATOM 5892 C CA . GLY B 1 326 ? 9.945 30.219 -1.277 1 78.62 326 GLY B CA 1
ATOM 5893 C C . GLY B 1 326 ? 8.719 31.109 -1.146 1 78.62 326 GLY B C 1
ATOM 5894 O O . GLY B 1 326 ? 7.824 30.828 -0.346 1 78.62 326 GLY B O 1
ATOM 5895 N N . ILE B 1 327 ? 8.852 32.281 -1.83 1 81.56 327 ILE B N 1
ATOM 5896 C CA . ILE B 1 327 ? 7.707 33.156 -1.941 1 81.56 327 ILE B CA 1
ATOM 5897 C C . ILE B 1 327 ? 6.902 32.812 -3.193 1 81.56 327 ILE B C 1
ATOM 5899 O O . ILE B 1 327 ? 7.457 32.719 -4.289 1 81.56 327 ILE B O 1
ATOM 5903 N N . LEU B 1 328 ? 5.664 32.562 -2.969 1 78.44 328 LEU B N 1
ATOM 5904 C CA . LEU B 1 328 ? 4.793 32.219 -4.09 1 78.44 328 LEU B CA 1
ATOM 5905 C C . LEU B 1 328 ? 4.723 33.375 -5.09 1 78.44 328 LEU B C 1
ATOM 5907 O O . LEU B 1 328 ? 4.652 34.531 -4.699 1 78.44 328 LEU B O 1
ATOM 5911 N N . PRO B 1 329 ? 4.816 33.031 -6.359 1 75.5 329 PRO B N 1
ATOM 5912 C CA . PRO B 1 329 ? 4.695 34.062 -7.375 1 75.5 329 PRO B CA 1
ATOM 5913 C C . PRO B 1 329 ? 3.396 34.875 -7.242 1 75.5 329 PRO B C 1
ATOM 5915 O O . PRO B 1 329 ? 3.391 36.094 -7.449 1 75.5 329 PRO B O 1
ATOM 5918 N N . ALA B 1 330 ? 2.355 34.25 -6.875 1 76.94 330 ALA B N 1
ATOM 5919 C CA . ALA B 1 330 ? 1.055 34.875 -6.727 1 76.94 330 ALA B CA 1
ATOM 5920 C C . ALA B 1 330 ? 1.092 35.938 -5.625 1 76.94 330 ALA B C 1
ATOM 5922 O O . ALA B 1 330 ? 0.3 36.906 -5.641 1 76.94 330 ALA B O 1
ATOM 5923 N N . ALA B 1 331 ? 2.049 35.812 -4.699 1 81.56 331 ALA B N 1
ATOM 5924 C CA . ALA B 1 331 ? 2.162 36.75 -3.594 1 81.56 331 ALA B CA 1
ATOM 5925 C C . ALA B 1 331 ? 2.625 38.125 -4.086 1 81.56 331 ALA B C 1
ATOM 5927 O O . ALA B 1 331 ? 2.248 39.156 -3.525 1 81.56 331 ALA B O 1
ATOM 5928 N N . PHE B 1 332 ? 3.404 38.188 -5.09 1 81 332 PHE B N 1
ATOM 5929 C CA . PHE B 1 332 ? 3.938 39.469 -5.602 1 81 332 PHE B CA 1
ATOM 5930 C C . PHE B 1 332 ? 2.848 40.281 -6.289 1 81 332 PHE B C 1
ATOM 5932 O O . PHE B 1 332 ? 2.99 41.469 -6.477 1 81 332 PHE B O 1
ATOM 5939 N N . GLU B 1 333 ? 1.767 39.594 -6.582 1 76.88 333 GLU B N 1
ATOM 5940 C CA . GLU B 1 333 ? 0.631 40.281 -7.207 1 76.88 333 GLU B CA 1
ATOM 5941 C C . GLU B 1 333 ? -0.403 40.688 -6.164 1 76.88 333 GLU B C 1
ATOM 5943 O O . GLU B 1 333 ? -1.045 41.719 -6.301 1 76.88 333 GLU B O 1
ATOM 5948 N N . SER B 1 334 ? -0.461 39.938 -5.117 1 78.19 334 SER B N 1
ATOM 5949 C CA . SER B 1 334 ? -1.57 40.125 -4.188 1 78.19 334 SER B CA 1
ATOM 5950 C C . SER B 1 334 ? -1.131 40.906 -2.961 1 78.19 334 SER B C 1
ATOM 5952 O O . SER B 1 334 ? -1.963 41.5 -2.256 1 78.19 334 SER B O 1
ATOM 5954 N N . VAL B 1 335 ? 0.174 40.844 -2.611 1 79.62 335 VAL B N 1
ATOM 5955 C CA . VAL B 1 335 ? 0.652 41.5 -1.402 1 79.62 335 VAL B CA 1
ATOM 5956 C C . VAL B 1 335 ? 1.296 42.844 -1.764 1 79.62 335 VAL B C 1
ATOM 5958 O O . VAL B 1 335 ? 2.373 42.875 -2.361 1 79.62 335 VAL B O 1
ATOM 5961 N N . SER B 1 336 ? 0.622 43.844 -1.327 1 77.81 336 SER B N 1
ATOM 5962 C 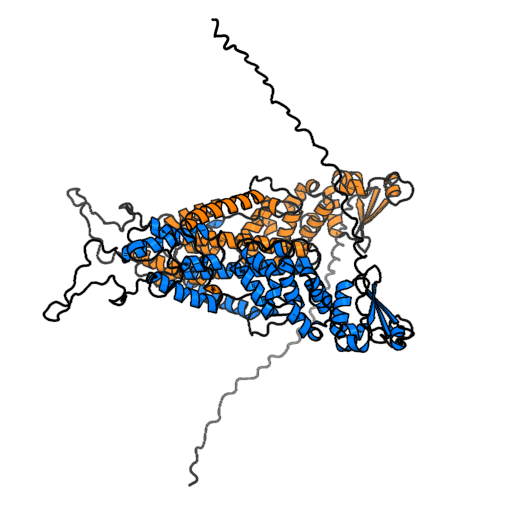CA . SER B 1 336 ? 1.095 45.188 -1.631 1 77.81 336 SER B CA 1
ATOM 5963 C C . SER B 1 336 ? 2.451 45.438 -0.986 1 77.81 336 SER B C 1
ATOM 5965 O O . SER B 1 336 ? 2.652 45.156 0.194 1 77.81 336 SER B O 1
ATOM 5967 N N . GLY B 1 337 ? 3.408 45.969 -1.717 1 74.88 337 GLY B N 1
ATOM 5968 C CA . GLY B 1 337 ? 4.699 46.375 -1.182 1 74.88 337 GLY B CA 1
ATOM 5969 C C . GLY B 1 337 ? 5.738 45.281 -1.243 1 74.88 337 GLY B C 1
ATOM 5970 O O . GLY B 1 337 ? 6.926 45.5 -0.998 1 74.88 337 GLY B O 1
ATOM 5971 N N . LEU B 1 338 ? 5.254 44.062 -1.573 1 81.31 338 LEU B N 1
ATOM 5972 C CA . LEU B 1 338 ? 6.16 42.938 -1.566 1 81.31 338 LEU B CA 1
ATOM 5973 C C . LEU B 1 338 ? 7.246 43.094 -2.627 1 81.31 338 LEU B C 1
ATOM 5975 O O . LEU B 1 338 ? 8.414 42.781 -2.383 1 81.31 338 LEU B O 1
ATOM 5979 N N . ARG B 1 339 ? 6.898 43.656 -3.723 1 78.44 339 ARG B N 1
ATOM 5980 C CA . ARG B 1 339 ? 7.824 43.812 -4.84 1 78.44 339 ARG B CA 1
ATOM 5981 C C . ARG B 1 339 ? 8.914 44.844 -4.504 1 78.44 339 ARG B C 1
ATOM 5983 O O . ARG B 1 339 ? 10 44.812 -5.086 1 78.44 339 ARG B O 1
ATOM 5990 N N . LYS B 1 340 ? 8.508 45.656 -3.684 1 74 340 LYS B N 1
ATOM 5991 C CA . LYS B 1 340 ? 9.477 46.688 -3.293 1 74 340 LYS B CA 1
ATOM 5992 C C . LYS B 1 340 ? 10.539 46.094 -2.359 1 74 340 LYS B C 1
ATOM 5994 O O . LYS B 1 340 ? 11.656 46.625 -2.285 1 74 340 LYS B O 1
ATOM 5999 N N . MET B 1 341 ? 10.172 45.062 -1.757 1 74.12 341 MET B N 1
ATOM 6000 C CA . MET B 1 341 ? 11.055 44.531 -0.718 1 74.12 341 MET B CA 1
ATOM 6001 C C . MET B 1 341 ? 11.828 43.312 -1.225 1 74.12 341 MET B C 1
ATOM 6003 O O . MET B 1 341 ? 12.984 43.094 -0.834 1 74.12 341 MET B O 1
ATOM 6007 N N . TYR B 1 342 ? 11.102 42.531 -2.008 1 76.25 342 TYR B N 1
ATOM 6008 C CA . TYR B 1 342 ? 11.711 41.281 -2.43 1 76.25 342 TYR B CA 1
ATOM 6009 C C . TYR B 1 342 ? 11.617 41.125 -3.943 1 76.25 342 TYR B C 1
ATOM 6011 O O . TYR B 1 342 ? 10.641 41.531 -4.562 1 76.25 342 TYR B O 1
ATOM 6019 N N . ASN B 1 343 ? 12.711 40.562 -4.5 1 68.38 343 ASN B N 1
ATOM 6020 C CA . ASN B 1 343 ? 12.797 40.344 -5.941 1 68.38 343 ASN B CA 1
ATOM 6021 C C . ASN B 1 343 ? 12.125 39.031 -6.344 1 68.38 343 ASN B C 1
ATOM 6023 O O . ASN B 1 343 ? 12.531 37.969 -5.898 1 68.38 343 ASN B O 1
ATOM 6027 N N . PRO B 1 344 ? 11.062 39.156 -7.16 1 67.5 344 PRO B N 1
ATOM 6028 C CA . PRO B 1 344 ? 10.375 37.906 -7.582 1 67.5 344 PRO B CA 1
ATOM 6029 C C . PRO B 1 344 ? 11.273 36.969 -8.383 1 67.5 344 PRO B C 1
ATOM 6031 O O . PRO B 1 344 ? 11.031 35.781 -8.422 1 67.5 344 PRO B O 1
ATOM 6034 N N . ASP B 1 345 ? 12.172 37.5 -9.133 1 60 345 ASP B N 1
ATOM 6035 C CA . ASP B 1 345 ? 13.023 36.719 -10 1 60 345 ASP B CA 1
ATOM 6036 C C . ASP B 1 345 ? 14.234 36.188 -9.234 1 60 345 ASP B C 1
ATOM 6038 O O . ASP B 1 345 ? 15.117 35.531 -9.82 1 60 345 ASP B O 1
ATOM 6042 N N . ALA B 1 346 ? 14.289 36.625 -8.023 1 52.62 346 ALA B N 1
ATOM 6043 C CA . ALA B 1 346 ? 15.445 36.156 -7.27 1 52.62 346 ALA B CA 1
ATOM 6044 C C . ALA B 1 346 ? 15.398 34.625 -7.059 1 52.62 346 ALA B C 1
ATOM 6046 O O . ALA B 1 346 ? 14.477 34.125 -6.418 1 52.62 346 ALA B O 1
ATOM 6047 N N . ALA B 1 347 ? 15.555 34.062 -8.164 1 47.09 347 ALA B N 1
ATOM 6048 C CA . ALA B 1 347 ? 15.539 32.625 -8.219 1 47.09 347 ALA B CA 1
ATOM 6049 C C . ALA B 1 347 ? 16.062 32 -6.918 1 47.09 347 ALA B C 1
ATOM 6051 O O . ALA B 1 347 ? 15.578 30.969 -6.48 1 47.09 347 ALA B O 1
ATOM 6052 N N . ASP B 1 348 ? 17.469 32.219 -6.637 1 41.12 348 ASP B N 1
ATOM 6053 C CA . ASP B 1 348 ? 18.312 31.562 -5.645 1 41.12 348 ASP B CA 1
ATOM 6054 C C . ASP B 1 348 ? 17.984 32.062 -4.234 1 41.12 348 ASP B C 1
ATOM 6056 O O . ASP B 1 348 ? 17.578 33.188 -4.043 1 41.12 348 ASP B O 1
ATOM 6060 N N . GLY B 1 349 ? 17.281 31.391 -3.402 1 41.53 349 GLY B N 1
ATOM 6061 C CA . GLY B 1 349 ? 17.25 31.531 -1.954 1 41.53 349 GLY B CA 1
ATOM 6062 C C . GLY B 1 349 ? 18.375 32.406 -1.417 1 41.53 349 GLY B C 1
ATOM 6063 O O . GLY B 1 349 ? 19.062 32.031 -0.462 1 41.53 349 GLY B O 1
ATOM 6064 N N . CYS B 1 350 ? 18.953 33.125 -2.137 1 38.38 350 CYS B N 1
ATOM 6065 C CA . CYS B 1 350 ? 20.016 33.844 -1.463 1 38.38 350 CYS B CA 1
ATOM 6066 C C . CYS B 1 350 ? 19.547 34.406 -0.127 1 38.38 350 CYS B C 1
ATOM 6068 O O . CYS B 1 350 ? 18.422 34.875 -0.017 1 38.38 350 CYS B O 1
ATOM 6070 N N . HIS B 1 351 ? 20.172 33.969 0.899 1 46.25 351 HIS B N 1
ATOM 6071 C CA . HIS B 1 351 ? 20.078 34.156 2.342 1 46.25 351 HIS B CA 1
ATOM 6072 C C . HIS B 1 351 ? 19.531 35.562 2.684 1 46.25 351 HIS B C 1
ATOM 6074 O O . HIS B 1 351 ? 18.812 35.719 3.67 1 46.25 351 HIS B O 1
ATOM 6080 N N . GLY B 1 352 ? 19.828 36.531 1.835 1 50.47 352 GLY B N 1
ATOM 6081 C CA . GLY B 1 352 ? 19.578 37.875 2.314 1 50.47 352 GLY B CA 1
ATOM 6082 C C . GLY B 1 352 ? 18.234 38.406 1.894 1 50.47 352 GLY B C 1
ATOM 6083 O O . GLY B 1 352 ? 17.688 39.312 2.557 1 50.47 352 GLY B O 1
ATOM 6084 N N . ASP B 1 353 ? 17.531 37.75 0.831 1 63.5 353 ASP B N 1
ATOM 6085 C CA . ASP B 1 353 ? 16.422 38.469 0.241 1 63.5 353 ASP B CA 1
ATOM 6086 C C . ASP B 1 353 ? 15.086 37.844 0.648 1 63.5 353 ASP B C 1
ATOM 6088 O O . ASP B 1 353 ? 14.023 38.25 0.169 1 63.5 353 ASP B O 1
ATOM 6092 N N . LEU B 1 354 ? 15.148 36.875 1.641 1 72.56 354 LEU B N 1
ATOM 6093 C CA . LEU B 1 354 ? 13.867 36.312 2.049 1 72.56 354 LEU B CA 1
ATOM 6094 C C . LEU B 1 354 ? 13.398 36.906 3.365 1 72.56 354 LEU B C 1
ATOM 6096 O O . LEU B 1 354 ? 14.219 37.312 4.195 1 72.56 354 LEU B O 1
ATOM 6100 N N . PRO B 1 355 ? 12.109 37.031 3.455 1 73.5 355 PRO B N 1
ATOM 6101 C CA . PRO B 1 355 ? 11.602 37.438 4.77 1 73.5 355 PRO B CA 1
ATOM 6102 C C . PRO B 1 355 ? 12.094 36.5 5.895 1 73.5 355 PRO B C 1
ATOM 6104 O O . PRO B 1 355 ? 12.414 35.344 5.652 1 73.5 355 PRO B O 1
ATOM 6107 N N . TRP B 1 356 ? 12.266 37.062 7.012 1 72.56 356 TRP B N 1
ATOM 6108 C CA . TRP B 1 356 ? 12.875 36.375 8.141 1 72.56 356 TRP B CA 1
ATOM 6109 C C . TRP B 1 356 ? 12.18 35.031 8.383 1 72.56 356 TRP B C 1
ATOM 6111 O O . TRP B 1 356 ? 12.836 34.031 8.695 1 72.56 356 TRP B O 1
ATOM 6121 N N . TYR B 1 357 ? 10.828 34.969 8.297 1 75.94 357 TYR B N 1
ATOM 6122 C CA . TYR B 1 357 ? 10.133 33.719 8.633 1 75.94 357 TYR B CA 1
ATOM 6123 C C . TYR B 1 357 ? 10.438 32.625 7.609 1 75.94 357 TYR B C 1
ATOM 6125 O O . TYR B 1 357 ? 10.422 31.453 7.941 1 75.94 357 TYR B O 1
ATOM 6133 N N . LYS B 1 358 ? 10.75 33.031 6.34 1 81.19 358 LYS B N 1
ATOM 6134 C CA . LYS B 1 358 ? 11.109 32.062 5.316 1 81.19 358 LYS B CA 1
ATOM 6135 C C . LYS B 1 358 ? 12.523 31.531 5.539 1 81.19 358 LYS B C 1
ATOM 6137 O O . LYS B 1 358 ? 12.797 30.359 5.254 1 81.19 358 LYS B O 1
ATOM 6142 N N . GLN B 1 359 ? 13.359 32.469 6.051 1 77.62 359 GLN B N 1
ATOM 6143 C CA . GLN B 1 359 ? 14.711 32 6.398 1 77.62 359 GLN B CA 1
ATOM 6144 C C . GLN B 1 359 ? 14.68 30.984 7.531 1 77.62 359 GLN B C 1
ATOM 6146 O O . GLN B 1 359 ? 15.406 30 7.496 1 77.62 359 GLN B O 1
ATOM 6151 N N . ASP B 1 360 ? 13.82 31.297 8.469 1 79.38 360 ASP B N 1
ATOM 6152 C CA . ASP B 1 360 ? 13.648 30.359 9.57 1 79.38 360 ASP B CA 1
ATOM 6153 C C . ASP B 1 360 ? 13.086 29.031 9.078 1 79.38 360 ASP B C 1
ATOM 6155 O O . ASP B 1 360 ? 13.523 27.969 9.516 1 79.38 360 ASP B O 1
ATOM 6159 N N . MET B 1 361 ? 12.148 29.141 8.172 1 84.38 361 MET B N 1
ATOM 6160 C CA . MET B 1 361 ? 11.531 27.953 7.594 1 84.38 361 MET B CA 1
ATOM 6161 C C . MET B 1 361 ? 12.57 27.125 6.836 1 84.38 361 MET B C 1
ATOM 6163 O O . MET B 1 361 ? 12.594 25.891 6.953 1 84.38 361 MET B O 1
ATOM 6167 N N . ARG B 1 362 ? 13.43 27.781 6.129 1 83.88 362 ARG B N 1
ATOM 6168 C CA . ARG B 1 362 ? 14.477 27.109 5.371 1 83.88 362 ARG B CA 1
ATOM 6169 C C . ARG B 1 362 ? 15.414 26.344 6.301 1 83.88 362 ARG B C 1
ATOM 6171 O O . ARG B 1 362 ? 15.773 25.203 6.023 1 83.88 362 ARG B O 1
ATOM 6178 N N . THR B 1 363 ? 15.766 27 7.363 1 83.19 363 THR B N 1
ATOM 6179 C CA . THR B 1 363 ? 16.656 26.359 8.328 1 83.19 363 THR B CA 1
ATOM 6180 C C . THR B 1 363 ? 15.992 25.141 8.953 1 83.19 363 THR B C 1
ATOM 6182 O O . THR B 1 363 ? 16.609 24.078 9.055 1 83.19 363 THR B O 1
ATOM 6185 N N . LYS B 1 364 ? 14.766 25.344 9.289 1 84 364 LYS B N 1
ATOM 6186 C CA . LYS B 1 364 ? 14.008 24.266 9.914 1 84 364 LYS B CA 1
ATOM 6187 C C . LYS B 1 364 ? 13.844 23.078 8.953 1 84 364 LYS B C 1
ATOM 6189 O O . LYS B 1 364 ? 14.047 21.938 9.336 1 84 364 LYS B O 1
ATOM 6194 N N . LEU B 1 365 ? 13.508 23.359 7.723 1 89.31 365 LEU B N 1
ATOM 6195 C CA . LEU B 1 365 ? 13.203 22.297 6.762 1 89.31 365 LEU B CA 1
ATOM 6196 C C . LEU B 1 365 ? 14.484 21.625 6.277 1 89.31 365 LEU B C 1
ATOM 6198 O O . LEU B 1 365 ? 14.477 20.453 5.922 1 89.31 365 LEU B O 1
ATOM 6202 N N . ASN B 1 366 ? 15.609 22.406 6.309 1 87.62 366 ASN B N 1
ATOM 6203 C CA . ASN B 1 366 ? 16.891 21.766 6.023 1 87.62 366 ASN B CA 1
ATOM 6204 C C . ASN B 1 366 ? 17.25 20.734 7.094 1 87.62 366 ASN B C 1
ATOM 6206 O O . ASN B 1 366 ? 17.75 19.656 6.777 1 87.62 366 ASN B O 1
ATOM 6210 N N . LYS B 1 367 ? 17 21.156 8.273 1 88.5 367 LYS B N 1
ATOM 6211 C CA . LYS B 1 367 ? 17.219 20.203 9.359 1 88.5 367 LYS B CA 1
ATOM 6212 C C . LYS B 1 367 ? 16.297 19 9.227 1 88.5 367 LYS B C 1
ATOM 6214 O O . LYS B 1 367 ? 16.734 17.859 9.383 1 88.5 367 LYS B O 1
ATOM 6219 N N . TRP B 1 368 ? 15.016 19.188 8.945 1 88.38 368 TRP B N 1
ATOM 6220 C CA . TRP B 1 368 ? 14.039 18.109 8.766 1 88.38 368 TRP B CA 1
ATOM 6221 C C . TRP B 1 368 ? 14.469 17.172 7.648 1 88.38 368 TRP B C 1
ATOM 6223 O O . TRP B 1 368 ? 14.375 15.945 7.789 1 88.38 368 TRP B O 1
ATOM 6233 N N . LYS B 1 369 ? 14.977 17.719 6.559 1 89.44 369 LYS B N 1
ATOM 6234 C CA . LYS B 1 369 ? 15.414 16.922 5.41 1 89.44 369 LYS B CA 1
ATOM 6235 C C . LYS B 1 369 ? 16.547 15.977 5.793 1 89.44 369 LYS B C 1
ATOM 6237 O O . LYS B 1 369 ? 16.531 14.797 5.422 1 89.44 369 LYS B O 1
ATOM 6242 N N . ARG B 1 370 ? 17.438 16.422 6.527 1 88.12 370 ARG B N 1
ATOM 6243 C CA . ARG B 1 370 ? 18.609 15.641 6.926 1 88.12 370 ARG B CA 1
ATOM 6244 C C . ARG B 1 370 ? 18.203 14.523 7.883 1 88.12 370 ARG B C 1
ATOM 6246 O O . ARG B 1 370 ? 18.75 13.414 7.812 1 88.12 370 ARG B O 1
ATOM 6253 N N . GLU B 1 371 ? 17.219 14.805 8.609 1 86.19 371 GLU B N 1
ATOM 6254 C CA . GLU B 1 371 ? 16.875 13.875 9.688 1 86.19 371 GLU B CA 1
ATOM 6255 C C . GLU B 1 371 ? 15.797 12.891 9.25 1 86.19 371 GLU B C 1
ATOM 6257 O O . GLU B 1 371 ? 15.758 11.758 9.727 1 86.19 371 GLU B O 1
ATOM 6262 N N . SER B 1 372 ? 14.906 13.336 8.398 1 87.44 372 SER B N 1
ATOM 6263 C CA . SER B 1 372 ? 13.695 12.547 8.188 1 87.44 372 SER B CA 1
ATOM 6264 C C . SER B 1 372 ? 13.625 12.008 6.766 1 87.44 372 SER B C 1
ATOM 6266 O O . SER B 1 372 ? 12.969 10.992 6.508 1 87.44 372 SER B O 1
ATOM 6268 N N . LEU B 1 373 ? 14.242 12.68 5.836 1 90.31 373 LEU B N 1
ATOM 6269 C CA . LEU B 1 373 ? 14.062 12.328 4.43 1 90.31 373 LEU B CA 1
ATOM 6270 C C . LEU B 1 373 ? 14.953 11.156 4.047 1 90.31 373 LEU B C 1
ATOM 6272 O O . LEU B 1 373 ? 16.078 11.352 3.559 1 90.31 373 LEU B O 1
ATOM 6276 N N . THR B 1 374 ? 14.531 9.945 4.273 1 89.5 374 THR B N 1
ATOM 6277 C CA . THR B 1 374 ? 15.242 8.711 3.949 1 89.5 374 THR B CA 1
ATOM 6278 C C . THR B 1 374 ? 14.391 7.816 3.055 1 89.5 374 THR B C 1
ATOM 6280 O O . THR B 1 374 ? 13.172 7.98 2.979 1 89.5 374 THR B O 1
ATOM 6283 N N . GLY B 1 375 ? 15.125 6.996 2.295 1 92.38 375 GLY B N 1
ATOM 6284 C CA . GLY B 1 375 ? 14.414 5.957 1.563 1 92.38 375 GLY B CA 1
ATOM 6285 C C . GLY B 1 375 ? 14.117 4.73 2.408 1 92.38 375 GLY B C 1
ATOM 6286 O O . GLY B 1 375 ? 14.305 4.75 3.625 1 92.38 375 GLY B O 1
ATOM 6287 N N . LEU B 1 376 ? 13.555 3.766 1.769 1 93.69 376 LEU B N 1
ATOM 6288 C CA . LEU B 1 376 ? 13.266 2.512 2.455 1 93.69 376 LEU B CA 1
ATOM 6289 C C . LEU B 1 376 ? 14.555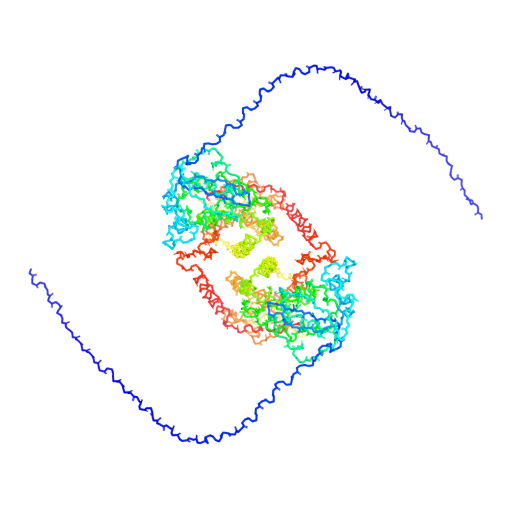 1.746 2.75 1 93.69 376 LEU B C 1
ATOM 6291 O O . LEU B 1 376 ? 15.477 1.746 1.938 1 93.69 376 LEU B O 1
ATOM 6295 N N . CYS B 1 377 ? 14.609 1.182 3.883 1 92.31 377 CYS B N 1
ATOM 6296 C CA . CYS B 1 377 ? 15.711 0.3 4.238 1 92.31 377 CYS B CA 1
ATOM 6297 C C . CYS B 1 377 ? 15.539 -1.075 3.604 1 92.31 377 CYS B C 1
ATOM 6299 O O . CYS B 1 377 ? 14.57 -1.776 3.889 1 92.31 377 CYS B O 1
ATOM 6301 N N . LEU B 1 378 ? 16.484 -1.484 2.809 1 93.5 378 LEU B N 1
ATOM 6302 C CA . LEU B 1 378 ? 16.391 -2.764 2.115 1 93.5 378 LEU B CA 1
ATOM 6303 C C . LEU B 1 378 ? 16.438 -3.924 3.105 1 93.5 378 LEU B C 1
ATOM 6305 O O . LEU B 1 378 ? 15.719 -4.914 2.947 1 93.5 378 LEU B O 1
ATOM 6309 N N . GLY B 1 379 ? 17.281 -3.783 4.082 1 90.38 379 GLY B N 1
ATOM 6310 C CA . GLY B 1 379 ? 17.391 -4.824 5.09 1 90.38 379 GLY B CA 1
ATOM 6311 C C . GLY B 1 379 ? 16.078 -5.098 5.812 1 90.38 379 GLY B C 1
ATOM 6312 O O . GLY B 1 379 ? 15.836 -6.219 6.262 1 90.38 379 GLY B O 1
ATOM 6313 N N . CYS B 1 380 ? 15.211 -4.121 5.859 1 86.62 380 CYS B N 1
ATOM 6314 C CA . CYS B 1 380 ? 13.938 -4.266 6.547 1 86.62 380 CYS B CA 1
ATOM 6315 C C . CYS B 1 380 ? 12.875 -4.828 5.609 1 86.62 380 CYS B C 1
ATOM 6317 O O . CYS B 1 380 ? 11.961 -5.531 6.051 1 86.62 380 CYS B O 1
ATOM 6319 N N . VAL B 1 381 ? 13.016 -4.52 4.363 1 90.31 381 VAL B N 1
ATOM 6320 C CA . VAL B 1 381 ? 11.953 -4.863 3.426 1 90.31 381 VAL B CA 1
ATOM 6321 C C . VAL B 1 381 ? 12.273 -6.191 2.746 1 90.31 381 VAL B C 1
ATOM 6323 O O . VAL B 1 381 ? 11.367 -6.918 2.334 1 90.31 381 VAL B O 1
ATOM 6326 N N . HIS B 1 382 ? 13.562 -6.473 2.646 1 92.56 382 HIS B N 1
ATOM 6327 C CA . HIS B 1 382 ? 13.961 -7.691 1.949 1 92.56 382 HIS B CA 1
ATOM 6328 C C . HIS B 1 382 ? 13.766 -8.922 2.83 1 92.56 382 HIS B C 1
ATOM 6330 O O . HIS B 1 382 ? 14.227 -8.953 3.973 1 92.56 382 HIS B O 1
ATOM 6336 N N . GLU B 1 383 ? 13.188 -9.938 2.318 1 84.31 383 GLU B N 1
ATOM 6337 C CA . GLU B 1 383 ? 12.828 -11.133 3.08 1 84.31 383 GLU B CA 1
ATOM 6338 C C . GLU B 1 383 ? 14.07 -11.945 3.447 1 84.31 383 GLU B C 1
ATOM 6340 O O . GLU B 1 383 ? 14.07 -12.664 4.449 1 84.31 383 GLU B O 1
ATOM 6345 N N . GLN B 1 384 ? 15.172 -11.805 2.68 1 86.06 384 GLN B N 1
ATOM 6346 C CA . GLN B 1 384 ? 16.359 -12.625 2.877 1 86.06 384 GLN B CA 1
ATOM 6347 C C . GLN B 1 384 ? 17.453 -11.844 3.596 1 86.06 384 GLN B C 1
ATOM 6349 O O . GLN B 1 384 ? 18.562 -12.359 3.799 1 86.06 384 GLN B O 1
ATOM 6354 N N . MET B 1 385 ? 17.156 -10.578 3.914 1 87.69 385 MET B N 1
ATOM 6355 C CA . MET B 1 385 ? 18.188 -9.734 4.523 1 87.69 385 MET B CA 1
ATOM 6356 C C . MET B 1 385 ? 17.812 -9.367 5.953 1 87.69 385 MET B C 1
ATOM 6358 O O . MET B 1 385 ? 16.641 -9.445 6.332 1 87.69 385 MET B O 1
ATOM 6362 N N . LEU B 1 386 ? 18.844 -9.117 6.75 1 79.56 386 LEU B N 1
ATOM 6363 C CA . LEU B 1 386 ? 18.656 -8.617 8.109 1 79.56 386 LEU B CA 1
ATOM 6364 C C . LEU B 1 386 ? 19.172 -7.191 8.242 1 79.56 386 LEU B C 1
ATOM 6366 O O . LEU B 1 386 ? 20.266 -6.875 7.742 1 79.56 386 LEU B O 1
ATOM 6370 N N . CYS B 1 387 ? 18.312 -6.414 8.656 1 80.12 387 CYS B N 1
ATOM 6371 C CA . CYS B 1 387 ? 18.688 -5.008 8.797 1 80.12 387 CYS B CA 1
ATOM 6372 C C . CYS B 1 387 ? 19.797 -4.84 9.82 1 80.12 387 CYS B C 1
ATOM 6374 O O . CYS B 1 387 ? 19.688 -5.32 10.953 1 80.12 387 CYS B O 1
ATOM 6376 N N . GLU B 1 388 ? 21.016 -4.527 9.383 1 66.94 388 GLU B N 1
ATOM 6377 C CA . GLU B 1 388 ? 22.172 -4.328 10.258 1 66.94 388 GLU B CA 1
ATOM 6378 C C . GLU B 1 388 ? 22.016 -3.051 11.078 1 66.94 388 GLU B C 1
ATOM 6380 O O . GLU B 1 388 ? 22.703 -2.875 12.086 1 66.94 388 GLU B O 1
ATOM 6385 N N . LYS B 1 389 ? 21.406 -2.225 10.492 1 60.5 389 LYS B N 1
ATOM 6386 C CA . LYS B 1 389 ? 21.266 -0.982 11.242 1 60.5 389 LYS B CA 1
ATOM 6387 C C . LYS B 1 389 ? 20.469 -1.201 12.523 1 60.5 389 LYS B C 1
ATOM 6389 O O . LYS B 1 389 ? 19.469 -1.908 12.523 1 60.5 389 LYS B O 1
ATOM 6394 N N . GLU B 1 390 ? 21.047 -1.532 13.547 1 52.72 390 GLU B N 1
ATOM 6395 C CA . GLU B 1 390 ? 20.406 -1.814 14.82 1 52.72 390 GLU B CA 1
ATOM 6396 C C . GLU B 1 390 ? 18.891 -1.658 14.719 1 52.72 390 GLU B C 1
ATOM 6398 O O . GLU B 1 390 ? 18.141 -2.58 15.055 1 52.72 390 GLU B O 1
ATOM 6403 N N . GLN B 1 391 ? 18.141 -0.758 15.328 1 48.75 391 GLN B N 1
ATOM 6404 C CA . GLN B 1 391 ? 16.828 -0.526 15.922 1 48.75 391 GLN B CA 1
ATOM 6405 C C . GLN B 1 391 ? 15.773 -0.247 14.852 1 48.75 391 GLN B C 1
ATOM 6407 O O . GLN B 1 391 ? 14.773 0.424 15.117 1 48.75 391 GLN B O 1
ATOM 6412 N N . HIS B 1 392 ? 15.992 -0.606 13.625 1 56.22 392 HIS B N 1
ATOM 6413 C CA . HIS B 1 392 ? 15.031 0.018 12.727 1 56.22 392 HIS B CA 1
ATOM 6414 C C . HIS B 1 392 ? 13.656 -0.624 12.859 1 56.22 392 HIS B C 1
ATOM 6416 O O . HIS B 1 392 ? 12.656 0.074 13.055 1 56.22 392 HIS B O 1
ATOM 6422 N N . GLY B 1 393 ? 13.562 -2.035 12.562 1 49.06 393 GLY B N 1
ATOM 6423 C CA . GLY B 1 393 ? 12.211 -2.562 12.625 1 49.06 393 GLY B CA 1
ATOM 6424 C C . GLY B 1 393 ? 11.664 -2.65 14.039 1 49.06 393 GLY B C 1
ATOM 6425 O O . GLY B 1 393 ? 10.633 -2.059 14.352 1 49.06 393 GLY B O 1
ATOM 6426 N N . GLU B 1 394 ? 12.312 -3.576 14.828 1 51 394 GLU B N 1
ATOM 6427 C CA . GLU B 1 394 ? 11.914 -3.705 16.219 1 51 394 GLU B CA 1
ATOM 6428 C C . GLU B 1 394 ? 12.117 -2.395 16.984 1 51 394 GLU B C 1
ATOM 6430 O O . GLU B 1 394 ? 11.297 -2.025 17.828 1 51 394 GLU B O 1
ATOM 6435 N N . THR B 1 395 ? 13.086 -1.731 16.438 1 52.31 395 THR B N 1
ATOM 6436 C CA . THR B 1 395 ? 13.383 -0.458 17.078 1 52.31 395 THR B CA 1
ATOM 6437 C C . THR B 1 395 ? 12.367 0.604 16.672 1 52.31 395 THR B C 1
ATOM 6439 O O . THR B 1 395 ? 11.945 1.423 17.5 1 52.31 395 THR B O 1
ATOM 6442 N N . GLU B 1 396 ? 12.031 0.339 15.414 1 60.38 396 GLU B N 1
ATOM 6443 C CA . GLU B 1 396 ? 11.047 1.333 14.984 1 60.38 396 GLU B CA 1
ATOM 6444 C C . GLU B 1 396 ? 9.711 1.122 15.672 1 60.38 396 GLU B C 1
ATOM 6446 O O . GLU B 1 396 ? 9.055 2.086 16.078 1 60.38 396 GLU B O 1
ATOM 6451 N N . GLU B 1 397 ? 9.438 -0.202 15.797 1 64.56 397 GLU B N 1
ATOM 6452 C CA . GLU B 1 397 ? 8.195 -0.494 16.5 1 64.56 397 GLU B CA 1
ATOM 6453 C C . GLU B 1 397 ? 8.281 -0.095 17.969 1 64.56 397 GLU B C 1
ATOM 6455 O O . GLU B 1 397 ? 7.32 0.435 18.531 1 64.56 397 GLU B O 1
ATOM 6460 N N . ARG B 1 398 ? 9.445 -0.48 18.484 1 64.31 398 ARG B N 1
ATOM 6461 C CA . ARG B 1 398 ? 9.641 -0.119 19.875 1 64.31 398 ARG B CA 1
ATOM 6462 C C . ARG B 1 398 ? 9.648 1.396 20.062 1 64.31 398 ARG B C 1
ATOM 6464 O O . ARG B 1 398 ? 9.031 1.92 20.984 1 64.31 398 ARG B O 1
ATOM 6471 N N . LYS B 1 399 ? 10.352 2.082 19.234 1 64.62 399 LYS B N 1
ATOM 6472 C CA . LYS B 1 399 ? 10.391 3.541 19.297 1 64.62 399 LYS B CA 1
ATOM 6473 C C . LYS B 1 399 ? 9.008 4.137 19.078 1 64.62 399 LYS B C 1
ATOM 6475 O O . LYS B 1 399 ? 8.633 5.105 19.75 1 64.62 399 LYS B O 1
ATOM 6480 N N . TRP B 1 400 ? 8.391 3.494 18.219 1 69.5 400 TRP B N 1
ATOM 6481 C CA . TRP B 1 400 ? 7.031 3.961 17.969 1 69.5 400 TRP B CA 1
ATOM 6482 C C . TRP B 1 400 ? 6.148 3.75 19.203 1 69.5 400 TRP B C 1
ATOM 6484 O O . TRP B 1 400 ? 5.387 4.641 19.578 1 69.5 400 TRP B O 1
ATOM 6494 N N . THR B 1 401 ? 6.297 2.611 19.781 1 72.75 401 THR B N 1
ATOM 6495 C CA . THR B 1 401 ? 5.484 2.299 20.953 1 72.75 401 THR B CA 1
ATOM 6496 C C . THR B 1 401 ? 5.832 3.229 22.109 1 72.75 401 THR B C 1
ATOM 6498 O O . THR B 1 401 ? 4.941 3.701 22.828 1 72.75 401 THR B O 1
ATOM 6501 N N . GLU B 1 402 ? 7.09 3.416 22.25 1 71.88 402 GLU B N 1
ATOM 6502 C CA . GLU B 1 402 ? 7.527 4.32 23.312 1 71.88 402 GLU B CA 1
ATOM 6503 C C . GLU B 1 402 ? 7.066 5.75 23.047 1 71.88 402 GLU B C 1
ATOM 6505 O O . GLU B 1 402 ? 6.633 6.453 23.953 1 71.88 402 GLU B O 1
ATOM 6510 N N . GLY B 1 403 ? 7.258 6.109 21.781 1 71 403 GLY B N 1
ATOM 6511 C CA . GLY B 1 403 ? 6.789 7.434 21.406 1 71 403 GLY B CA 1
ATOM 6512 C C . GLY B 1 403 ? 5.293 7.613 21.609 1 71 403 GLY B C 1
ATOM 6513 O O . GLY B 1 403 ? 4.848 8.648 22.094 1 71 403 GLY B O 1
ATOM 6514 N N . ARG B 1 404 ? 4.641 6.605 21.297 1 74.75 404 ARG B N 1
ATOM 6515 C CA . ARG B 1 404 ? 3.189 6.648 21.469 1 74.75 404 ARG B CA 1
ATOM 6516 C C . ARG B 1 404 ? 2.814 6.73 22.938 1 74.75 404 ARG B C 1
ATOM 6518 O O . ARG B 1 404 ? 1.931 7.5 23.312 1 74.75 404 ARG B O 1
ATOM 6525 N N . ARG B 1 405 ? 3.461 5.93 23.703 1 75.88 405 ARG B N 1
ATOM 6526 C CA . ARG B 1 405 ? 3.207 5.941 25.141 1 75.88 405 ARG B CA 1
ATOM 6527 C C . ARG B 1 405 ? 3.502 7.312 25.734 1 75.88 405 ARG B C 1
ATOM 6529 O O . ARG B 1 405 ? 2.727 7.824 26.547 1 75.88 405 ARG B O 1
ATOM 6536 N N . ALA B 1 406 ? 4.648 7.84 25.344 1 72.81 406 ALA B N 1
ATOM 6537 C CA . ALA B 1 406 ? 5.027 9.164 25.828 1 72.81 406 ALA B CA 1
ATOM 6538 C C . ALA B 1 406 ? 3.99 10.211 25.422 1 72.81 406 ALA B C 1
ATOM 6540 O O . ALA B 1 406 ? 3.635 11.078 26.219 1 72.81 406 ALA B O 1
ATOM 6541 N N . TRP B 1 407 ? 3.562 10.016 24.25 1 74.56 407 TRP B N 1
ATOM 6542 C CA . TRP B 1 407 ? 2.549 10.938 23.75 1 74.56 407 TRP B CA 1
ATOM 6543 C C . TRP B 1 407 ? 1.229 10.75 24.484 1 74.56 407 TRP B C 1
ATOM 6545 O O . TRP B 1 407 ? 0.569 11.727 24.844 1 74.56 407 TRP B O 1
ATOM 6555 N N . GLU B 1 408 ? 0.846 9.492 24.656 1 74.56 408 GLU B N 1
ATOM 6556 C CA . GLU B 1 408 ? -0.38 9.203 25.406 1 74.56 408 GLU B CA 1
ATOM 6557 C C . GLU B 1 408 ? -0.309 9.75 26.828 1 74.56 408 GLU B C 1
ATOM 6559 O O . GLU B 1 408 ? -1.298 10.273 27.344 1 74.56 408 GLU B O 1
ATOM 6564 N N . ASP B 1 409 ? 0.824 9.539 27.375 1 72.31 409 ASP B N 1
ATOM 6565 C CA . ASP B 1 409 ? 1.04 10.078 28.719 1 72.31 409 ASP B CA 1
ATOM 6566 C C . ASP B 1 409 ? 0.908 11.594 28.734 1 72.31 409 ASP B C 1
ATOM 6568 O O . ASP B 1 409 ? 0.346 12.172 29.672 1 72.31 409 ASP B O 1
ATOM 6572 N N . MET B 1 410 ? 1.492 12.102 27.703 1 68.06 410 MET B N 1
ATOM 6573 C CA . MET B 1 410 ? 1.388 13.555 27.562 1 68.06 410 MET B CA 1
ATOM 6574 C C . MET B 1 410 ? -0.069 13.984 27.422 1 68.06 410 MET B C 1
ATOM 6576 O O . MET B 1 410 ? -0.463 15.031 27.953 1 68.06 410 MET B O 1
ATOM 6580 N N . CYS B 1 411 ? -0.822 12.953 26.672 1 64.62 411 CYS B N 1
ATOM 6581 C CA . CYS B 1 411 ? -2.227 13.266 26.438 1 64.62 411 CYS B CA 1
ATOM 6582 C C . CYS B 1 411 ? -3.078 12.922 27.656 1 64.62 411 CYS B C 1
ATOM 6584 O O . CYS B 1 411 ? -4.16 13.484 27.828 1 64.62 411 CYS B O 1
ATOM 6586 N N . LYS B 1 412 ? -2.906 11.398 28.266 1 59.41 412 LYS B N 1
ATOM 6587 C CA . LYS B 1 412 ? -3.623 10.945 29.453 1 59.41 412 LYS B CA 1
ATOM 6588 C C . LYS B 1 412 ? -3.547 11.984 30.578 1 59.41 412 LYS B C 1
ATOM 6590 O O . LYS B 1 412 ? -4.18 11.836 31.625 1 59.41 412 LYS B O 1
ATOM 6595 N N . THR B 1 413 ? -2.709 12.664 30.609 1 43.31 413 THR B N 1
ATOM 6596 C CA . THR B 1 413 ? -3.133 13.164 31.906 1 43.31 413 THR B CA 1
ATOM 6597 C C . THR B 1 413 ? -4.652 13.297 31.969 1 43.31 413 THR B C 1
ATOM 6599 O O . THR B 1 413 ? -5.215 13.562 33.031 1 43.31 413 THR B O 1
ATOM 6602 N N . GLY B 1 414 ? -5.816 13.242 30.984 1 34.59 414 GLY B N 1
ATOM 6603 C CA . GLY B 1 414 ? -7.219 12.938 31.219 1 34.59 414 GLY B CA 1
ATOM 6604 C C . GLY B 1 414 ? -7.805 11.977 30.219 1 34.59 414 GLY B C 1
ATOM 6605 O O . GLY B 1 414 ? -7.258 11.805 29.125 1 34.59 414 GLY B O 1
ATOM 6606 N N . LYS B 1 415 ? -8.477 10.672 30.594 1 35.03 415 LYS B N 1
ATOM 6607 C CA . LYS B 1 415 ? -9.227 9.633 29.891 1 35.03 415 LYS B CA 1
ATOM 6608 C C . LYS B 1 415 ? -9.984 10.203 28.703 1 35.03 415 LYS B C 1
ATOM 6610 O O . LYS B 1 415 ? -10.859 11.062 28.875 1 35.03 415 LYS B O 1
ATOM 6615 N N . PHE B 1 416 ? -9.469 10.477 27.641 1 33.69 416 PHE B N 1
ATOM 6616 C CA . PHE B 1 416 ? -10.336 10.906 26.547 1 33.69 416 PHE B CA 1
ATOM 6617 C C . PHE B 1 416 ? -11.195 9.742 26.047 1 33.69 416 PHE B C 1
ATOM 6619 O O . PHE B 1 416 ? -10.688 8.828 25.406 1 33.69 416 PHE B O 1
ATOM 6626 N N . GLU B 1 417 ? -12.133 9.172 26.781 1 33.16 417 GLU B N 1
ATOM 6627 C CA . GLU B 1 417 ? -13.172 8.242 26.328 1 33.16 417 GLU B CA 1
ATOM 6628 C C . GLU B 1 417 ? -13.906 8.797 25.109 1 33.16 417 GLU B C 1
ATOM 6630 O O . GLU B 1 417 ? -14.891 9.531 25.25 1 33.16 417 GLU B O 1
ATOM 6635 N N . GLY B 1 418 ? -13.469 9.32 24.172 1 32.53 418 GLY B N 1
ATOM 6636 C CA . GLY B 1 418 ? -14.266 9.727 23.031 1 32.53 418 GLY B CA 1
ATOM 6637 C C . GLY B 1 418 ? -15.148 8.609 22.484 1 32.53 418 GLY B C 1
ATOM 6638 O O . GLY B 1 418 ? -14.844 8.016 21.453 1 32.53 418 GLY B O 1
ATOM 6639 N N . THR B 1 419 ? -15.672 7.668 23.234 1 31.67 419 THR B N 1
ATOM 6640 C CA . THR B 1 419 ? -16.562 6.562 22.922 1 31.67 419 THR B CA 1
ATOM 6641 C C . THR B 1 419 ? -17.625 7 21.906 1 31.67 419 THR B C 1
ATOM 6643 O O . THR B 1 419 ? -17.875 6.305 20.922 1 31.67 419 THR B O 1
ATOM 6646 N N . HIS B 1 420 ? -18.797 7.789 22.406 1 30.17 420 HIS B N 1
ATOM 6647 C CA . HIS B 1 420 ? -20.172 7.781 21.906 1 30.17 420 HIS B CA 1
ATOM 6648 C C . HIS B 1 420 ? -20.297 8.602 20.625 1 30.17 420 HIS B C 1
ATOM 6650 O O . HIS B 1 420 ? -21.359 8.609 20 1 30.17 420 HIS B O 1
ATOM 6656 N N . TRP B 1 421 ? -19.641 9.562 20.469 1 29.48 421 TRP B N 1
ATOM 6657 C CA . TRP B 1 421 ? -20.094 10.438 19.391 1 29.48 421 TRP B CA 1
ATOM 6658 C C . TRP B 1 421 ? -20.172 9.688 18.078 1 29.48 421 TRP B C 1
ATOM 6660 O O . TRP B 1 421 ? -20.922 10.07 17.172 1 29.48 421 TRP B O 1
ATOM 6670 N N . TRP B 1 422 ? -19.156 8.922 17.75 1 32.66 422 TRP B N 1
ATOM 6671 C CA . TRP B 1 422 ? -19.125 8.57 16.328 1 32.66 422 TRP B CA 1
ATOM 6672 C C . TRP B 1 422 ? -20.125 7.457 16.016 1 32.66 422 TRP B C 1
ATOM 6674 O O . TRP B 1 422 ? -20.141 6.93 14.898 1 32.66 422 TRP B O 1
ATOM 6684 N N . GLN B 1 423 ? -20.75 6.84 16.984 1 28.16 423 GLN B N 1
ATOM 6685 C CA . GLN B 1 423 ? -21.641 5.766 16.562 1 28.16 423 GLN B CA 1
ATOM 6686 C C . GLN B 1 423 ? -22.766 6.297 15.672 1 28.16 423 GLN B C 1
ATOM 6688 O O . GLN B 1 423 ? -23.594 5.531 15.195 1 28.16 423 GLN B O 1
ATOM 6693 N N . GLY B 1 424 ? -23.156 7.578 15.742 1 24.95 424 GLY B N 1
ATOM 6694 C CA . GLY B 1 424 ? -24.266 7.91 14.867 1 24.95 424 GLY B CA 1
ATOM 6695 C C . GLY B 1 424 ? -23.859 8 13.406 1 24.95 424 GLY B C 1
ATOM 6696 O O . GLY B 1 424 ? -22.703 8.273 13.086 1 24.95 424 GLY B O 1
#

Organism: NCBI:txid702518

InterPro domains:
  IPR000210 BTB/POZ domain [PS50097] (52-126)
  IPR011333 SKP1/BTB/POZ domain superfamily [G3DSA:3.30.710.10] (52-163)

pLDDT: mean 73.4, std 24.47, range [14.84, 98.44]

Sequence (848 aa):
MERRSASETNSDKMSIPSKAPSLSSCTSNSKDSHNQTPNSPPTPRPKIAPNGEIILLVGPDSHPVRVHSLILADASPVFKCLLKPTSSTYTEPAAVLFATPDSPAHVALPEDDPQAIETICRVLHSRIDDAVCDLSDDEVLRVAVTADKYDCTAAMGLAVRHWLRADKLEAIKNAARDGCIGFRRGDMLLAAYWFKCEPVFEELTRLLVTSTVGGFEGLVDGRDGPEEVLAWRLAYALERHRNNLRLSLWTAINERIYEPVSLPWNIRPRIQYKRNWFGSRVYVPPLPGTPDLQYICQQLQALDRKTFATGFNYMSINDALCRAVGILPAAFESVSGLRKMYNPDAADGCHGDLPWYKQDMRTKLNKWKRESLTGLCLGCVHEQMLCEKEQHGETEERKWTEGRRAWEDMCKTGKFEGTHWWQGMERRSASETNSDKMSIPSKAPSLSSCTSNSKDSHNQTPNSPPTPRPKIAPNGEIILLVGPDSHPVRVHSLILADASPVFKCLLKPTSSTYTEPAAVLFATPDSPAHVALPEDDPQAIETICRVLHSRIDDAVCDLSDDEVLRVAVTADKYDCTAAMGLAVRHWLRADKLEAIKNAARDGCIGFRRGDMLLAAYWFKCEPVFEELTRLLVTSTVGGFEGLVDGRDGPEEVLAWRLAYALERHRNNLRLSLWTAINERIYEPVSLPWNIRPRIQYKRNWFGSRVYVPPLPGTPDLQYICQQLQALDRKTFATGFNYMSINDALCRAVGILPAAFESVSGLRKMYNPDAADGCHGDLPWYKQDMRTKLNKWKRESLTGLCLGCVHEQMLCEKEQHGETEERKWTEGRRAWEDMCKTGKFEGTHWWQG